Protein AF-A0A7M3SAU0-F1 (afdb_monomer_lite)

Secondary structure (DSSP, 8-state):
---B-TTT-PBPPPSSS---HHHHHHHHHHHHHHHHHHHHHHHHHHHHHHGGG--TT--TTEEEEEGGGTEEEE--SSSS-S---EE---SSS--------SS-TTEEE--SBTTEEEE--TT--S--TT-EEEEE-SS--SS-EEEEETTS--EEEE-TTSPBP-TTSS-TT--EEEEE-SSSEEES----TT---SSS----TT---SS---SS--PPTT-EEE-TTS-EEEE-----TT--EEEEEE---TTS--EEEEEESSS--------STTPPEEEEETTEEEEEE---TT--EEEEEE---TTS--EEEEEESSS---------TTPPEEEEETTEEEEEE---TT--EEEEEE---TTS--EEEEEESSS--------STT---EETTEEP-----TTSTT---------TT----TTS-TTSSS------------------S-----TT-EEEEE-SSTTPPEEEEEEEETTEEEEEEEETTSTTTT-EEPPPEEEE---TT----SSTTTT----TT-SEEESPPTTEESSTT-EE--BS---EEEEEETTEEEEEE-SSPBPTT-EEEEEEE-TTGGGGTTSEEEEEEEEEE-TT-EEEEEEE-SS-EEE---B-S-EEEEEEEEPPTT----EEEEEEE-BTPPTT-EEEEEEEEEEESSSPPPP-PPPHHHHHHHHSBSEEEEEEEEEPPTTSEEEEEEE-SSPBSSPPEEEE---EESSS---EEEEEEEETTEEEEEEESPPTT-EEEEEEEEE---

Radius of gyration: 81.07 Å; chains: 1; bounding box: 132×80×258 Å

pLDDT: mean 78.1, std 20.3, range [24.86, 98.06]

Organism: NCBI:txid1727145

Structure (mmCIF, N/CA/C/O backbone):
data_AF-A0A7M3SAU0-F1
#
_entry.id   AF-A0A7M3SAU0-F1
#
loop_
_atom_site.group_PDB
_atom_site.id
_atom_site.type_symbol
_atom_site.label_atom_id
_atom_site.label_alt_id
_atom_site.label_comp_id
_atom_site.label_asym_id
_atom_site.label_entity_id
_atom_site.label_seq_id
_atom_site.pdbx_PDB_ins_code
_atom_site.Cartn_x
_atom_site.Cartn_y
_atom_site.Cartn_z
_atom_site.occupancy
_atom_site.B_iso_or_equiv
_atom_site.auth_seq_id
_atom_site.auth_comp_id
_atom_site.auth_asym_id
_atom_site.auth_atom_id
_atom_site.pdbx_PDB_model_num
ATOM 1 N N . MET A 1 1 ? -40.540 9.536 162.791 1.00 55.34 1 MET A N 1
ATOM 2 C CA . MET A 1 1 ? -40.571 10.428 161.610 1.00 55.34 1 MET A CA 1
ATOM 3 C C . MET A 1 1 ? -41.323 9.709 160.509 1.00 55.34 1 MET A C 1
ATOM 5 O O . MET A 1 1 ? -41.010 8.548 160.273 1.00 55.34 1 MET A O 1
ATOM 9 N N . ALA A 1 2 ? -42.322 10.345 159.897 1.00 62.41 2 ALA A N 1
ATOM 10 C CA . ALA A 1 2 ? -43.128 9.719 158.853 1.00 62.41 2 ALA A CA 1
ATOM 11 C C . ALA A 1 2 ? -42.290 9.466 157.585 1.00 62.41 2 ALA A C 1
ATOM 13 O O . ALA A 1 2 ? -41.584 10.357 157.110 1.00 62.41 2 ALA A O 1
ATOM 14 N N . GLN A 1 3 ? -42.327 8.238 157.063 1.00 72.12 3 GLN A N 1
ATOM 15 C CA . GLN A 1 3 ? -41.645 7.871 155.819 1.00 72.12 3 GLN A CA 1
ATOM 16 C C . GLN A 1 3 ? -42.567 8.138 154.630 1.00 72.12 3 GLN A C 1
ATOM 18 O O . GLN A 1 3 ? -43.735 7.784 154.708 1.00 72.12 3 GLN A O 1
ATOM 23 N N . HIS A 1 4 ? -42.061 8.688 153.526 1.00 78.88 4 HIS A N 1
ATOM 24 C CA . HIS A 1 4 ? -42.871 8.981 152.336 1.00 78.88 4 HIS A CA 1
ATOM 25 C C . HIS A 1 4 ? -42.482 8.097 151.132 1.00 78.88 4 HIS A C 1
ATOM 27 O O . HIS A 1 4 ? -41.425 7.457 151.126 1.00 78.88 4 HIS A O 1
ATOM 33 N N . THR A 1 5 ? -43.355 7.984 150.127 1.00 75.56 5 THR A N 1
ATOM 34 C CA . THR A 1 5 ? -43.082 7.270 148.862 1.00 75.56 5 THR A CA 1
ATOM 35 C C . THR A 1 5 ? -42.251 8.116 147.897 1.00 75.56 5 THR A C 1
ATOM 37 O O . THR A 1 5 ? -42.413 9.327 147.858 1.00 75.56 5 THR A O 1
ATOM 40 N N . THR A 1 6 ? -41.448 7.492 147.039 1.00 76.19 6 THR A N 1
ATOM 41 C CA . THR A 1 6 ? -40.450 8.191 146.209 1.00 76.19 6 THR A CA 1
ATOM 42 C C . THR A 1 6 ? -41.015 9.027 145.050 1.00 76.19 6 THR A C 1
ATOM 44 O O . THR A 1 6 ? -40.392 10.014 144.682 1.00 76.19 6 THR A O 1
ATOM 47 N N . TYR A 1 7 ? -42.164 8.661 144.466 1.00 69.44 7 TYR A N 1
ATOM 48 C CA . TYR A 1 7 ? -42.658 9.289 143.224 1.00 69.44 7 TYR A CA 1
ATOM 49 C C . TYR A 1 7 ? -43.673 10.418 143.438 1.00 69.44 7 TYR A C 1
ATOM 51 O O . TYR A 1 7 ? -43.633 11.402 142.713 1.00 69.44 7 TYR A O 1
ATOM 59 N N . TYR A 1 8 ? -44.538 10.296 144.448 1.00 73.25 8 TYR A N 1
ATOM 60 C CA . TYR A 1 8 ? -45.601 11.274 144.735 1.00 73.25 8 TYR A CA 1
ATOM 61 C C . TYR A 1 8 ? -45.565 11.783 146.182 1.00 73.25 8 TYR A C 1
ATOM 63 O O . TYR A 1 8 ? -46.514 12.392 146.656 1.00 73.25 8 TYR A O 1
ATOM 71 N N . ASN A 1 9 ? -44.469 11.500 146.899 1.00 79.25 9 ASN A N 1
ATOM 72 C CA . ASN A 1 9 ? -44.233 11.914 148.283 1.00 79.25 9 ASN A CA 1
ATOM 73 C C . ASN A 1 9 ? -45.403 11.625 149.245 1.00 79.25 9 ASN A C 1
ATOM 75 O O . ASN A 1 9 ? -45.675 12.417 150.136 1.00 79.25 9 ASN A O 1
ATOM 79 N N . LEU A 1 10 ? -46.084 10.487 149.070 1.00 79.56 10 LEU A N 1
ATOM 80 C CA . LEU A 1 10 ? -47.210 10.066 149.905 1.00 79.56 10 LEU A CA 1
ATOM 81 C C . LEU A 1 10 ? -46.727 9.532 151.256 1.00 79.56 10 LEU A C 1
ATOM 83 O O . LEU A 1 10 ? -45.799 8.723 151.303 1.00 79.56 10 LEU A O 1
ATOM 87 N N . GLU A 1 11 ? -47.365 9.934 152.350 1.00 77.31 11 GLU A N 1
ATOM 88 C CA . GLU A 1 11 ? -47.033 9.516 153.713 1.00 77.31 11 GLU A CA 1
ATOM 89 C C . GLU A 1 11 ? -47.376 8.030 153.942 1.00 77.31 11 GLU A C 1
ATOM 91 O O . GLU A 1 11 ? -48.519 7.603 153.781 1.00 77.31 11 GLU A O 1
ATOM 96 N N . LYS A 1 12 ? -46.399 7.206 154.333 1.00 75.88 12 LYS A N 1
ATOM 97 C CA . LYS A 1 12 ? -46.600 5.783 154.643 1.00 75.88 12 LYS A CA 1
ATOM 98 C C . LYS A 1 12 ? -47.083 5.611 156.081 1.00 75.88 12 LYS A C 1
ATOM 100 O O . LYS A 1 12 ? -46.417 6.055 157.019 1.00 75.88 12 LYS A O 1
ATOM 105 N N . GLN A 1 13 ? -48.176 4.871 156.253 1.00 69.31 13 GLN A N 1
ATOM 106 C CA . GLN A 1 13 ? -48.697 4.491 157.569 1.00 69.31 13 GLN A CA 1
ATOM 107 C C . GLN A 1 13 ? -47.653 3.674 158.355 1.00 69.31 13 GLN A C 1
ATOM 109 O O . GLN A 1 13 ? -47.072 2.728 157.820 1.00 69.31 13 GLN A O 1
ATOM 114 N N . GLN A 1 14 ? -47.393 4.055 159.610 1.00 69.00 14 GLN A N 1
ATOM 115 C CA . GLN A 1 14 ? -46.475 3.352 160.516 1.00 69.00 14 GLN A CA 1
ATOM 116 C C . GLN A 1 14 ? -47.273 2.393 161.419 1.00 69.00 14 GLN A C 1
ATOM 118 O O . GLN A 1 14 ? -48.377 2.716 161.846 1.00 69.00 14 GLN A O 1
ATOM 123 N N . GLY A 1 15 ? -46.738 1.195 161.672 1.00 62.56 15 GLY A N 1
ATOM 124 C CA . GLY A 1 15 ? -47.479 0.034 162.194 1.00 62.56 15 GLY A CA 1
ATOM 125 C C . GLY A 1 15 ? -47.780 -0.005 163.700 1.00 62.56 15 GLY A C 1
ATOM 126 O O . GLY A 1 15 ? -47.715 -1.085 164.278 1.00 62.56 15 GLY A O 1
ATOM 127 N N . ASN A 1 16 ? -48.083 1.118 164.352 1.00 59.16 16 ASN A N 1
ATOM 128 C CA . ASN A 1 16 ? -48.481 1.156 165.764 1.00 59.16 16 ASN A CA 1
ATOM 129 C C . ASN A 1 16 ? -49.847 1.841 165.963 1.00 59.16 16 ASN A C 1
ATOM 131 O O . ASN A 1 16 ? -49.922 3.040 166.203 1.00 59.16 16 ASN A O 1
ATOM 135 N N . ASP A 1 17 ? -50.903 1.027 165.839 1.00 55.38 17 ASP A N 1
ATOM 136 C CA . ASP A 1 17 ? -52.296 1.091 166.340 1.00 55.38 17 ASP A CA 1
ATOM 137 C C . ASP A 1 17 ? -53.104 2.403 166.408 1.00 55.38 17 ASP A C 1
ATOM 139 O O . ASP A 1 17 ? -54.244 2.390 166.869 1.00 55.38 17 ASP A O 1
ATOM 143 N N . LEU A 1 18 ? -52.630 3.516 165.850 1.00 62.19 18 LEU A N 1
ATOM 144 C CA . LEU A 1 18 ? -53.469 4.680 165.553 1.00 62.19 18 LEU A CA 1
ATOM 145 C C . LEU A 1 18 ? -53.191 5.152 164.124 1.00 62.19 18 LEU A C 1
ATOM 147 O O . LEU A 1 18 ? -52.157 5.748 163.832 1.00 62.19 18 LEU A O 1
ATOM 151 N N . VAL A 1 19 ? -54.130 4.863 163.220 1.00 63.81 19 VAL A N 1
ATOM 152 C CA . VAL A 1 19 ? -54.087 5.302 161.818 1.00 63.81 19 VAL A CA 1
ATOM 153 C C . VAL A 1 19 ? -54.083 6.833 161.774 1.00 63.81 19 VAL A C 1
ATOM 155 O O . VAL A 1 19 ? -55.013 7.474 162.269 1.00 63.81 19 VAL A O 1
ATOM 158 N N . ASN A 1 20 ? -53.059 7.437 161.160 1.00 71.62 20 ASN A N 1
ATOM 159 C CA . ASN A 1 20 ? -53.014 8.884 160.934 1.00 71.62 20 ASN A CA 1
ATOM 160 C C . ASN A 1 20 ? -53.942 9.228 159.761 1.00 71.62 20 ASN A C 1
ATOM 162 O O . ASN A 1 20 ? -53.510 9.294 158.607 1.00 71.62 20 ASN A O 1
ATOM 166 N N . ILE A 1 21 ? -55.226 9.414 160.069 1.00 71.19 21 ILE A N 1
ATOM 167 C CA . ILE A 1 21 ? -56.283 9.718 159.095 1.00 71.19 21 ILE A CA 1
ATOM 168 C C . ILE A 1 21 ? -55.969 10.998 158.308 1.00 71.19 21 ILE A C 1
ATOM 170 O O . ILE A 1 21 ? -56.225 11.044 157.110 1.00 71.19 21 ILE A O 1
ATOM 174 N N . ASN A 1 22 ? -55.340 12.001 158.930 1.00 72.56 22 ASN A N 1
ATOM 175 C CA . ASN A 1 22 ? -54.955 13.229 158.227 1.00 72.56 22 ASN A CA 1
ATOM 176 C C . ASN A 1 22 ? -53.860 12.975 157.180 1.00 72.56 22 ASN A C 1
ATOM 178 O O . ASN A 1 22 ? -53.931 13.530 156.088 1.00 72.56 22 ASN A O 1
ATOM 182 N N . GLY A 1 23 ? -52.894 12.096 157.467 1.00 73.31 23 GLY A N 1
ATOM 183 C CA . GLY A 1 23 ? -51.886 11.677 156.485 1.00 73.31 23 GLY A CA 1
ATOM 184 C C . GLY A 1 23 ? -52.491 10.893 155.315 1.00 73.31 23 GLY A C 1
ATOM 185 O O . GLY A 1 23 ? -52.114 11.094 154.163 1.00 73.31 23 GLY A O 1
ATOM 186 N N . ILE A 1 24 ? -53.490 10.042 155.587 1.00 75.31 24 ILE A N 1
ATOM 187 C CA . ILE A 1 24 ? -54.235 9.326 154.536 1.00 75.31 24 ILE A CA 1
ATOM 188 C C . ILE A 1 24 ? -55.042 10.296 153.671 1.00 75.31 24 ILE A C 1
ATOM 190 O O . ILE A 1 24 ? -54.984 10.191 152.449 1.00 75.31 24 ILE A O 1
ATOM 194 N N . ASN A 1 25 ? -55.752 11.249 154.277 1.00 80.38 25 ASN A N 1
ATOM 195 C CA . ASN A 1 25 ? -56.526 12.241 153.529 1.00 80.38 25 ASN A CA 1
ATOM 196 C C . ASN A 1 25 ? -55.622 13.115 152.656 1.00 80.38 25 ASN A C 1
ATOM 198 O O . ASN A 1 25 ? -55.896 13.252 151.470 1.00 80.38 25 ASN A O 1
ATOM 202 N N . ASN A 1 26 ? -54.490 13.587 153.187 1.00 80.69 26 ASN A N 1
ATOM 203 C CA . ASN A 1 26 ? -53.517 14.340 152.394 1.00 80.69 26 ASN A CA 1
ATOM 204 C C . ASN A 1 26 ? -52.981 13.518 151.209 1.00 80.69 26 ASN A C 1
ATOM 206 O O . ASN A 1 26 ? -52.814 14.048 150.114 1.00 80.69 26 ASN A O 1
ATOM 210 N N . ASN A 1 27 ? -52.752 12.213 151.392 1.00 84.50 27 ASN A N 1
ATOM 211 C CA . ASN A 1 27 ? -52.362 11.342 150.283 1.00 84.50 27 ASN A CA 1
ATOM 212 C C . ASN A 1 27 ? -53.468 11.199 149.234 1.00 84.50 27 ASN A C 1
ATOM 214 O O . ASN A 1 27 ? -53.169 11.189 148.041 1.00 84.50 27 ASN A O 1
ATOM 218 N N . PHE A 1 28 ? -54.729 11.075 149.654 1.00 81.50 28 PHE A N 1
ATOM 219 C CA . PHE A 1 28 ? -55.855 10.999 148.724 1.00 81.50 28 PHE A CA 1
ATOM 220 C C . PHE A 1 28 ? -56.065 12.309 147.961 1.00 81.50 28 PHE A C 1
ATOM 222 O O . PHE A 1 28 ? -56.333 12.247 146.765 1.00 81.50 28 PHE A O 1
ATOM 229 N N . ASP A 1 29 ? -55.851 13.465 148.592 1.00 81.81 29 ASP A N 1
ATOM 230 C CA . ASP A 1 29 ? -55.914 14.769 147.920 1.00 81.81 29 ASP A CA 1
ATOM 231 C C . ASP A 1 29 ? -54.806 14.919 146.859 1.00 81.81 29 ASP A C 1
ATOM 233 O O . ASP A 1 29 ? -55.051 15.419 145.755 1.00 81.81 29 ASP A O 1
ATOM 237 N N . ILE A 1 30 ? -53.593 14.426 147.151 1.00 82.88 30 ILE A N 1
ATOM 238 C CA . ILE A 1 30 ? -52.484 14.383 146.181 1.00 82.88 30 ILE A CA 1
ATOM 239 C C . ILE A 1 30 ? -52.834 13.457 145.006 1.00 82.88 30 ILE A C 1
ATOM 241 O O . ILE A 1 30 ? -52.640 13.826 143.848 1.00 82.88 30 ILE A O 1
ATOM 245 N N . ILE A 1 31 ? -53.398 12.276 145.279 1.00 81.12 31 ILE A N 1
ATOM 246 C CA . ILE A 1 31 ? -53.791 11.316 144.236 1.00 81.12 31 ILE A CA 1
ATOM 247 C C . ILE A 1 31 ? -54.940 11.858 143.369 1.00 81.12 31 ILE A C 1
ATOM 249 O O . ILE A 1 31 ? -54.891 11.710 142.147 1.00 81.12 31 ILE A O 1
ATOM 253 N N . ASP A 1 32 ? -55.954 12.504 143.955 1.00 81.62 32 ASP A N 1
ATOM 254 C CA . ASP A 1 32 ? -57.078 13.083 143.197 1.00 81.62 32 ASP A CA 1
ATOM 255 C C . ASP A 1 32 ? -56.607 14.198 142.252 1.00 81.62 32 ASP A C 1
ATOM 257 O O . ASP A 1 32 ? -57.053 14.294 141.104 1.00 81.62 32 ASP A O 1
ATOM 261 N N . THR A 1 33 ? -55.646 15.005 142.706 1.00 82.69 33 THR A N 1
ATOM 262 C CA . THR A 1 33 ? -55.046 16.071 141.895 1.00 82.69 33 THR A CA 1
ATOM 263 C C . THR A 1 33 ? -54.310 15.499 140.678 1.00 82.69 33 THR A C 1
ATOM 265 O O . THR A 1 33 ? -54.573 15.918 139.549 1.00 82.69 33 THR A O 1
ATOM 268 N N . GLU A 1 34 ? -53.470 14.479 140.869 1.00 82.69 34 GLU A N 1
ATOM 269 C CA . GLU A 1 34 ? -52.735 13.818 139.776 1.00 82.69 34 GLU A CA 1
ATOM 270 C C . GLU A 1 34 ? -53.668 13.128 138.766 1.00 82.69 34 GLU A C 1
ATOM 272 O O . GLU A 1 34 ? -53.447 13.182 137.552 1.00 82.69 34 GLU A O 1
ATOM 277 N N . ILE A 1 35 ? -54.762 12.520 139.237 1.00 80.25 35 ILE A N 1
ATOM 278 C CA . ILE A 1 35 ? -55.760 11.891 138.360 1.00 80.25 35 ILE A CA 1
ATOM 279 C C . ILE A 1 35 ? -56.480 12.944 137.504 1.00 80.25 35 ILE A C 1
ATOM 281 O O . ILE A 1 35 ? -56.651 12.730 136.298 1.00 80.25 35 ILE A O 1
ATOM 285 N N . LYS A 1 36 ? -56.852 14.099 138.072 1.00 79.88 36 LYS A N 1
ATOM 286 C CA . LYS A 1 36 ? -57.441 15.216 137.307 1.00 79.88 36 LYS A CA 1
ATOM 287 C C . LYS A 1 36 ? -56.479 15.765 136.257 1.00 79.88 36 LYS A C 1
ATOM 289 O O . LYS A 1 36 ? -56.890 16.027 135.123 1.00 79.88 36 LYS A O 1
ATOM 294 N N . GLU A 1 37 ? -55.199 15.912 136.586 1.00 76.12 37 GLU A N 1
ATOM 295 C CA . GLU A 1 37 ? -54.195 16.370 135.622 1.00 76.12 37 GLU A CA 1
ATOM 296 C C . GLU A 1 37 ? -53.966 15.355 134.491 1.00 76.12 37 GLU A C 1
ATOM 298 O O . GLU A 1 37 ? -53.885 15.739 133.318 1.00 76.12 37 GLU A O 1
ATOM 303 N N . ALA A 1 38 ? -53.952 14.054 134.796 1.00 73.69 38 ALA A N 1
ATOM 304 C CA . ALA A 1 38 ? -53.873 12.995 133.791 1.00 73.69 38 ALA A CA 1
ATOM 305 C C . ALA A 1 38 ? -55.098 12.984 132.854 1.00 73.69 38 ALA A C 1
ATOM 307 O O . ALA A 1 38 ? -54.945 12.868 131.633 1.00 73.69 38 ALA A O 1
ATOM 308 N N . GLN A 1 39 ? -56.305 13.183 133.394 1.00 74.88 39 GLN A N 1
ATOM 309 C CA . GLN A 1 39 ? -57.538 13.287 132.603 1.00 74.88 39 GLN A CA 1
ATOM 310 C C . GLN A 1 39 ? -57.532 14.505 131.670 1.00 74.88 39 GLN A C 1
ATOM 312 O O . GLN A 1 39 ? -57.893 14.382 130.496 1.00 74.88 39 GLN A O 1
ATOM 317 N N . ASN A 1 40 ? -57.043 15.656 132.138 1.00 72.12 40 ASN A N 1
ATOM 318 C CA . ASN A 1 40 ? -56.898 16.855 131.309 1.00 72.12 40 ASN A CA 1
ATOM 319 C C . ASN A 1 40 ? -55.876 16.659 130.173 1.00 72.12 40 ASN A C 1
ATOM 321 O O . ASN A 1 40 ? -56.104 17.112 129.047 1.00 72.12 40 ASN A O 1
ATOM 325 N N . ARG A 1 41 ? -54.774 15.932 130.417 1.00 69.62 41 ARG A N 1
ATOM 326 C CA . ARG A 1 41 ? -53.793 15.568 129.371 1.00 69.62 41 ARG A CA 1
ATOM 327 C C . ARG A 1 41 ? -54.395 14.614 128.332 1.00 69.62 41 ARG A C 1
ATOM 329 O O . ARG A 1 41 ? -54.142 14.794 127.141 1.00 69.62 41 ARG A O 1
ATOM 336 N N . MET A 1 42 ? -55.240 13.669 128.751 1.00 66.81 42 MET A N 1
ATOM 337 C CA . MET A 1 42 ? -55.991 12.790 127.845 1.00 66.81 42 MET A CA 1
ATOM 338 C C . MET A 1 42 ? -57.024 13.550 127.004 1.00 66.81 42 MET A C 1
ATOM 340 O O . MET A 1 42 ? -57.064 13.358 125.792 1.00 66.81 42 MET A O 1
ATOM 344 N N . GLN A 1 43 ? -57.823 14.449 127.589 1.00 65.38 43 GLN A N 1
ATOM 345 C CA . GLN A 1 43 ? -58.794 15.239 126.818 1.00 65.38 43 GLN A CA 1
ATOM 346 C C . GLN A 1 43 ? -58.118 16.139 125.774 1.00 65.38 43 GLN A C 1
ATOM 348 O O . GLN A 1 43 ? -58.603 16.241 124.647 1.00 65.38 43 GLN A O 1
ATOM 353 N N . LYS A 1 44 ? -56.956 16.720 126.098 1.00 57.88 44 LYS A N 1
ATOM 354 C CA . LYS A 1 44 ? -56.162 17.519 125.150 1.00 57.88 44 LYS A CA 1
ATOM 355 C C . LYS A 1 44 ? -55.596 16.677 123.993 1.00 57.88 44 LYS A C 1
ATOM 357 O O . LYS A 1 44 ? -55.472 17.190 122.886 1.00 57.88 44 LYS A O 1
ATOM 362 N N . ALA A 1 45 ? -55.311 15.392 124.226 1.00 54.31 45 ALA A N 1
ATOM 363 C CA . ALA A 1 45 ? -54.886 14.432 123.201 1.00 54.31 45 ALA A CA 1
ATOM 364 C C . ALA A 1 45 ? -56.050 13.874 122.351 1.00 54.31 45 ALA A C 1
ATOM 366 O O . ALA A 1 45 ? -55.853 13.488 121.202 1.00 54.31 45 ALA A O 1
ATOM 367 N N . VAL A 1 46 ? -57.274 13.845 122.888 1.00 56.28 46 VAL A N 1
ATOM 368 C CA . VAL A 1 46 ? -58.486 13.439 122.147 1.00 56.28 46 VAL A CA 1
ATOM 369 C C . VAL A 1 46 ? -59.040 14.594 121.296 1.00 56.28 46 VAL A C 1
ATOM 371 O O . VAL A 1 46 ? -59.541 14.363 120.193 1.00 56.28 46 VAL A O 1
ATOM 374 N N . GLY A 1 47 ? -58.881 15.846 121.745 1.00 54.12 47 GLY A N 1
ATOM 375 C CA . GLY A 1 47 ? -59.205 17.041 120.954 1.00 54.12 47 GLY A CA 1
ATOM 376 C C . GLY A 1 47 ? -58.397 17.134 119.652 1.00 54.12 47 GLY A C 1
ATOM 377 O O . GLY A 1 47 ? -58.972 17.339 118.585 1.00 54.12 47 GLY A O 1
ATOM 378 N N . THR A 1 48 ? -57.090 16.857 119.701 1.00 52.69 48 THR A N 1
ATOM 379 C CA . THR A 1 48 ? -56.208 16.832 118.516 1.00 52.69 48 THR A CA 1
ATOM 380 C C . THR A 1 48 ? -56.472 15.656 117.566 1.00 52.69 48 THR A C 1
ATOM 382 O O . THR A 1 48 ? -56.154 15.741 116.382 1.00 52.69 48 THR A O 1
ATOM 385 N N . LEU A 1 49 ? -57.104 14.575 118.035 1.00 47.38 49 LEU A N 1
ATOM 386 C CA . LEU A 1 49 ? -57.517 13.447 117.189 1.00 47.38 49 LEU A CA 1
ATOM 387 C C . LEU A 1 49 ? -58.808 13.741 116.400 1.00 47.38 49 LEU A C 1
ATOM 389 O O . LEU A 1 49 ? -59.046 13.153 115.345 1.00 47.38 49 LEU A O 1
ATOM 393 N N . SER A 1 50 ? -59.635 14.663 116.896 1.00 47.44 50 SER A N 1
ATOM 394 C CA . SER A 1 50 ? -60.922 15.022 116.286 1.00 47.44 50 SER A CA 1
ATOM 395 C C . SER A 1 50 ? -60.759 16.005 115.117 1.00 47.44 50 SER A C 1
ATOM 397 O O . SER A 1 50 ? -61.482 15.903 114.129 1.00 47.44 50 SER A O 1
ATOM 399 N N . GLU A 1 51 ? -59.745 16.875 115.155 1.00 49.00 51 GLU A N 1
ATOM 400 C CA . GLU A 1 51 ? -59.379 17.758 114.031 1.00 49.00 51 GLU A CA 1
ATOM 401 C C . GLU A 1 51 ? -58.723 16.997 112.856 1.00 49.00 51 GLU A C 1
ATOM 403 O O . GLU A 1 51 ? -58.750 17.460 111.717 1.00 49.00 51 GLU A O 1
ATOM 408 N N . LEU A 1 52 ? -58.207 15.780 113.086 1.00 44.97 52 LEU A N 1
ATOM 409 C CA . LEU A 1 52 ? -57.582 14.942 112.052 1.00 44.97 52 LEU A CA 1
ATOM 410 C C . LEU A 1 52 ? -58.596 14.199 111.154 1.00 44.97 52 LEU A C 1
ATOM 412 O O . LEU A 1 52 ? -58.221 13.686 110.100 1.00 44.97 52 LEU A O 1
ATOM 416 N N . LYS A 1 53 ? -59.877 14.137 111.543 1.00 48.78 53 LYS A N 1
ATOM 417 C CA . LYS A 1 53 ? -60.940 13.431 110.797 1.00 48.78 53 LYS A CA 1
ATOM 418 C C . LYS A 1 53 ? -61.708 14.308 109.794 1.00 48.78 53 LYS A C 1
ATOM 420 O O . LYS A 1 53 ? -62.618 13.814 109.139 1.00 48.78 53 LYS A O 1
ATOM 425 N N . ALA A 1 54 ? -61.336 15.578 109.622 1.00 44.97 54 ALA A N 1
ATOM 426 C CA . ALA A 1 54 ? -62.035 16.528 108.748 1.00 44.97 54 ALA A CA 1
ATOM 427 C C . ALA A 1 54 ? -61.400 16.698 107.345 1.00 44.97 54 ALA A C 1
ATOM 429 O O . ALA A 1 54 ? -61.378 17.804 106.809 1.00 44.97 54 ALA A O 1
ATOM 430 N N . VAL A 1 55 ? -60.886 15.625 106.724 1.00 45.91 55 VAL A N 1
ATOM 431 C CA . VAL A 1 55 ? -60.539 15.630 105.286 1.00 45.91 55 VAL A CA 1
ATOM 432 C C . VAL A 1 55 ? -61.610 14.849 104.530 1.00 45.91 55 VAL A C 1
ATOM 434 O O . VAL A 1 55 ? -61.639 13.621 104.540 1.00 45.91 55 VAL A O 1
ATOM 437 N N . THR A 1 56 ? -62.524 15.577 103.901 1.00 46.72 56 THR A N 1
ATOM 438 C CA . THR A 1 56 ? -63.603 15.039 103.072 1.00 46.72 56 THR A CA 1
ATOM 439 C C . THR A 1 56 ? -63.045 14.395 101.796 1.00 46.72 56 THR A C 1
ATOM 441 O O . THR A 1 56 ? -62.307 15.030 101.047 1.00 46.72 56 THR A O 1
ATOM 444 N N . GLY A 1 57 ? -63.409 13.131 101.537 1.00 54.41 57 GLY A N 1
ATOM 445 C CA . GLY A 1 57 ? -63.156 12.444 100.258 1.00 54.41 57 GLY A CA 1
ATOM 446 C C . GLY A 1 57 ? -62.397 11.112 100.315 1.00 54.41 57 GLY A C 1
ATOM 447 O O . GLY A 1 57 ? -62.164 10.525 99.262 1.00 54.41 57 GLY A O 1
ATOM 448 N N . VAL A 1 58 ? -62.024 10.609 101.497 1.00 49.78 58 VAL A N 1
ATOM 449 C CA . VAL A 1 58 ? -61.376 9.290 101.647 1.00 49.78 58 VAL A CA 1
ATOM 450 C C . VAL A 1 58 ? -62.425 8.241 102.065 1.00 49.78 58 VAL A C 1
ATOM 452 O O . VAL A 1 58 ? -63.120 8.478 103.053 1.00 49.78 58 VAL A O 1
ATOM 455 N N . PRO A 1 59 ? -62.580 7.105 101.350 1.00 53.78 59 PRO A N 1
ATOM 456 C CA . PRO A 1 59 ? -63.508 6.034 101.730 1.00 53.78 59 PRO A CA 1
ATOM 457 C C . PRO A 1 59 ? -63.170 5.420 103.099 1.00 53.78 59 PRO A C 1
ATOM 459 O O . PRO A 1 59 ? -61.996 5.320 103.462 1.00 53.78 59 PRO A O 1
ATOM 462 N N . GLU A 1 60 ? -64.187 4.952 103.829 1.00 49.31 60 GLU A N 1
ATOM 463 C CA . GLU A 1 60 ? -64.105 4.568 105.255 1.00 49.31 60 GLU A CA 1
ATOM 464 C C . GLU A 1 60 ? -63.153 3.399 105.608 1.00 49.31 60 GLU A C 1
ATOM 466 O O . GLU A 1 60 ? -62.915 3.174 106.788 1.00 49.31 60 GLU A O 1
ATOM 471 N N . ASN A 1 61 ? -62.507 2.729 104.643 1.00 57.03 61 ASN A N 1
ATOM 472 C CA . ASN A 1 61 ? -61.605 1.585 104.881 1.00 57.03 61 ASN A CA 1
ATOM 473 C C . ASN A 1 61 ? -60.209 1.757 104.247 1.00 57.03 61 ASN A C 1
ATOM 475 O O . ASN A 1 61 ? -59.710 0.871 103.549 1.00 57.03 61 ASN A O 1
ATOM 479 N N . THR A 1 62 ? -59.574 2.913 104.463 1.00 55.50 62 THR A N 1
ATOM 480 C CA . THR A 1 62 ? -58.258 3.230 103.878 1.00 55.50 62 THR A CA 1
ATOM 481 C C . THR A 1 62 ? -57.189 3.458 104.955 1.00 55.50 62 THR A C 1
ATOM 483 O O . THR A 1 62 ? -57.348 4.330 105.809 1.00 55.50 62 THR A O 1
ATOM 486 N N . THR A 1 63 ? -56.067 2.733 104.890 1.00 57.56 63 THR A N 1
ATOM 487 C CA . THR A 1 63 ? -54.891 2.921 105.760 1.00 57.56 63 THR A CA 1
ATOM 488 C C . THR A 1 63 ? -53.841 3.780 105.047 1.00 57.56 63 THR A C 1
ATOM 490 O O . THR A 1 63 ? -53.454 3.505 103.909 1.00 57.56 63 THR A O 1
ATOM 493 N N . ILE A 1 64 ? -53.360 4.838 105.709 1.00 56.59 64 ILE A N 1
ATOM 494 C CA . ILE A 1 64 ? -52.337 5.747 105.164 1.00 56.59 64 ILE A CA 1
ATOM 495 C C . ILE A 1 64 ? -50.950 5.137 105.400 1.00 56.59 64 ILE A C 1
ATOM 497 O O . ILE A 1 64 ? -50.519 5.035 106.546 1.00 56.59 64 ILE A O 1
ATOM 501 N N . LEU A 1 65 ? -50.236 4.771 104.330 1.00 61.25 65 LEU A N 1
ATOM 502 C CA . LEU A 1 65 ? -48.875 4.222 104.428 1.00 61.25 65 LEU A CA 1
ATOM 503 C C . LEU A 1 65 ? -47.809 5.331 104.395 1.00 61.25 65 LEU A C 1
ATOM 505 O O . LEU A 1 65 ? -46.878 5.314 105.195 1.00 61.25 65 LEU A O 1
ATOM 509 N N . CYS A 1 66 ? -47.945 6.323 103.502 1.00 53.69 66 CYS A N 1
ATOM 510 C CA . CYS A 1 66 ? -47.059 7.495 103.461 1.00 53.69 66 CYS A CA 1
ATOM 511 C C . CYS A 1 66 ? -47.723 8.696 102.760 1.00 53.69 66 CYS A C 1
ATOM 513 O O . CYS A 1 66 ? -47.913 8.699 101.541 1.00 53.69 66 CYS A O 1
ATOM 515 N N . LYS A 1 67 ? -48.039 9.759 103.516 1.00 51.72 67 LYS A N 1
ATOM 516 C CA . LYS A 1 67 ? -48.774 10.938 103.007 1.00 51.72 67 LYS A CA 1
ATOM 517 C C . LYS A 1 67 ? -47.973 11.786 102.004 1.00 51.72 67 LYS A C 1
ATOM 519 O O . LYS A 1 67 ? -48.565 12.355 101.096 1.00 51.72 67 LYS A O 1
ATOM 524 N N . GLY A 1 68 ? -46.644 11.847 102.136 1.00 49.75 68 GLY A N 1
ATOM 525 C CA . GLY A 1 68 ? -45.774 12.655 101.261 1.00 49.75 68 GLY A CA 1
ATOM 526 C C . GLY A 1 68 ? -45.635 12.124 99.829 1.00 49.75 68 GLY A C 1
ATOM 527 O O . GLY A 1 68 ? -45.287 12.880 98.930 1.00 49.75 68 GLY A O 1
ATOM 528 N N . LEU A 1 69 ? -45.945 10.842 99.619 1.00 49.88 69 LEU A N 1
ATOM 529 C CA . LEU A 1 69 ? -45.891 10.160 98.320 1.00 49.88 69 LEU A CA 1
ATOM 530 C C . LEU A 1 69 ? -47.287 9.785 97.790 1.00 49.88 69 LEU A C 1
ATOM 532 O O . LEU A 1 69 ? -47.395 9.181 96.729 1.00 49.88 69 LEU A O 1
ATOM 536 N N . GLY A 1 70 ? -48.342 10.111 98.548 1.00 52.69 70 GLY A N 1
ATOM 537 C CA . GLY A 1 70 ? -49.729 9.752 98.247 1.00 52.69 70 GLY A CA 1
ATOM 538 C C . GLY A 1 70 ? -49.981 8.242 98.142 1.00 52.69 70 GLY A C 1
ATOM 539 O O . GLY A 1 70 ? -50.770 7.791 97.316 1.00 52.69 70 GLY A O 1
ATOM 540 N N . LEU A 1 71 ? -49.316 7.455 98.992 1.00 54.50 71 LEU A N 1
ATOM 541 C CA . LEU A 1 71 ? -49.488 6.003 99.083 1.00 54.50 71 LEU A CA 1
ATOM 542 C C . LEU A 1 71 ? -50.570 5.646 100.109 1.00 54.50 71 LEU A C 1
ATOM 544 O O . LEU A 1 71 ? -50.427 5.932 101.306 1.00 54.50 71 LEU A O 1
ATOM 548 N N . TYR A 1 72 ? -51.617 4.971 99.638 1.00 57.50 72 TYR A N 1
ATOM 549 C CA . TYR A 1 72 ? -52.767 4.544 100.435 1.00 57.50 72 TYR A CA 1
ATOM 550 C C . TYR A 1 72 ? -53.062 3.061 100.178 1.00 57.50 72 TYR A C 1
ATOM 552 O O . TYR A 1 72 ? -52.971 2.601 99.041 1.00 57.50 72 TYR A O 1
ATOM 560 N N . ARG A 1 73 ? -53.434 2.314 101.225 1.00 58.75 73 ARG A N 1
ATOM 561 C CA . ARG A 1 73 ? -53.910 0.926 101.117 1.00 58.75 73 ARG A CA 1
ATOM 562 C C . ARG A 1 73 ? -55.403 0.877 101.416 1.00 58.75 73 ARG A C 1
ATOM 564 O O . ARG A 1 73 ? -55.819 1.362 102.463 1.00 58.75 73 ARG A O 1
ATOM 571 N N . TYR A 1 74 ? -56.190 0.294 100.520 1.00 56.69 74 TYR A N 1
ATOM 572 C CA . TYR A 1 74 ? -57.607 0.018 100.753 1.00 56.69 74 TYR A CA 1
ATOM 573 C C . TYR A 1 74 ? -57.761 -1.419 101.255 1.00 56.69 74 TYR A C 1
ATOM 575 O O . TYR A 1 74 ? -57.270 -2.341 100.608 1.00 56.69 74 TYR A O 1
ATOM 583 N N . GLU A 1 75 ? -58.412 -1.621 102.400 1.00 54.84 75 GLU A N 1
ATOM 584 C CA . GLU A 1 75 ? -58.685 -2.966 102.921 1.00 54.84 75 GLU A CA 1
ATOM 585 C C . GLU A 1 75 ? -60.170 -3.287 102.719 1.00 54.84 75 GLU A C 1
ATOM 587 O O . GLU A 1 75 ? -61.041 -2.823 103.455 1.00 54.84 75 GLU A O 1
ATOM 592 N N . ALA A 1 76 ? -60.480 -4.044 101.664 1.00 50.06 76 ALA A N 1
ATOM 593 C CA . ALA A 1 76 ? -61.847 -4.471 101.395 1.00 50.06 76 ALA A CA 1
ATOM 594 C C . ALA A 1 76 ? -62.288 -5.521 102.429 1.00 50.06 76 ALA A C 1
ATOM 596 O O . ALA A 1 76 ? -61.620 -6.535 102.643 1.00 50.06 76 ALA A O 1
ATOM 597 N N . SER A 1 77 ? -63.439 -5.294 103.062 1.00 48.75 77 SER A N 1
ATOM 598 C CA . SER A 1 77 ? -64.043 -6.237 103.997 1.00 48.75 77 SER A CA 1
ATOM 599 C C . SER A 1 77 ? -64.482 -7.509 103.264 1.00 48.75 77 SER A C 1
ATOM 601 O O . SER A 1 77 ? -65.405 -7.468 102.455 1.00 48.75 77 SER A O 1
ATOM 603 N N . SER A 1 78 ? -63.829 -8.622 103.604 1.00 50.66 78 SER A N 1
ATOM 604 C CA . SER A 1 78 ? -64.199 -10.021 103.339 1.00 50.66 78 SER A CA 1
ATOM 605 C C . SER A 1 78 ? -64.469 -10.429 101.875 1.00 50.66 78 SER A C 1
ATOM 607 O O . SER A 1 78 ? -65.548 -10.176 101.349 1.00 50.66 78 SER A O 1
ATOM 609 N N . ALA A 1 79 ? -63.526 -11.216 101.325 1.00 45.59 79 ALA A N 1
ATOM 610 C CA . ALA A 1 79 ? -63.631 -12.145 100.177 1.00 45.59 79 ALA A CA 1
ATOM 611 C C . ALA A 1 79 ? -62.914 -11.808 98.841 1.00 45.59 79 ALA A C 1
ATOM 613 O O . ALA A 1 79 ? -63.316 -12.323 97.801 1.00 45.59 79 ALA A O 1
ATOM 614 N N . ALA A 1 80 ? -61.793 -11.075 98.849 1.00 37.91 80 ALA A N 1
ATOM 615 C CA . ALA A 1 80 ? -60.846 -11.047 97.719 1.00 37.91 80 ALA A CA 1
ATOM 616 C C . ALA A 1 80 ? -59.378 -10.980 98.205 1.00 37.91 80 ALA A C 1
ATOM 618 O O . ALA A 1 80 ? -59.114 -10.531 99.318 1.00 37.91 80 ALA A O 1
ATOM 619 N N . THR A 1 81 ? -58.451 -11.510 97.405 1.00 38.97 81 THR A N 1
ATOM 620 C CA . THR A 1 81 ? -57.019 -11.768 97.675 1.00 38.97 81 THR A CA 1
ATOM 621 C C . THR A 1 81 ? -56.169 -10.508 97.965 1.00 38.97 81 THR A C 1
ATOM 623 O O . THR A 1 81 ? -56.569 -9.411 97.587 1.00 38.97 81 THR A O 1
ATOM 626 N N . PRO A 1 82 ? -55.002 -10.622 98.641 1.00 43.50 82 PRO A N 1
ATOM 627 C CA . PRO A 1 82 ? -54.421 -9.533 99.437 1.00 43.50 82 PRO A CA 1
ATOM 628 C C . PRO A 1 82 ? -53.370 -8.616 98.764 1.00 43.50 82 PRO A C 1
ATOM 630 O O . PRO A 1 82 ? -52.521 -8.106 99.491 1.00 43.50 82 PRO A O 1
ATOM 633 N N . ASP A 1 83 ? -53.416 -8.330 97.454 1.00 46.75 83 ASP A N 1
ATOM 634 C CA . ASP A 1 83 ? -52.263 -7.706 96.755 1.00 46.75 83 ASP A CA 1
ATOM 635 C C . ASP A 1 83 ? -52.533 -6.454 95.879 1.00 46.75 83 ASP A C 1
ATOM 637 O O . ASP A 1 83 ? -51.803 -6.198 94.923 1.00 46.75 83 ASP A O 1
ATOM 641 N N . ASP A 1 84 ? -53.495 -5.591 96.231 1.00 45.31 84 ASP A N 1
ATOM 642 C CA . ASP A 1 84 ? -53.665 -4.294 95.543 1.00 45.31 84 ASP A CA 1
ATOM 643 C C . ASP A 1 84 ? -52.885 -3.148 96.235 1.00 45.31 84 ASP A C 1
ATOM 645 O O . ASP A 1 84 ? -53.213 -2.708 97.342 1.00 45.31 84 ASP A O 1
ATOM 649 N N . PHE A 1 85 ? -51.852 -2.622 95.562 1.00 46.75 85 PHE A N 1
ATOM 650 C CA . PHE A 1 85 ? -51.123 -1.398 95.936 1.00 46.75 85 PHE A CA 1
ATOM 651 C C . PHE A 1 85 ? -51.611 -0.204 95.093 1.00 46.75 85 PHE A C 1
ATOM 653 O O . PHE A 1 85 ? -51.579 -0.263 93.865 1.00 46.75 85 PHE A O 1
ATOM 660 N N . PHE A 1 86 ? -51.996 0.913 95.727 1.00 51.62 86 PHE A N 1
ATOM 661 C CA . PHE A 1 86 ? -52.449 2.131 95.036 1.00 51.62 86 PHE A CA 1
ATOM 662 C C . PHE A 1 86 ? -51.495 3.317 95.278 1.00 51.62 86 PHE A C 1
ATOM 664 O O . PHE A 1 86 ? -51.188 3.664 96.421 1.00 51.62 86 PHE A O 1
ATOM 671 N N . ILE A 1 87 ? -51.054 3.979 94.200 1.00 47.47 87 ILE A N 1
ATOM 672 C CA . ILE A 1 87 ? -50.311 5.252 94.239 1.00 47.47 87 ILE A CA 1
ATOM 673 C C . ILE A 1 87 ? -51.248 6.370 93.771 1.00 47.47 87 ILE A C 1
ATOM 675 O O . ILE A 1 87 ? -51.754 6.325 92.650 1.00 47.47 87 ILE A O 1
ATOM 679 N N . VAL A 1 88 ? -51.452 7.397 94.595 1.00 46.84 88 VAL A N 1
ATOM 680 C CA . VAL A 1 88 ? -52.121 8.646 94.210 1.00 46.84 88 VAL A CA 1
ATOM 681 C C . VAL A 1 88 ? -51.060 9.740 94.116 1.00 46.84 88 VAL A C 1
ATOM 683 O O . VAL A 1 88 ? -50.469 10.106 95.122 1.00 46.84 88 VAL A O 1
ATOM 686 N N . ALA A 1 89 ? -50.821 10.317 92.938 1.00 43.19 89 ALA A N 1
ATOM 687 C CA . ALA A 1 89 ? -50.017 11.539 92.849 1.00 43.19 89 ALA A CA 1
ATOM 688 C C . ALA A 1 89 ? -50.851 12.740 93.350 1.00 43.19 89 ALA A C 1
ATOM 690 O O . ALA A 1 89 ? -51.928 12.992 92.802 1.00 43.19 89 ALA A O 1
ATOM 691 N N . PRO A 1 90 ? -50.404 13.505 94.365 1.00 46.00 90 PRO A N 1
ATOM 692 C CA . PRO A 1 90 ? -51.176 14.615 94.897 1.00 46.00 90 PRO A CA 1
ATOM 693 C C . PRO A 1 90 ? -50.756 15.914 94.208 1.00 46.00 90 PRO A C 1
ATOM 695 O O . PRO A 1 90 ? -49.909 16.642 94.708 1.00 46.00 90 PRO A O 1
ATOM 698 N N . SER A 1 91 ? -51.340 16.234 93.057 1.00 49.31 91 SER A N 1
ATOM 699 C CA . SER A 1 91 ? -51.592 17.631 92.678 1.00 49.31 91 SER A CA 1
ATOM 700 C C . SER A 1 91 ? -52.501 17.678 91.453 1.00 49.31 91 SER A C 1
ATOM 702 O O . SER A 1 91 ? -52.263 16.976 90.480 1.00 49.31 91 SER A O 1
ATOM 704 N N . LEU A 1 92 ? -53.514 18.547 91.503 1.00 40.56 92 LEU A N 1
ATOM 705 C CA . LEU A 1 92 ? -54.400 18.921 90.391 1.00 40.56 92 LEU A CA 1
ATOM 706 C C . LEU A 1 92 ? -55.560 17.949 90.086 1.00 40.56 92 LEU A C 1
ATOM 708 O O . LEU A 1 92 ? -55.643 17.385 89.007 1.00 40.56 92 LEU A O 1
ATOM 712 N N . GLY A 1 93 ? -56.498 17.813 91.028 1.00 47.78 93 GLY A N 1
ATOM 713 C CA . GLY A 1 93 ? -57.944 18.029 90.804 1.00 47.78 93 GLY A CA 1
ATOM 714 C C . GLY A 1 93 ? -58.751 17.313 89.702 1.00 47.78 93 GLY A C 1
ATOM 715 O O . GLY A 1 93 ? -59.968 17.456 89.731 1.00 47.78 93 GLY A O 1
ATOM 716 N N . THR A 1 94 ? -58.188 16.544 88.766 1.00 43.56 94 THR A N 1
ATOM 717 C CA . THR A 1 94 ? -58.942 15.882 87.683 1.00 43.56 94 THR A CA 1
ATOM 718 C C . THR A 1 94 ? -58.242 14.606 87.178 1.00 43.56 94 THR A C 1
ATOM 720 O O . THR A 1 94 ? -57.353 14.680 86.342 1.00 43.56 94 THR A O 1
ATOM 723 N N . GLY A 1 95 ? -58.692 13.437 87.654 1.00 37.75 95 GLY A N 1
ATOM 724 C CA . GLY A 1 95 ? -58.722 12.145 86.939 1.00 37.75 95 GLY A CA 1
ATOM 725 C C . GLY A 1 95 ? -57.413 11.459 86.501 1.00 37.75 95 GLY A C 1
ATOM 726 O O . GLY A 1 95 ? -56.811 11.842 85.506 1.00 37.75 95 GLY A O 1
ATOM 727 N N . ARG A 1 96 ? -57.109 10.291 87.093 1.00 44.25 96 ARG A N 1
ATOM 728 C CA . ARG A 1 96 ? -57.338 8.945 86.502 1.00 44.25 96 ARG A CA 1
ATOM 729 C C . ARG A 1 96 ? -56.695 7.844 87.363 1.00 44.25 96 ARG A C 1
ATOM 731 O O . ARG A 1 96 ? -55.549 7.954 87.777 1.00 44.25 96 ARG A O 1
ATOM 738 N N . TRP A 1 97 ? -57.452 6.774 87.593 1.00 43.56 97 TRP A N 1
ATOM 739 C CA . TRP A 1 97 ? -57.035 5.550 88.281 1.00 43.56 97 TRP A CA 1
ATOM 740 C C . TRP A 1 97 ? -56.175 4.693 87.341 1.00 43.56 97 TRP A C 1
ATOM 742 O O . TRP A 1 97 ? -56.606 4.424 86.220 1.00 43.56 97 TRP A O 1
ATOM 752 N N . ILE A 1 98 ? -54.995 4.239 87.769 1.00 43.56 98 ILE A N 1
ATOM 753 C CA . ILE A 1 98 ? -54.262 3.169 87.076 1.00 43.56 98 ILE A CA 1
ATOM 754 C C . ILE A 1 98 ? -54.447 1.901 87.909 1.00 43.56 98 ILE A C 1
ATOM 756 O O . ILE A 1 98 ? -53.744 1.698 88.892 1.00 43.56 98 ILE A O 1
ATOM 760 N N . LEU A 1 99 ? -55.414 1.062 87.528 1.00 42.03 99 LEU A N 1
ATOM 761 C CA . LEU A 1 99 ? -55.396 -0.344 87.920 1.00 42.03 99 LEU A CA 1
ATOM 762 C C . LEU A 1 99 ? -54.335 -1.041 87.063 1.00 42.03 99 LEU A C 1
ATOM 764 O O . LEU A 1 99 ? -54.507 -1.153 85.850 1.00 42.03 99 LEU A O 1
ATOM 768 N N . MET A 1 100 ? -53.271 -1.552 87.677 1.00 44.56 100 MET A N 1
ATOM 769 C CA . MET A 1 100 ? -52.588 -2.726 87.130 1.00 44.56 100 MET A CA 1
ATOM 770 C C . MET A 1 100 ? -53.315 -3.959 87.674 1.00 44.56 100 MET A C 1
ATOM 772 O O . MET A 1 100 ? -52.802 -4.651 88.540 1.00 44.56 100 MET A O 1
ATOM 776 N N . ALA A 1 101 ? -54.552 -4.186 87.222 1.00 37.66 101 ALA A N 1
ATOM 777 C CA . ALA A 1 101 ? -55.253 -5.430 87.516 1.00 37.66 101 ALA A CA 1
ATOM 778 C C . ALA A 1 101 ? -54.738 -6.541 86.592 1.00 37.66 101 ALA A C 1
ATOM 780 O O . ALA A 1 101 ? -54.486 -6.326 85.406 1.00 37.66 101 ALA A O 1
ATOM 781 N N . GLU A 1 102 ? -54.640 -7.740 87.149 1.00 39.69 102 GLU A N 1
ATOM 782 C CA . GLU A 1 102 ? -54.070 -8.981 86.613 1.00 39.69 102 GLU A CA 1
ATOM 783 C C . GLU A 1 102 ? -54.796 -9.585 85.382 1.00 39.69 102 GLU A C 1
ATOM 785 O O . GLU A 1 102 ? -54.621 -10.756 85.057 1.00 39.69 102 GLU A O 1
ATOM 790 N N . THR A 1 103 ? -55.586 -8.812 84.630 1.00 42.50 103 THR A N 1
ATOM 791 C CA . THR A 1 103 ? -56.118 -9.241 83.322 1.00 42.50 103 THR A CA 1
ATOM 792 C C . THR A 1 103 ? -55.529 -8.392 82.201 1.00 42.50 103 THR A C 1
ATOM 794 O O . THR A 1 103 ? -56.060 -7.357 81.822 1.00 42.50 103 THR A O 1
ATOM 797 N N . ALA A 1 104 ? -54.382 -8.871 81.708 1.00 43.69 104 ALA A N 1
ATOM 798 C CA . ALA A 1 104 ? -53.757 -8.617 80.409 1.00 43.69 104 ALA A CA 1
ATOM 799 C C . ALA A 1 104 ? -53.987 -7.229 79.775 1.00 43.69 104 ALA A C 1
ATOM 801 O O . ALA A 1 104 ? -55.033 -6.940 79.201 1.00 43.69 104 ALA A O 1
ATOM 802 N N . MET A 1 105 ? -52.926 -6.421 79.760 1.00 52.72 105 MET A N 1
ATOM 803 C CA . MET A 1 105 ? -52.747 -5.227 78.926 1.00 52.72 105 MET A CA 1
ATOM 804 C C . MET A 1 105 ? -53.453 -5.323 77.552 1.00 52.72 105 MET A C 1
ATOM 806 O O . MET A 1 105 ? -52.902 -5.914 76.632 1.00 52.72 105 MET A O 1
ATOM 810 N N . GLY A 1 106 ? -54.652 -4.743 77.399 1.00 66.81 106 GLY A N 1
ATOM 811 C CA . GLY A 1 106 ? -55.323 -4.428 76.123 1.00 66.81 106 GLY A CA 1
ATOM 812 C C . GLY A 1 106 ? -55.234 -5.447 74.972 1.00 66.81 106 GLY A C 1
ATOM 813 O O . GLY A 1 106 ? -55.215 -5.003 73.824 1.00 66.81 106 GLY A O 1
ATOM 814 N N . PHE A 1 107 ? -55.142 -6.759 75.239 1.00 82.56 107 PHE A N 1
ATOM 815 C CA . PHE A 1 107 ? -54.912 -7.799 74.225 1.00 82.56 107 PHE A CA 1
ATOM 816 C C . PHE A 1 107 ? -56.199 -8.532 73.828 1.00 82.56 107 PHE A C 1
ATOM 818 O O . PHE A 1 107 ? -56.955 -8.969 74.692 1.00 82.56 107 PHE A O 1
ATOM 825 N N . SER A 1 108 ? -56.418 -8.739 72.527 1.00 88.06 108 SER A N 1
ATOM 826 C CA . SER A 1 108 ? -57.515 -9.571 72.014 1.00 88.06 108 SER A CA 1
ATOM 827 C C . SER A 1 108 ? -57.096 -10.387 70.790 1.00 88.06 108 SER A C 1
ATOM 829 O O . SER A 1 108 ? -56.318 -9.925 69.956 1.00 88.06 108 SER A O 1
ATOM 831 N N . ALA A 1 109 ? -57.631 -11.598 70.639 1.00 90.88 109 ALA A N 1
ATOM 832 C CA . ALA A 1 109 ? -57.581 -12.280 69.350 1.00 90.88 109 ALA A CA 1
ATOM 833 C C . ALA A 1 109 ? -58.595 -11.623 68.407 1.00 90.88 109 ALA A C 1
ATOM 835 O O . ALA A 1 109 ? -59.734 -11.364 68.793 1.00 90.88 109 ALA A O 1
ATOM 836 N N . ASP A 1 110 ? -58.176 -11.351 67.177 1.00 94.50 110 ASP A N 1
ATOM 837 C CA . ASP A 1 110 ? -59.092 -10.923 66.131 1.00 94.50 110 ASP A CA 1
ATOM 838 C C . ASP A 1 110 ? -60.115 -12.025 65.828 1.00 94.50 110 ASP A C 1
ATOM 840 O O . ASP A 1 110 ? -59.799 -13.212 65.841 1.00 94.50 110 ASP A O 1
ATOM 844 N N . THR A 1 111 ? -61.347 -11.623 65.550 1.00 94.56 111 THR A N 1
ATOM 845 C CA . THR A 1 111 ? -62.446 -12.513 65.134 1.00 94.56 111 THR A CA 1
ATOM 846 C C . THR A 1 111 ? -63.096 -12.060 63.826 1.00 94.56 111 THR A C 1
ATOM 848 O O . THR A 1 111 ? -64.099 -12.629 63.397 1.00 94.56 111 THR A O 1
ATOM 851 N N . GLY A 1 112 ? -62.545 -11.020 63.199 1.00 93.25 112 GLY A N 1
ATOM 852 C CA . GLY A 1 112 ? -63.055 -10.422 61.979 1.00 93.25 112 GLY A CA 1
ATOM 853 C C . GLY A 1 112 ? -62.609 -11.130 60.697 1.00 93.25 112 GLY A C 1
ATOM 854 O O . GLY A 1 112 ? -62.070 -12.238 60.695 1.00 93.25 112 GLY A O 1
ATOM 855 N N . SER A 1 113 ? -62.853 -10.464 59.570 1.00 93.50 113 SER A N 1
ATOM 856 C CA . SER A 1 113 ? -62.472 -10.928 58.233 1.00 93.50 113 SER A CA 1
ATOM 857 C C . SER A 1 113 ? -61.223 -10.204 57.725 1.00 93.50 113 SER A C 1
ATOM 859 O O . SER A 1 113 ? -60.753 -9.235 58.320 1.00 93.50 113 SER A O 1
ATOM 861 N N . THR A 1 114 ? -60.693 -10.624 56.574 1.00 93.19 114 THR A N 1
ATOM 862 C CA . THR A 1 114 ? -59.629 -9.889 55.871 1.00 93.19 114 THR A CA 1
ATOM 863 C C . THR A 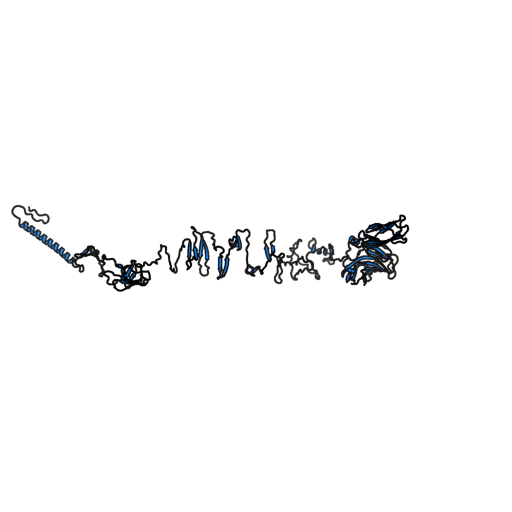1 114 ? -59.973 -8.400 55.762 1.00 93.19 114 THR A C 1
ATOM 865 O O . THR A 1 114 ? -61.081 -8.047 55.362 1.00 93.19 114 THR A O 1
ATOM 868 N N . ASN A 1 115 ? -59.019 -7.536 56.119 1.00 95.69 115 ASN A N 1
ATOM 869 C CA . ASN A 1 115 ? -59.142 -6.072 56.152 1.00 95.69 115 ASN A CA 1
ATOM 870 C C . ASN A 1 115 ? -60.158 -5.491 57.165 1.00 95.69 115 ASN A C 1
ATOM 872 O O . ASN A 1 115 ? -60.263 -4.272 57.274 1.00 95.69 115 ASN A O 1
ATOM 876 N N . ALA A 1 116 ? -60.881 -6.299 57.941 1.00 95.88 116 ALA A N 1
ATOM 877 C CA . ALA A 1 116 ? -61.853 -5.813 58.920 1.00 95.88 116 ALA A CA 1
ATOM 878 C C . ALA A 1 116 ? -61.693 -6.560 60.245 1.00 95.88 116 ALA A C 1
ATOM 880 O O . ALA A 1 116 ? -62.324 -7.590 60.470 1.00 95.88 116 ALA A O 1
ATOM 881 N N . TYR A 1 117 ? -60.848 -6.019 61.120 1.00 95.81 117 TYR A N 1
ATOM 882 C CA . TYR A 1 117 ? -60.477 -6.636 62.388 1.00 95.81 117 TYR A CA 1
ATOM 883 C C . TYR A 1 117 ? -61.497 -6.334 63.484 1.00 95.81 117 TYR A C 1
ATOM 885 O O . TYR A 1 117 ? -61.943 -5.192 63.641 1.00 95.81 117 TYR A O 1
ATOM 893 N N . VAL A 1 118 ? -61.841 -7.350 64.269 1.00 95.88 118 VAL A N 1
ATOM 894 C CA . VAL A 1 118 ? -62.825 -7.248 65.355 1.00 95.88 118 VAL A CA 1
ATOM 895 C C . VAL A 1 118 ? -62.208 -7.759 66.644 1.00 95.88 118 VAL A C 1
ATOM 897 O O . VAL A 1 118 ? -61.836 -8.928 66.735 1.00 95.88 118 VAL A O 1
ATOM 900 N N . LEU A 1 119 ? -62.120 -6.878 67.641 1.00 93.38 119 LEU A N 1
ATOM 901 C CA . LEU A 1 119 ? -61.510 -7.158 68.938 1.00 93.38 119 LEU A CA 1
ATOM 902 C C . LEU A 1 119 ? -62.546 -7.071 70.061 1.00 93.38 119 LEU A C 1
ATOM 904 O O . LEU A 1 119 ? -63.408 -6.192 70.057 1.00 93.38 119 LEU A O 1
ATOM 908 N N . THR A 1 120 ? -62.409 -7.933 71.064 1.00 90.44 120 THR A N 1
ATOM 909 C CA . THR A 1 120 ? -63.199 -7.875 72.303 1.00 90.44 120 THR A CA 1
ATOM 910 C C . THR A 1 120 ? -62.255 -7.688 73.489 1.00 90.44 120 THR A C 1
ATOM 912 O O . THR A 1 120 ? -61.415 -8.550 73.749 1.00 90.44 120 THR A O 1
ATOM 915 N N . LEU A 1 121 ? -62.371 -6.557 74.186 1.00 85.31 121 LEU A N 1
ATOM 916 C CA . LEU A 1 121 ? -61.566 -6.174 75.348 1.00 85.31 121 LEU A CA 1
ATOM 917 C C . LEU A 1 121 ? -62.467 -5.944 76.576 1.00 85.31 121 LEU A C 1
ATOM 919 O O . LEU A 1 121 ? -63.472 -5.248 76.468 1.00 85.31 121 LEU A O 1
ATOM 923 N N . PRO A 1 122 ? -62.138 -6.460 77.767 1.00 80.75 122 PRO A N 1
ATOM 924 C CA . PRO A 1 122 ? -62.938 -6.206 78.965 1.00 80.75 122 PRO A CA 1
ATOM 925 C C . PRO A 1 122 ? -62.994 -4.712 79.336 1.00 80.75 122 PRO A C 1
ATOM 927 O O . PRO A 1 122 ? -61.985 -4.014 79.290 1.00 80.75 122 PRO A O 1
ATOM 930 N N . GLY A 1 123 ? -64.174 -4.217 79.729 1.00 77.06 123 GLY A N 1
ATOM 931 C CA . GLY A 1 123 ? -64.329 -2.906 80.382 1.00 77.06 123 GLY A CA 1
ATOM 932 C C . GLY A 1 123 ? -64.205 -1.652 79.501 1.00 77.06 123 GLY A C 1
ATOM 933 O O . GLY A 1 123 ? -64.282 -0.545 80.030 1.00 77.06 123 GLY A O 1
ATOM 934 N N . LEU A 1 124 ? -64.044 -1.780 78.179 1.00 82.00 124 LEU A N 1
ATOM 935 C CA . LEU A 1 124 ? -63.942 -0.628 77.274 1.00 82.00 124 LEU A CA 1
ATOM 936 C C . LEU A 1 124 ? -65.317 -0.200 76.728 1.00 82.00 124 LEU A C 1
ATOM 938 O O . LEU A 1 124 ? -65.976 -0.982 76.042 1.00 82.00 124 LEU A O 1
ATOM 942 N N . SER A 1 125 ? -65.720 1.049 76.988 1.00 83.06 125 SER A N 1
ATOM 943 C CA . SER A 1 125 ? -67.015 1.624 76.572 1.00 83.06 125 SER A CA 1
ATOM 944 C C . SER A 1 125 ? -66.922 2.803 75.589 1.00 83.06 125 SER A C 1
ATOM 946 O O . SER A 1 125 ? -67.945 3.230 75.060 1.00 83.06 125 SER A O 1
ATOM 948 N N . ALA A 1 126 ? -65.722 3.329 75.320 1.00 84.31 126 ALA A N 1
ATOM 949 C CA . ALA A 1 126 ? -65.460 4.353 74.304 1.00 84.31 126 ALA A CA 1
ATOM 950 C C . ALA A 1 126 ? -63.977 4.344 73.889 1.00 84.31 126 ALA A C 1
ATOM 952 O O . ALA A 1 126 ? -63.124 3.871 74.638 1.00 84.31 126 ALA A O 1
ATOM 953 N N . TYR A 1 127 ? -63.656 4.899 72.716 1.00 85.69 127 TYR A N 1
ATOM 954 C CA . TYR A 1 127 ? -62.267 5.143 72.313 1.00 85.69 127 TYR A CA 1
ATOM 955 C C . TYR A 1 127 ? -61.722 6.431 72.943 1.00 85.69 127 TYR A C 1
ATOM 957 O O . TYR A 1 127 ? -62.406 7.454 72.950 1.00 85.69 127 TYR A O 1
ATOM 965 N N . TYR A 1 128 ? -60.465 6.410 73.392 1.00 84.25 128 TYR A N 1
ATOM 966 C CA . TYR A 1 128 ? -59.763 7.587 73.919 1.00 84.25 128 TYR A CA 1
ATOM 967 C C . TYR A 1 128 ? -58.458 7.808 73.153 1.00 84.25 128 TYR A C 1
ATOM 969 O O . TYR A 1 128 ? -57.746 6.847 72.866 1.00 84.25 128 TYR A O 1
ATOM 977 N N . THR A 1 129 ? -58.125 9.056 72.814 1.00 87.00 129 THR A N 1
ATOM 978 C CA . THR A 1 129 ? -56.843 9.382 72.165 1.00 87.00 129 THR A CA 1
ATOM 979 C C . THR A 1 129 ? -55.668 8.887 73.012 1.00 87.00 129 THR A C 1
ATOM 981 O O . THR A 1 129 ? -55.654 9.060 74.230 1.00 87.00 129 THR A O 1
ATOM 984 N N . GLY A 1 130 ? -54.694 8.246 72.367 1.00 79.44 130 GLY A N 1
ATOM 985 C CA . GLY A 1 130 ? -53.559 7.573 72.997 1.00 79.44 130 GLY A CA 1
ATOM 986 C C . GLY A 1 130 ? -53.843 6.137 73.454 1.00 79.44 130 GLY A C 1
ATOM 987 O O . GLY A 1 130 ? -52.933 5.480 73.952 1.00 79.44 130 GLY A O 1
ATOM 988 N N . MET A 1 131 ? -55.070 5.622 73.295 1.00 83.88 131 MET A N 1
ATOM 989 C CA . MET A 1 131 ? -55.403 4.253 73.696 1.00 83.88 131 MET A CA 1
ATOM 990 C C . MET A 1 131 ? -54.648 3.228 72.847 1.00 83.88 131 MET A C 1
ATOM 992 O O . MET A 1 131 ? -54.801 3.194 71.627 1.00 83.88 131 MET A O 1
ATOM 996 N N . MET A 1 132 ? -53.885 2.364 73.513 1.00 86.31 132 MET A N 1
ATOM 997 C CA . MET A 1 132 ? -53.179 1.238 72.904 1.00 86.31 132 MET A CA 1
ATOM 998 C C . MET A 1 132 ? -54.034 -0.026 72.924 1.00 86.31 132 MET A C 1
ATOM 1000 O O . MET A 1 132 ? -54.613 -0.371 73.953 1.00 86.31 132 MET A O 1
ATOM 1004 N N . VAL A 1 133 ? -54.047 -0.745 71.805 1.00 88.38 133 VAL A N 1
ATOM 1005 C CA . VAL A 1 133 ? -54.622 -2.088 71.691 1.00 88.38 133 VAL A CA 1
ATOM 1006 C C . VAL A 1 133 ? -53.586 -3.039 71.117 1.00 88.38 133 VAL A C 1
ATOM 1008 O O . VAL A 1 133 ? -52.892 -2.718 70.150 1.00 88.38 133 VAL A O 1
ATOM 1011 N N . TRP A 1 134 ? -53.486 -4.214 71.721 1.00 88.50 134 TRP A N 1
ATOM 1012 C CA . TRP A 1 134 ? -52.701 -5.325 71.216 1.00 88.50 134 TRP A CA 1
ATOM 1013 C C . TRP A 1 134 ? -53.649 -6.367 70.641 1.00 88.50 134 TRP A C 1
ATOM 1015 O O . TRP A 1 134 ? -54.692 -6.664 71.222 1.00 88.50 134 TRP A O 1
ATOM 1025 N N . PHE A 1 135 ? -53.318 -6.937 69.491 1.00 90.44 135 PHE A N 1
ATOM 1026 C CA . PHE A 1 135 ? -54.135 -8.002 68.938 1.00 90.44 135 PHE A CA 1
ATOM 1027 C C . PHE A 1 135 ? -53.360 -8.976 68.075 1.00 90.44 135 PHE A C 1
ATOM 1029 O O . PHE A 1 135 ? -52.279 -8.675 67.571 1.00 90.44 135 PHE A O 1
ATOM 1036 N N . LYS A 1 136 ? -53.937 -10.165 67.920 1.00 91.31 136 LYS A N 1
ATOM 1037 C CA . LYS A 1 136 ? -53.452 -11.196 67.007 1.00 91.31 136 LYS A CA 1
ATOM 1038 C C . LYS A 1 136 ? -54.453 -11.335 65.851 1.00 91.31 136 LYS A C 1
ATOM 1040 O O . LYS A 1 136 ? -55.524 -11.890 66.087 1.00 91.31 136 LYS A O 1
ATOM 1045 N N . PRO A 1 137 ? -54.147 -10.833 64.641 1.00 92.38 137 PRO A N 1
ATOM 1046 C CA . PRO A 1 137 ? -55.020 -10.903 63.475 1.00 92.38 137 PRO A CA 1
ATOM 1047 C C . PRO A 1 137 ? -55.156 -12.352 62.994 1.00 92.38 137 PRO A C 1
ATOM 1049 O O . PRO A 1 137 ? -54.163 -13.084 62.950 1.00 92.38 137 PRO A O 1
ATOM 1052 N N . VAL A 1 138 ? -56.361 -12.768 62.599 1.00 94.06 138 VAL A N 1
ATOM 1053 C CA . VAL A 1 138 ? -56.585 -14.108 62.018 1.00 94.06 138 VAL A CA 1
ATOM 1054 C C . VAL A 1 138 ? -56.124 -14.145 60.566 1.00 94.06 138 VAL A C 1
ATOM 1056 O O . VAL A 1 138 ? -55.544 -15.131 60.120 1.00 94.06 138 VAL A O 1
ATOM 1059 N N . ASN A 1 139 ? -56.333 -13.046 59.843 1.00 90.25 139 ASN A N 1
ATOM 1060 C CA . ASN A 1 139 ? -56.005 -12.909 58.431 1.00 90.25 139 ASN A CA 1
ATOM 1061 C C . ASN A 1 139 ? -54.978 -11.791 58.229 1.00 90.25 139 ASN A C 1
ATOM 1063 O O . ASN A 1 139 ? -55.024 -10.773 58.914 1.00 90.25 139 ASN A O 1
ATOM 1067 N N . GLY A 1 140 ? -54.070 -11.959 57.265 1.00 90.44 140 GLY A N 1
ATOM 1068 C CA . GLY A 1 140 ? -53.249 -10.845 56.794 1.00 90.44 140 GLY A CA 1
ATOM 1069 C C . GLY A 1 140 ? -54.090 -9.869 55.972 1.00 90.44 140 GLY A C 1
ATOM 1070 O O . GLY A 1 140 ? -55.111 -10.262 55.400 1.00 90.44 140 GLY A O 1
ATOM 1071 N N . ASN A 1 141 ? -53.677 -8.606 55.890 1.00 92.12 141 ASN A N 1
ATOM 1072 C CA . ASN A 1 141 ? -54.402 -7.629 55.082 1.00 92.12 141 ASN A CA 1
ATOM 1073 C C . ASN A 1 141 ? -54.003 -7.678 53.598 1.00 92.12 141 ASN A C 1
ATOM 1075 O O . ASN A 1 141 ? -52.850 -7.931 53.252 1.00 92.12 141 ASN A O 1
ATOM 1079 N N . THR A 1 142 ? -54.949 -7.341 52.724 1.00 91.38 142 THR A N 1
ATOM 1080 C CA . THR A 1 142 ? -54.760 -7.175 51.271 1.00 91.38 142 THR A CA 1
ATOM 1081 C C . THR A 1 142 ? -54.965 -5.727 50.806 1.00 91.38 142 THR A C 1
ATOM 1083 O O . THR A 1 142 ? -54.708 -5.406 49.649 1.00 91.38 142 THR A O 1
ATOM 1086 N N . GLY A 1 143 ? -55.387 -4.828 51.700 1.00 89.12 143 GLY A N 1
ATOM 1087 C CA . GLY A 1 143 ? -55.629 -3.414 51.407 1.00 89.12 143 GLY A CA 1
ATOM 1088 C C . GLY A 1 143 ? -55.895 -2.590 52.669 1.00 89.12 143 GLY A C 1
ATOM 1089 O O . GLY A 1 143 ? -55.443 -2.955 53.760 1.00 89.12 143 GLY A O 1
ATOM 1090 N N . ALA A 1 144 ? -56.627 -1.482 52.513 1.00 93.44 144 ALA A N 1
ATOM 1091 C CA . ALA A 1 144 ? -57.019 -0.607 53.616 1.00 93.44 144 ALA A CA 1
ATOM 1092 C C . ALA A 1 144 ? -57.858 -1.374 54.644 1.00 93.44 144 ALA A C 1
ATOM 1094 O O . ALA A 1 144 ? -58.719 -2.163 54.262 1.00 93.44 144 ALA A O 1
ATOM 1095 N N . CYS A 1 145 ? -57.603 -1.144 55.933 1.00 95.31 145 CYS A N 1
ATOM 1096 C CA . CYS A 1 145 ? -58.211 -1.922 57.005 1.00 95.31 145 CYS A CA 1
ATOM 1097 C C . CYS A 1 145 ? -59.060 -1.078 57.948 1.00 95.31 145 CYS A C 1
ATOM 1099 O O . CYS A 1 145 ? -58.821 0.116 58.125 1.00 95.31 145 CYS A O 1
ATOM 1101 N N . THR A 1 146 ? -59.980 -1.735 58.644 1.00 97.00 146 THR A N 1
ATOM 1102 C CA . THR A 1 146 ? -60.668 -1.185 59.813 1.00 97.00 146 THR A CA 1
ATOM 1103 C C . THR A 1 146 ? -60.449 -2.059 61.037 1.00 97.00 146 THR A C 1
ATOM 1105 O O . THR A 1 146 ? -60.206 -3.257 60.915 1.00 97.00 146 THR A O 1
ATOM 1108 N N . ILE A 1 147 ? -60.589 -1.464 62.214 1.00 95.31 147 ILE A N 1
ATOM 1109 C CA . ILE A 1 147 ? -60.603 -2.137 63.508 1.00 95.31 147 ILE A CA 1
ATOM 1110 C C . ILE A 1 147 ? -61.846 -1.699 64.284 1.00 95.31 147 ILE A C 1
ATOM 1112 O O . ILE A 1 147 ? -62.166 -0.510 64.352 1.00 95.31 147 ILE A O 1
ATOM 1116 N N . ASN A 1 148 ? -62.576 -2.660 64.839 1.00 95.50 148 ASN A N 1
ATOM 1117 C CA . ASN A 1 148 ? -63.738 -2.416 65.686 1.00 95.50 148 ASN A CA 1
ATOM 1118 C C . ASN A 1 148 ? -63.540 -3.137 67.020 1.00 95.50 148 ASN A C 1
ATOM 1120 O O . ASN A 1 148 ? -63.491 -4.365 67.058 1.00 95.50 148 ASN A O 1
ATOM 1124 N N . VAL A 1 149 ? -63.412 -2.379 68.106 1.00 92.94 149 VAL A N 1
ATOM 1125 C CA . VAL A 1 149 ? -63.240 -2.928 69.455 1.00 92.94 149 VAL A CA 1
ATOM 1126 C C . VAL A 1 149 ? -64.567 -2.828 70.195 1.00 92.94 149 VAL A C 1
ATOM 1128 O O . VAL A 1 149 ? -65.174 -1.759 70.202 1.00 92.94 149 VAL A O 1
ATOM 1131 N N . ASN A 1 150 ? -65.028 -3.917 70.816 1.00 91.31 150 ASN A N 1
ATOM 1132 C CA . ASN A 1 150 ? -66.265 -3.962 71.612 1.00 91.31 150 ASN A CA 1
ATOM 1133 C C . ASN A 1 150 ? -67.507 -3.414 70.896 1.00 91.31 150 ASN A C 1
ATOM 1135 O O . ASN A 1 150 ? -68.401 -2.862 71.533 1.00 91.31 150 ASN A O 1
ATOM 1139 N N . THR A 1 151 ? -67.573 -3.520 69.567 1.00 91.00 151 THR A N 1
ATOM 1140 C CA . THR A 1 151 ? -68.662 -2.946 68.754 1.00 91.00 151 THR A CA 1
ATOM 1141 C C . THR A 1 151 ? -68.858 -1.426 68.917 1.00 91.00 151 THR A C 1
ATOM 1143 O O . THR A 1 151 ? -69.898 -0.898 68.536 1.00 91.00 151 THR A O 1
ATOM 1146 N N . LEU A 1 152 ? -67.844 -0.699 69.407 1.00 90.44 152 LEU A N 1
ATOM 1147 C CA . LEU A 1 152 ? -67.876 0.756 69.637 1.00 90.44 152 LEU A CA 1
ATOM 1148 C C . LEU A 1 152 ? -67.864 1.590 68.341 1.00 90.44 152 LEU A C 1
ATOM 1150 O O . LEU A 1 152 ? -67.949 2.818 68.381 1.00 90.44 152 LEU A O 1
ATOM 1154 N N . GLY A 1 153 ? -67.749 0.926 67.191 1.00 93.44 153 GLY A N 1
ATOM 1155 C CA . GLY A 1 153 ? -67.744 1.515 65.858 1.00 93.44 153 GLY A CA 1
ATOM 1156 C C . GLY A 1 153 ? -66.418 1.251 65.155 1.00 93.44 153 GLY A C 1
ATOM 1157 O O . GLY A 1 153 ? -65.346 1.405 65.744 1.00 93.44 153 GLY A O 1
ATOM 1158 N N . ALA A 1 154 ? -66.479 0.850 63.886 1.00 95.62 154 ALA A N 1
ATOM 1159 C CA . ALA A 1 154 ? -65.283 0.591 63.095 1.00 95.62 154 ALA A CA 1
ATOM 1160 C C . ALA A 1 154 ? -64.512 1.895 62.838 1.00 95.62 154 ALA A C 1
ATOM 1162 O O . ALA A 1 154 ? -65.077 2.895 62.389 1.00 95.62 154 ALA A O 1
ATOM 1163 N N . LYS A 1 155 ? -63.212 1.875 63.121 1.00 97.00 155 LYS A N 1
ATOM 1164 C CA . LYS A 1 155 ? -62.271 2.957 62.821 1.00 97.00 155 LYS A CA 1
ATOM 1165 C C . LYS A 1 155 ? -61.262 2.473 61.796 1.00 97.00 155 LYS A C 1
ATOM 1167 O O . LYS A 1 155 ? -60.937 1.288 61.775 1.00 97.00 155 LYS A O 1
ATOM 1172 N N . SER A 1 156 ? -60.754 3.369 60.956 1.00 97.06 156 SER A N 1
ATOM 1173 C CA . SER A 1 156 ? -59.685 3.005 60.026 1.00 97.06 156 SER A CA 1
ATOM 1174 C C . SER A 1 156 ? -58.447 2.588 60.815 1.00 97.06 156 SER A C 1
ATOM 1176 O O . SER A 1 156 ? -58.057 3.256 61.774 1.00 97.06 156 SER A O 1
ATOM 1178 N N . LEU A 1 157 ? -57.837 1.484 60.404 1.00 95.00 157 LEU A N 1
ATOM 1179 C CA . LEU A 1 157 ? -56.532 1.043 60.869 1.00 95.00 157 LEU A CA 1
ATOM 1180 C C . LEU A 1 157 ? -55.516 1.441 59.796 1.00 95.00 157 LEU A C 1
ATOM 1182 O O . LEU A 1 157 ? -55.654 1.059 58.633 1.00 95.00 157 LEU A O 1
ATOM 1186 N N . VAL A 1 158 ? -54.542 2.258 60.180 1.00 93.19 158 VAL A N 1
ATOM 1187 C CA . VAL A 1 158 ? -53.636 2.988 59.284 1.00 93.19 158 VAL A CA 1
ATOM 1188 C C . VAL A 1 158 ? -52.180 2.828 59.729 1.00 93.19 158 VAL A C 1
ATOM 1190 O O . VAL A 1 158 ? -51.890 2.358 60.830 1.00 93.19 158 VAL A O 1
ATOM 1193 N N . ARG A 1 159 ? -51.238 3.215 58.871 1.00 87.75 159 ARG A N 1
ATOM 1194 C CA . ARG A 1 159 ? -49.821 3.368 59.227 1.00 87.75 159 ARG A CA 1
ATOM 1195 C C . ARG A 1 159 ? -49.620 4.590 60.134 1.00 87.75 159 ARG A C 1
ATOM 1197 O O . ARG A 1 159 ? -50.477 5.483 60.137 1.00 87.75 159 ARG A O 1
ATOM 1204 N N . PRO A 1 160 ? -48.473 4.690 60.833 1.00 83.19 160 PRO A N 1
ATOM 1205 C CA . PRO A 1 160 ? -48.046 5.946 61.436 1.00 83.19 160 PRO A CA 1
ATOM 1206 C C . PRO A 1 160 ? -48.182 7.112 60.449 1.00 83.19 160 PRO A C 1
ATOM 1208 O O . PRO A 1 160 ? -47.739 7.011 59.304 1.00 83.19 160 PRO A O 1
ATOM 1211 N N . GLY A 1 161 ? -48.822 8.200 60.874 1.00 80.44 161 GLY A N 1
ATOM 1212 C CA . GLY A 1 161 ? -49.062 9.381 60.034 1.00 80.44 161 GLY A CA 1
ATOM 1213 C C . GLY A 1 161 ? -50.363 9.366 59.219 1.00 80.44 161 GLY A C 1
ATOM 1214 O O . GLY A 1 161 ? -50.575 10.274 58.421 1.00 80.44 161 GLY A O 1
ATOM 1215 N N . GLY A 1 162 ? -51.248 8.379 59.414 1.00 84.12 162 GLY A N 1
ATOM 1216 C CA . GLY A 1 162 ? -52.621 8.412 58.883 1.00 84.12 162 GLY A CA 1
ATOM 1217 C C . GLY A 1 162 ? -52.825 7.776 57.502 1.00 84.12 162 GLY A C 1
ATOM 1218 O O . GLY A 1 162 ? -53.931 7.817 56.967 1.00 84.12 162 GLY A O 1
ATOM 1219 N N . VAL A 1 163 ? -51.787 7.176 56.912 1.00 86.69 163 VAL A N 1
ATOM 1220 C CA . VAL A 1 163 ? -51.849 6.555 55.576 1.00 86.69 163 VAL A CA 1
ATOM 1221 C C . VAL A 1 163 ? -52.523 5.183 55.647 1.00 86.69 163 VAL A C 1
ATOM 1223 O O . VAL A 1 163 ? -52.173 4.367 56.497 1.00 86.69 163 VAL A O 1
ATOM 1226 N N . ALA A 1 164 ? -53.457 4.893 54.737 1.00 90.31 164 ALA A N 1
ATOM 1227 C CA . ALA A 1 164 ? -54.120 3.589 54.668 1.00 90.31 164 ALA A CA 1
ATOM 1228 C C . ALA A 1 164 ? -53.114 2.425 54.554 1.00 90.31 164 ALA A C 1
ATOM 1230 O O . ALA A 1 164 ? -52.096 2.537 53.867 1.00 90.31 164 ALA A O 1
ATOM 1231 N N . LEU A 1 165 ? -53.409 1.298 55.212 1.00 89.31 165 LEU A N 1
ATOM 1232 C CA . LEU A 1 165 ? -52.601 0.083 55.075 1.00 89.31 165 LEU A CA 1
ATOM 1233 C C . LEU A 1 165 ? -52.646 -0.456 53.638 1.00 89.31 165 LEU A C 1
ATOM 1235 O O . LEU A 1 165 ? -53.674 -0.377 52.963 1.00 89.31 165 LEU A O 1
ATOM 1239 N N . THR A 1 166 ? -51.543 -1.051 53.186 1.00 87.38 166 THR A N 1
ATOM 1240 C CA . THR A 1 166 ? -51.469 -1.795 51.918 1.00 87.38 166 THR A CA 1
ATOM 1241 C C . THR A 1 166 ? -51.264 -3.279 52.181 1.00 87.38 166 THR A C 1
ATOM 1243 O O . THR A 1 166 ? -50.827 -3.653 53.268 1.00 87.38 166 THR A O 1
ATOM 1246 N N . SER A 1 167 ? -51.544 -4.123 51.184 1.00 86.50 167 SER A N 1
ATOM 1247 C CA . SER A 1 167 ? -51.357 -5.577 51.271 1.00 86.50 167 SER A CA 1
ATOM 1248 C C . SER A 1 167 ? -50.034 -5.965 51.947 1.00 86.50 167 SER A C 1
ATOM 1250 O O . SER A 1 167 ? -48.970 -5.521 51.515 1.00 86.50 167 SER A O 1
ATOM 1252 N N . GLY A 1 168 ? -50.105 -6.812 52.976 1.00 81.38 168 GLY A N 1
ATOM 1253 C CA . GLY A 1 168 ? -48.941 -7.347 53.692 1.00 81.38 168 GLY A CA 1
ATOM 1254 C C . GLY A 1 168 ? -48.397 -6.501 54.852 1.00 81.38 168 GLY A C 1
ATOM 1255 O O . GLY A 1 168 ? -47.428 -6.925 55.476 1.00 81.38 168 GLY A O 1
ATOM 1256 N N . ASP A 1 169 ? -48.999 -5.352 55.180 1.00 82.69 169 ASP A N 1
ATOM 1257 C CA . ASP A 1 169 ? -48.635 -4.576 56.383 1.00 82.69 169 ASP A CA 1
ATOM 1258 C C . ASP A 1 169 ? -48.966 -5.318 57.695 1.00 82.69 169 ASP A C 1
ATOM 1260 O O . ASP A 1 169 ? -48.319 -5.098 58.718 1.00 82.69 169 ASP A O 1
ATOM 1264 N N . ILE A 1 170 ? -49.968 -6.202 57.671 1.00 87.50 170 ILE A N 1
ATOM 1265 C CA . ILE A 1 170 ? -50.383 -7.070 58.774 1.00 87.50 170 ILE A CA 1
ATOM 1266 C C . ILE A 1 170 ? -50.250 -8.522 58.322 1.00 87.50 170 ILE A C 1
ATOM 1268 O O . ILE A 1 170 ? -50.850 -8.937 57.329 1.00 87.50 170 ILE A O 1
ATOM 1272 N N . THR A 1 171 ? -49.491 -9.307 59.085 1.00 87.69 171 THR A N 1
ATOM 1273 C CA . THR A 1 171 ? -49.326 -10.751 58.871 1.00 87.69 171 THR A CA 1
ATOM 1274 C C . THR A 1 171 ? -50.237 -11.525 59.820 1.00 87.69 171 THR A C 1
ATOM 1276 O O . THR A 1 171 ? -50.248 -11.248 61.020 1.00 87.69 171 THR A O 1
ATOM 1279 N N . ALA A 1 172 ? -50.975 -12.512 59.300 1.00 89.69 172 ALA A N 1
ATOM 1280 C CA . ALA A 1 172 ? -51.807 -13.407 60.106 1.00 89.69 172 ALA A CA 1
ATOM 1281 C C . ALA A 1 172 ? -50.995 -14.040 61.248 1.00 89.69 172 ALA A C 1
ATOM 1283 O O . ALA A 1 172 ? -49.886 -14.532 61.046 1.00 89.69 172 ALA A O 1
ATOM 1284 N N . GLY A 1 173 ? -51.548 -14.028 62.458 1.00 85.25 173 GLY A N 1
ATOM 1285 C CA . GLY A 1 173 ? -50.926 -14.615 63.640 1.00 85.25 173 GLY A CA 1
ATOM 1286 C C . GLY A 1 173 ? -49.797 -13.800 64.286 1.00 85.25 173 GLY A C 1
ATOM 1287 O O . GLY A 1 173 ? -49.334 -14.207 65.352 1.00 85.25 173 GLY A O 1
ATOM 1288 N N . ALA A 1 174 ? -49.374 -12.666 63.715 1.00 85.06 174 ALA A N 1
ATOM 1289 C CA . ALA A 1 174 ? -48.399 -11.773 64.349 1.00 85.06 174 ALA A CA 1
ATOM 1290 C C . ALA A 1 174 ? -49.015 -11.013 65.540 1.00 85.06 174 ALA A C 1
ATOM 1292 O O . ALA A 1 174 ? -50.203 -10.718 65.544 1.00 85.06 174 ALA A O 1
ATOM 1293 N N . LEU A 1 175 ? -48.226 -10.662 66.558 1.00 86.81 175 LEU A N 1
ATOM 1294 C CA . LEU A 1 175 ? -48.692 -9.755 67.613 1.00 86.81 175 LEU A CA 1
ATOM 1295 C C . LEU A 1 175 ? -48.561 -8.312 67.120 1.00 86.81 175 LEU A C 1
ATOM 1297 O O . LEU A 1 175 ? -47.454 -7.854 66.842 1.00 86.81 175 LEU A O 1
ATOM 1301 N N . ILE A 1 176 ? -49.688 -7.616 67.005 1.00 87.75 176 ILE A N 1
ATOM 1302 C CA . ILE A 1 176 ? -49.774 -6.254 66.481 1.00 87.75 176 ILE A CA 1
ATOM 1303 C C . ILE A 1 176 ? -50.171 -5.295 67.601 1.00 87.75 176 ILE A C 1
ATOM 1305 O O . ILE A 1 176 ? -51.059 -5.601 68.393 1.00 87.75 176 ILE A O 1
ATOM 1309 N N . CYS A 1 177 ? -49.548 -4.117 67.636 1.00 88.19 177 CYS A N 1
ATOM 1310 C CA . CYS A 1 177 ? -49.964 -3.006 68.489 1.00 88.19 177 CYS A CA 1
ATOM 1311 C C . CYS A 1 177 ? -50.479 -1.842 67.635 1.00 88.19 177 CYS A C 1
ATOM 1313 O O . CYS A 1 177 ? -49.828 -1.463 66.656 1.00 88.19 177 CYS A O 1
ATOM 1315 N N . ALA A 1 178 ? -51.614 -1.257 68.020 1.00 90.50 178 ALA A N 1
ATOM 1316 C CA . ALA A 1 178 ? -52.157 -0.050 67.410 1.00 90.50 178 ALA A CA 1
ATOM 1317 C C . ALA A 1 178 ? -52.549 0.994 68.467 1.00 90.50 178 ALA A C 1
ATOM 1319 O O . ALA A 1 178 ? -53.022 0.643 69.546 1.00 90.50 178 ALA A O 1
ATOM 1320 N N . VAL A 1 179 ? -52.378 2.277 68.147 1.00 91.06 179 VAL A N 1
ATOM 1321 C CA . VAL A 1 179 ? -52.720 3.416 69.015 1.00 91.06 179 VAL A CA 1
ATOM 1322 C C . VAL A 1 179 ? -53.833 4.234 68.375 1.00 91.06 179 VAL A C 1
ATOM 1324 O O . VAL A 1 179 ? -53.712 4.628 67.219 1.00 91.06 179 VAL A O 1
ATOM 1327 N N . TYR A 1 180 ? -54.897 4.532 69.116 1.00 92.38 180 TYR A N 1
ATOM 1328 C CA . TYR A 1 180 ? -55.947 5.439 68.656 1.00 92.38 180 TYR A CA 1
ATOM 1329 C C . TYR A 1 180 ? -55.480 6.900 68.720 1.00 92.38 180 TYR A C 1
ATOM 1331 O O . TYR A 1 180 ? -55.128 7.386 69.791 1.00 92.38 180 TYR A O 1
ATOM 1339 N N . ASP A 1 181 ? -55.504 7.627 67.604 1.00 90.44 181 ASP A N 1
ATOM 1340 C CA . ASP A 1 181 ? -55.043 9.025 67.516 1.00 90.44 181 ASP A CA 1
ATOM 1341 C C . ASP A 1 181 ? -56.153 10.071 67.765 1.00 90.44 181 ASP A C 1
ATOM 1343 O O . ASP A 1 181 ? -55.895 11.273 67.770 1.00 90.44 181 ASP A O 1
ATOM 1347 N N . GLY A 1 182 ? -57.388 9.620 68.007 1.00 90.12 182 GLY A N 1
ATOM 1348 C CA . GLY A 1 182 ? -58.588 10.461 68.105 1.00 90.12 182 GLY A CA 1
ATOM 1349 C C . GLY A 1 182 ? -59.540 10.307 66.916 1.00 90.12 182 GLY A C 1
ATOM 1350 O O . GLY A 1 182 ? -60.738 10.547 67.071 1.00 90.12 182 GLY A O 1
ATOM 1351 N N . THR A 1 183 ? -59.042 9.826 65.773 1.00 93.88 183 THR A N 1
ATOM 1352 C CA . THR A 1 183 ? -59.804 9.581 64.536 1.00 93.88 183 THR A CA 1
ATOM 1353 C C . THR A 1 183 ? -59.624 8.148 64.020 1.00 93.88 183 THR A C 1
ATOM 1355 O O . THR A 1 183 ? -60.617 7.475 63.734 1.00 93.88 183 THR A O 1
ATOM 1358 N N . ASN A 1 184 ? -58.382 7.664 63.941 1.00 96.06 184 ASN A N 1
ATOM 1359 C CA . ASN A 1 184 ? -57.971 6.366 63.399 1.00 96.06 184 ASN A CA 1
ATOM 1360 C C . ASN A 1 184 ? -57.098 5.598 64.411 1.00 96.06 184 ASN A C 1
ATOM 1362 O O . ASN A 1 184 ? -56.558 6.174 65.354 1.00 96.06 184 ASN A O 1
ATOM 1366 N N . PHE A 1 185 ? -56.918 4.293 64.204 1.00 94.56 185 PHE A N 1
ATOM 1367 C CA . PHE A 1 185 ? -55.878 3.517 64.889 1.00 94.56 185 PHE A CA 1
ATOM 1368 C C . PHE A 1 185 ? -54.619 3.451 64.024 1.00 94.56 185 PHE A C 1
ATOM 1370 O O . PHE A 1 185 ? -54.692 2.998 62.887 1.00 94.56 185 PHE A O 1
ATOM 1377 N N . GLN A 1 186 ? -53.463 3.847 64.552 1.00 92.94 186 GLN A N 1
ATOM 1378 C CA . GLN A 1 186 ? -52.174 3.768 63.859 1.00 92.94 186 GLN A CA 1
ATOM 1379 C C . GLN A 1 186 ? -51.376 2.551 64.341 1.00 92.94 186 GLN A C 1
ATOM 1381 O O . GLN A 1 186 ? -51.204 2.371 65.546 1.00 92.94 186 GLN A O 1
ATOM 1386 N N . LEU A 1 187 ? -50.873 1.721 63.423 1.00 89.56 187 LEU A N 1
ATOM 1387 C CA . LEU A 1 187 ? -49.970 0.611 63.748 1.00 89.56 187 LEU A CA 1
ATOM 1388 C C . LEU A 1 187 ? -48.650 1.122 64.336 1.00 89.56 187 LEU A C 1
ATOM 1390 O O . LEU A 1 187 ? -48.038 2.020 63.772 1.00 89.56 187 LEU A O 1
ATOM 1394 N N . ILE A 1 188 ? -48.168 0.497 65.410 1.00 80.94 188 ILE A N 1
ATOM 1395 C CA . ILE A 1 188 ? -46.852 0.789 66.007 1.00 80.94 188 ILE A CA 1
ATOM 1396 C C . ILE A 1 188 ? -45.787 -0.207 65.531 1.00 80.94 188 ILE A C 1
ATOM 1398 O O . ILE A 1 188 ? -44.622 0.150 65.370 1.00 80.94 188 ILE A O 1
ATOM 1402 N N . SER A 1 189 ? -46.181 -1.447 65.234 1.00 64.31 189 SER A N 1
ATOM 1403 C CA . SER A 1 189 ? -45.297 -2.482 64.694 1.00 64.31 189 SER A CA 1
ATOM 1404 C C . SER A 1 189 ? -45.466 -2.601 63.176 1.00 64.31 189 SER A C 1
ATOM 1406 O O . SER A 1 189 ? -46.300 -3.375 62.706 1.00 64.31 189 SER A O 1
ATOM 1408 N N . LEU A 1 190 ? -44.680 -1.864 62.386 1.00 59.47 190 LEU A N 1
ATOM 1409 C CA . LEU A 1 190 ? -44.536 -2.188 60.962 1.00 59.47 190 LEU A CA 1
ATOM 1410 C C . LEU A 1 190 ? -43.529 -3.340 60.819 1.00 59.47 190 LEU A C 1
ATOM 1412 O O . LEU A 1 190 ? -42.329 -3.125 60.684 1.00 59.47 190 LEU A O 1
ATOM 1416 N N . LEU A 1 191 ? -44.020 -4.579 60.846 1.00 60.28 191 LEU A N 1
ATOM 1417 C CA . LEU A 1 191 ? -43.251 -5.762 60.442 1.00 60.28 191 LEU A CA 1
ATOM 1418 C C . LEU A 1 191 ? -43.471 -6.020 58.944 1.00 60.28 191 LEU A C 1
ATOM 1420 O O . LEU A 1 191 ? -43.925 -7.086 58.543 1.00 60.28 191 LEU A O 1
ATOM 1424 N N . ALA A 1 192 ? -43.205 -5.024 58.097 1.00 56.56 192 ALA A N 1
ATOM 1425 C CA . ALA A 1 192 ? -43.279 -5.238 56.657 1.00 56.56 192 ALA A CA 1
ATOM 1426 C C . ALA A 1 192 ? -42.018 -5.986 56.191 1.00 56.56 192 ALA A C 1
ATOM 1428 O O . ALA A 1 192 ? -40.899 -5.516 56.392 1.00 56.56 192 ALA A O 1
ATOM 1429 N N . ALA A 1 193 ? -42.202 -7.116 55.504 1.00 54.97 193 ALA A N 1
ATOM 1430 C CA . ALA A 1 193 ? -41.160 -7.993 54.945 1.00 54.97 193 ALA A CA 1
ATOM 1431 C C . ALA A 1 193 ? -40.272 -7.355 53.841 1.00 54.97 193 ALA A C 1
ATOM 1433 O O . ALA A 1 193 ? -39.618 -8.058 53.078 1.00 54.97 193 ALA A O 1
ATOM 1434 N N . ASN A 1 194 ? -40.256 -6.024 53.727 1.00 59.03 194 ASN A N 1
ATOM 1435 C CA . ASN A 1 194 ? -39.563 -5.259 52.688 1.00 59.03 194 ASN A CA 1
ATOM 1436 C C . ASN A 1 194 ? -38.485 -4.315 53.254 1.00 59.03 194 ASN A C 1
ATOM 1438 O O . ASN A 1 194 ? -38.056 -3.393 52.560 1.00 59.03 194 ASN A O 1
ATOM 1442 N N . LEU A 1 195 ? -38.072 -4.499 54.509 1.00 66.56 195 LEU A N 1
ATOM 1443 C CA . LEU A 1 195 ? -37.018 -3.694 55.120 1.00 66.56 195 LEU A CA 1
ATOM 1444 C C . LEU A 1 195 ? -35.643 -4.119 54.585 1.00 66.56 195 LEU A C 1
ATOM 1446 O O . LEU A 1 195 ? -35.246 -5.277 54.699 1.00 66.56 195 LEU A O 1
ATOM 1450 N N . VAL A 1 196 ? -34.905 -3.159 54.025 1.00 68.62 196 VAL A N 1
ATOM 1451 C CA . VAL A 1 196 ? -33.480 -3.314 53.713 1.00 68.62 196 VAL A CA 1
ATOM 1452 C C . VAL A 1 196 ? -32.689 -3.016 54.987 1.00 68.62 196 VAL A C 1
ATOM 1454 O O . VAL A 1 196 ? -32.629 -1.877 55.438 1.00 68.62 196 VAL A O 1
ATOM 1457 N N . HIS A 1 197 ? -32.117 -4.044 55.609 1.00 69.75 197 HIS A N 1
ATOM 1458 C CA . HIS A 1 197 ? -31.283 -3.942 56.813 1.00 69.75 197 HIS A CA 1
ATOM 1459 C C . HIS A 1 197 ? -29.818 -3.610 56.465 1.00 69.75 197 HIS A C 1
ATOM 1461 O O . HIS A 1 197 ? -29.307 -4.052 55.440 1.00 69.75 197 HIS A O 1
ATOM 1467 N N . LEU A 1 198 ? -29.109 -2.872 57.329 1.00 72.69 198 LEU A N 1
ATOM 1468 C CA . LEU A 1 198 ? -27.752 -2.371 57.039 1.00 72.69 198 LEU A CA 1
ATOM 1469 C C . LEU A 1 198 ? -26.671 -3.465 56.928 1.00 72.69 198 LEU A C 1
ATOM 1471 O O . LEU A 1 198 ? -25.667 -3.255 56.256 1.00 72.69 198 LEU A O 1
ATOM 1475 N N . THR A 1 199 ? -26.839 -4.605 57.602 1.00 73.69 199 THR A N 1
ATOM 1476 C CA . THR A 1 199 ? -25.776 -5.619 57.761 1.00 73.69 199 THR A CA 1
ATOM 1477 C C . THR A 1 199 ? -26.156 -7.019 57.276 1.00 73.69 199 THR A C 1
ATOM 1479 O O . THR A 1 199 ? -25.303 -7.902 57.245 1.00 73.69 199 THR A O 1
ATOM 1482 N N . ALA A 1 200 ? -27.413 -7.244 56.878 1.00 73.69 200 ALA A N 1
ATOM 1483 C CA . ALA A 1 200 ? -27.878 -8.542 56.393 1.00 73.69 200 ALA A CA 1
ATOM 1484 C C . ALA A 1 200 ? -27.765 -8.640 54.865 1.00 73.69 200 ALA A C 1
ATOM 1486 O O . ALA A 1 200 ? -28.189 -7.724 54.158 1.00 73.69 200 ALA A O 1
ATOM 1487 N N . THR A 1 201 ? -27.267 -9.770 54.350 1.00 75.50 201 THR A N 1
ATOM 1488 C CA . THR A 1 201 ? -27.358 -10.102 52.920 1.00 75.50 201 THR A CA 1
ATOM 1489 C C . THR A 1 201 ? -28.822 -10.177 52.506 1.00 75.50 201 THR A C 1
ATOM 1491 O O . THR A 1 201 ? -29.621 -10.852 53.153 1.00 75.50 201 THR A O 1
ATOM 1494 N N . GLN A 1 202 ? -29.172 -9.492 51.422 1.00 79.31 202 GLN A N 1
ATOM 1495 C CA . GLN A 1 202 ? -30.542 -9.420 50.930 1.00 79.31 202 GLN A CA 1
ATOM 1496 C C . GLN A 1 202 ? -30.610 -9.762 49.455 1.00 79.31 202 GLN A C 1
ATOM 1498 O O . GLN A 1 202 ? -29.757 -9.359 48.666 1.00 79.31 202 GLN A O 1
ATOM 1503 N N . THR A 1 203 ? -31.678 -10.457 49.084 1.00 78.88 203 THR A N 1
ATOM 1504 C CA . THR A 1 203 ? -32.055 -10.689 47.693 1.00 78.88 203 THR A CA 1
ATOM 1505 C C . THR A 1 203 ? -33.223 -9.768 47.359 1.00 78.88 203 THR A C 1
ATOM 1507 O O . THR A 1 203 ? -34.321 -9.927 47.886 1.00 78.88 203 THR A O 1
ATOM 1510 N N . LEU A 1 204 ? -32.988 -8.779 46.496 1.00 81.00 204 LEU A N 1
ATOM 1511 C CA . LEU A 1 204 ? -33.992 -7.785 46.110 1.00 81.00 204 LEU A CA 1
ATOM 1512 C C . LEU A 1 204 ? -34.741 -8.225 44.842 1.00 81.00 204 LEU A C 1
ATOM 1514 O O . LEU A 1 204 ? -34.545 -7.671 43.763 1.00 81.00 204 LEU A O 1
ATOM 1518 N N . THR A 1 205 ? -35.602 -9.235 44.961 1.00 76.75 205 THR A N 1
ATOM 1519 C CA . THR A 1 205 ? -36.397 -9.746 43.829 1.00 76.75 205 THR A CA 1
ATOM 1520 C C . THR A 1 205 ? -37.529 -8.781 43.466 1.00 76.75 205 THR A C 1
ATOM 1522 O O . THR A 1 205 ? -38.266 -8.326 44.343 1.00 76.75 205 THR A O 1
ATOM 1525 N N . ASN A 1 206 ? -37.704 -8.494 42.170 1.00 74.44 206 ASN A N 1
ATOM 1526 C CA . ASN A 1 206 ? -38.771 -7.634 41.631 1.00 74.44 206 ASN A CA 1
ATOM 1527 C C . ASN A 1 206 ? -38.828 -6.224 42.252 1.00 74.44 206 ASN A C 1
ATOM 1529 O O . ASN A 1 206 ? -39.901 -5.629 42.361 1.00 74.44 206 ASN A O 1
ATOM 1533 N N . LYS A 1 207 ? -37.687 -5.685 42.698 1.00 78.44 207 LYS A N 1
ATOM 1534 C CA . LYS A 1 207 ? -37.599 -4.315 43.215 1.00 78.44 207 LYS A CA 1
ATOM 1535 C C . LYS A 1 207 ? -37.046 -3.381 42.140 1.00 78.44 207 LYS A C 1
ATOM 1537 O O . LYS A 1 207 ? -35.989 -3.644 41.577 1.00 78.44 207 LYS A O 1
ATOM 1542 N N . THR A 1 208 ? -37.731 -2.266 41.892 1.00 81.69 208 THR A N 1
ATOM 1543 C CA . THR A 1 208 ? -37.200 -1.155 41.091 1.00 81.69 208 THR A CA 1
ATOM 1544 C C . THR A 1 208 ? -36.424 -0.222 42.010 1.00 81.69 208 THR A C 1
ATOM 1546 O O . THR A 1 208 ? -37.004 0.407 42.894 1.00 81.69 208 THR A O 1
ATOM 1549 N N . LEU A 1 209 ? -35.110 -0.134 41.819 1.00 82.88 209 LEU A N 1
ATOM 1550 C CA . LEU A 1 209 ? -34.278 0.833 42.525 1.00 82.88 209 LEU A CA 1
ATOM 1551 C C . LEU A 1 209 ? -34.248 2.132 41.713 1.00 82.88 209 LEU A C 1
ATOM 1553 O O . LEU A 1 209 ? -33.520 2.234 40.727 1.00 82.88 209 LEU A O 1
ATOM 1557 N N . THR A 1 210 ? -35.047 3.120 42.108 1.00 84.25 210 THR A N 1
ATOM 1558 C CA . THR A 1 210 ? -35.028 4.448 41.481 1.00 84.25 210 THR A CA 1
ATOM 1559 C C . THR A 1 210 ? -33.922 5.282 42.120 1.00 84.25 210 THR A C 1
ATOM 1561 O O . THR A 1 210 ? -34.020 5.649 43.287 1.00 84.25 210 THR A O 1
ATOM 1564 N N . SER A 1 211 ? -32.864 5.565 41.360 1.00 85.88 211 SER A N 1
ATOM 1565 C CA . SER A 1 211 ? -31.707 6.367 41.796 1.00 85.88 211 SER A CA 1
ATOM 1566 C C . SER A 1 211 ? -30.927 5.827 43.016 1.00 85.88 211 SER A C 1
ATOM 1568 O O . SER A 1 211 ? -30.599 6.606 43.914 1.00 85.88 211 SER A O 1
ATOM 1570 N N . PRO A 1 212 ? -30.593 4.522 43.090 1.00 88.44 212 PRO A N 1
ATOM 1571 C CA . PRO A 1 212 ? -29.716 4.024 44.144 1.00 88.44 212 PRO A CA 1
ATOM 1572 C C . PRO A 1 212 ? -28.313 4.628 43.993 1.00 88.44 212 PRO A C 1
ATOM 1574 O O . PRO A 1 212 ? -27.771 4.694 42.890 1.00 88.44 212 PRO A O 1
ATOM 1577 N N . ILE A 1 213 ? -27.697 5.023 45.106 1.00 88.25 213 ILE A N 1
ATOM 1578 C CA . ILE A 1 213 ? -26.285 5.419 45.140 1.00 88.25 213 ILE A CA 1
ATOM 1579 C C . ILE A 1 213 ? -25.470 4.201 45.579 1.00 88.25 213 ILE A C 1
ATOM 1581 O O . ILE A 1 213 ? -25.615 3.725 46.702 1.00 88.25 213 ILE A O 1
ATOM 1585 N N . LEU A 1 214 ? -24.609 3.697 44.694 1.00 89.19 214 LEU A N 1
ATOM 1586 C CA . LEU A 1 214 ? -23.687 2.597 44.976 1.00 89.19 214 LEU A CA 1
ATOM 1587 C C . LEU A 1 214 ? -22.267 3.163 45.080 1.00 89.19 214 LEU A C 1
ATOM 1589 O O . LEU A 1 214 ? -21.636 3.435 44.065 1.00 89.19 214 LEU A O 1
ATOM 1593 N N . THR A 1 215 ? -21.764 3.366 46.297 1.00 87.38 215 THR A N 1
ATOM 1594 C CA . THR A 1 215 ? -20.432 3.959 46.521 1.00 87.38 215 THR A CA 1
ATOM 1595 C C . THR A 1 215 ? -19.295 2.949 46.386 1.00 87.38 215 THR A C 1
ATOM 1597 O O . THR A 1 215 ? -18.226 3.296 45.896 1.00 87.38 215 THR A O 1
ATOM 1600 N N . THR A 1 216 ? -19.519 1.696 46.788 1.00 87.25 216 THR A N 1
ATOM 1601 C CA . THR A 1 216 ? -18.530 0.603 46.721 1.00 87.25 216 THR A CA 1
ATOM 1602 C C . THR A 1 216 ? -19.183 -0.733 46.335 1.00 87.25 216 THR A C 1
ATOM 1604 O O . THR A 1 216 ? -19.084 -1.718 47.075 1.00 87.25 216 THR A O 1
ATOM 1607 N N . PRO A 1 217 ? -19.903 -0.805 45.196 1.00 88.88 217 PRO A N 1
ATOM 1608 C CA . PRO A 1 217 ? -20.529 -2.051 44.779 1.00 88.88 217 PRO A CA 1
ATOM 1609 C C . PRO A 1 217 ? -19.465 -3.132 44.571 1.00 88.88 217 PRO A C 1
ATOM 1611 O O . PRO A 1 217 ? -18.500 -2.945 43.832 1.00 88.88 217 PRO A O 1
ATOM 1614 N N . LYS A 1 218 ? -19.660 -4.284 45.212 1.00 84.94 218 LYS A N 1
ATOM 1615 C CA . LYS A 1 218 ? -18.844 -5.478 45.001 1.00 84.94 218 LYS A CA 1
ATOM 1616 C C . LYS A 1 218 ? -19.684 -6.525 44.291 1.00 84.94 218 LYS A C 1
ATOM 1618 O O . LYS A 1 218 ? -20.663 -7.019 44.845 1.00 84.94 218 LYS A O 1
ATOM 1623 N N . PHE A 1 219 ? -19.265 -6.909 43.094 1.00 84.94 219 PHE A N 1
ATOM 1624 C CA . PHE A 1 219 ? -19.752 -8.134 42.476 1.00 84.94 219 PHE A CA 1
ATOM 1625 C C . PHE A 1 219 ? -19.024 -9.317 43.124 1.00 84.94 219 PHE A C 1
ATOM 1627 O O . PHE A 1 219 ? -17.813 -9.262 43.348 1.00 84.94 219 PHE A O 1
ATOM 1634 N N . ALA A 1 220 ? -19.760 -10.370 43.489 1.00 79.81 220 ALA A N 1
ATOM 1635 C CA . ALA A 1 220 ? -19.145 -11.598 43.988 1.00 79.81 220 ALA A CA 1
ATOM 1636 C C . ALA A 1 220 ? -18.193 -12.188 42.931 1.00 79.81 220 ALA A C 1
ATOM 1638 O O . ALA A 1 220 ? -18.306 -11.876 41.746 1.00 79.81 220 ALA A O 1
ATOM 1639 N N . THR A 1 221 ? -17.258 -13.043 43.344 1.00 74.75 221 THR A N 1
ATOM 1640 C CA . THR A 1 221 ? -16.359 -13.745 42.416 1.00 74.75 221 THR A CA 1
ATOM 1641 C C . THR A 1 221 ? -17.166 -14.486 41.350 1.00 74.75 221 THR A C 1
ATOM 1643 O O . THR A 1 221 ? -18.092 -15.220 41.690 1.00 74.75 221 THR A O 1
ATOM 1646 N N . ALA A 1 222 ? -16.818 -14.290 40.073 1.00 79.44 222 ALA A N 1
ATOM 1647 C CA . ALA A 1 222 ? -17.580 -14.778 38.916 1.00 79.44 222 ALA A CA 1
ATOM 1648 C C . ALA A 1 222 ? -19.014 -14.219 38.796 1.00 79.44 222 ALA A C 1
ATOM 1650 O O . ALA A 1 222 ? -19.829 -14.762 38.050 1.00 79.44 222 ALA A O 1
ATOM 1651 N N . GLY A 1 223 ? -19.307 -13.116 39.486 1.00 86.12 223 GLY A N 1
ATOM 1652 C CA . GLY A 1 223 ? -20.551 -12.370 39.365 1.00 86.12 223 GLY A CA 1
ATOM 1653 C C . GLY A 1 223 ? -20.708 -11.709 37.996 1.00 86.12 223 GLY A C 1
ATOM 1654 O O . GLY A 1 223 ? -19.768 -11.614 37.199 1.00 86.12 223 GLY A O 1
ATOM 1655 N N . TYR A 1 224 ? -21.925 -11.257 37.717 1.00 91.50 224 TYR A N 1
ATOM 1656 C CA . TYR A 1 224 ? -22.307 -10.722 36.418 1.00 91.50 224 TYR A CA 1
ATOM 1657 C C . TYR A 1 224 ? -23.469 -9.731 36.533 1.00 91.50 224 TYR A C 1
ATOM 1659 O O . TYR A 1 224 ? -24.222 -9.738 37.505 1.00 91.50 224 TYR A O 1
ATOM 1667 N N . ILE A 1 225 ? -23.605 -8.884 35.517 1.00 92.25 225 ILE A N 1
ATOM 1668 C CA . ILE A 1 225 ? -24.823 -8.122 35.231 1.00 92.25 225 ILE A CA 1
ATOM 1669 C C . ILE A 1 225 ? -25.600 -8.930 34.195 1.00 92.25 225 ILE A C 1
ATOM 1671 O O . ILE A 1 225 ? -25.009 -9.332 33.191 1.00 92.25 225 ILE A O 1
ATOM 1675 N N . THR A 1 226 ? -26.887 -9.181 34.430 1.00 91.25 226 THR A N 1
ATOM 1676 C CA . THR A 1 226 ? -27.747 -9.925 33.500 1.00 91.25 226 THR A CA 1
ATOM 1677 C C . THR A 1 226 ? -28.572 -9.014 32.599 1.00 91.25 226 THR A C 1
ATOM 1679 O O . THR A 1 226 ? -28.830 -7.856 32.930 1.00 91.25 226 THR A O 1
ATOM 1682 N N . ASP A 1 227 ? -29.031 -9.556 31.474 1.00 92.06 227 ASP A N 1
ATOM 1683 C CA . ASP A 1 227 ? -30.128 -8.985 30.697 1.00 92.06 227 ASP A CA 1
ATOM 1684 C C . ASP A 1 227 ? -31.499 -9.236 31.371 1.00 92.06 227 ASP A C 1
ATOM 1686 O O . ASP A 1 227 ? -31.597 -9.836 32.446 1.00 92.06 227 ASP A O 1
ATOM 1690 N N . ALA A 1 228 ? -32.577 -8.773 30.727 1.00 91.44 228 ALA A N 1
ATOM 1691 C CA . ALA A 1 228 ? -33.949 -8.946 31.215 1.00 91.44 228 ALA A CA 1
ATOM 1692 C C . ALA A 1 228 ? -34.436 -10.410 31.220 1.00 91.44 228 ALA A C 1
ATO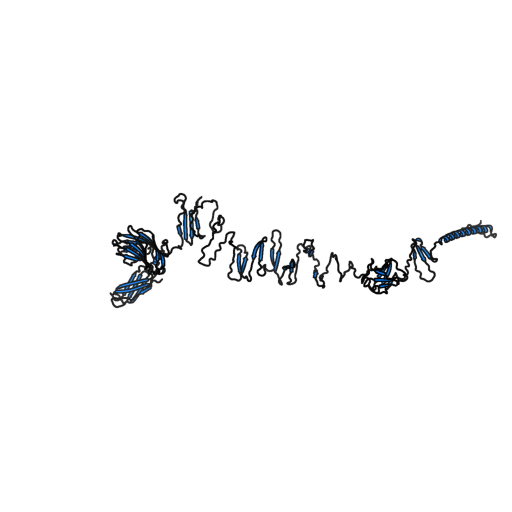M 1694 O O . ALA A 1 228 ? -35.416 -10.719 31.895 1.00 91.44 228 ALA A O 1
ATOM 1695 N N . ASN A 1 229 ? -33.766 -11.303 30.486 1.00 91.88 229 ASN A N 1
ATOM 1696 C CA . ASN A 1 229 ? -34.065 -12.735 30.441 1.00 91.88 229 ASN A CA 1
ATOM 1697 C C . ASN A 1 229 ? -33.232 -13.533 31.460 1.00 91.88 229 ASN A C 1
ATOM 1699 O O . ASN A 1 229 ? -33.406 -14.744 31.572 1.00 91.88 229 ASN A O 1
ATOM 1703 N N . GLY A 1 230 ? -32.332 -12.873 32.197 1.00 87.56 230 GLY A N 1
ATOM 1704 C CA . GLY A 1 230 ? -31.441 -13.502 33.168 1.00 87.56 230 GLY A CA 1
ATOM 1705 C C . GLY A 1 230 ? -30.134 -14.051 32.583 1.00 87.56 230 GLY A C 1
ATOM 1706 O O . GLY A 1 230 ? -29.387 -14.685 33.323 1.00 87.56 230 GLY A O 1
ATOM 1707 N N . ASN A 1 231 ? -29.826 -13.804 31.305 1.00 91.25 231 ASN A N 1
ATOM 1708 C CA . ASN A 1 231 ? -28.552 -14.217 30.698 1.00 91.25 231 ASN A CA 1
ATOM 1709 C C . ASN A 1 231 ? -27.438 -13.225 31.044 1.00 91.25 231 ASN A C 1
ATOM 1711 O O . ASN A 1 231 ? -27.707 -12.038 31.233 1.00 91.25 231 ASN A O 1
ATOM 1715 N N . GLU A 1 232 ? -26.178 -13.660 31.082 1.00 94.25 232 GLU A N 1
ATOM 1716 C CA . GLU A 1 232 ? -25.065 -12.758 31.381 1.00 94.25 232 GLU A CA 1
ATOM 1717 C C . GLU A 1 232 ? -24.844 -11.718 30.272 1.00 94.25 232 GLU A C 1
ATOM 1719 O O . GLU A 1 232 ? -24.561 -12.053 29.122 1.00 94.25 232 GLU A O 1
ATOM 1724 N N . LEU A 1 233 ? -24.894 -10.438 30.645 1.00 94.38 233 LEU A N 1
ATOM 1725 C CA . LEU A 1 233 ? -24.562 -9.306 29.782 1.00 94.38 233 LEU A CA 1
ATOM 1726 C C . LEU A 1 233 ? -23.093 -8.887 29.955 1.00 94.38 233 LEU A C 1
ATOM 1728 O O . LEU A 1 233 ? -22.379 -8.690 28.974 1.00 94.38 233 LEU A O 1
ATOM 1732 N N . ILE A 1 234 ? -22.627 -8.773 31.205 1.00 94.38 234 ILE A N 1
ATOM 1733 C CA . ILE A 1 234 ? -21.234 -8.450 31.565 1.00 94.38 234 ILE A CA 1
ATOM 1734 C C . ILE A 1 234 ? -20.795 -9.382 32.691 1.00 94.38 234 ILE A C 1
ATOM 1736 O O . ILE A 1 234 ? -21.515 -9.532 33.674 1.00 94.38 234 ILE A O 1
ATOM 1740 N N . ARG A 1 235 ? -19.606 -9.984 32.577 1.00 91.50 235 ARG A N 1
ATOM 1741 C CA . ARG A 1 235 ? -19.063 -10.932 33.564 1.00 91.50 235 ARG A CA 1
ATOM 1742 C C . ARG A 1 235 ? -17.797 -10.391 34.225 1.00 91.50 235 ARG A C 1
ATOM 1744 O O . ARG A 1 235 ? -16.949 -9.822 33.544 1.00 91.50 235 ARG A O 1
ATOM 1751 N N . PHE A 1 236 ? -17.628 -10.670 35.519 1.00 90.31 236 PHE A N 1
ATOM 1752 C CA . PHE A 1 236 ? -16.453 -10.306 36.323 1.00 90.31 236 PHE A CA 1
ATOM 1753 C C . PHE A 1 236 ? -15.741 -11.573 36.841 1.00 90.31 236 PHE A C 1
ATOM 1755 O O . PHE A 1 236 ? -15.881 -11.947 38.007 1.00 90.31 236 PHE A O 1
ATOM 1762 N N . PRO A 1 237 ? -15.008 -12.298 35.973 1.00 83.75 237 PRO A N 1
ATOM 1763 C CA . PRO A 1 237 ? -14.508 -13.640 36.280 1.00 83.75 237 PRO A CA 1
ATOM 1764 C C . PRO A 1 237 ? -13.245 -13.677 37.157 1.00 83.75 237 PRO A C 1
ATOM 1766 O O . PRO A 1 237 ? -12.847 -14.762 37.568 1.00 83.75 237 PRO A O 1
ATOM 1769 N N . SER A 1 238 ? -12.579 -12.542 37.403 1.00 77.62 238 SER A N 1
ATOM 1770 C CA . SER A 1 238 ? -11.256 -12.521 38.044 1.00 77.62 238 SER A CA 1
ATOM 1771 C C . SER A 1 238 ? -11.278 -13.067 39.479 1.00 77.62 238 SER A C 1
ATOM 1773 O O . SER A 1 238 ? -12.096 -12.660 40.302 1.00 77.62 238 SER A O 1
ATOM 1775 N N . THR A 1 239 ? -10.327 -13.956 39.778 1.00 71.88 239 THR A N 1
ATOM 1776 C CA . THR A 1 239 ? -10.013 -14.498 41.114 1.00 71.88 239 THR A CA 1
ATOM 1777 C C . THR A 1 239 ? -8.629 -14.051 41.600 1.00 71.88 239 THR A C 1
ATOM 1779 O O . THR A 1 239 ? -8.068 -14.658 42.512 1.00 71.88 239 THR A O 1
ATOM 1782 N N . VAL A 1 240 ? -8.022 -13.045 40.959 1.00 80.44 240 VAL A N 1
ATOM 1783 C CA . VAL A 1 240 ? -6.644 -12.627 41.258 1.00 80.44 240 VAL A CA 1
ATOM 1784 C C . VAL A 1 240 ? -6.604 -11.939 42.626 1.00 80.44 240 VAL A C 1
ATOM 1786 O O . VAL A 1 240 ? -7.155 -10.855 42.798 1.00 80.44 240 VAL A O 1
ATOM 1789 N N . ALA A 1 241 ? -5.947 -12.575 43.602 1.00 76.94 241 ALA A N 1
ATOM 1790 C CA . ALA A 1 241 ? -5.970 -12.173 45.014 1.00 76.94 241 ALA A CA 1
ATOM 1791 C C . ALA A 1 241 ? -5.314 -10.807 45.309 1.00 76.94 241 ALA A C 1
ATOM 1793 O O . ALA A 1 241 ? -5.566 -10.217 46.357 1.00 76.94 241 ALA A O 1
ATOM 1794 N N . SER A 1 242 ? -4.483 -10.298 44.398 1.00 84.88 242 SER A N 1
ATOM 1795 C CA . SER A 1 242 ? -3.802 -9.001 44.517 1.00 84.88 242 SER A CA 1
ATOM 1796 C C . SER A 1 242 ? -3.799 -8.274 43.172 1.00 84.88 242 SER A C 1
ATOM 1798 O O . SER A 1 242 ? -2.749 -7.885 42.673 1.00 84.88 242 SER A O 1
ATOM 1800 N N . ALA A 1 243 ? -4.965 -8.171 42.527 1.00 87.50 243 ALA A N 1
ATOM 1801 C CA . ALA A 1 243 ? -5.095 -7.395 41.296 1.00 87.50 243 ALA A CA 1
ATOM 1802 C C . ALA A 1 243 ? -4.742 -5.918 41.558 1.00 87.50 243 ALA A C 1
ATOM 1804 O O . ALA A 1 243 ? -5.329 -5.299 42.442 1.00 87.50 243 ALA A O 1
ATOM 1805 N N . VAL A 1 244 ? -3.773 -5.392 40.802 1.00 92.75 244 VAL A N 1
ATOM 1806 C CA . VAL A 1 244 ? -3.272 -4.004 40.893 1.00 92.75 244 VAL A CA 1
ATOM 1807 C C . VAL A 1 244 ? -3.727 -3.139 39.717 1.00 92.75 244 VAL A C 1
ATOM 1809 O O . VAL A 1 244 ? -3.783 -1.925 39.854 1.00 92.75 244 VAL A O 1
ATOM 1812 N N . ASN A 1 245 ? -4.019 -3.767 38.576 1.00 94.62 245 ASN A N 1
ATOM 1813 C CA . ASN A 1 245 ? -4.383 -3.094 37.338 1.00 94.62 245 ASN A CA 1
ATOM 1814 C C . ASN A 1 245 ? -5.833 -3.419 36.966 1.00 94.62 245 ASN A C 1
ATOM 1816 O O . ASN A 1 245 ? -6.253 -4.581 37.031 1.00 94.62 245 ASN A O 1
ATOM 1820 N N . GLU A 1 246 ? -6.579 -2.416 36.516 1.00 93.81 246 GLU A N 1
ATOM 1821 C CA . GLU A 1 246 ? -8.013 -2.507 36.257 1.00 93.81 246 GLU A CA 1
ATOM 1822 C C . GLU A 1 246 ? -8.467 -1.645 35.070 1.00 93.81 246 GLU A C 1
ATOM 1824 O O . GLU A 1 246 ? -7.695 -0.897 34.470 1.00 93.81 246 GLU A O 1
ATOM 1829 N N . ILE A 1 247 ? -9.748 -1.782 34.711 1.00 95.50 247 ILE A N 1
ATOM 1830 C CA . ILE A 1 247 ? -10.410 -0.923 33.728 1.00 95.50 247 ILE A CA 1
ATOM 1831 C C . ILE A 1 247 ? -11.147 0.186 34.475 1.00 95.50 247 ILE A C 1
ATOM 1833 O O . ILE A 1 247 ? -12.038 -0.095 35.277 1.00 95.50 247 ILE A O 1
ATOM 1837 N N . THR A 1 248 ? -10.845 1.436 34.135 1.00 95.75 248 THR A N 1
ATOM 1838 C CA . THR A 1 248 ? -11.625 2.601 34.557 1.00 95.75 248 THR A CA 1
ATOM 1839 C C . THR A 1 248 ? -12.536 3.059 33.418 1.00 95.75 248 THR A C 1
ATOM 1841 O O . THR A 1 248 ? -12.085 3.250 32.286 1.00 95.75 248 THR A O 1
ATOM 1844 N N . VAL A 1 249 ? -13.823 3.250 33.722 1.00 96.25 249 VAL A N 1
ATOM 1845 C CA . VAL A 1 249 ? -14.832 3.794 32.798 1.00 96.25 249 VAL A CA 1
ATOM 1846 C C . VAL A 1 249 ? -15.235 5.183 33.285 1.00 96.25 249 VAL A C 1
ATOM 1848 O O . VAL A 1 249 ? -15.878 5.314 34.325 1.00 96.25 249 VAL A O 1
ATOM 1851 N N . ASN A 1 250 ? -14.860 6.215 32.533 1.00 96.38 250 ASN A N 1
ATOM 1852 C CA . ASN A 1 250 ? -15.076 7.608 32.909 1.00 96.38 250 ASN A CA 1
ATOM 1853 C C . ASN A 1 250 ? -16.268 8.205 32.160 1.00 96.38 250 ASN A C 1
ATOM 1855 O O . ASN A 1 250 ? -16.380 8.088 30.934 1.00 96.38 250 ASN A O 1
ATOM 1859 N N . ASN A 1 251 ? -17.126 8.914 32.897 1.00 95.25 251 ASN A N 1
ATOM 1860 C CA . ASN A 1 251 ? -18.010 9.895 32.280 1.00 95.25 251 ASN A CA 1
ATOM 1861 C C . ASN A 1 251 ? -17.200 11.136 31.865 1.00 95.25 251 ASN A C 1
ATOM 1863 O O . ASN A 1 251 ? -16.006 11.253 32.144 1.00 95.25 251 ASN A O 1
ATOM 1867 N N . ALA A 1 252 ? -17.851 12.062 31.172 1.00 97.19 252 ALA A N 1
ATOM 1868 C CA . ALA A 1 252 ? -17.216 13.290 30.734 1.00 97.19 252 ALA A CA 1
ATOM 1869 C C . ALA A 1 252 ? -18.175 14.472 30.875 1.00 97.19 252 ALA A C 1
ATOM 1871 O O . ALA A 1 252 ? -19.396 14.312 30.797 1.00 97.19 252 ALA A O 1
ATOM 1872 N N . ALA A 1 253 ? -17.609 15.659 31.099 1.00 96.31 253 ALA A N 1
ATOM 1873 C CA . ALA A 1 253 ? -18.361 16.906 31.073 1.00 96.31 253 ALA A CA 1
ATOM 1874 C C . ALA A 1 253 ? -18.899 17.186 29.659 1.00 96.31 253 ALA A C 1
ATOM 1876 O O . ALA A 1 253 ? -18.376 16.677 28.666 1.00 96.31 253 ALA A O 1
ATOM 1877 N N . THR A 1 254 ? -19.927 18.030 29.557 1.00 95.50 254 THR A N 1
ATOM 1878 C CA . THR A 1 254 ? -20.502 18.443 28.270 1.00 95.50 254 THR A CA 1
ATOM 1879 C C . THR A 1 254 ? -19.414 18.922 27.300 1.00 95.50 254 THR A C 1
ATOM 1881 O O . THR A 1 254 ? -18.636 19.812 27.631 1.00 95.50 254 THR A O 1
ATOM 1884 N N . GLY A 1 255 ? -19.375 18.338 26.097 1.00 94.94 255 GLY A N 1
ATOM 1885 C CA . GLY A 1 255 ? -18.393 18.656 25.050 1.00 94.94 255 GLY A CA 1
ATOM 1886 C C . GLY A 1 255 ? -17.111 17.813 25.075 1.00 94.94 255 GLY A C 1
ATOM 1887 O O . GLY A 1 255 ? -16.326 17.896 24.133 1.00 94.94 255 GLY A O 1
ATOM 1888 N N . VAL A 1 256 ? -16.911 16.975 26.097 1.00 96.88 256 VAL A N 1
ATOM 1889 C CA . VAL A 1 256 ? -15.779 16.040 26.214 1.00 96.88 256 VAL A CA 1
ATOM 1890 C C . VAL A 1 256 ? -16.289 14.601 26.015 1.00 96.88 256 VAL A C 1
ATOM 1892 O O . VAL A 1 256 ? -17.379 14.279 26.491 1.00 96.88 256 VAL A O 1
ATOM 1895 N N . PRO A 1 257 ? -15.564 13.717 25.301 1.00 96.31 257 PRO A N 1
ATOM 1896 C CA . PRO A 1 257 ? -15.994 12.331 25.117 1.00 96.31 257 PRO A CA 1
ATOM 1897 C C . PRO A 1 257 ? -15.776 11.480 26.387 1.00 96.31 257 PRO A C 1
ATOM 1899 O O . PRO A 1 257 ? -14.761 11.661 27.063 1.00 96.31 257 PRO A O 1
ATOM 1902 N N . PRO A 1 258 ? -16.673 10.523 26.706 1.00 98.06 258 PRO A N 1
ATOM 1903 C CA . PRO A 1 258 ? -16.418 9.510 27.734 1.00 98.06 258 PRO A CA 1
ATOM 1904 C C . PRO A 1 258 ? -15.267 8.583 27.314 1.00 98.06 258 PRO A C 1
ATOM 1906 O O . PRO A 1 258 ? -14.965 8.461 26.123 1.00 98.06 258 PRO A O 1
ATOM 1909 N N . SER A 1 259 ? -14.636 7.901 28.273 1.00 97.31 259 SER A N 1
ATOM 1910 C CA . SER A 1 259 ? -13.472 7.049 27.996 1.00 97.31 259 SER A CA 1
ATOM 1911 C C . SER A 1 259 ? -13.471 5.728 28.764 1.00 97.31 259 SER A C 1
ATOM 1913 O O . SER A 1 259 ? -14.083 5.586 29.823 1.00 97.31 259 SER A O 1
ATOM 1915 N N . ILE A 1 260 ? -12.756 4.752 28.201 1.00 97.56 260 ILE A N 1
ATOM 1916 C CA . ILE A 1 260 ? -12.378 3.493 28.845 1.00 97.56 260 ILE A CA 1
ATOM 1917 C C . ILE A 1 260 ? -10.853 3.438 28.815 1.00 97.56 260 ILE A C 1
ATOM 1919 O O . ILE A 1 260 ? -10.259 3.618 27.751 1.00 97.56 260 ILE A O 1
ATOM 1923 N N . GLN A 1 261 ? -10.224 3.202 29.962 1.00 96.56 261 GLN A N 1
ATOM 1924 C CA . GLN A 1 261 ? -8.767 3.185 30.089 1.00 96.56 261 GLN A CA 1
ATOM 1925 C C . GLN A 1 261 ? -8.296 2.079 31.032 1.00 96.56 261 GLN A C 1
ATOM 1927 O O . GLN A 1 261 ? -9.039 1.649 31.914 1.00 96.56 261 GLN A O 1
ATOM 1932 N N . SER A 1 262 ? -7.044 1.660 30.870 1.00 97.38 262 SER A N 1
ATOM 1933 C CA . SER A 1 262 ? -6.315 0.946 31.912 1.00 97.38 262 SER A CA 1
ATOM 1934 C C . SER A 1 262 ? -5.913 1.910 33.038 1.00 97.38 262 SER A C 1
ATOM 1936 O O . SER A 1 262 ? -5.566 3.070 32.796 1.00 97.38 262 SER A O 1
ATOM 1938 N N . SER A 1 263 ? -5.975 1.438 34.278 1.00 95.75 263 SER A N 1
ATOM 1939 C CA . SER A 1 263 ? -5.461 2.111 35.476 1.00 95.75 263 SER A CA 1
ATOM 1940 C C . SER A 1 263 ? -4.810 1.091 36.410 1.00 95.75 263 SER A C 1
ATOM 1942 O O . SER A 1 263 ? -4.922 -0.112 36.180 1.00 95.75 263 SER A O 1
ATOM 1944 N N . GLY A 1 264 ? -4.068 1.575 37.403 1.00 95.06 264 GLY A N 1
ATOM 1945 C CA . GLY A 1 264 ? -3.335 0.755 38.364 1.00 95.06 264 GLY A CA 1
ATOM 1946 C C . GLY A 1 264 ? -2.079 1.468 38.856 1.00 95.06 264 GLY A C 1
ATOM 1947 O O . GLY A 1 264 ? -1.781 2.580 38.412 1.00 95.06 264 GLY A O 1
ATOM 1948 N N . SER A 1 265 ? -1.339 0.856 39.785 1.00 95.38 265 SER A N 1
ATOM 1949 C CA . SER A 1 265 ? -0.092 1.446 40.305 1.00 95.38 265 SER A CA 1
ATOM 1950 C C . SER A 1 265 ? 1.159 1.103 39.493 1.00 95.38 265 SER A C 1
ATOM 1952 O O . SER A 1 265 ? 2.227 1.645 39.776 1.00 95.38 265 SER A O 1
ATOM 1954 N N . ASP A 1 266 ? 1.058 0.210 38.508 1.00 96.12 266 ASP A N 1
ATOM 1955 C CA . ASP A 1 266 ? 2.180 -0.118 37.629 1.00 96.12 266 ASP A CA 1
ATOM 1956 C C . ASP A 1 266 ? 2.462 1.019 36.636 1.00 96.12 266 ASP A C 1
ATOM 1958 O O . ASP A 1 266 ? 1.556 1.696 36.153 1.00 96.12 266 ASP A O 1
ATOM 1962 N N . THR A 1 267 ? 3.734 1.205 36.271 1.00 96.81 267 THR A N 1
ATOM 1963 C CA . THR A 1 267 ? 4.156 2.312 35.394 1.00 96.81 267 THR A CA 1
ATOM 1964 C C . THR A 1 267 ? 3.561 2.235 33.986 1.00 96.81 267 THR A C 1
ATOM 1966 O O . THR A 1 267 ? 3.260 3.266 33.393 1.00 96.81 267 THR A O 1
ATOM 1969 N N . ASN A 1 268 ? 3.416 1.029 33.427 1.00 94.62 268 ASN A N 1
ATOM 1970 C CA . ASN A 1 268 ? 2.930 0.818 32.063 1.00 94.62 268 ASN A CA 1
ATOM 1971 C C . ASN A 1 268 ? 1.856 -0.269 32.066 1.00 94.62 268 ASN A C 1
ATOM 1973 O O . ASN A 1 268 ? 2.175 -1.452 32.188 1.00 94.62 268 ASN A O 1
ATOM 1977 N N . VAL A 1 269 ? 0.596 0.126 31.893 1.00 97.06 269 VAL A N 1
ATOM 1978 C CA . VAL A 1 269 ? -0.543 -0.798 31.906 1.00 97.06 269 VAL A CA 1
ATOM 1979 C C . VAL A 1 269 ? -1.222 -0.802 30.540 1.00 97.06 269 VAL A C 1
ATOM 1981 O O . VAL A 1 269 ? -1.823 0.191 30.129 1.00 97.06 269 VAL A O 1
ATOM 1984 N N . GLY A 1 270 ? -1.136 -1.926 29.829 1.00 95.88 270 GLY A N 1
ATOM 1985 C CA . GLY A 1 270 ? -1.873 -2.139 28.581 1.00 95.88 270 GLY A CA 1
ATOM 1986 C C . GLY A 1 270 ? -3.358 -2.435 28.815 1.00 95.88 270 GLY A C 1
ATOM 1987 O O . GLY A 1 270 ? -3.759 -2.823 29.911 1.00 95.88 270 GLY A O 1
ATOM 1988 N N . LEU A 1 271 ? -4.173 -2.286 27.768 1.00 96.56 271 LEU A N 1
ATOM 1989 C CA . LEU A 1 271 ? -5.576 -2.700 27.759 1.00 96.56 271 LEU A CA 1
ATOM 1990 C C . LEU A 1 271 ? -5.788 -3.777 26.694 1.00 96.56 271 LEU A C 1
ATOM 1992 O O . LEU A 1 271 ? -5.739 -3.501 25.496 1.00 96.56 271 LEU A O 1
ATOM 1996 N N . ASP A 1 272 ? -6.067 -4.995 27.143 1.00 94.75 272 ASP A N 1
ATOM 1997 C CA . ASP A 1 272 ? -6.384 -6.117 26.265 1.00 94.75 272 ASP A CA 1
ATOM 1998 C C . ASP A 1 272 ? -7.881 -6.145 25.928 1.00 94.75 272 ASP A C 1
ATOM 2000 O O . ASP A 1 272 ? -8.727 -6.252 26.817 1.00 94.75 272 ASP A O 1
ATOM 2004 N N . ILE A 1 273 ? -8.215 -6.155 24.635 1.00 95.25 273 ILE A N 1
ATOM 2005 C CA . ILE A 1 273 ? -9.570 -6.425 24.135 1.00 95.25 273 ILE A CA 1
ATOM 2006 C C . ILE A 1 273 ? -9.508 -7.712 23.318 1.00 95.25 273 ILE A C 1
ATOM 2008 O O . ILE A 1 273 ? -8.774 -7.791 22.335 1.00 95.25 273 ILE A O 1
ATOM 2012 N N . LYS A 1 274 ? -10.251 -8.739 23.741 1.00 91.38 274 LYS A N 1
ATOM 2013 C CA . LYS A 1 274 ? -10.141 -10.098 23.193 1.00 91.38 274 LYS A CA 1
ATOM 2014 C C . LYS A 1 274 ? -11.491 -10.602 22.705 1.00 91.38 274 LYS A C 1
ATOM 2016 O O . LYS A 1 274 ? -12.455 -10.654 23.467 1.00 91.38 274 LYS A O 1
ATOM 2021 N N . SER A 1 275 ? -11.542 -11.017 21.445 1.00 94.31 275 SER A N 1
ATOM 2022 C CA . SER A 1 275 ? -12.609 -11.867 20.921 1.00 94.31 275 SER A CA 1
ATOM 2023 C C . SER A 1 275 ? -12.293 -13.346 21.192 1.00 94.31 275 SER A C 1
ATOM 2025 O O . SER A 1 275 ? -11.161 -13.716 21.504 1.00 94.31 275 SER A O 1
ATOM 2027 N N . LYS A 1 276 ? -13.307 -14.215 21.108 1.00 90.88 276 LYS A N 1
ATOM 2028 C CA . LYS A 1 276 ? -13.143 -15.669 21.266 1.00 90.88 276 LYS A CA 1
ATOM 2029 C C . LYS A 1 276 ? -13.072 -16.344 19.894 1.00 90.88 276 LYS A C 1
ATOM 2031 O O . LYS A 1 276 ? -13.942 -16.106 19.058 1.00 90.88 276 LYS A O 1
ATOM 2036 N N . GLY A 1 277 ? -12.095 -17.232 19.689 1.00 88.62 277 GLY A N 1
ATOM 2037 C CA . GLY A 1 277 ? -11.922 -17.954 18.420 1.00 88.62 277 GLY A CA 1
ATOM 2038 C C . GLY A 1 277 ? -11.639 -17.000 17.256 1.00 88.62 277 GLY A C 1
ATOM 2039 O O . GLY A 1 277 ? -10.862 -16.067 17.411 1.00 88.62 277 GLY A O 1
ATOM 2040 N N . THR A 1 278 ? -12.303 -17.198 16.116 1.00 89.12 278 THR A N 1
ATOM 2041 C CA . THR A 1 278 ? -12.224 -16.319 14.930 1.00 89.12 278 THR A CA 1
ATOM 2042 C C . THR A 1 278 ? -13.210 -15.140 14.988 1.00 89.12 278 THR A C 1
ATOM 2044 O O . THR A 1 278 ? -13.641 -14.625 13.960 1.00 89.12 278 THR A O 1
ATOM 2047 N N . GLY A 1 279 ? -13.675 -14.753 16.181 1.00 93.88 279 GLY A N 1
ATOM 2048 C CA . GLY A 1 279 ? -14.550 -13.590 16.337 1.00 93.88 279 GLY A CA 1
ATOM 2049 C C . GLY A 1 279 ? -13.809 -12.280 16.046 1.00 93.88 279 GLY A C 1
ATOM 2050 O O . GLY A 1 279 ? -12.641 -12.137 16.392 1.00 93.88 279 GLY A O 1
ATOM 2051 N N . THR A 1 280 ? -14.495 -11.291 15.472 1.00 96.50 280 THR A N 1
ATOM 2052 C CA . THR A 1 280 ? -13.911 -9.970 15.162 1.00 96.50 280 THR A CA 1
ATOM 2053 C C . THR A 1 280 ? -14.140 -8.953 16.279 1.00 96.50 280 THR A C 1
ATOM 2055 O O . THR A 1 280 ? -15.198 -8.978 16.911 1.00 96.50 280 THR A O 1
ATOM 2058 N N . ILE A 1 281 ? -13.249 -7.973 16.424 1.00 97.12 281 ILE A N 1
ATOM 2059 C CA . ILE A 1 281 ? -13.504 -6.736 17.185 1.00 97.12 281 ILE A CA 1
ATOM 2060 C C . ILE A 1 281 ? -13.843 -5.625 16.183 1.00 97.12 281 ILE A C 1
ATOM 2062 O O . ILE A 1 281 ? -13.152 -5.470 15.180 1.00 97.12 281 ILE A O 1
ATOM 2066 N N . ARG A 1 282 ? -14.912 -4.852 16.415 1.00 97.06 282 ARG A N 1
ATOM 2067 C CA . ARG A 1 282 ? -15.387 -3.824 15.469 1.00 97.06 282 ARG A CA 1
ATOM 2068 C C . ARG A 1 282 ? -15.564 -2.479 16.148 1.00 97.06 282 ARG A C 1
ATOM 2070 O O . ARG A 1 282 ? -16.204 -2.402 17.193 1.00 97.06 282 ARG A O 1
ATOM 2077 N N . ASN A 1 283 ? -15.061 -1.427 15.512 1.00 96.75 283 ASN A N 1
ATOM 2078 C CA . ASN A 1 283 ? -15.325 -0.050 15.906 1.00 96.75 283 ASN A CA 1
ATOM 2079 C C . ASN A 1 283 ? -16.432 0.535 15.020 1.00 96.75 283 ASN A C 1
ATOM 2081 O O . ASN A 1 283 ? -16.312 0.521 13.792 1.00 96.75 283 ASN A O 1
ATOM 2085 N N . TYR A 1 284 ? -17.487 1.054 15.646 1.00 96.75 284 TYR A N 1
ATOM 2086 C CA . TYR A 1 284 ? -18.589 1.722 14.965 1.00 96.75 284 TYR A CA 1
ATOM 2087 C C . TYR A 1 284 ? -18.490 3.237 15.150 1.00 96.75 284 TYR A C 1
ATOM 2089 O O . TYR A 1 284 ? -18.460 3.734 16.272 1.00 96.75 284 TYR A O 1
ATOM 2097 N N . VAL A 1 285 ? -18.525 3.976 14.043 1.00 97.12 285 VAL A N 1
ATOM 2098 C CA . VAL A 1 285 ? -18.641 5.437 14.022 1.00 97.12 285 VAL A CA 1
ATOM 2099 C C . VAL A 1 285 ? -19.880 5.781 13.213 1.00 97.12 285 VAL A C 1
ATOM 2101 O O . VAL A 1 285 ? -20.022 5.329 12.081 1.00 97.12 285 VAL A O 1
ATOM 2104 N N . ASN A 1 286 ? -20.802 6.549 13.800 1.00 96.31 286 ASN A N 1
ATOM 2105 C CA . ASN A 1 286 ? -22.088 6.877 13.175 1.00 96.31 286 ASN A CA 1
ATOM 2106 C C . ASN A 1 286 ? -22.856 5.629 12.677 1.00 96.31 286 ASN A C 1
ATOM 2108 O O . ASN A 1 286 ? -23.353 5.592 11.554 1.00 96.31 286 ASN A O 1
ATOM 2112 N N . ASN A 1 287 ? -22.889 4.571 13.499 1.00 94.31 287 ASN A N 1
ATOM 2113 C CA . ASN A 1 287 ? -23.487 3.267 13.175 1.00 94.31 287 ASN A CA 1
ATOM 2114 C C . ASN A 1 287 ? -22.889 2.554 11.937 1.00 94.31 287 ASN A C 1
ATOM 2116 O O . ASN A 1 287 ? -23.469 1.603 11.419 1.00 94.31 287 ASN A O 1
ATOM 2120 N N . VAL A 1 288 ? -21.711 2.977 11.474 1.00 96.81 288 VAL A N 1
ATOM 2121 C CA . VAL A 1 288 ? -20.955 2.333 10.395 1.00 96.81 288 VAL A CA 1
ATOM 2122 C C . VAL A 1 288 ? -19.701 1.705 10.980 1.00 96.81 288 VAL A C 1
ATOM 2124 O O . VAL A 1 288 ? -18.994 2.330 11.768 1.00 96.81 288 VAL A O 1
ATOM 2127 N N . VAL A 1 289 ? -19.404 0.469 10.584 1.00 97.88 289 VAL A N 1
ATOM 2128 C CA . VAL A 1 289 ? -18.142 -0.182 10.945 1.00 97.88 289 VAL A CA 1
ATOM 2129 C C . VAL A 1 289 ? -16.997 0.569 10.267 1.00 97.88 289 VAL A C 1
ATOM 2131 O O . VAL A 1 289 ? -16.831 0.486 9.053 1.00 97.88 289 VAL A O 1
ATOM 2134 N N . SER A 1 290 ? -16.226 1.312 11.055 1.00 97.19 290 SER A N 1
ATOM 2135 C CA . SER A 1 290 ? -15.088 2.100 10.573 1.00 97.19 290 SER A CA 1
ATOM 2136 C C . SER A 1 290 ? -13.826 1.241 10.475 1.00 97.19 290 SER A C 1
ATOM 2138 O O . SER A 1 290 ? -13.082 1.323 9.502 1.00 97.19 290 SER A O 1
ATOM 2140 N N . VAL A 1 291 ? -13.614 0.362 11.462 1.00 96.88 291 VAL A N 1
ATOM 2141 C CA . VAL A 1 291 ? -12.472 -0.562 11.519 1.00 96.88 291 VAL A CA 1
ATOM 2142 C C . VAL A 1 291 ? -12.935 -1.921 12.034 1.00 96.88 291 VAL A C 1
ATOM 2144 O O . VAL A 1 291 ? -13.725 -2.001 12.980 1.00 96.88 291 VAL A O 1
ATOM 2147 N N . VAL A 1 292 ? -12.416 -2.987 11.424 1.00 96.44 292 VAL A N 1
ATOM 2148 C CA . VAL A 1 292 ? -12.561 -4.373 11.885 1.00 96.44 292 VAL A CA 1
ATOM 2149 C C . VAL A 1 292 ? -11.176 -4.929 12.179 1.00 96.44 292 VAL A C 1
ATOM 2151 O O . VAL A 1 292 ? -10.316 -4.920 11.304 1.00 96.44 292 VAL A O 1
ATOM 2154 N N . PHE A 1 293 ? -10.984 -5.445 13.388 1.00 95.19 293 PHE A N 1
ATOM 2155 C CA . PHE A 1 293 ? -9.855 -6.300 13.726 1.00 95.19 293 PHE A CA 1
ATOM 2156 C C . PHE A 1 293 ? -10.317 -7.749 13.604 1.00 95.19 293 PHE A C 1
ATOM 2158 O O . PHE A 1 293 ? -11.206 -8.198 14.335 1.00 95.19 293 PHE A O 1
ATOM 2165 N N . ASP A 1 294 ? -9.738 -8.444 12.634 1.00 93.12 294 ASP A N 1
ATOM 2166 C CA . ASP A 1 294 ? -10.019 -9.835 12.306 1.00 93.12 294 ASP A CA 1
ATOM 2167 C C . ASP A 1 294 ? -8.714 -10.632 12.358 1.00 93.12 294 ASP A C 1
ATOM 2169 O O . ASP A 1 294 ? -7.643 -10.103 12.046 1.00 93.12 294 ASP A O 1
ATOM 2173 N N . ALA A 1 295 ? -8.800 -11.889 12.774 1.00 88.62 295 ALA A N 1
ATOM 2174 C CA . ALA A 1 295 ? -7.654 -12.766 12.928 1.00 88.62 295 ALA A CA 1
ATOM 2175 C C . ALA A 1 295 ? -7.936 -14.117 12.273 1.00 88.62 295 ALA A C 1
ATOM 2177 O O . ALA A 1 295 ? -8.967 -14.749 12.512 1.00 88.62 295 ALA A O 1
ATOM 2178 N N . ALA A 1 296 ? -6.970 -14.590 11.483 1.00 87.12 296 ALA A N 1
ATOM 2179 C CA . ALA A 1 296 ? -6.970 -15.966 11.009 1.00 87.12 296 ALA A CA 1
ATOM 2180 C C . ALA A 1 296 ? -6.863 -16.941 12.195 1.00 87.12 296 ALA A C 1
ATOM 2182 O O . ALA A 1 296 ? -6.322 -16.608 13.255 1.00 87.12 296 ALA A O 1
ATOM 2183 N N . ALA A 1 297 ? -7.348 -18.171 12.012 1.00 86.19 297 ALA A N 1
ATOM 2184 C CA . ALA A 1 297 ? -7.159 -19.220 13.007 1.00 86.19 297 ALA A CA 1
ATOM 2185 C C . ALA A 1 297 ? -5.657 -19.415 13.288 1.00 86.19 297 ALA A C 1
ATOM 2187 O O . ALA A 1 297 ? -4.865 -19.546 12.357 1.00 86.19 297 ALA A O 1
ATOM 2188 N N . SER A 1 298 ? -5.280 -19.421 14.571 1.00 87.44 298 SER A N 1
ATOM 2189 C CA . SER A 1 298 ? -3.887 -19.572 15.023 1.00 87.44 298 SER A CA 1
ATOM 2190 C C . SER A 1 298 ? -2.907 -18.537 14.440 1.00 87.44 298 SER A C 1
ATOM 2192 O O . SER A 1 298 ? -1.753 -18.866 14.176 1.00 87.44 298 SER A O 1
ATOM 2194 N N . ALA A 1 299 ? -3.346 -17.292 14.227 1.00 88.88 299 ALA A N 1
ATOM 2195 C CA . ALA A 1 299 ? -2.476 -16.223 13.737 1.00 88.88 299 ALA A CA 1
ATOM 2196 C C . ALA A 1 299 ? -1.266 -15.978 14.667 1.00 88.88 299 ALA A C 1
ATOM 2198 O O . ALA A 1 299 ? -1.433 -15.763 15.867 1.00 88.88 299 ALA A O 1
ATOM 2199 N N . VAL A 1 300 ? -0.059 -15.969 14.089 1.00 92.56 300 VAL A N 1
ATOM 2200 C CA . VAL A 1 300 ? 1.217 -15.655 14.776 1.00 92.56 300 VAL A CA 1
ATOM 2201 C C . VAL A 1 300 ? 1.827 -14.315 14.348 1.00 92.56 300 VAL A C 1
ATOM 2203 O O . VAL A 1 300 ? 2.779 -13.838 14.962 1.00 92.56 300 VAL A O 1
ATOM 2206 N N . ASN A 1 301 ? 1.249 -13.691 13.318 1.00 94.62 301 ASN A N 1
ATOM 2207 C CA . ASN A 1 301 ? 1.654 -12.401 12.767 1.00 94.62 301 ASN A CA 1
ATOM 2208 C C . ASN A 1 301 ? 0.533 -11.368 12.969 1.00 94.62 301 AS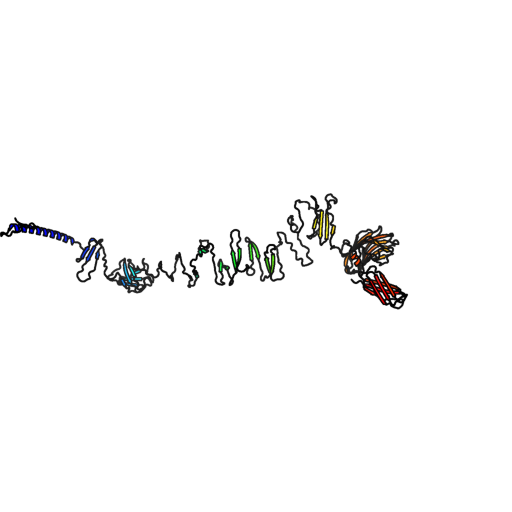N A C 1
ATOM 2210 O O . ASN A 1 301 ? -0.648 -11.714 12.981 1.00 94.62 301 ASN A O 1
ATOM 2214 N N . SER A 1 302 ? 0.897 -10.099 13.131 1.00 94.19 302 SER A N 1
ATOM 2215 C CA . SER A 1 302 ? 0.009 -9.001 13.523 1.00 94.19 302 SER A CA 1
ATOM 2216 C C . SER A 1 302 ? 0.475 -7.653 12.960 1.00 94.19 302 SER A C 1
ATOM 2218 O O . SER A 1 302 ? 1.594 -7.520 12.460 1.00 94.19 302 SER A O 1
ATOM 2220 N N . LEU A 1 303 ? -0.395 -6.646 13.052 1.00 95.38 303 LEU A N 1
ATOM 2221 C CA . LEU A 1 303 ? -0.103 -5.259 12.698 1.00 95.38 303 LEU A CA 1
ATOM 2222 C C . LEU A 1 303 ? 0.065 -4.429 13.974 1.00 95.38 303 LEU A C 1
ATOM 2224 O O . LEU A 1 303 ? -0.822 -4.432 14.827 1.00 95.38 303 LEU A O 1
ATOM 2228 N N . THR A 1 304 ? 1.155 -3.672 14.083 1.00 95.00 304 THR A N 1
ATOM 2229 C CA . THR A 1 304 ? 1.362 -2.698 15.162 1.00 95.00 304 THR A CA 1
ATOM 2230 C C . THR A 1 304 ? 1.323 -1.281 14.601 1.00 95.00 304 THR A C 1
ATOM 2232 O O . THR A 1 304 ? 2.050 -0.960 13.666 1.00 95.00 304 THR A O 1
ATOM 2235 N N . MET A 1 305 ? 0.500 -0.413 15.190 1.00 95.69 305 MET A N 1
ATOM 2236 C CA . MET A 1 305 ? 0.482 1.022 14.893 1.00 95.69 305 MET A CA 1
ATOM 2237 C C . MET A 1 305 ? 1.093 1.770 16.076 1.00 95.69 305 MET A C 1
ATOM 2239 O O . MET A 1 305 ? 0.569 1.680 17.187 1.00 95.69 305 MET A O 1
ATOM 2243 N N . LYS A 1 306 ? 2.203 2.483 15.865 1.00 94.94 306 LYS A N 1
ATOM 2244 C CA . LYS A 1 306 ? 2.965 3.123 16.946 1.00 94.94 306 LYS A CA 1
ATOM 2245 C C . LYS A 1 306 ? 2.951 4.638 16.807 1.00 94.94 306 LYS A C 1
ATOM 2247 O O . LYS A 1 306 ? 3.380 5.183 15.792 1.00 94.94 306 LYS A O 1
ATOM 2252 N N . SER A 1 307 ? 2.516 5.325 17.861 1.00 94.19 307 SER A N 1
ATOM 2253 C CA . SER A 1 307 ? 2.927 6.709 18.106 1.00 94.19 307 SER A CA 1
ATOM 2254 C C . SER A 1 307 ? 4.386 6.731 18.559 1.00 94.19 307 SER A C 1
ATOM 2256 O O . SER A 1 307 ? 4.867 5.760 19.142 1.00 94.19 307 SER A O 1
ATOM 2258 N N . ASN A 1 308 ? 5.085 7.838 18.330 1.00 94.81 308 ASN A N 1
ATOM 2259 C CA . ASN A 1 308 ? 6.499 7.951 18.668 1.00 94.81 308 ASN A CA 1
ATOM 2260 C C . ASN A 1 308 ? 6.776 9.229 19.469 1.00 94.81 308 ASN A C 1
ATOM 2262 O O . ASN A 1 308 ? 5.944 10.137 19.511 1.00 94.81 308 ASN A O 1
ATOM 2266 N N . ALA A 1 309 ? 7.932 9.271 20.132 1.00 94.62 309 ALA A N 1
ATOM 2267 C CA . ALA A 1 309 ? 8.391 10.447 20.859 1.00 94.62 309 ALA A CA 1
ATOM 2268 C C . ALA A 1 309 ? 8.562 11.649 19.914 1.00 94.62 309 ALA A C 1
ATOM 2270 O O . ALA A 1 309 ? 8.679 11.494 18.696 1.00 94.62 309 ALA A O 1
ATOM 2271 N N . THR A 1 310 ? 8.605 12.856 20.482 1.00 93.25 310 THR A N 1
ATOM 2272 C CA . THR A 1 310 ? 8.844 14.091 19.726 1.00 93.25 310 THR A CA 1
ATOM 2273 C C . THR A 1 310 ? 10.058 13.936 18.805 1.00 93.25 310 THR A C 1
ATOM 2275 O O . THR A 1 310 ? 11.085 13.403 19.219 1.00 93.25 310 THR A O 1
ATOM 2278 N N . ASN A 1 311 ? 9.939 14.426 17.568 1.00 92.38 311 ASN A N 1
ATOM 2279 C CA . ASN A 1 311 ? 10.933 14.330 16.485 1.00 92.38 311 ASN A CA 1
ATOM 2280 C C . ASN A 1 311 ? 11.064 12.960 15.794 1.00 92.38 311 ASN A C 1
ATOM 2282 O O . ASN A 1 311 ? 11.823 12.858 14.833 1.00 92.38 311 ASN A O 1
ATOM 2286 N N . ASN A 1 312 ? 10.295 11.945 16.198 1.00 94.69 312 ASN A N 1
ATOM 2287 C CA . ASN A 1 312 ? 10.177 10.684 15.465 1.00 94.69 312 ASN A CA 1
ATOM 2288 C C . ASN A 1 312 ? 8.799 10.567 14.795 1.00 94.69 312 ASN A C 1
ATOM 2290 O O . ASN A 1 312 ? 7.791 11.047 15.314 1.00 94.69 312 ASN A O 1
ATOM 2294 N N . SER A 1 313 ? 8.733 9.895 13.645 1.00 95.94 313 SER A N 1
ATOM 2295 C CA . SER A 1 313 ? 7.466 9.673 12.940 1.00 95.94 313 SER A CA 1
ATOM 2296 C C . SER A 1 313 ? 6.671 8.505 13.545 1.00 95.94 313 SER A C 1
ATOM 2298 O O . SER A 1 313 ? 7.271 7.501 13.942 1.00 95.94 313 SER A O 1
ATOM 2300 N N . PRO A 1 314 ? 5.327 8.590 13.585 1.00 97.75 314 PRO A N 1
ATOM 2301 C CA . PRO A 1 314 ? 4.474 7.424 13.788 1.00 97.75 314 PRO A CA 1
ATOM 2302 C C . PRO A 1 314 ? 4.695 6.368 12.697 1.00 97.75 314 PRO A C 1
ATOM 2304 O O . PRO A 1 314 ? 5.018 6.714 11.557 1.00 97.75 314 PRO A O 1
ATOM 2307 N N . SER A 1 315 ? 4.491 5.095 13.029 1.00 96.50 315 SER A N 1
ATOM 2308 C CA . SER A 1 315 ? 4.742 3.967 12.125 1.00 96.50 315 SER A CA 1
ATOM 2309 C C . SER A 1 315 ? 3.608 2.940 12.120 1.00 96.50 315 SER A C 1
ATOM 2311 O O . SER A 1 315 ? 2.822 2.828 13.065 1.00 96.50 315 SER A O 1
ATOM 2313 N N . ILE A 1 316 ? 3.538 2.184 11.021 1.00 96.62 316 ILE A N 1
ATOM 2314 C CA . ILE A 1 316 ? 2.730 0.972 10.872 1.00 96.62 316 ILE A CA 1
ATOM 2315 C C . ILE A 1 316 ? 3.705 -0.162 10.552 1.00 96.62 316 ILE A C 1
ATOM 2317 O O . ILE A 1 316 ? 4.475 -0.059 9.598 1.00 96.62 316 ILE A O 1
ATOM 2321 N N . GLU A 1 317 ? 3.692 -1.216 11.360 1.00 96.06 317 GLU A N 1
ATOM 2322 C CA . GLU A 1 317 ? 4.717 -2.261 11.363 1.00 96.06 317 GLU A CA 1
ATOM 2323 C C . GLU A 1 317 ? 4.081 -3.653 11.371 1.00 96.06 317 GLU A C 1
ATOM 2325 O O . GLU A 1 317 ? 3.115 -3.898 12.096 1.00 96.06 317 GLU A O 1
ATOM 2330 N N . ALA A 1 318 ? 4.645 -4.581 10.598 1.00 96.94 318 ALA A N 1
ATOM 2331 C CA . ALA A 1 318 ? 4.359 -5.998 10.758 1.00 96.94 318 ALA A CA 1
ATOM 2332 C C . ALA A 1 318 ? 5.121 -6.525 11.981 1.00 96.94 318 ALA A C 1
ATOM 2334 O O . ALA A 1 318 ? 6.293 -6.202 12.172 1.00 96.94 318 ALA A O 1
ATOM 2335 N N . ALA A 1 319 ? 4.460 -7.334 12.801 1.00 94.62 319 ALA A N 1
ATOM 2336 C CA . ALA A 1 319 ? 5.048 -7.980 13.969 1.00 94.62 319 ALA A CA 1
ATOM 2337 C C . ALA A 1 319 ? 4.640 -9.455 14.010 1.00 94.62 319 ALA A C 1
ATOM 2339 O O . ALA A 1 319 ? 3.582 -9.818 13.505 1.00 94.62 319 ALA A O 1
ATOM 2340 N N . GLY A 1 320 ? 5.443 -10.310 14.631 1.00 93.88 320 GLY A N 1
ATOM 2341 C CA . GLY A 1 320 ? 5.143 -11.736 14.736 1.00 93.88 320 GLY A CA 1
ATOM 2342 C C . GLY A 1 320 ? 6.387 -12.565 15.007 1.00 93.88 320 GLY A C 1
ATOM 2343 O O . GLY A 1 320 ? 7.487 -12.022 15.104 1.00 93.88 320 GLY A O 1
ATOM 2344 N N . SER A 1 321 ? 6.203 -13.876 15.153 1.00 95.38 321 SER A N 1
ATOM 2345 C CA . SER A 1 321 ? 7.316 -14.814 15.351 1.00 95.38 321 SER A CA 1
ATOM 2346 C C . SER A 1 321 ? 8.045 -15.184 14.059 1.00 95.38 321 SER A C 1
ATOM 2348 O O . SER A 1 321 ? 9.161 -15.697 14.121 1.00 95.38 321 SER A O 1
ATOM 2350 N N . ASP A 1 322 ? 7.430 -14.963 12.898 1.00 95.38 322 ASP A N 1
ATOM 2351 C CA . ASP A 1 322 ? 8.034 -15.309 11.615 1.00 95.38 322 ASP A CA 1
ATOM 2352 C C . ASP A 1 322 ? 9.165 -14.339 11.253 1.00 95.38 322 ASP A C 1
ATOM 2354 O O . ASP A 1 322 ? 9.096 -13.138 11.506 1.00 95.38 322 ASP A O 1
ATOM 2358 N N . ALA A 1 323 ? 10.210 -14.859 10.605 1.00 96.19 323 ALA A N 1
ATOM 2359 C CA . ALA A 1 323 ? 11.399 -14.070 10.278 1.00 96.19 323 ALA A CA 1
ATOM 2360 C C . ALA A 1 323 ? 11.141 -12.967 9.233 1.00 96.19 323 ALA A C 1
ATOM 2362 O O . ALA A 1 323 ? 11.823 -11.947 9.244 1.00 96.19 323 ALA A O 1
ATOM 2363 N N . ASN A 1 324 ? 10.181 -13.171 8.322 1.00 94.56 324 ASN A N 1
ATOM 2364 C CA . ASN A 1 324 ? 9.856 -12.235 7.246 1.00 94.56 324 ASN A CA 1
ATOM 2365 C C . ASN A 1 324 ? 8.338 -12.068 7.147 1.00 94.56 324 ASN A C 1
ATOM 2367 O O . ASN A 1 324 ? 7.649 -12.968 6.668 1.00 94.56 324 ASN A O 1
ATOM 2371 N N . VAL A 1 325 ? 7.823 -10.911 7.563 1.00 96.31 325 VAL A N 1
ATOM 2372 C CA . VAL A 1 325 ? 6.385 -10.611 7.547 1.00 96.31 325 VAL A CA 1
ATOM 2373 C C . VAL A 1 325 ? 6.141 -9.340 6.736 1.00 96.31 325 VAL A C 1
ATOM 2375 O O . VAL A 1 325 ? 6.667 -8.277 7.060 1.00 96.31 325 VAL A O 1
ATOM 2378 N N . GLY A 1 326 ? 5.359 -9.455 5.661 1.00 94.94 326 GLY A N 1
ATOM 2379 C CA . GLY A 1 326 ? 4.924 -8.318 4.846 1.00 94.94 326 GLY A CA 1
ATOM 2380 C C . GLY A 1 326 ? 3.646 -7.658 5.376 1.00 94.94 326 GLY A C 1
ATOM 2381 O O . GLY A 1 326 ? 2.956 -8.212 6.231 1.00 94.94 326 GLY A O 1
ATOM 2382 N N . ILE A 1 327 ? 3.308 -6.483 4.835 1.00 96.19 327 ILE A N 1
ATOM 2383 C CA . ILE A 1 327 ? 2.021 -5.811 5.064 1.00 96.19 327 ILE A CA 1
ATOM 2384 C C . ILE A 1 327 ? 1.287 -5.709 3.731 1.00 96.19 327 ILE A C 1
ATOM 2386 O O . ILE A 1 327 ? 1.756 -5.044 2.808 1.00 96.19 327 ILE A O 1
ATOM 2390 N N . ASP A 1 328 ? 0.105 -6.310 3.667 1.00 94.62 328 ASP A N 1
ATOM 2391 C CA . ASP A 1 328 ? -0.801 -6.169 2.535 1.00 94.62 328 ASP A CA 1
ATOM 2392 C C . ASP A 1 328 ? -1.767 -4.999 2.763 1.00 94.62 328 ASP A C 1
ATOM 2394 O O . ASP A 1 328 ? -2.494 -4.968 3.758 1.00 94.62 328 ASP A O 1
ATOM 2398 N N . VAL A 1 329 ? -1.863 -4.082 1.797 1.00 94.94 329 VAL A N 1
ATOM 2399 C CA . VAL A 1 329 ? -2.925 -3.065 1.740 1.00 94.94 329 VAL A CA 1
ATOM 2400 C C . VAL A 1 329 ? -3.802 -3.357 0.530 1.00 94.94 329 VAL A C 1
ATOM 2402 O O . VAL A 1 329 ? -3.352 -3.261 -0.609 1.00 94.94 329 VAL A O 1
ATOM 2405 N N . LYS A 1 330 ? -5.059 -3.741 0.774 1.00 91.81 330 LYS A N 1
ATOM 2406 C CA . LYS A 1 330 ? -5.980 -4.217 -0.267 1.00 91.81 330 LYS A CA 1
ATOM 2407 C C . LYS A 1 330 ? -7.122 -3.233 -0.477 1.00 91.81 330 LYS A C 1
ATOM 2409 O O . LYS A 1 330 ? -7.862 -2.920 0.454 1.00 91.81 330 LYS A O 1
ATOM 2414 N N . THR A 1 331 ? -7.288 -2.780 -1.714 1.00 94.31 331 THR A N 1
ATOM 2415 C CA . THR A 1 331 ? -8.501 -2.094 -2.166 1.00 94.31 331 THR A CA 1
ATOM 2416 C C . THR A 1 331 ? -9.502 -3.116 -2.708 1.00 94.31 331 THR A C 1
ATOM 2418 O O . THR A 1 331 ? -9.164 -4.271 -2.970 1.00 94.31 331 THR A O 1
ATOM 2421 N N . LYS A 1 332 ? -10.771 -2.720 -2.840 1.00 91.94 332 LYS A N 1
ATOM 2422 C CA . LYS A 1 332 ? -11.831 -3.580 -3.381 1.00 91.94 332 LYS A CA 1
ATOM 2423 C C . LYS A 1 332 ? -12.197 -3.135 -4.796 1.00 91.94 332 LYS A C 1
ATOM 2425 O O . LYS A 1 332 ? -12.461 -1.955 -5.013 1.00 91.94 332 LYS A O 1
ATOM 2430 N N . GLY A 1 333 ? -12.277 -4.083 -5.732 1.00 89.62 333 GLY A N 1
ATOM 2431 C CA . GLY A 1 333 ? -12.607 -3.796 -7.132 1.00 89.62 333 GLY A CA 1
ATOM 2432 C C . GLY A 1 333 ? -11.557 -2.894 -7.786 1.00 89.62 333 GLY A C 1
ATOM 2433 O O . GLY A 1 333 ? -10.367 -3.100 -7.589 1.00 89.62 333 GLY A O 1
ATOM 2434 N N . THR A 1 334 ? -11.996 -1.874 -8.522 1.00 89.12 334 THR A N 1
ATOM 2435 C CA . THR A 1 334 ? -11.129 -0.861 -9.159 1.00 89.12 334 THR A CA 1
ATOM 2436 C C . THR A 1 334 ? -10.815 0.324 -8.231 1.00 89.12 334 THR A C 1
ATOM 2438 O O . THR A 1 334 ? -10.569 1.437 -8.689 1.00 89.12 334 THR A O 1
ATOM 2441 N N . GLY A 1 335 ? -10.913 0.140 -6.910 1.00 93.81 335 GLY A N 1
ATOM 2442 C CA . GLY A 1 335 ? -10.531 1.170 -5.946 1.00 93.81 335 GLY A CA 1
ATOM 2443 C C . GLY A 1 335 ? -9.016 1.395 -5.944 1.00 93.81 335 GLY A C 1
ATOM 2444 O O . GLY A 1 335 ? -8.250 0.436 -5.987 1.00 93.81 335 GLY A O 1
ATOM 2445 N N . VAL A 1 336 ? -8.583 2.652 -5.840 1.00 96.00 336 VAL A N 1
ATOM 2446 C CA . VAL A 1 336 ? -7.158 3.030 -5.855 1.00 96.00 336 VAL A CA 1
ATOM 2447 C C . VAL A 1 336 ? -6.587 3.199 -4.450 1.00 96.00 336 VAL A C 1
ATOM 2449 O O . VAL A 1 336 ? -7.283 3.664 -3.543 1.00 96.00 336 VAL A O 1
ATOM 2452 N N . PHE A 1 337 ? -5.304 2.891 -4.270 1.00 96.56 337 PHE A N 1
ATOM 2453 C CA . PHE A 1 337 ? -4.557 3.288 -3.075 1.00 96.56 337 PHE A CA 1
ATOM 2454 C C . PHE A 1 337 ? -3.933 4.669 -3.304 1.00 96.56 337 PHE A C 1
ATOM 2456 O O . PHE A 1 337 ? -3.351 4.921 -4.358 1.00 96.56 337 PHE A O 1
ATOM 2463 N N . ARG A 1 338 ? -4.050 5.578 -2.329 1.00 97.31 338 ARG A N 1
ATOM 2464 C CA . ARG A 1 338 ? -3.493 6.938 -2.414 1.00 97.31 338 ARG A CA 1
ATOM 2465 C C . ARG A 1 338 ? -2.669 7.256 -1.177 1.00 97.31 338 ARG A C 1
ATOM 2467 O O . ARG A 1 338 ? -3.175 7.144 -0.064 1.00 97.31 338 ARG A O 1
ATOM 2474 N N . ALA A 1 339 ? -1.454 7.751 -1.385 1.00 96.75 339 ALA A N 1
ATOM 2475 C CA . ALA A 1 339 ? -0.676 8.412 -0.346 1.00 96.75 339 ALA A CA 1
ATOM 2476 C C . ALA A 1 339 ? -0.775 9.928 -0.542 1.00 96.75 339 ALA A C 1
ATOM 2478 O O . ALA A 1 339 ? -0.422 10.464 -1.599 1.00 96.75 339 ALA A O 1
ATOM 2479 N N . LEU A 1 340 ? -1.298 10.613 0.473 1.00 97.81 340 LEU A N 1
ATOM 2480 C CA . LEU A 1 340 ? -1.454 12.061 0.473 1.00 97.81 340 LEU A CA 1
ATOM 2481 C C . LEU A 1 340 ? -0.364 12.687 1.347 1.00 97.81 340 LEU A C 1
ATOM 2483 O O . LEU A 1 340 ? -0.120 12.226 2.459 1.00 97.81 340 LEU A O 1
ATOM 2487 N N . VAL A 1 341 ? 0.249 13.763 0.863 1.00 96.94 341 VAL A N 1
ATOM 2488 C CA .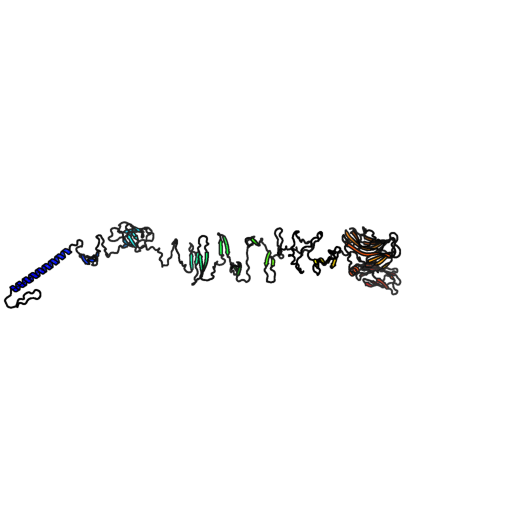 VAL A 1 341 ? 1.205 14.590 1.606 1.00 96.94 341 VAL A CA 1
ATOM 2489 C C . VAL A 1 341 ? 0.629 15.997 1.672 1.00 96.94 341 VAL A C 1
ATOM 2491 O O . VAL A 1 341 ? 0.325 16.595 0.642 1.00 96.94 341 VAL A O 1
ATOM 2494 N N . ASN A 1 342 ? 0.423 16.513 2.887 1.00 95.50 342 ASN A N 1
ATOM 2495 C CA . ASN A 1 342 ? -0.210 17.817 3.132 1.00 95.50 342 ASN A CA 1
ATOM 2496 C C . ASN A 1 342 ? -1.563 17.986 2.408 1.00 95.50 342 ASN A C 1
ATOM 2498 O O . ASN A 1 342 ? -1.859 19.037 1.848 1.00 95.50 342 ASN A O 1
ATOM 2502 N N . GLY A 1 343 ? -2.372 16.922 2.376 1.00 95.25 343 GLY A N 1
ATOM 2503 C CA . GLY A 1 343 ? -3.680 16.909 1.710 1.00 95.25 343 GLY A CA 1
ATOM 2504 C C . GLY A 1 343 ? -3.635 16.781 0.182 1.00 95.25 343 GLY A C 1
ATOM 2505 O O . GLY A 1 343 ? -4.684 16.634 -0.440 1.00 95.25 343 GLY A O 1
ATOM 2506 N N . VAL A 1 344 ? -2.449 16.776 -0.434 1.00 96.50 344 VAL A N 1
ATOM 2507 C CA . VAL A 1 344 ? -2.269 16.599 -1.880 1.00 96.50 344 VAL A CA 1
ATOM 2508 C C . VAL A 1 344 ? -1.896 15.155 -2.177 1.00 96.50 344 VAL A C 1
ATOM 2510 O O . VAL A 1 344 ? -1.065 14.563 -1.494 1.00 96.50 344 VAL A O 1
ATOM 2513 N N . VAL A 1 345 ? -2.495 14.573 -3.213 1.00 97.50 345 VAL A N 1
ATOM 2514 C CA . VAL A 1 345 ? -2.136 13.231 -3.680 1.00 97.50 345 VAL A CA 1
ATOM 2515 C C . VAL A 1 345 ? -0.703 13.254 -4.216 1.00 97.50 345 VAL A C 1
ATOM 2517 O O . VAL A 1 345 ? -0.444 13.842 -5.263 1.00 97.50 345 VAL A O 1
ATOM 2520 N N . ALA A 1 346 ? 0.214 12.614 -3.492 1.00 97.06 346 ALA A N 1
ATOM 2521 C CA . ALA A 1 346 ? 1.622 12.518 -3.869 1.00 97.06 346 ALA A CA 1
ATOM 2522 C C . ALA A 1 346 ? 1.910 11.235 -4.661 1.00 97.06 346 ALA A C 1
ATOM 2524 O O . ALA A 1 346 ? 2.759 11.231 -5.548 1.00 97.06 346 ALA A O 1
ATOM 2525 N N . PHE A 1 347 ? 1.185 10.155 -4.357 1.00 96.62 347 PHE A N 1
ATOM 2526 C CA . PHE A 1 347 ? 1.326 8.865 -5.025 1.00 96.62 347 PHE A CA 1
ATOM 2527 C C . PHE A 1 347 ? -0.019 8.140 -5.107 1.00 96.62 347 PHE A C 1
ATOM 2529 O O . PHE A 1 347 ? -0.826 8.197 -4.173 1.00 96.62 347 PHE A O 1
ATOM 2536 N N . VAL A 1 348 ? -0.254 7.461 -6.230 1.00 96.75 348 VAL A N 1
ATOM 2537 C CA . VAL A 1 348 ? -1.452 6.653 -6.483 1.00 96.75 348 VAL A CA 1
ATOM 2538 C C . VAL A 1 348 ? -1.030 5.315 -7.063 1.00 96.75 348 VAL A C 1
ATOM 2540 O O . VAL A 1 348 ? -0.256 5.283 -8.017 1.00 96.75 348 VAL A O 1
ATOM 2543 N N . VAL A 1 349 ? -1.586 4.235 -6.520 1.00 95.50 349 VAL A N 1
ATOM 2544 C CA . VAL A 1 349 ? -1.570 2.911 -7.147 1.00 95.50 349 VAL A CA 1
ATOM 2545 C C . VAL A 1 349 ? -2.975 2.625 -7.648 1.00 95.50 349 VAL A C 1
ATOM 2547 O O . VAL A 1 349 ? -3.925 2.572 -6.861 1.00 95.50 349 VAL A O 1
ATOM 2550 N N . ASP A 1 350 ? -3.085 2.477 -8.961 1.00 93.75 350 ASP A N 1
ATOM 2551 C CA . ASP A 1 350 ? -4.314 2.132 -9.667 1.00 93.75 350 ASP A CA 1
ATOM 2552 C C . ASP A 1 350 ? -4.207 0.708 -10.225 1.00 93.75 350 ASP A C 1
ATOM 2554 O O . ASP A 1 350 ? -3.107 0.165 -10.360 1.00 93.75 350 ASP A O 1
ATOM 2558 N N . THR A 1 351 ? -5.343 0.087 -10.516 1.00 92.19 351 THR A N 1
ATOM 2559 C CA . THR A 1 351 ? -5.403 -1.275 -11.038 1.00 92.19 351 THR A CA 1
ATOM 2560 C C . THR A 1 351 ? -6.586 -1.464 -11.981 1.00 92.19 351 THR A C 1
ATOM 2562 O O . THR A 1 351 ? -7.586 -0.748 -11.932 1.00 92.19 351 THR A O 1
ATOM 2565 N N . VAL A 1 352 ? -6.484 -2.482 -12.829 1.00 90.00 352 VAL A N 1
ATOM 2566 C CA . VAL A 1 352 ? -7.567 -2.964 -13.689 1.00 90.00 352 VAL A CA 1
ATOM 2567 C C . VAL A 1 352 ? -7.916 -4.399 -13.305 1.00 90.00 352 VAL A C 1
ATOM 2569 O O . VAL A 1 352 ? -7.107 -5.115 -12.712 1.00 90.00 352 VAL A O 1
ATOM 2572 N N . ALA A 1 353 ? -9.131 -4.842 -13.629 1.00 89.88 353 ALA A N 1
ATOM 2573 C CA . ALA A 1 353 ? -9.532 -6.218 -13.360 1.00 89.88 353 ALA A CA 1
ATOM 2574 C C . ALA A 1 353 ? -8.581 -7.204 -14.067 1.00 89.88 353 ALA A C 1
ATOM 2576 O O . ALA A 1 353 ? -8.383 -7.111 -15.275 1.00 89.88 353 ALA A O 1
ATOM 2577 N N . GLY A 1 354 ? -8.004 -8.144 -13.311 1.00 88.31 354 GLY A N 1
ATOM 2578 C CA . GLY A 1 354 ? -7.114 -9.176 -13.853 1.00 88.31 354 GLY A CA 1
ATOM 2579 C C . GLY A 1 354 ? -5.675 -8.732 -14.139 1.00 88.31 354 GLY A C 1
ATOM 2580 O O . GLY A 1 354 ? -4.985 -9.423 -14.880 1.00 88.31 354 GLY A O 1
ATOM 2581 N N . ALA A 1 355 ? -5.202 -7.610 -13.584 1.00 91.81 355 ALA A N 1
ATOM 2582 C CA . ALA A 1 355 ? -3.800 -7.211 -13.719 1.00 91.81 355 ALA A CA 1
ATOM 2583 C C . ALA A 1 355 ? -2.840 -8.288 -13.161 1.00 91.81 355 ALA A C 1
ATOM 2585 O O . ALA A 1 355 ? -2.936 -8.657 -11.991 1.00 91.81 355 ALA A O 1
ATOM 2586 N N . VAL A 1 356 ? -1.908 -8.769 -13.995 1.00 94.69 356 VAL A N 1
ATOM 2587 C CA . VAL A 1 356 ? -0.879 -9.775 -13.637 1.00 94.69 356 VAL A CA 1
ATOM 2588 C C . VAL A 1 356 ? 0.552 -9.226 -13.635 1.00 94.69 356 VAL A C 1
ATOM 2590 O O . VAL A 1 356 ? 1.460 -9.869 -13.112 1.00 94.69 356 VAL A O 1
ATOM 2593 N N . ASN A 1 357 ? 0.742 -8.019 -14.171 1.00 95.31 357 ASN A N 1
ATOM 2594 C CA . ASN A 1 357 ? 2.015 -7.306 -14.207 1.00 95.31 357 ASN A CA 1
ATOM 2595 C C . ASN A 1 357 ? 1.942 -6.066 -13.309 1.00 95.31 357 ASN A C 1
ATOM 2597 O O . ASN A 1 357 ? 0.923 -5.375 -13.280 1.00 95.31 357 ASN A O 1
ATOM 2601 N N . TYR A 1 358 ? 3.014 -5.776 -12.580 1.00 94.88 358 TYR A N 1
ATOM 2602 C CA . TYR A 1 358 ? 3.089 -4.706 -11.590 1.00 94.88 358 TYR A CA 1
ATOM 2603 C C . TYR A 1 358 ? 4.522 -4.181 -11.429 1.00 94.88 358 TYR A C 1
ATOM 2605 O O . TYR A 1 358 ? 5.493 -4.773 -11.897 1.00 94.88 358 TYR A O 1
ATOM 2613 N N . LEU A 1 359 ? 4.658 -3.034 -10.767 1.00 96.00 359 LEU A N 1
ATOM 2614 C CA . LEU A 1 359 ? 5.948 -2.415 -10.476 1.00 96.00 359 LEU A CA 1
ATOM 2615 C C . LEU A 1 359 ? 6.469 -2.879 -9.110 1.00 96.00 359 LEU A C 1
ATOM 2617 O O . LEU A 1 359 ? 5.744 -2.805 -8.119 1.00 96.00 359 LEU A O 1
ATOM 2621 N N . THR A 1 360 ? 7.741 -3.263 -9.037 1.00 94.88 360 THR A N 1
ATOM 2622 C CA . THR A 1 360 ? 8.458 -3.490 -7.776 1.00 94.88 360 THR A CA 1
ATOM 2623 C C . THR A 1 360 ? 9.471 -2.371 -7.557 1.00 94.88 360 THR A C 1
ATOM 2625 O O . THR A 1 360 ? 10.274 -2.077 -8.441 1.00 94.88 360 THR A O 1
ATOM 2628 N N . VAL A 1 361 ? 9.464 -1.765 -6.366 1.00 95.44 361 VAL A N 1
ATOM 2629 C CA . VAL A 1 361 ? 10.491 -0.809 -5.923 1.00 95.44 361 VAL A CA 1
ATOM 2630 C C . VAL A 1 361 ? 11.308 -1.465 -4.819 1.00 95.44 361 VAL A C 1
ATOM 2632 O O . VAL A 1 361 ? 10.774 -1.808 -3.765 1.00 95.44 361 VAL A O 1
ATOM 2635 N N . LYS A 1 362 ? 12.602 -1.668 -5.064 1.00 94.69 362 LYS A N 1
ATOM 2636 C CA . LYS A 1 362 ? 13.492 -2.442 -4.198 1.00 94.69 362 LYS A CA 1
ATOM 2637 C C . LYS A 1 362 ? 14.639 -1.579 -3.681 1.00 94.69 362 LYS A C 1
ATOM 2639 O O . LYS A 1 362 ? 15.456 -1.085 -4.458 1.00 94.69 362 LYS A O 1
ATOM 2644 N N . ALA A 1 363 ? 14.727 -1.455 -2.358 1.00 94.75 363 ALA A N 1
ATOM 2645 C CA . ALA A 1 363 ? 15.939 -0.991 -1.688 1.00 94.75 363 ALA A CA 1
ATOM 2646 C C . ALA A 1 363 ? 17.039 -2.063 -1.779 1.00 94.75 363 ALA A C 1
ATOM 2648 O O . ALA A 1 363 ? 16.747 -3.256 -1.890 1.00 94.75 363 ALA A O 1
ATOM 2649 N N . ASN A 1 364 ? 18.303 -1.649 -1.736 1.00 94.31 364 ASN A N 1
ATOM 2650 C CA . ASN A 1 364 ? 19.438 -2.551 -1.910 1.00 94.31 364 ASN A CA 1
ATOM 2651 C C . ASN A 1 364 ? 20.477 -2.368 -0.798 1.00 94.31 364 ASN A C 1
ATOM 2653 O O . ASN A 1 364 ? 20.450 -1.375 -0.069 1.00 94.31 364 ASN A O 1
ATOM 2657 N N . THR A 1 365 ? 21.366 -3.346 -0.643 1.00 93.06 365 THR A N 1
ATOM 2658 C CA . THR A 1 365 ? 22.457 -3.267 0.333 1.00 93.06 365 THR A CA 1
ATOM 2659 C C . THR A 1 365 ? 23.445 -2.166 -0.042 1.00 93.06 365 THR A C 1
ATOM 2661 O O . THR A 1 365 ? 23.539 -1.761 -1.203 1.00 93.06 365 THR A O 1
ATOM 2664 N N . ALA A 1 366 ? 24.192 -1.674 0.949 1.00 94.12 366 ALA A N 1
ATOM 2665 C CA . ALA A 1 366 ? 25.210 -0.652 0.733 1.00 94.12 366 ALA A CA 1
ATOM 2666 C C . ALA A 1 366 ? 26.151 -1.035 -0.426 1.00 94.12 366 ALA A C 1
ATOM 2668 O O . ALA A 1 366 ? 26.629 -2.165 -0.499 1.00 94.12 366 ALA A O 1
ATOM 2669 N N . GLY A 1 367 ? 26.394 -0.086 -1.334 1.00 92.00 367 GLY A N 1
ATOM 2670 C CA . GLY A 1 367 ? 27.195 -0.289 -2.547 1.00 92.00 367 GLY A CA 1
ATOM 2671 C C . GLY A 1 367 ? 26.397 -0.692 -3.794 1.00 92.00 367 GLY A C 1
ATOM 2672 O O . GLY A 1 367 ? 26.929 -0.574 -4.893 1.00 92.00 367 GLY A O 1
ATOM 2673 N N . ASN A 1 368 ? 25.127 -1.090 -3.660 1.00 93.56 368 ASN A N 1
ATOM 2674 C CA . ASN A 1 368 ? 24.246 -1.406 -4.787 1.00 93.56 368 ASN A CA 1
ATOM 2675 C C . ASN A 1 368 ? 23.145 -0.347 -4.951 1.00 93.56 368 ASN A C 1
ATOM 2677 O O . ASN A 1 368 ? 22.627 0.185 -3.968 1.00 93.56 368 ASN A O 1
ATOM 2681 N N . ALA A 1 369 ? 22.749 -0.059 -6.193 1.00 93.94 369 ALA A N 1
ATOM 2682 C CA . ALA A 1 369 ? 21.679 0.899 -6.464 1.00 93.94 369 ALA A CA 1
ATOM 2683 C C . ALA A 1 369 ? 20.289 0.322 -6.104 1.00 93.94 369 ALA A C 1
ATOM 2685 O O . ALA A 1 369 ? 20.052 -0.878 -6.304 1.00 93.94 369 ALA A O 1
ATOM 2686 N N . PRO A 1 370 ? 19.353 1.149 -5.595 1.00 97.06 370 PRO A N 1
ATOM 2687 C CA . PRO A 1 370 ? 17.941 0.784 -5.546 1.00 97.06 370 PRO A CA 1
ATOM 2688 C C . PRO A 1 370 ? 17.391 0.613 -6.969 1.00 97.06 370 PRO A C 1
ATOM 2690 O O . PRO A 1 370 ? 17.880 1.237 -7.910 1.00 97.06 370 PRO A O 1
ATOM 2693 N N . ALA A 1 371 ? 16.367 -0.223 -7.125 1.00 95.19 371 ALA A N 1
ATOM 2694 C CA . ALA A 1 371 ? 15.795 -0.550 -8.428 1.00 95.19 371 ALA A CA 1
ATOM 2695 C C . ALA A 1 371 ? 14.279 -0.330 -8.460 1.00 95.19 371 ALA A C 1
ATOM 2697 O O . ALA A 1 371 ? 13.580 -0.590 -7.480 1.00 95.19 371 ALA A O 1
ATOM 2698 N N . ILE A 1 372 ? 13.785 0.109 -9.616 1.00 95.56 372 ILE A N 1
ATOM 2699 C CA . ILE A 1 372 ? 12.370 0.103 -9.989 1.00 95.56 372 ILE A CA 1
ATOM 2700 C C . ILE A 1 372 ? 12.259 -0.825 -11.201 1.00 95.56 372 ILE A C 1
ATOM 2702 O O . ILE A 1 372 ? 12.900 -0.565 -12.217 1.00 95.56 372 ILE A O 1
ATOM 2706 N N . SER A 1 373 ? 11.495 -1.911 -11.099 1.00 94.38 373 SER A N 1
ATOM 2707 C CA . SER A 1 373 ? 11.418 -2.944 -12.144 1.00 94.38 373 SER A CA 1
ATOM 2708 C C . SER A 1 373 ? 9.988 -3.413 -12.384 1.00 94.38 373 SER A C 1
ATOM 2710 O O . SER A 1 373 ? 9.233 -3.583 -11.426 1.00 94.38 373 SER A O 1
ATOM 2712 N N . ALA A 1 374 ? 9.627 -3.682 -13.640 1.00 96.31 374 ALA A N 1
ATOM 2713 C CA . ALA A 1 374 ? 8.423 -4.448 -13.947 1.00 96.31 374 ALA A CA 1
ATOM 2714 C C . ALA A 1 374 ? 8.579 -5.890 -13.441 1.00 96.31 374 ALA A C 1
ATOM 2716 O O . ALA A 1 374 ? 9.663 -6.474 -13.468 1.00 96.31 374 ALA A O 1
ATOM 2717 N N . THR A 1 375 ? 7.502 -6.454 -12.922 1.00 95.06 375 THR A N 1
ATOM 2718 C CA . THR A 1 375 ? 7.419 -7.830 -12.429 1.00 95.06 375 THR A CA 1
ATOM 2719 C C . THR A 1 375 ? 6.036 -8.365 -12.778 1.00 95.06 375 THR A C 1
ATOM 2721 O O . THR A 1 375 ? 5.088 -7.596 -12.892 1.00 95.06 375 THR A O 1
ATOM 2724 N N . GLY A 1 376 ? 5.900 -9.668 -12.970 1.00 94.38 376 GLY A N 1
ATOM 2725 C CA . GLY A 1 376 ? 4.628 -10.279 -13.332 1.00 94.38 376 GLY A CA 1
ATOM 2726 C C . GLY A 1 376 ? 4.825 -11.680 -13.878 1.00 94.38 376 GLY A C 1
ATOM 2727 O O . GLY A 1 376 ? 5.944 -12.195 -13.886 1.00 94.38 376 GLY A O 1
ATOM 2728 N N . THR A 1 377 ? 3.732 -12.305 -14.304 1.00 96.31 377 THR A N 1
ATOM 2729 C CA . THR A 1 377 ? 3.776 -13.640 -14.920 1.00 96.31 377 THR A CA 1
ATOM 2730 C C . THR A 1 377 ? 4.175 -13.609 -16.390 1.00 96.31 377 THR A C 1
ATOM 2732 O O . THR A 1 377 ? 4.591 -14.636 -16.922 1.00 96.31 377 THR A O 1
ATOM 2735 N N . ASP A 1 378 ? 4.051 -12.460 -17.052 1.00 95.50 378 ASP A N 1
ATOM 2736 C CA . ASP A 1 378 ? 4.421 -12.333 -18.456 1.00 95.50 378 ASP A CA 1
ATOM 2737 C C . ASP A 1 378 ? 5.946 -12.302 -18.613 1.00 95.50 378 ASP A C 1
ATOM 2739 O O . ASP A 1 378 ? 6.669 -11.723 -17.802 1.00 95.50 378 ASP A O 1
ATOM 2743 N N . THR A 1 379 ? 6.452 -12.934 -19.675 1.00 94.25 379 THR A N 1
ATOM 2744 C CA . THR A 1 379 ? 7.900 -13.099 -19.890 1.00 94.25 379 THR A CA 1
ATOM 2745 C C . THR A 1 379 ? 8.616 -11.779 -20.168 1.00 94.25 379 THR A C 1
ATOM 2747 O O . THR A 1 379 ? 9.744 -11.594 -19.722 1.00 94.25 379 THR A O 1
ATOM 2750 N N . ASN A 1 380 ? 7.966 -10.867 -20.894 1.00 91.06 380 ASN A N 1
ATOM 2751 C CA . ASN A 1 380 ? 8.516 -9.566 -21.260 1.00 91.06 380 ASN A CA 1
ATOM 2752 C C . ASN A 1 380 ? 7.510 -8.488 -20.860 1.00 91.06 380 ASN A C 1
ATOM 2754 O O . ASN A 1 380 ? 6.386 -8.484 -21.362 1.00 91.06 380 ASN A O 1
ATOM 2758 N N . VAL A 1 381 ? 7.908 -7.593 -19.958 1.00 93.81 381 VAL A N 1
ATOM 2759 C CA . VAL A 1 381 ? 7.052 -6.513 -19.460 1.00 93.81 381 VAL A CA 1
ATOM 2760 C C . VAL A 1 381 ? 7.843 -5.216 -19.443 1.00 93.81 381 VAL A C 1
ATOM 2762 O O . VAL A 1 381 ? 8.834 -5.093 -18.722 1.00 93.81 381 VAL A O 1
ATOM 2765 N N . ASP A 1 382 ? 7.365 -4.234 -20.197 1.00 90.62 382 ASP A N 1
ATOM 2766 C CA . ASP A 1 382 ? 7.945 -2.896 -20.219 1.00 90.62 382 ASP A CA 1
ATOM 2767 C C . ASP A 1 382 ? 7.476 -2.065 -19.015 1.00 90.62 382 ASP A C 1
ATOM 2769 O O . ASP A 1 382 ? 6.340 -2.184 -18.547 1.00 90.62 382 ASP A O 1
ATOM 2773 N N . VAL A 1 383 ? 8.330 -1.153 -18.537 1.00 92.62 383 VAL A N 1
ATOM 2774 C CA . VAL A 1 383 ? 7.920 -0.096 -17.599 1.00 92.62 383 VAL A CA 1
ATOM 2775 C C . VAL A 1 383 ? 7.597 1.162 -18.393 1.00 92.62 383 VAL A C 1
ATOM 2777 O O . VAL A 1 383 ? 8.488 1.823 -18.922 1.00 92.62 383 VAL A O 1
ATOM 2780 N N . ASN A 1 384 ? 6.320 1.535 -18.437 1.00 89.81 384 ASN A N 1
ATOM 2781 C CA . ASN A 1 384 ? 5.888 2.749 -19.121 1.00 89.81 384 ASN A CA 1
ATOM 2782 C C . ASN A 1 384 ? 5.864 3.957 -18.165 1.00 89.81 384 ASN A C 1
ATOM 2784 O O . ASN A 1 384 ? 5.106 3.969 -17.194 1.00 89.81 384 ASN A O 1
ATOM 2788 N N . VAL A 1 385 ? 6.655 4.998 -18.452 1.00 90.50 385 VAL A N 1
ATOM 2789 C CA . VAL A 1 385 ? 6.686 6.257 -17.683 1.00 90.50 385 VAL A CA 1
ATOM 2790 C C . VAL A 1 385 ? 6.278 7.415 -18.588 1.00 90.50 385 VAL A C 1
ATOM 2792 O O . VAL A 1 385 ? 7.053 7.865 -19.430 1.00 90.50 385 VAL A O 1
ATOM 2795 N N . VAL A 1 386 ? 5.055 7.918 -18.402 1.00 87.25 386 VAL A N 1
ATOM 2796 C CA . VAL A 1 386 ? 4.434 8.881 -19.325 1.00 87.25 386 VAL A CA 1
ATOM 2797 C C . VAL A 1 386 ? 4.199 10.233 -18.641 1.00 87.25 386 VAL A C 1
ATOM 2799 O O . VAL A 1 386 ? 3.341 10.338 -17.762 1.00 87.25 386 VAL A O 1
ATOM 2802 N N . PRO A 1 387 ? 4.911 11.304 -19.040 1.00 89.25 387 PRO A N 1
ATOM 2803 C CA . PRO A 1 387 ? 4.569 12.663 -18.636 1.00 89.25 387 PRO A CA 1
ATOM 2804 C C . PRO A 1 387 ? 3.210 13.092 -19.207 1.00 89.25 387 PRO A C 1
ATOM 2806 O O . PRO A 1 387 ? 2.843 12.726 -20.321 1.00 89.25 387 PRO A O 1
ATOM 2809 N N . LYS A 1 388 ? 2.467 13.930 -18.480 1.00 88.00 388 LYS A N 1
ATOM 2810 C CA . LYS A 1 388 ? 1.198 14.489 -18.970 1.00 88.00 388 LYS A CA 1
ATOM 2811 C C . LYS A 1 388 ? 1.437 15.718 -19.864 1.00 88.00 388 LYS A C 1
ATOM 2813 O O . LYS A 1 388 ? 2.215 16.602 -19.507 1.00 88.00 388 LYS A O 1
ATOM 2818 N N . GLY A 1 389 ? 0.705 15.822 -20.977 1.00 91.00 389 GLY A N 1
ATOM 2819 C CA . GLY A 1 389 ? 0.734 16.992 -21.868 1.00 91.00 389 GLY A CA 1
ATOM 2820 C C . GLY A 1 389 ? 2.098 17.199 -22.535 1.00 91.00 389 GLY A C 1
ATOM 2821 O O . GLY A 1 389 ? 2.684 16.257 -23.052 1.00 91.00 389 GLY A O 1
ATOM 2822 N N . THR A 1 390 ? 2.620 18.428 -22.509 1.00 85.69 390 THR A N 1
ATOM 2823 C CA . THR A 1 390 ? 3.959 18.776 -23.031 1.00 85.69 390 THR A CA 1
ATOM 2824 C C . THR A 1 390 ? 5.104 18.465 -22.051 1.00 85.69 390 THR A C 1
ATOM 2826 O O . THR A 1 390 ? 6.244 18.881 -22.274 1.00 85.69 390 THR A O 1
ATOM 2829 N N . GLY A 1 391 ? 4.825 17.755 -20.950 1.00 84.12 391 GLY A N 1
ATOM 2830 C CA . GLY A 1 391 ? 5.827 17.350 -19.966 1.00 84.12 391 GLY A CA 1
ATOM 2831 C C . GLY A 1 391 ? 6.905 16.427 -20.549 1.00 84.12 391 GLY A C 1
ATOM 2832 O O . GLY A 1 391 ? 6.685 15.715 -21.524 1.00 84.12 391 GLY A O 1
ATOM 2833 N N . ARG A 1 392 ? 8.089 16.417 -19.929 1.00 82.69 392 ARG A N 1
ATOM 2834 C CA . ARG A 1 392 ? 9.211 15.528 -20.283 1.00 82.69 392 ARG A CA 1
ATOM 2835 C C . ARG A 1 392 ? 9.651 14.762 -19.038 1.00 82.69 392 ARG A C 1
ATOM 2837 O O . ARG A 1 392 ? 9.668 15.352 -17.959 1.00 82.69 392 ARG A O 1
ATOM 2844 N N . LEU A 1 393 ? 10.026 13.489 -19.186 1.00 87.12 393 LEU A N 1
ATOM 2845 C CA . LEU A 1 393 ? 10.720 12.755 -18.125 1.00 87.12 393 LEU A CA 1
ATOM 2846 C C . LEU A 1 393 ? 12.062 13.447 -17.871 1.00 87.12 393 LEU A C 1
ATOM 2848 O O . LEU A 1 393 ? 12.724 13.860 -18.824 1.00 87.12 393 LEU A O 1
ATOM 2852 N N . LYS A 1 394 ? 12.441 13.617 -16.605 1.00 83.81 394 LYS A N 1
ATOM 2853 C CA . LYS A 1 394 ? 13.666 14.316 -16.220 1.00 83.81 394 LYS A CA 1
ATOM 2854 C C . LYS A 1 394 ? 14.453 13.520 -15.189 1.00 83.81 394 LYS A C 1
ATOM 2856 O O . LYS A 1 394 ? 13.871 13.006 -14.241 1.00 83.81 394 LYS A O 1
ATOM 2861 N N . GLU A 1 395 ? 15.766 13.510 -15.344 1.00 85.50 395 GLU A N 1
ATOM 2862 C CA . GLU A 1 395 ? 16.730 13.059 -14.352 1.00 85.50 395 GLU A CA 1
ATOM 2863 C C . GLU A 1 395 ? 17.426 14.300 -13.788 1.00 85.50 395 GLU A C 1
ATOM 2865 O O . GLU A 1 395 ? 18.019 15.085 -14.528 1.00 85.50 395 GLU A O 1
ATOM 2870 N N . ASN A 1 396 ? 17.275 14.528 -12.480 1.00 85.12 396 ASN A N 1
ATOM 2871 C CA . ASN A 1 396 ? 17.845 15.681 -11.773 1.00 85.12 396 ASN A CA 1
ATOM 2872 C C . ASN A 1 396 ? 17.645 17.033 -12.505 1.00 85.12 396 ASN A C 1
ATOM 2874 O O . ASN A 1 396 ? 18.570 17.820 -12.689 1.00 85.12 396 ASN A O 1
ATOM 2878 N N . GLY A 1 397 ? 16.425 17.279 -12.997 1.00 80.44 397 GLY A N 1
ATOM 2879 C CA . GLY A 1 397 ? 16.054 18.511 -13.707 1.00 80.44 397 GLY A CA 1
ATOM 2880 C C . GLY A 1 397 ? 16.361 18.534 -15.211 1.00 80.44 397 GLY A C 1
ATOM 2881 O O . GLY A 1 397 ? 15.751 19.331 -15.934 1.00 80.44 397 GLY A O 1
ATOM 2882 N N . THR A 1 398 ? 17.201 17.623 -15.705 1.00 78.50 398 THR A N 1
ATOM 2883 C CA . THR A 1 398 ? 17.551 17.491 -17.127 1.00 78.50 398 THR A CA 1
ATOM 2884 C C . THR A 1 398 ? 16.601 16.522 -17.811 1.00 78.50 398 THR A C 1
ATOM 2886 O O . THR A 1 398 ? 16.313 15.462 -17.274 1.00 78.50 398 THR A O 1
ATOM 2889 N N . ALA A 1 399 ? 16.076 16.868 -18.989 1.00 80.44 399 ALA A N 1
ATOM 2890 C CA . ALA A 1 399 ? 15.188 15.961 -19.713 1.00 80.44 399 ALA A CA 1
ATOM 2891 C C . ALA A 1 399 ? 15.927 14.677 -20.108 1.00 80.44 399 ALA A C 1
ATOM 2893 O O . ALA A 1 399 ? 16.955 14.745 -20.776 1.00 80.44 399 ALA A O 1
ATOM 2894 N N . VAL A 1 400 ? 15.366 13.525 -19.739 1.00 79.19 400 VAL A N 1
ATOM 2895 C CA . VAL A 1 400 ? 15.851 12.222 -20.190 1.00 79.19 400 VAL A CA 1
ATOM 2896 C C . VAL A 1 400 ? 15.586 12.138 -21.691 1.00 79.19 400 VAL A C 1
ATOM 2898 O O . VAL A 1 400 ? 14.438 12.220 -22.141 1.00 79.19 400 VAL A O 1
ATOM 2901 N N . ALA A 1 401 ? 16.654 12.036 -22.479 1.00 63.25 401 ALA A N 1
ATOM 2902 C CA . ALA A 1 401 ? 16.559 11.734 -23.897 1.00 63.25 401 ALA A CA 1
ATOM 2903 C C . ALA A 1 401 ? 16.227 10.245 -24.020 1.00 63.25 401 ALA A C 1
ATOM 2905 O O . ALA A 1 401 ? 17.104 9.400 -23.880 1.00 63.25 401 ALA A O 1
ATOM 2906 N N . LEU A 1 402 ? 14.946 9.923 -24.206 1.00 59.91 402 LEU A N 1
ATOM 2907 C CA . LEU A 1 402 ? 14.512 8.550 -24.442 1.00 59.91 402 LEU A CA 1
ATOM 2908 C C . LEU A 1 402 ? 15.149 8.075 -25.757 1.00 59.91 402 LEU A C 1
ATOM 2910 O O . LEU A 1 402 ? 14.717 8.492 -26.833 1.00 59.91 402 LEU A O 1
ATOM 2914 N N . SER A 1 403 ? 16.199 7.253 -25.678 1.00 44.59 403 SER A N 1
ATOM 2915 C CA . SER A 1 403 ? 16.666 6.489 -26.830 1.00 44.59 403 SER A CA 1
ATOM 2916 C C . SER A 1 403 ? 15.598 5.443 -27.118 1.00 44.59 403 SER A C 1
ATOM 2918 O O . SER A 1 403 ? 15.416 4.512 -26.339 1.00 44.59 403 SER A O 1
ATOM 2920 N N . THR A 1 404 ? 14.850 5.619 -28.199 1.00 41.09 404 THR A N 1
ATOM 2921 C CA . THR A 1 404 ? 14.050 4.531 -28.765 1.00 41.09 404 THR A CA 1
ATOM 2922 C C . THR A 1 404 ? 14.971 3.342 -29.045 1.00 41.09 404 THR A C 1
ATOM 2924 O O . THR A 1 404 ? 16.080 3.557 -29.535 1.00 41.09 404 THR A O 1
ATOM 2927 N N . ASP A 1 405 ? 14.521 2.135 -28.704 1.00 35.88 405 ASP A N 1
ATOM 2928 C CA . ASP A 1 405 ? 15.261 0.871 -28.774 1.00 35.88 405 ASP A CA 1
ATOM 2929 C C . ASP A 1 405 ? 16.278 0.767 -29.919 1.00 35.88 405 ASP A C 1
ATOM 2931 O O . ASP A 1 405 ? 15.947 0.810 -31.103 1.00 35.88 405 ASP A O 1
ATOM 2935 N N . LEU A 1 406 ? 17.534 0.536 -29.537 1.00 39.66 406 LEU A N 1
ATOM 2936 C CA . LEU A 1 406 ? 18.683 0.285 -30.414 1.00 39.66 406 LEU A CA 1
ATOM 2937 C C . LEU A 1 406 ? 18.709 -1.142 -31.002 1.00 39.66 406 LEU A C 1
ATOM 2939 O O . LEU A 1 406 ? 19.728 -1.564 -31.544 1.00 39.66 406 LEU A O 1
ATOM 2943 N N . THR A 1 407 ? 17.615 -1.901 -30.907 1.00 30.97 407 THR A N 1
ATOM 2944 C CA . THR A 1 407 ? 17.541 -3.299 -31.374 1.00 30.97 407 THR A CA 1
ATOM 2945 C C . THR A 1 407 ? 16.786 -3.480 -32.690 1.00 30.97 407 THR A C 1
ATOM 2947 O O . THR A 1 407 ? 16.889 -4.541 -33.300 1.00 30.97 407 THR A O 1
ATOM 2950 N N . SER A 1 408 ? 16.114 -2.444 -33.201 1.00 30.23 408 SER A N 1
ATOM 2951 C CA . SER A 1 408 ? 15.599 -2.431 -34.576 1.00 30.23 408 SER A CA 1
ATOM 2952 C C . SER A 1 408 ? 16.532 -1.606 -35.459 1.00 30.23 408 SER A C 1
ATOM 2954 O O . SER A 1 408 ? 16.396 -0.391 -35.590 1.00 30.23 408 SER A O 1
ATOM 2956 N N . TYR A 1 409 ? 17.524 -2.285 -36.033 1.00 38.22 409 TYR A N 1
ATOM 2957 C CA . TYR A 1 409 ? 18.397 -1.758 -37.077 1.00 38.22 409 TYR A CA 1
ATOM 2958 C C . TYR A 1 409 ? 17.571 -1.008 -38.148 1.00 38.22 409 TYR A C 1
ATOM 2960 O O . TYR A 1 409 ? 16.648 -1.573 -38.731 1.00 38.22 409 TYR A O 1
ATOM 2968 N N . ASN A 1 410 ? 18.003 0.221 -38.465 1.00 32.41 410 ASN A N 1
ATOM 2969 C CA . ASN A 1 410 ? 17.962 0.831 -39.805 1.00 32.41 410 ASN A CA 1
ATOM 2970 C C . ASN A 1 410 ? 16.981 1.979 -40.166 1.00 32.41 410 ASN A C 1
ATOM 2972 O O . ASN A 1 410 ? 16.902 2.287 -41.354 1.00 32.41 410 ASN A O 1
ATOM 2976 N N . SER A 1 411 ? 16.294 2.697 -39.254 1.00 35.09 411 SER A N 1
ATOM 2977 C CA . SER A 1 411 ? 15.526 3.885 -39.724 1.00 35.09 411 SER A CA 1
ATOM 2978 C C . SER A 1 411 ? 15.135 5.014 -38.747 1.00 35.09 411 SER A C 1
ATOM 2980 O O . SER A 1 411 ? 14.154 5.703 -39.033 1.00 35.09 411 SER A O 1
ATOM 2982 N N . LEU A 1 412 ? 15.841 5.287 -37.640 1.00 30.30 412 LEU A N 1
ATOM 2983 C CA . LEU A 1 412 ? 15.516 6.466 -36.808 1.00 30.30 412 LEU A CA 1
ATOM 2984 C C . LEU A 1 412 ? 16.660 7.482 -36.715 1.00 30.30 412 LEU A C 1
ATOM 2986 O O . LEU A 1 412 ? 17.545 7.422 -35.867 1.00 30.30 412 LEU A O 1
ATOM 2990 N N . ILE A 1 413 ? 16.573 8.456 -37.616 1.00 35.09 413 ILE A N 1
ATOM 2991 C CA . ILE A 1 413 ? 17.248 9.751 -37.580 1.00 35.09 413 ILE A CA 1
ATOM 2992 C C . ILE A 1 413 ? 16.997 10.392 -36.207 1.00 35.09 413 ILE A C 1
ATOM 2994 O O . ILE A 1 413 ? 15.852 10.581 -35.791 1.00 35.09 413 ILE A O 1
ATOM 2998 N N . GLY A 1 414 ? 18.078 10.717 -35.497 1.00 34.91 414 GLY A N 1
ATOM 2999 C CA . GLY A 1 414 ? 18.047 11.309 -34.166 1.00 34.91 414 GLY A CA 1
ATOM 3000 C C . GLY A 1 414 ? 17.262 12.619 -34.121 1.00 34.91 414 GLY A C 1
ATOM 3001 O O . GLY A 1 414 ? 17.746 13.673 -34.526 1.00 34.91 414 GLY A O 1
ATOM 3002 N N . ARG A 1 415 ? 16.057 12.584 -33.547 1.00 33.00 415 ARG A N 1
ATOM 3003 C CA . ARG A 1 415 ? 15.343 13.792 -33.123 1.00 33.00 415 ARG A CA 1
ATOM 3004 C C . ARG A 1 415 ? 15.813 14.199 -31.725 1.00 33.00 415 ARG A C 1
ATOM 3006 O O . ARG A 1 415 ? 15.097 14.007 -30.743 1.00 33.00 415 ARG A O 1
ATOM 3013 N N . ILE A 1 416 ? 16.991 14.815 -31.636 1.00 36.50 416 ILE A N 1
ATOM 3014 C CA . ILE A 1 416 ? 17.319 15.686 -30.500 1.00 36.50 416 ILE A CA 1
ATOM 3015 C C . ILE A 1 416 ? 16.666 17.044 -30.782 1.00 36.50 416 ILE A C 1
ATOM 3017 O O . ILE A 1 416 ? 17.158 17.839 -31.577 1.00 36.50 416 ILE A O 1
ATOM 3021 N N . VAL A 1 417 ? 15.522 17.312 -30.147 1.00 32.91 417 VAL A N 1
ATOM 3022 C CA . VAL A 1 417 ? 14.920 18.655 -30.142 1.00 32.91 417 VAL A CA 1
ATOM 3023 C C . VAL A 1 417 ? 15.703 19.522 -29.155 1.00 32.91 417 VAL A C 1
ATOM 3025 O O . VAL A 1 417 ? 15.490 19.412 -27.943 1.00 32.91 417 VAL A O 1
ATOM 3028 N N . ILE A 1 418 ? 16.589 20.384 -29.660 1.00 30.86 418 ILE A N 1
ATOM 3029 C CA . ILE A 1 418 ? 17.096 21.543 -28.912 1.00 30.86 418 ILE A CA 1
ATOM 3030 C C . ILE A 1 418 ? 16.044 22.654 -29.079 1.00 30.86 418 ILE A C 1
ATOM 3032 O O . ILE A 1 418 ? 15.848 23.128 -30.200 1.00 30.86 418 ILE A O 1
ATOM 3036 N N . PRO A 1 419 ? 15.290 23.036 -28.030 1.00 29.50 419 PRO A N 1
ATOM 3037 C CA . PRO A 1 419 ? 14.306 24.104 -28.145 1.00 29.50 419 PRO A CA 1
ATOM 3038 C C . PRO A 1 419 ? 15.021 25.440 -28.379 1.00 29.50 419 PRO A C 1
ATOM 3040 O O . PRO A 1 419 ? 16.021 25.735 -27.732 1.00 29.50 419 PRO A O 1
ATOM 3043 N N . ALA A 1 420 ? 14.484 26.250 -29.291 1.00 28.48 420 ALA A N 1
ATOM 3044 C CA . ALA A 1 420 ? 15.145 27.429 -29.849 1.00 28.48 420 ALA A CA 1
ATOM 3045 C C . ALA A 1 420 ? 15.491 28.562 -28.854 1.00 28.48 420 ALA A C 1
ATOM 3047 O O . ALA A 1 420 ? 16.188 29.483 -29.253 1.00 28.48 420 ALA A O 1
ATOM 3048 N N . ASN A 1 421 ? 15.067 28.509 -27.583 1.00 31.89 421 ASN A N 1
ATOM 3049 C CA . ASN A 1 421 ? 15.154 29.648 -26.653 1.00 31.89 421 ASN A CA 1
ATOM 3050 C C . ASN A 1 421 ? 15.633 29.278 -25.230 1.00 31.89 421 ASN A C 1
ATOM 3052 O O . ASN A 1 421 ? 15.100 29.801 -24.253 1.00 31.89 421 ASN A O 1
ATOM 3056 N N . ALA A 1 422 ? 16.589 28.362 -25.065 1.00 28.77 422 ALA A N 1
ATOM 3057 C CA . ALA A 1 422 ? 17.213 28.145 -23.755 1.00 28.77 422 ALA A CA 1
ATOM 3058 C C . ALA A 1 422 ? 18.628 28.735 -23.743 1.00 28.77 422 ALA A C 1
ATOM 3060 O O . ALA A 1 422 ? 19.539 28.160 -24.336 1.00 28.77 422 ALA A O 1
ATOM 3061 N N . ASP A 1 423 ? 18.802 29.866 -23.058 1.00 33.56 423 ASP A N 1
ATOM 3062 C CA . ASP A 1 423 ? 20.113 30.384 -22.663 1.00 33.56 423 ASP A CA 1
ATOM 3063 C C . ASP A 1 423 ? 20.828 29.321 -21.813 1.00 33.56 423 ASP A C 1
ATOM 3065 O O . ASP A 1 423 ? 20.516 29.108 -20.639 1.00 33.56 423 ASP A O 1
ATOM 3069 N N . LEU A 1 424 ? 21.756 28.588 -22.430 1.00 35.16 424 LEU A N 1
ATOM 3070 C CA . LEU A 1 424 ? 22.530 27.534 -21.780 1.00 35.16 424 LEU A CA 1
ATOM 3071 C C . LEU A 1 424 ? 23.636 28.173 -20.933 1.00 35.16 424 LEU A C 1
ATOM 3073 O O . LEU A 1 424 ? 24.700 28.533 -21.435 1.00 35.16 424 LEU A O 1
ATOM 3077 N N . ASN A 1 425 ? 23.385 28.313 -19.632 1.00 31.52 425 ASN A N 1
ATOM 3078 C CA . ASN A 1 425 ? 24.404 28.675 -18.655 1.00 31.52 425 ASN A CA 1
ATOM 3079 C C . ASN A 1 425 ? 25.350 27.486 -18.387 1.00 31.52 425 ASN A C 1
ATOM 3081 O O . ASN A 1 425 ? 24.960 26.321 -18.371 1.00 31.52 425 ASN A O 1
ATOM 3085 N N . ALA A 1 426 ? 26.633 27.789 -18.190 1.00 32.66 426 ALA A N 1
ATOM 3086 C CA . ALA A 1 426 ? 27.770 26.862 -18.249 1.00 32.66 426 ALA A CA 1
ATOM 3087 C C . ALA A 1 426 ? 27.810 25.719 -17.201 1.00 32.66 426 ALA A C 1
ATOM 3089 O O . ALA A 1 426 ? 28.798 24.993 -17.121 1.00 32.66 426 ALA A O 1
ATOM 3090 N N . ALA A 1 427 ? 26.767 25.524 -16.391 1.00 30.92 427 ALA A N 1
ATOM 3091 C CA . ALA A 1 427 ? 26.775 24.579 -15.273 1.00 30.92 427 ALA A CA 1
ATOM 3092 C C . ALA A 1 427 ? 26.359 23.138 -15.644 1.00 30.92 427 ALA A C 1
ATOM 3094 O O . ALA A 1 427 ? 26.601 22.218 -14.864 1.00 30.92 427 ALA A O 1
ATOM 3095 N N . THR A 1 428 ? 25.758 22.904 -16.816 1.00 33.06 428 THR A N 1
ATOM 3096 C CA . THR A 1 428 ? 25.145 21.601 -17.162 1.00 33.06 428 THR A CA 1
ATOM 3097 C C . THR A 1 428 ? 26.103 20.595 -17.825 1.00 33.06 428 THR A C 1
ATOM 3099 O O . THR A 1 428 ? 25.721 19.460 -18.081 1.00 33.06 428 THR A O 1
ATOM 3102 N N . TYR A 1 429 ? 27.373 20.944 -18.061 1.00 34.47 429 TYR A N 1
ATOM 3103 C CA . TYR A 1 429 ? 28.331 20.090 -18.792 1.00 34.47 429 TYR A CA 1
ATOM 3104 C C . TYR A 1 429 ? 29.081 19.048 -17.936 1.00 34.47 429 TYR A C 1
ATOM 3106 O O . TYR A 1 429 ? 30.130 18.551 -18.340 1.00 34.47 429 TYR A O 1
ATOM 3114 N N . LYS A 1 430 ? 28.587 18.694 -16.743 1.00 30.77 430 LYS A N 1
ATOM 3115 C CA . LYS A 1 430 ? 29.383 17.925 -15.766 1.00 30.77 430 LYS A CA 1
ATOM 3116 C C . LYS A 1 430 ? 29.328 16.391 -15.877 1.00 30.77 430 LYS A C 1
ATOM 3118 O O . LYS A 1 430 ? 29.902 15.733 -15.017 1.00 30.77 430 LYS A O 1
ATOM 3123 N N . SER A 1 431 ? 28.690 15.787 -16.883 1.00 28.23 431 SER A N 1
ATOM 3124 C CA . SER A 1 431 ? 28.572 14.314 -16.933 1.00 28.23 431 SER A CA 1
ATOM 3125 C C . SER A 1 431 ? 28.691 13.695 -18.325 1.00 28.23 431 SER A C 1
ATOM 3127 O O . SER A 1 431 ? 27.918 12.811 -18.688 1.00 28.23 431 SER A O 1
ATOM 3129 N N . ILE A 1 432 ? 29.691 14.118 -19.095 1.00 30.58 432 ILE A N 1
ATOM 3130 C CA . ILE A 1 432 ? 30.220 13.311 -20.199 1.00 30.58 432 ILE A CA 1
ATOM 3131 C C . ILE A 1 432 ? 31.713 13.131 -19.918 1.00 30.58 432 ILE A C 1
ATOM 3133 O O . ILE A 1 432 ? 32.426 14.104 -19.689 1.00 30.58 432 ILE A O 1
ATOM 3137 N N . GLY A 1 433 ? 32.140 11.876 -19.790 1.00 27.72 433 GLY A N 1
ATOM 3138 C CA . GLY A 1 433 ? 33.388 11.480 -19.142 1.00 27.72 433 GLY A CA 1
ATOM 3139 C C . GLY A 1 433 ? 34.661 12.178 -19.639 1.00 27.72 433 GLY A C 1
ATOM 3140 O O . GLY A 1 433 ? 34.875 12.360 -20.832 1.00 27.72 433 GLY A O 1
ATOM 3141 N N . ASN A 1 434 ? 35.528 12.474 -18.666 1.00 29.67 434 ASN A N 1
ATOM 3142 C CA . ASN A 1 434 ? 36.973 12.681 -18.776 1.00 29.67 434 ASN A CA 1
ATOM 3143 C C . ASN A 1 434 ? 37.488 13.726 -19.779 1.00 29.67 434 ASN A C 1
ATOM 3145 O O . ASN A 1 434 ? 38.260 13.368 -20.656 1.00 29.67 434 ASN A O 1
ATOM 3149 N N . TYR A 1 435 ? 37.228 15.019 -19.557 1.00 29.45 435 TYR A N 1
ATOM 3150 C CA . TYR A 1 435 ? 38.206 16.074 -19.878 1.00 29.45 435 TYR A CA 1
ATOM 3151 C C . TYR A 1 435 ? 38.126 17.208 -18.841 1.00 29.45 435 TYR A C 1
ATOM 3153 O O . TYR A 1 435 ? 37.059 17.749 -18.562 1.00 29.45 435 TYR A O 1
ATOM 3161 N N . TYR A 1 436 ? 39.268 17.524 -18.224 1.00 26.67 436 TYR A N 1
ATOM 3162 C CA . TYR A 1 436 ? 39.437 18.602 -17.245 1.00 26.67 436 TYR A CA 1
ATOM 3163 C C . TYR A 1 436 ? 39.092 19.971 -17.857 1.00 26.67 436 TYR A C 1
ATOM 3165 O O . TYR A 1 436 ? 39.567 20.300 -18.940 1.00 26.67 436 TYR A O 1
ATOM 3173 N N . CYS A 1 437 ? 38.344 20.800 -17.124 1.00 26.25 437 CYS A N 1
ATOM 3174 C CA . CYS A 1 437 ? 38.158 22.223 -17.411 1.00 26.25 437 CYS A CA 1
ATOM 3175 C C . CYS A 1 437 ? 38.737 23.033 -16.241 1.00 26.25 437 CYS A C 1
ATOM 3177 O O . CYS A 1 437 ? 38.249 22.863 -15.117 1.00 26.25 437 CYS A O 1
ATOM 3179 N N . PRO A 1 438 ? 39.758 23.887 -16.440 1.00 30.02 438 PRO A N 1
ATOM 3180 C CA . PRO A 1 438 ? 40.113 24.866 -15.435 1.00 30.02 438 PRO A CA 1
ATOM 3181 C C . PRO A 1 438 ? 39.179 26.077 -15.550 1.00 30.02 438 PRO A C 1
ATOM 3183 O O . PRO A 1 438 ? 39.015 26.687 -16.603 1.00 30.02 438 PRO A O 1
ATOM 3186 N N . THR A 1 439 ? 38.580 26.409 -14.411 1.00 36.81 439 THR A N 1
ATOM 3187 C CA . THR A 1 439 ? 38.046 27.725 -14.034 1.00 36.81 439 THR A CA 1
ATOM 3188 C C . THR A 1 439 ? 39.039 28.821 -14.455 1.00 36.81 439 THR A C 1
ATOM 3190 O O . THR A 1 439 ? 40.229 28.650 -14.217 1.00 36.81 439 THR A O 1
ATOM 3193 N N . THR A 1 440 ? 38.675 29.919 -15.113 1.00 30.91 440 THR A N 1
ATOM 3194 C CA . THR A 1 440 ? 37.873 31.050 -14.615 1.00 30.91 440 THR A CA 1
ATOM 3195 C C . THR A 1 440 ? 37.662 32.066 -15.747 1.00 30.91 440 THR A C 1
ATOM 3197 O O . THR A 1 440 ? 38.528 32.193 -16.602 1.00 30.91 440 THR A O 1
ATOM 3200 N N . ALA A 1 441 ? 36.544 32.800 -15.677 1.00 35.69 441 ALA A N 1
ATOM 3201 C CA . ALA A 1 441 ? 36.321 34.167 -16.169 1.00 35.69 441 ALA A CA 1
ATOM 3202 C C . ALA A 1 441 ? 37.113 34.636 -17.409 1.00 35.69 441 ALA A C 1
ATOM 3204 O O . ALA A 1 441 ? 38.244 35.082 -17.289 1.00 35.69 441 ALA A O 1
ATOM 3205 N N . ASP A 1 442 ? 36.466 34.642 -18.575 1.00 30.91 442 ASP A N 1
ATOM 3206 C CA . ASP A 1 442 ? 36.109 35.913 -19.211 1.00 30.91 442 ASP A CA 1
ATOM 3207 C C . ASP A 1 442 ? 35.098 35.694 -20.336 1.00 30.91 442 ASP A C 1
ATOM 3209 O O . ASP A 1 442 ? 35.241 34.861 -21.231 1.00 30.91 442 ASP A O 1
ATOM 3213 N N . SER A 1 443 ? 34.003 36.431 -20.211 1.00 35.34 443 SER A N 1
ATOM 3214 C CA . SER A 1 443 ? 32.927 36.495 -21.185 1.00 35.34 443 SER A CA 1
ATOM 3215 C C . SER A 1 443 ? 33.333 37.442 -22.312 1.00 35.34 443 SER A C 1
ATOM 3217 O O . SER A 1 443 ? 34.039 38.412 -22.069 1.00 35.34 443 SER A O 1
ATOM 3219 N N . GLN A 1 444 ? 32.750 37.226 -23.494 1.00 31.78 444 GLN A N 1
ATOM 3220 C CA . GLN A 1 444 ? 32.765 38.107 -24.673 1.00 31.78 444 GLN A CA 1
ATOM 3221 C C . GLN A 1 444 ? 33.909 37.887 -25.674 1.00 31.78 444 GLN A C 1
ATOM 3223 O O . GLN A 1 444 ? 34.902 38.599 -25.667 1.00 31.78 444 GLN A O 1
ATOM 3228 N N . THR A 1 445 ? 33.722 36.935 -26.599 1.00 31.81 445 THR A N 1
ATOM 3229 C CA . THR A 1 445 ? 34.100 37.039 -28.036 1.00 31.81 445 THR A CA 1
ATOM 3230 C C . THR A 1 445 ? 33.681 35.775 -28.808 1.00 31.81 445 THR A C 1
ATOM 3232 O O . THR A 1 445 ? 34.460 35.138 -29.504 1.00 31.81 445 THR A O 1
ATOM 3235 N N . ILE A 1 446 ? 32.405 35.390 -28.701 1.00 30.91 446 ILE A N 1
ATOM 3236 C CA . ILE A 1 446 ? 31.787 34.422 -29.628 1.00 30.91 446 ILE A CA 1
ATOM 3237 C C . ILE A 1 446 ? 30.498 35.048 -30.173 1.00 30.91 446 ILE A C 1
ATOM 3239 O O . ILE A 1 446 ? 29.398 34.533 -30.009 1.00 30.91 446 ILE A O 1
ATOM 3243 N N . LEU A 1 447 ? 30.625 36.230 -30.775 1.00 32.25 447 LEU A N 1
ATOM 3244 C CA . LEU A 1 447 ? 29.604 36.805 -31.646 1.00 32.25 447 LEU A CA 1
ATOM 3245 C C . LEU A 1 447 ? 30.263 37.026 -33.008 1.00 32.25 447 LEU A C 1
ATOM 3247 O O . LEU A 1 447 ? 31.318 37.648 -33.075 1.00 32.25 447 LEU A O 1
ATOM 3251 N N . ASN A 1 448 ? 29.612 36.525 -34.058 1.00 30.31 448 ASN A N 1
ATOM 3252 C CA . ASN A 1 448 ? 29.988 36.554 -35.481 1.00 30.31 448 ASN A CA 1
ATOM 3253 C C . ASN A 1 448 ? 30.680 35.288 -36.014 1.00 30.31 448 ASN A C 1
ATOM 3255 O O . ASN A 1 448 ? 31.792 35.326 -36.532 1.00 30.31 448 ASN A O 1
ATOM 3259 N N . MET A 1 449 ? 29.948 34.170 -35.999 1.00 25.59 449 MET A N 1
ATOM 3260 C CA . MET A 1 449 ? 30.091 33.150 -37.044 1.00 25.59 449 MET A CA 1
ATOM 3261 C C . MET A 1 449 ? 28.981 33.339 -38.099 1.00 25.59 449 MET A C 1
ATOM 3263 O O . MET A 1 449 ? 27.832 33.575 -37.715 1.00 25.59 449 MET A O 1
ATOM 3267 N N . PRO A 1 450 ? 29.273 33.241 -39.412 1.00 27.61 450 PRO A N 1
ATOM 3268 C CA . PRO A 1 450 ? 28.247 33.249 -40.455 1.00 27.61 450 PRO A CA 1
ATOM 3269 C C . PRO A 1 450 ? 27.287 32.064 -40.284 1.00 27.61 450 PRO A C 1
ATOM 3271 O O . PRO A 1 450 ? 27.721 30.954 -39.976 1.00 27.61 450 PRO A O 1
ATOM 3274 N N . LYS A 1 451 ? 25.987 32.292 -40.515 1.00 26.25 451 LYS A N 1
ATOM 3275 C CA . LYS A 1 451 ? 24.952 31.245 -40.556 1.00 26.25 451 LYS A CA 1
ATOM 3276 C C . LYS A 1 451 ? 25.335 30.164 -41.576 1.00 26.25 451 LYS A C 1
ATOM 3278 O O . LYS A 1 451 ? 25.287 30.411 -42.777 1.00 26.25 451 LYS A O 1
ATOM 3283 N N . ILE A 1 452 ? 25.665 28.969 -41.097 1.00 27.73 452 ILE A N 1
ATOM 3284 C CA . ILE A 1 452 ? 25.765 27.758 -41.918 1.00 27.73 452 ILE A CA 1
ATOM 3285 C C . ILE A 1 452 ? 24.347 27.164 -42.021 1.00 27.73 452 ILE A C 1
ATOM 3287 O O . ILE A 1 452 ? 23.682 27.048 -40.986 1.00 27.73 452 ILE A O 1
ATOM 3291 N N . PRO A 1 453 ? 23.843 26.792 -43.214 1.00 24.86 453 PRO A N 1
ATOM 3292 C CA . PRO A 1 453 ? 22.584 26.067 -43.331 1.00 24.86 453 PRO A CA 1
ATOM 3293 C C . PRO A 1 453 ? 22.770 24.676 -42.713 1.00 24.86 453 PRO A C 1
ATOM 3295 O O . PRO A 1 453 ? 23.530 23.869 -43.234 1.00 24.86 453 PRO A O 1
ATOM 3298 N N . SER A 1 454 ? 22.134 24.450 -41.561 1.00 26.23 454 SER A N 1
ATOM 3299 C CA . SER A 1 454 ? 21.862 23.147 -40.929 1.00 26.23 454 SER A CA 1
ATOM 3300 C C . SER A 1 454 ? 22.864 22.018 -41.226 1.00 26.23 454 SER A C 1
ATOM 3302 O O . SER A 1 454 ? 22.590 21.136 -42.038 1.00 26.23 454 SER A O 1
ATOM 3304 N N . ILE A 1 455 ? 23.987 21.997 -40.504 1.00 30.36 455 ILE A N 1
ATOM 3305 C CA . ILE A 1 455 ? 24.747 20.764 -40.271 1.00 30.36 455 ILE A CA 1
ATOM 3306 C C . ILE A 1 455 ? 24.204 20.127 -38.987 1.00 30.36 455 ILE A C 1
ATOM 3308 O O . ILE A 1 455 ? 24.183 20.750 -37.925 1.00 30.36 455 ILE A O 1
ATOM 3312 N N . ILE A 1 456 ? 23.709 18.897 -39.107 1.00 29.70 456 ILE A N 1
ATOM 3313 C CA . ILE A 1 456 ? 23.313 18.052 -37.980 1.00 29.70 456 ILE A CA 1
ATOM 3314 C C . ILE A 1 456 ? 24.612 17.586 -37.317 1.00 29.70 456 ILE A C 1
ATOM 3316 O O . ILE A 1 456 ? 25.343 16.776 -37.878 1.00 29.70 456 ILE A O 1
ATOM 3320 N N . ILE A 1 457 ? 24.933 18.136 -36.146 1.00 34.56 457 ILE A N 1
ATOM 3321 C CA . ILE A 1 457 ? 26.089 17.710 -35.352 1.00 34.56 457 ILE A CA 1
ATOM 3322 C C . ILE A 1 457 ? 25.629 16.551 -34.467 1.00 34.56 457 ILE A C 1
ATOM 3324 O O . ILE A 1 457 ? 24.937 16.763 -33.471 1.00 34.56 457 ILE A O 1
ATOM 3328 N N . ASN A 1 458 ? 26.007 15.323 -34.825 1.00 30.58 458 ASN A N 1
ATOM 3329 C CA . ASN A 1 458 ? 25.892 14.177 -33.929 1.00 30.58 458 ASN A CA 1
ATOM 3330 C C . ASN A 1 458 ? 26.867 14.382 -32.761 1.00 30.58 458 ASN A C 1
ATOM 3332 O O . ASN A 1 458 ? 28.081 14.492 -32.944 1.00 30.58 458 ASN A O 1
ATOM 3336 N N . ALA A 1 459 ? 26.328 14.491 -31.549 1.00 35.03 459 ALA A N 1
ATOM 3337 C CA . ALA A 1 459 ? 27.117 14.598 -30.333 1.00 35.03 459 ALA A CA 1
ATOM 3338 C C . ALA A 1 459 ? 27.894 13.292 -30.139 1.00 35.03 459 ALA A C 1
ATOM 3340 O O . ALA A 1 459 ? 27.266 12.306 -29.796 1.00 35.03 459 ALA A O 1
ATOM 3341 N N . PHE A 1 460 ? 29.204 13.276 -30.414 1.00 40.94 460 PHE A N 1
ATOM 3342 C CA . PHE A 1 460 ? 30.218 12.535 -29.635 1.00 40.94 460 PHE A CA 1
ATOM 3343 C C . PHE A 1 460 ? 31.669 12.691 -30.110 1.00 40.94 460 PHE A C 1
ATOM 3345 O O . PHE A 1 460 ? 32.534 11.955 -29.653 1.00 40.94 460 PHE A O 1
ATOM 3352 N N . ASN A 1 461 ? 31.995 13.663 -30.964 1.00 50.00 461 ASN A N 1
ATOM 3353 C CA . ASN A 1 461 ? 33.283 13.607 -31.635 1.00 50.00 461 ASN A CA 1
ATOM 3354 C C . ASN A 1 461 ? 33.941 14.973 -31.894 1.00 50.00 461 ASN A C 1
ATOM 3356 O O . ASN A 1 461 ? 34.248 15.313 -33.030 1.00 50.00 461 ASN A O 1
ATOM 3360 N N . LEU A 1 462 ? 34.179 15.780 -30.862 1.00 49.53 462 LEU A N 1
ATOM 3361 C CA . LEU A 1 462 ? 34.918 17.038 -31.008 1.00 49.53 462 LEU A CA 1
ATOM 3362 C C . LEU A 1 462 ? 36.029 17.116 -29.955 1.00 49.53 462 LEU A C 1
ATOM 3364 O O . LEU A 1 462 ? 35.734 17.141 -28.763 1.00 49.53 462 LEU A O 1
ATOM 3368 N N . LYS A 1 463 ? 37.298 17.174 -30.376 1.00 51.19 463 LYS A N 1
ATOM 3369 C CA . LYS A 1 463 ? 38.434 17.540 -29.514 1.00 51.19 463 LYS A CA 1
ATOM 3370 C C . LYS A 1 463 ? 38.912 18.943 -29.850 1.00 51.19 463 LYS A C 1
ATOM 3372 O O . LYS A 1 463 ? 39.061 19.296 -31.014 1.00 51.19 463 LYS A O 1
ATOM 3377 N N . VAL A 1 464 ? 39.171 19.735 -28.821 1.00 53.94 464 VAL A N 1
ATOM 3378 C CA . VAL A 1 464 ? 39.547 21.146 -28.929 1.00 53.94 464 VAL A CA 1
ATOM 3379 C C . VAL A 1 464 ? 40.890 21.323 -28.221 1.00 53.94 464 VAL A C 1
ATOM 3381 O O . VAL A 1 464 ? 41.015 20.982 -27.048 1.00 53.94 464 VAL A O 1
ATOM 3384 N N . PHE A 1 465 ? 41.901 21.806 -28.940 1.00 50.31 465 PHE A N 1
ATOM 3385 C CA . PHE A 1 465 ? 43.267 21.986 -28.452 1.00 50.31 465 PHE A CA 1
ATOM 3386 C C . PHE A 1 465 ? 43.550 23.478 -28.243 1.00 50.31 465 PHE A C 1
ATOM 3388 O O . PHE A 1 465 ? 43.362 24.299 -29.148 1.00 50.31 465 PHE A O 1
ATOM 3395 N N . PHE A 1 466 ? 44.023 23.818 -27.046 1.00 52.34 466 PHE A N 1
ATOM 3396 C CA . PHE A 1 466 ? 44.371 25.177 -26.631 1.00 52.34 466 PHE A CA 1
ATOM 3397 C C . PHE A 1 466 ? 45.899 25.339 -26.580 1.00 52.34 466 PHE A C 1
ATOM 3399 O O . PHE A 1 466 ? 46.605 24.396 -26.225 1.00 52.34 466 PHE A O 1
ATOM 3406 N N . GLY A 1 467 ? 46.415 26.518 -26.947 1.00 50.34 467 GLY A N 1
ATOM 3407 C CA . GLY A 1 467 ? 47.855 26.815 -26.904 1.00 50.34 467 GLY A CA 1
ATOM 3408 C C . GLY A 1 467 ? 48.384 27.025 -25.476 1.00 50.34 467 GLY A C 1
ATOM 3409 O O . GLY A 1 467 ? 47.644 27.438 -24.587 1.00 50.34 467 GLY A O 1
ATOM 3410 N N . THR A 1 468 ? 49.674 26.761 -25.239 1.00 42.75 468 THR A N 1
ATOM 3411 C CA . THR A 1 468 ? 50.299 26.761 -23.897 1.00 42.75 468 THR A CA 1
ATOM 3412 C C . THR A 1 468 ? 50.926 28.101 -23.495 1.00 42.75 468 THR A C 1
ATOM 3414 O O . THR A 1 468 ? 52.095 28.166 -23.116 1.00 42.75 468 THR A O 1
ATOM 3417 N N . GLY A 1 469 ? 50.155 29.184 -23.533 1.00 42.00 469 GLY A N 1
ATOM 3418 C CA . GLY A 1 469 ? 50.560 30.450 -22.922 1.00 42.00 469 GLY A CA 1
ATOM 3419 C C . GLY A 1 469 ? 49.356 31.280 -22.482 1.00 42.00 469 GLY A C 1
ATOM 3420 O O . GLY A 1 469 ? 48.206 30.905 -22.703 1.00 42.00 469 GLY A O 1
ATOM 3421 N N . THR A 1 470 ? 49.599 32.417 -21.838 1.00 36.66 470 THR A N 1
ATOM 3422 C CA . THR A 1 470 ? 48.543 33.332 -21.384 1.00 36.66 470 THR A CA 1
ATOM 3423 C C . THR A 1 470 ? 47.874 34.030 -22.574 1.00 36.66 470 THR A C 1
ATOM 3425 O O . THR A 1 470 ? 48.544 34.767 -23.293 1.00 36.66 470 THR A O 1
ATOM 3428 N N . GLY A 1 471 ? 46.568 33.803 -22.778 1.00 45.84 471 GLY A N 1
ATOM 3429 C CA . GLY A 1 471 ? 45.746 34.500 -23.786 1.00 45.84 471 GLY A CA 1
ATOM 3430 C C . GLY A 1 471 ? 45.577 33.806 -25.146 1.00 45.84 471 GLY A C 1
ATOM 3431 O O . GLY A 1 471 ? 45.249 34.474 -26.122 1.00 45.84 471 GLY A O 1
ATOM 3432 N N . TYR A 1 472 ? 45.805 32.493 -25.251 1.00 45.91 472 TYR A N 1
ATOM 3433 C CA . TYR A 1 472 ? 45.818 31.807 -26.549 1.00 45.91 472 TYR A CA 1
ATOM 3434 C C . TYR A 1 472 ? 44.421 31.265 -26.916 1.00 45.91 472 TYR A C 1
ATOM 3436 O O . TYR A 1 472 ? 43.889 30.429 -26.180 1.00 45.91 472 TYR A O 1
ATOM 3444 N N . PRO A 1 473 ? 43.823 31.698 -28.047 1.00 56.34 473 PRO A N 1
ATOM 3445 C CA . PRO A 1 473 ? 42.571 31.142 -28.554 1.00 56.34 473 PRO A CA 1
ATOM 3446 C C . PRO A 1 473 ? 42.741 29.662 -28.916 1.00 56.34 473 PRO A C 1
ATOM 3448 O O . PRO A 1 473 ? 43.861 29.155 -29.025 1.00 56.34 473 PRO A O 1
ATOM 3451 N N . VAL A 1 474 ? 41.617 28.964 -29.107 1.00 52.28 474 VAL A N 1
ATOM 3452 C CA . VAL A 1 474 ? 41.612 27.590 -29.626 1.00 52.28 474 VAL A CA 1
ATOM 3453 C C . VAL A 1 474 ? 42.527 27.524 -30.852 1.00 52.28 474 VAL A C 1
ATOM 3455 O O . VAL A 1 474 ? 42.285 28.221 -31.834 1.00 52.28 474 VAL A O 1
ATOM 3458 N N . GLN A 1 475 ? 43.575 26.703 -30.795 1.00 60.50 475 GLN A N 1
ATOM 3459 C CA . GLN A 1 475 ? 44.543 26.595 -31.888 1.00 60.50 475 GLN A CA 1
ATOM 3460 C C . GLN A 1 475 ? 44.194 25.483 -32.865 1.00 60.50 475 GLN A C 1
ATOM 3462 O O . GLN A 1 475 ? 44.600 25.522 -34.021 1.00 60.50 475 GLN A O 1
ATOM 3467 N N . GLN A 1 476 ? 43.425 24.491 -32.425 1.00 61.06 476 GLN A N 1
ATOM 3468 C CA . GLN A 1 476 ? 43.066 23.362 -33.264 1.00 61.06 476 GLN A CA 1
ATOM 3469 C C . GLN A 1 476 ? 41.765 22.726 -32.783 1.00 61.06 476 GLN A C 1
ATOM 3471 O O . GLN A 1 476 ? 41.518 22.595 -31.587 1.00 61.06 476 GLN A O 1
ATOM 3476 N N . VAL A 1 477 ? 40.933 22.316 -33.731 1.00 59.56 477 VAL A N 1
ATOM 3477 C CA . VAL A 1 477 ? 39.697 21.575 -33.492 1.00 59.56 477 VAL A CA 1
ATOM 3478 C C . VAL A 1 477 ? 39.732 20.325 -34.351 1.00 59.56 477 VAL A C 1
ATOM 3480 O O . VAL A 1 477 ? 39.995 20.398 -35.549 1.00 59.56 477 VAL A O 1
ATOM 3483 N N . GLU A 1 478 ? 39.475 19.177 -33.745 1.00 61.88 478 GLU A N 1
ATOM 3484 C CA . GLU A 1 478 ? 39.370 17.896 -34.425 1.00 61.88 478 GLU A CA 1
ATOM 3485 C C . GLU A 1 478 ? 37.960 17.340 -34.267 1.00 61.88 478 GLU A C 1
ATOM 3487 O O . GLU A 1 478 ? 37.473 17.181 -33.150 1.00 61.88 478 GLU A O 1
ATOM 3492 N N . PHE A 1 479 ? 37.309 17.051 -35.385 1.00 57.38 479 PHE A N 1
ATOM 3493 C CA . PHE A 1 479 ? 36.043 16.348 -35.454 1.00 57.38 479 PHE A CA 1
ATOM 3494 C C . PHE A 1 479 ? 36.311 14.881 -35.783 1.00 57.38 479 PHE A C 1
ATOM 3496 O O . PHE A 1 479 ? 36.988 14.584 -36.763 1.00 57.38 479 PHE A O 1
ATOM 3503 N N . TYR A 1 480 ? 35.812 13.974 -34.957 1.00 51.59 480 TYR A N 1
ATOM 3504 C CA . TYR A 1 480 ? 35.879 12.539 -35.202 1.00 51.59 480 TYR A CA 1
ATOM 3505 C C . TYR A 1 480 ? 34.525 12.113 -35.817 1.00 51.59 480 TYR A C 1
ATOM 3507 O O . TYR A 1 480 ? 33.486 12.707 -35.564 1.00 51.59 480 TYR A O 1
ATOM 3515 N N . ASP A 1 481 ? 34.468 11.131 -36.685 1.00 45.59 481 ASP A N 1
ATOM 3516 C CA . ASP A 1 481 ? 33.194 10.583 -37.139 1.00 45.59 481 ASP A CA 1
ATOM 3517 C C . ASP A 1 481 ? 33.454 9.201 -37.673 1.00 45.59 481 ASP A C 1
ATOM 3519 O O . ASP A 1 481 ? 34.202 9.048 -38.630 1.00 45.59 481 ASP A O 1
ATOM 3523 N N . SER A 1 482 ? 32.870 8.191 -37.033 1.00 45.91 482 SER A N 1
ATOM 3524 C CA . SER A 1 482 ? 32.895 6.831 -37.572 1.00 45.91 482 SER A CA 1
ATOM 3525 C C . SER A 1 482 ? 34.317 6.335 -37.908 1.00 45.91 482 SER A C 1
ATOM 3527 O O . SER A 1 482 ? 34.548 5.667 -38.910 1.00 45.91 482 SER A O 1
ATOM 3529 N N . GLY A 1 483 ? 35.295 6.696 -37.066 1.00 47.25 483 GLY A N 1
ATOM 3530 C CA . GLY A 1 483 ? 36.711 6.355 -37.246 1.00 47.25 483 GLY A CA 1
ATOM 3531 C C . GLY A 1 483 ? 37.515 7.318 -38.129 1.00 47.25 483 GLY A C 1
ATOM 3532 O O . GLY A 1 483 ? 38.724 7.140 -38.220 1.00 47.25 483 GLY A O 1
ATOM 3533 N N . ILE A 1 484 ? 36.883 8.333 -38.726 1.00 46.09 484 ILE A N 1
ATOM 3534 C CA . ILE A 1 484 ? 37.493 9.410 -39.518 1.00 46.09 484 ILE A CA 1
ATOM 3535 C C . ILE A 1 484 ? 37.780 10.628 -38.636 1.00 46.09 484 ILE A C 1
ATOM 3537 O O . ILE A 1 484 ? 36.965 10.994 -37.801 1.00 46.09 484 ILE A O 1
ATOM 3541 N N . VAL A 1 485 ? 38.923 11.284 -38.826 1.00 59.66 485 VAL A N 1
ATOM 3542 C CA . VAL A 1 485 ? 39.329 12.495 -38.103 1.00 59.66 485 VAL A CA 1
ATOM 3543 C C . VAL A 1 485 ? 39.503 13.647 -39.089 1.00 59.66 485 VAL A C 1
ATOM 3545 O O . VAL A 1 485 ? 40.342 13.583 -39.987 1.00 59.66 485 VAL A O 1
ATOM 3548 N N . TYR A 1 486 ? 38.743 14.722 -38.902 1.00 56.94 486 TYR A N 1
ATOM 3549 C CA . TYR A 1 486 ? 38.890 16.004 -39.590 1.00 56.94 486 TYR A CA 1
ATOM 3550 C C . TYR A 1 486 ? 39.495 17.029 -38.633 1.00 56.94 486 TYR A C 1
ATOM 3552 O O . TYR A 1 486 ? 39.031 17.175 -37.512 1.00 56.94 486 TYR A O 1
ATOM 3560 N N . ARG A 1 487 ? 40.502 17.782 -39.065 1.00 69.62 487 ARG A N 1
ATOM 3561 C CA . ARG A 1 487 ? 41.202 18.802 -38.278 1.00 69.62 487 ARG A CA 1
ATOM 3562 C C . ARG A 1 487 ? 41.081 20.171 -38.916 1.00 69.62 487 ARG A C 1
ATOM 3564 O O . ARG A 1 487 ? 41.310 20.331 -40.112 1.00 69.62 487 ARG A O 1
ATOM 3571 N N . ARG A 1 488 ? 40.833 21.179 -38.095 1.00 70.19 488 ARG A N 1
ATOM 3572 C CA . ARG A 1 488 ? 40.940 22.594 -38.438 1.00 70.19 488 ARG A CA 1
ATOM 3573 C C . ARG A 1 488 ? 41.941 23.252 -37.501 1.00 70.19 488 ARG A C 1
ATOM 3575 O O . ARG A 1 488 ? 41.825 23.084 -36.292 1.00 70.19 488 ARG A O 1
ATOM 3582 N N . VAL A 1 489 ? 42.910 23.984 -38.039 1.00 64.00 489 VAL A N 1
ATOM 3583 C CA . VAL A 1 489 ? 43.930 24.699 -37.252 1.00 64.00 489 VAL A CA 1
ATOM 3584 C C . VAL A 1 489 ? 43.690 26.201 -37.390 1.00 64.00 489 VAL A C 1
ATOM 3586 O O . VAL A 1 489 ? 43.339 26.684 -38.468 1.00 64.00 489 VAL A O 1
ATOM 3589 N N . PHE A 1 490 ? 43.819 26.933 -36.291 1.00 66.81 490 PHE A N 1
ATOM 3590 C CA . PHE A 1 490 ? 43.815 28.387 -36.278 1.00 66.81 490 PHE A CA 1
ATOM 3591 C C . PHE A 1 490 ? 45.221 28.874 -36.617 1.00 66.81 490 PHE A C 1
ATOM 3593 O O . PHE A 1 490 ? 46.173 28.567 -35.900 1.00 66.81 490 PHE A O 1
ATOM 3600 N N . ASP A 1 491 ? 45.351 29.613 -37.714 1.00 62.81 491 ASP A N 1
ATOM 3601 C CA . ASP A 1 491 ? 46.601 30.257 -38.094 1.00 62.81 491 ASP A CA 1
ATOM 3602 C C . ASP A 1 491 ? 46.584 31.710 -37.590 1.00 62.81 491 ASP A C 1
ATOM 3604 O O . ASP A 1 491 ? 45.794 32.525 -38.085 1.00 62.81 491 ASP A O 1
ATOM 3608 N N . PRO A 1 492 ? 47.435 32.066 -36.613 1.00 56.22 492 PRO A N 1
ATOM 3609 C CA . PRO A 1 492 ? 47.493 33.423 -36.085 1.00 56.22 492 PRO A CA 1
ATOM 3610 C C . PRO A 1 492 ? 48.041 34.456 -37.089 1.00 56.22 492 PRO A C 1
ATOM 3612 O O . PRO A 1 492 ? 47.939 35.653 -36.822 1.00 56.22 492 PRO A O 1
ATOM 3615 N N . TYR A 1 493 ? 48.570 34.037 -38.245 1.00 57.12 493 TYR A N 1
ATOM 3616 C CA . TYR A 1 493 ? 49.200 34.911 -39.242 1.00 57.12 493 TYR A CA 1
ATOM 3617 C C . TYR A 1 493 ? 48.438 35.014 -40.571 1.00 57.12 493 TYR A C 1
ATOM 3619 O O . TYR A 1 493 ? 48.920 35.660 -41.505 1.00 57.12 493 TYR A O 1
ATOM 3627 N N . LEU A 1 494 ? 47.232 34.441 -40.670 1.00 56.31 494 LEU A N 1
ATOM 3628 C CA . LEU A 1 494 ? 46.409 34.565 -41.875 1.00 56.31 494 LEU A CA 1
ATOM 3629 C C . LEU A 1 494 ? 46.023 36.040 -42.129 1.00 56.31 494 LEU A C 1
ATOM 3631 O O . LEU A 1 494 ? 45.551 36.727 -41.223 1.00 56.31 494 LEU A O 1
ATOM 3635 N N . ASN A 1 495 ? 46.261 36.513 -43.360 1.00 51.09 495 ASN A N 1
ATOM 3636 C CA . ASN A 1 495 ? 46.165 37.905 -43.838 1.00 51.09 495 ASN A CA 1
ATOM 3637 C C . ASN A 1 495 ? 45.040 38.759 -43.208 1.00 51.09 495 ASN A C 1
ATOM 3639 O O . ASN A 1 495 ? 43.946 38.808 -43.761 1.00 51.09 495 ASN A O 1
ATOM 3643 N N . SER A 1 496 ? 45.351 39.466 -42.109 1.00 48.47 496 SER A N 1
ATOM 3644 C CA . SER A 1 496 ? 44.800 40.777 -41.673 1.00 48.47 496 SER A CA 1
ATOM 3645 C C . SER A 1 496 ? 45.070 41.102 -40.187 1.00 48.47 496 SER A C 1
ATOM 3647 O O . SER A 1 496 ? 44.347 41.896 -39.591 1.00 48.47 496 SER A O 1
ATOM 3649 N N . GLY A 1 497 ? 46.081 40.500 -39.546 1.00 50.19 497 GLY A N 1
ATOM 3650 C CA . GLY A 1 497 ? 46.472 40.848 -38.168 1.00 50.19 497 GLY A CA 1
ATOM 3651 C C . GLY A 1 497 ? 45.512 40.389 -37.060 1.00 50.19 497 GLY A C 1
ATOM 3652 O O . GLY A 1 497 ? 45.722 40.749 -35.908 1.00 50.19 497 GLY A O 1
ATOM 3653 N N . ALA A 1 498 ? 44.492 39.584 -37.382 1.00 49.56 498 ALA A N 1
ATOM 3654 C CA . ALA A 1 498 ? 43.520 39.062 -36.413 1.00 49.56 498 ALA A CA 1
ATOM 3655 C C . ALA A 1 498 ? 43.509 37.523 -36.288 1.00 49.56 498 ALA A C 1
ATOM 3657 O O . ALA A 1 498 ? 42.773 36.990 -35.461 1.00 49.56 498 ALA A O 1
ATOM 3658 N N . GLY A 1 499 ? 44.333 36.810 -37.068 1.00 57.41 499 GLY A N 1
ATOM 3659 C CA . GLY A 1 499 ? 44.332 35.347 -37.131 1.00 57.41 499 GLY A CA 1
ATOM 3660 C C . GLY A 1 499 ? 43.037 34.772 -37.723 1.00 57.41 499 GLY A C 1
ATOM 3661 O O . GLY A 1 499 ? 41.966 35.376 -37.666 1.00 57.41 499 GLY A O 1
ATOM 3662 N N . GLY A 1 500 ? 43.119 33.597 -38.342 1.00 61.16 500 GLY A N 1
ATOM 3663 C CA . GLY A 1 500 ? 41.987 32.992 -39.040 1.00 61.16 500 GLY A CA 1
ATOM 3664 C C . GLY A 1 500 ? 42.017 31.471 -39.011 1.00 61.16 500 GLY A C 1
ATOM 3665 O O . GLY A 1 500 ? 43.069 30.840 -38.975 1.00 61.16 500 GLY A O 1
ATOM 3666 N N . TRP A 1 501 ? 40.836 30.860 -39.045 1.00 61.00 501 TRP A N 1
ATOM 3667 C CA . TRP A 1 501 ? 40.709 29.409 -39.126 1.00 61.00 501 TRP A CA 1
ATOM 3668 C C . TRP A 1 501 ? 40.978 28.907 -40.545 1.00 61.00 501 TRP A C 1
ATOM 3670 O O . TRP A 1 501 ? 40.192 29.191 -41.455 1.00 61.00 501 TRP A O 1
ATOM 3680 N N . LEU A 1 502 ? 42.014 28.083 -40.711 1.00 61.59 502 LEU A N 1
ATOM 3681 C CA . LEU A 1 502 ? 42.286 27.359 -41.957 1.00 61.59 502 LEU A CA 1
ATOM 3682 C C . LEU A 1 502 ? 41.121 26.425 -42.315 1.00 61.59 502 LEU A C 1
ATOM 3684 O O . LEU A 1 502 ? 40.282 26.123 -41.472 1.00 61.59 502 LEU A O 1
ATOM 3688 N N . SER A 1 503 ? 41.025 25.963 -43.559 1.00 59.94 503 SER A N 1
ATOM 3689 C CA . SER A 1 503 ? 39.989 25.000 -43.966 1.00 59.94 503 SER A CA 1
ATOM 3690 C C . SER A 1 503 ? 40.121 23.660 -43.224 1.00 59.94 503 SER A C 1
ATOM 3692 O O . SER A 1 503 ? 41.203 23.300 -42.761 1.00 59.94 503 SER A O 1
ATOM 3694 N N . TRP A 1 504 ? 39.021 22.909 -43.103 1.00 60.06 504 TRP A N 1
ATOM 3695 C CA . TRP A 1 504 ? 39.057 21.549 -42.554 1.00 60.06 504 TRP A CA 1
ATOM 3696 C C . TRP A 1 504 ? 39.950 20.638 -43.413 1.00 60.06 504 TRP A C 1
ATOM 3698 O O . TRP A 1 504 ? 39.874 20.663 -44.640 1.00 60.06 504 TRP A O 1
ATOM 3708 N N . SER A 1 505 ? 40.780 19.830 -42.759 1.00 52.06 505 SER A N 1
ATOM 3709 C CA . SER A 1 505 ? 41.760 18.918 -43.356 1.00 52.06 505 SER A CA 1
ATOM 3710 C C . SER A 1 505 ? 41.569 17.502 -42.809 1.00 52.06 505 SER A C 1
ATOM 3712 O O . SER A 1 505 ? 41.317 17.327 -41.623 1.00 52.06 505 SER A O 1
ATOM 3714 N N . TYR A 1 506 ? 41.643 16.481 -43.660 1.00 52.69 506 TYR A N 1
ATOM 3715 C CA . TYR A 1 506 ? 41.536 15.077 -43.241 1.00 52.69 506 TYR A CA 1
ATOM 3716 C C . TYR A 1 506 ? 42.821 14.613 -42.534 1.00 52.69 506 TYR A C 1
ATOM 3718 O O . TYR A 1 506 ? 43.917 14.957 -42.976 1.00 52.69 506 TYR A O 1
ATOM 3726 N N . VAL A 1 507 ? 42.691 13.826 -41.460 1.00 61.69 507 VAL A N 1
ATOM 3727 C CA . VAL A 1 507 ? 43.817 13.335 -40.645 1.00 61.69 507 VAL A CA 1
ATOM 3728 C C . VAL A 1 507 ? 43.970 11.809 -40.712 1.00 61.69 507 VAL A C 1
ATOM 3730 O O . VAL A 1 507 ? 45.073 11.354 -41.008 1.00 61.69 507 VAL A O 1
ATOM 3733 N N . SER A 1 508 ? 42.920 11.008 -40.464 1.00 48.50 508 SER A N 1
ATOM 3734 C CA . SER A 1 508 ? 42.977 9.523 -40.517 1.00 48.50 508 SER A CA 1
ATOM 3735 C C . SER A 1 508 ? 41.598 8.839 -40.377 1.00 48.50 508 SER A C 1
ATOM 3737 O O . SER A 1 508 ? 40.713 9.444 -39.789 1.00 48.50 508 SER A O 1
ATOM 3739 N N . GLY A 1 509 ? 41.420 7.598 -40.877 1.00 50.12 509 GLY A N 1
ATOM 3740 C CA . GLY A 1 509 ? 40.224 6.732 -40.711 1.00 50.12 509 GLY A CA 1
ATOM 3741 C C . GLY A 1 509 ? 39.917 5.774 -41.886 1.00 50.12 509 GLY A C 1
ATOM 3742 O O . GLY A 1 509 ? 40.456 5.985 -42.971 1.00 50.12 509 GLY A O 1
ATOM 3743 N N . PRO A 1 510 ? 39.088 4.713 -41.723 1.00 43.72 510 PRO A N 1
ATOM 3744 C CA . PRO A 1 510 ? 38.620 3.888 -42.840 1.00 43.72 510 PRO A CA 1
ATOM 3745 C C . PRO A 1 510 ? 37.513 4.631 -43.609 1.00 43.72 510 PRO A C 1
ATOM 3747 O O . PRO A 1 510 ? 36.487 5.011 -43.053 1.00 43.72 510 PRO A O 1
ATOM 3750 N N . SER A 1 511 ? 37.748 4.885 -44.893 1.00 41.78 511 SER A N 1
ATOM 3751 C CA . SER A 1 511 ? 37.014 5.843 -45.728 1.00 41.78 511 SER A CA 1
ATOM 3752 C C . SER A 1 511 ? 35.599 5.375 -46.127 1.00 41.78 511 SER A C 1
ATOM 3754 O O . SER A 1 511 ? 35.372 4.963 -47.263 1.00 41.78 511 SER A O 1
ATOM 3756 N N . ALA A 1 512 ? 34.613 5.462 -45.232 1.00 40.78 512 ALA A N 1
ATOM 3757 C CA . ALA A 1 512 ? 33.202 5.303 -45.595 1.00 40.78 512 ALA A CA 1
ATOM 3758 C C . ALA A 1 512 ? 32.702 6.564 -46.332 1.00 40.78 512 ALA A C 1
ATOM 3760 O O . ALA A 1 512 ? 32.382 7.573 -45.711 1.00 40.78 512 ALA A O 1
ATOM 3761 N N . GLY A 1 513 ? 32.683 6.517 -47.669 1.00 43.84 513 GLY A N 1
ATOM 3762 C CA . GLY A 1 513 ? 32.161 7.603 -48.513 1.00 43.84 513 GLY A CA 1
ATOM 3763 C C . GLY A 1 513 ? 32.734 7.686 -49.931 1.00 43.84 513 GLY A C 1
ATOM 3764 O O . GLY A 1 513 ? 32.247 8.476 -50.731 1.00 43.84 513 GLY A O 1
ATOM 3765 N N . TYR A 1 514 ? 33.735 6.873 -50.273 1.00 52.41 514 TYR A N 1
ATOM 3766 C CA . TYR A 1 514 ? 34.286 6.830 -51.627 1.00 52.41 514 TYR A CA 1
ATOM 3767 C C . TYR A 1 514 ? 33.779 5.582 -52.337 1.00 52.41 514 TYR A C 1
ATOM 3769 O O . TYR A 1 514 ? 34.124 4.469 -51.943 1.00 52.41 514 TYR A O 1
ATOM 3777 N N . ALA A 1 515 ? 32.966 5.759 -53.381 1.00 55.66 515 ALA A N 1
ATOM 3778 C CA . ALA A 1 515 ? 32.686 4.661 -54.293 1.00 55.66 515 ALA A CA 1
ATOM 3779 C C . ALA A 1 515 ? 34.034 4.181 -54.872 1.00 55.66 515 ALA A C 1
ATOM 3781 O O . ALA A 1 515 ? 34.796 5.010 -55.393 1.00 55.66 515 ALA A O 1
ATOM 3782 N N . PRO A 1 516 ? 34.385 2.888 -54.732 1.00 69.25 516 PRO A N 1
ATOM 3783 C CA . PRO A 1 516 ? 35.630 2.370 -55.277 1.00 69.25 516 PRO A CA 1
ATOM 3784 C C . PRO A 1 516 ? 35.645 2.593 -56.790 1.00 69.25 516 PRO A C 1
ATOM 3786 O O . PRO A 1 516 ? 34.617 2.459 -57.452 1.00 69.25 516 PRO A O 1
ATOM 3789 N N . ASN A 1 517 ? 36.808 2.952 -57.337 1.00 89.12 517 ASN A N 1
ATOM 3790 C CA . ASN A 1 517 ? 36.957 3.154 -58.775 1.00 89.12 517 ASN A CA 1
ATOM 3791 C C . ASN A 1 517 ? 36.551 1.881 -59.526 1.00 89.12 517 ASN A C 1
ATOM 3793 O O . ASN A 1 517 ? 37.231 0.874 -59.390 1.00 89.12 517 ASN A O 1
ATOM 3797 N N . ILE A 1 518 ? 35.500 1.909 -60.340 1.00 91.38 518 ILE A N 1
ATOM 3798 C CA . ILE A 1 518 ? 35.053 0.726 -61.095 1.00 91.38 518 ILE A CA 1
ATOM 3799 C C . ILE A 1 518 ? 36.159 0.241 -62.045 1.00 91.38 518 ILE A C 1
ATOM 3801 O O . ILE A 1 518 ? 36.293 -0.953 -62.294 1.00 91.38 518 ILE A O 1
ATOM 3805 N N . LEU A 1 519 ? 37.000 1.158 -62.529 1.00 93.38 519 LEU A N 1
ATOM 3806 C CA . LEU A 1 519 ? 38.096 0.829 -63.429 1.00 93.38 519 LEU A CA 1
ATOM 3807 C C . LEU A 1 519 ? 39.222 0.096 -62.711 1.00 93.38 519 LEU A C 1
ATOM 3809 O O . LEU A 1 519 ? 39.591 0.406 -61.572 1.00 93.38 519 LEU A O 1
ATOM 3813 N N . ILE A 1 520 ? 39.802 -0.850 -63.437 1.00 91.75 520 ILE A N 1
ATOM 3814 C CA . ILE A 1 520 ? 40.973 -1.603 -63.021 1.00 91.75 520 ILE A CA 1
ATOM 3815 C C . ILE A 1 520 ? 42.215 -0.876 -63.534 1.00 91.75 520 ILE A C 1
ATOM 3817 O O . ILE A 1 520 ? 42.274 -0.392 -64.664 1.00 91.75 520 ILE A O 1
ATOM 3821 N N . ASN A 1 521 ? 43.224 -0.791 -62.686 1.00 92.56 521 ASN A N 1
ATOM 3822 C CA . ASN A 1 521 ? 44.492 -0.116 -62.904 1.00 92.56 521 ASN A CA 1
ATOM 3823 C C . ASN A 1 521 ? 44.318 1.350 -63.305 1.00 92.56 521 ASN A C 1
ATOM 3825 O O . ASN A 1 521 ? 44.994 1.846 -64.206 1.00 92.56 521 ASN A O 1
ATOM 3829 N N . GLY A 1 522 ? 43.355 2.033 -62.681 1.00 93.06 522 GLY A N 1
ATOM 3830 C CA . GLY A 1 522 ? 43.013 3.416 -63.007 1.00 93.06 522 GLY A CA 1
ATOM 3831 C C . GLY A 1 522 ? 44.134 4.418 -62.726 1.00 93.06 522 GLY A C 1
ATOM 3832 O O . GLY A 1 522 ? 44.144 5.469 -63.349 1.00 93.06 522 GLY A O 1
ATOM 3833 N N . ASP A 1 523 ? 45.085 4.105 -61.840 1.00 93.81 523 ASP A N 1
ATOM 3834 C CA . ASP A 1 523 ? 46.299 4.896 -61.567 1.00 93.81 523 ASP A CA 1
ATOM 3835 C C . ASP A 1 523 ? 47.558 4.378 -62.272 1.00 93.81 523 ASP A C 1
ATOM 3837 O O . ASP A 1 523 ? 48.656 4.893 -62.046 1.00 93.81 523 ASP A O 1
ATOM 3841 N N . PHE A 1 524 ? 47.414 3.364 -63.130 1.00 94.69 524 PHE A N 1
ATOM 3842 C CA . PHE A 1 524 ? 48.494 2.820 -63.952 1.00 94.69 524 PHE A CA 1
ATOM 3843 C C . PHE A 1 524 ? 49.700 2.328 -63.136 1.00 94.69 524 PHE A C 1
ATOM 3845 O O . PHE A 1 524 ? 50.854 2.448 -63.567 1.00 94.69 524 PHE A O 1
ATOM 3852 N N . GLN A 1 525 ? 49.469 1.781 -61.940 1.00 92.19 525 GLN A N 1
ATOM 3853 C CA . GLN A 1 525 ? 50.540 1.241 -61.100 1.00 92.19 525 GLN A CA 1
ATOM 3854 C C . GLN A 1 525 ? 51.040 -0.132 -61.587 1.00 92.19 525 GLN A C 1
ATOM 3856 O O . GLN A 1 525 ? 52.238 -0.428 -61.467 1.00 92.19 525 GLN A O 1
ATOM 3861 N N . VAL A 1 526 ? 50.171 -0.925 -62.222 1.00 91.31 526 VAL A N 1
ATOM 3862 C CA . VAL A 1 526 ? 50.472 -2.273 -62.732 1.00 91.31 526 VAL A CA 1
ATOM 3863 C C . VAL A 1 526 ? 50.881 -2.210 -64.217 1.00 91.31 526 VAL A C 1
ATOM 3865 O O . VAL A 1 526 ? 50.255 -1.505 -65.014 1.00 91.31 526 VAL A O 1
ATOM 3868 N N . TRP A 1 527 ? 51.992 -2.872 -64.576 1.00 91.00 527 TRP A N 1
ATOM 3869 C CA . TRP A 1 527 ? 52.515 -2.954 -65.955 1.00 91.00 527 TRP A CA 1
ATOM 3870 C C . TRP A 1 527 ? 53.152 -4.328 -66.233 1.00 91.00 527 TRP A C 1
ATOM 3872 O O . TRP A 1 527 ? 54.378 -4.448 -66.304 1.00 91.00 527 TRP A O 1
ATOM 3882 N N . GLN A 1 528 ? 52.350 -5.385 -66.377 1.00 85.94 528 GLN A N 1
ATOM 3883 C CA . GLN A 1 528 ? 52.883 -6.759 -66.501 1.00 85.94 528 GLN A CA 1
ATOM 3884 C C . GLN A 1 528 ? 53.356 -7.125 -67.922 1.00 85.94 528 GLN A C 1
ATOM 3886 O O . GLN A 1 528 ? 54.087 -8.100 -68.086 1.00 85.94 528 GLN A O 1
ATOM 3891 N N . ARG A 1 529 ? 52.964 -6.355 -68.952 1.00 82.88 529 ARG A N 1
ATOM 3892 C CA . ARG A 1 529 ? 53.285 -6.594 -70.384 1.00 82.88 529 ARG A CA 1
ATOM 3893 C C . ARG A 1 529 ? 54.547 -5.893 -70.894 1.00 82.88 529 ARG A C 1
ATOM 3895 O O . ARG A 1 529 ? 54.846 -5.956 -72.081 1.00 82.88 529 ARG A O 1
ATOM 3902 N N . GLY A 1 530 ? 55.277 -5.222 -70.009 1.00 85.25 530 GLY A N 1
ATOM 3903 C CA . GLY A 1 530 ? 56.377 -4.326 -70.361 1.00 85.25 530 GLY A CA 1
ATOM 3904 C C . GLY A 1 530 ? 56.017 -2.871 -70.086 1.00 85.25 530 GLY A C 1
ATOM 3905 O O . GLY A 1 530 ? 54.859 -2.531 -69.877 1.00 85.25 530 GLY A O 1
ATOM 3906 N N . THR A 1 531 ? 57.023 -2.002 -70.034 1.00 92.06 531 THR A N 1
ATOM 3907 C CA . THR A 1 531 ? 56.871 -0.584 -69.660 1.00 92.06 531 THR A CA 1
ATOM 3908 C C . THR A 1 531 ? 56.964 0.363 -70.854 1.00 92.06 531 THR A C 1
ATOM 3910 O O . THR A 1 531 ? 56.915 1.579 -70.679 1.00 92.06 531 THR A O 1
ATOM 3913 N N . THR A 1 532 ? 57.140 -0.161 -72.069 1.00 93.38 532 THR A N 1
ATOM 3914 C CA . THR A 1 532 ? 57.229 0.609 -73.316 1.00 93.38 532 THR A CA 1
ATOM 3915 C C . THR A 1 532 ? 56.702 -0.224 -74.482 1.00 93.38 532 THR A C 1
ATOM 3917 O O . THR A 1 532 ? 57.152 -1.346 -74.694 1.00 93.38 532 THR A O 1
ATOM 3920 N N . PHE A 1 533 ? 55.780 0.349 -75.254 1.00 93.00 533 PHE A N 1
ATOM 3921 C CA . PHE A 1 533 ? 55.118 -0.257 -76.406 1.00 93.00 533 PHE A CA 1
ATOM 3922 C C . PHE A 1 533 ? 55.234 0.696 -77.592 1.00 93.00 533 PHE A C 1
ATOM 3924 O O . PHE A 1 533 ? 54.526 1.700 -77.675 1.00 93.00 533 PHE A O 1
ATOM 3931 N N . ALA A 1 534 ? 56.170 0.393 -78.483 1.00 93.12 534 ALA A N 1
ATOM 3932 C CA . ALA A 1 534 ? 56.407 1.115 -79.723 1.00 93.12 534 ALA A CA 1
ATOM 3933 C C . ALA A 1 534 ? 55.458 0.624 -80.823 1.00 93.12 534 ALA A C 1
ATOM 3935 O O . ALA A 1 534 ? 55.357 -0.583 -81.025 1.00 93.12 534 ALA A O 1
ATOM 3936 N N . LEU A 1 535 ? 54.814 1.547 -81.546 1.00 92.81 535 LEU A N 1
ATOM 3937 C CA . LEU A 1 535 ? 53.932 1.242 -82.681 1.00 92.81 535 LEU A CA 1
ATOM 3938 C C . LEU A 1 535 ? 52.877 0.160 -82.350 1.00 92.81 535 LEU A C 1
ATOM 3940 O O . LEU A 1 535 ? 52.792 -0.854 -83.047 1.00 92.81 535 LEU A O 1
ATOM 3944 N N . PRO A 1 536 ? 52.098 0.325 -81.261 1.00 90.12 536 PRO A N 1
ATOM 3945 C CA . PRO A 1 536 ? 51.184 -0.708 -80.787 1.00 90.12 536 PRO A CA 1
ATOM 3946 C C . PRO A 1 536 ? 50.111 -1.018 -81.839 1.00 90.12 536 PRO A C 1
ATOM 3948 O O . PRO A 1 536 ? 49.473 -0.115 -82.382 1.00 90.12 536 PRO A O 1
ATOM 3951 N N . THR A 1 537 ? 49.885 -2.305 -82.107 1.00 87.44 537 THR A N 1
ATOM 3952 C CA . THR A 1 537 ? 48.805 -2.746 -83.006 1.00 87.44 537 THR A CA 1
ATOM 3953 C C . THR A 1 537 ? 47.432 -2.538 -82.359 1.00 87.44 537 THR A C 1
ATOM 3955 O O . THR A 1 537 ? 47.308 -2.582 -81.133 1.00 87.44 537 THR A O 1
ATOM 3958 N N . ASN A 1 538 ? 46.388 -2.317 -83.161 1.00 89.31 538 ASN A N 1
ATOM 3959 C CA . ASN A 1 538 ? 45.032 -2.102 -82.645 1.00 89.31 538 ASN A CA 1
ATOM 3960 C C . ASN A 1 538 ? 44.554 -3.296 -81.812 1.00 89.31 538 ASN A C 1
ATOM 3962 O O . ASN A 1 538 ? 44.673 -4.444 -82.236 1.00 89.31 538 ASN A O 1
ATOM 3966 N N . GLY A 1 539 ? 44.023 -3.015 -80.621 1.00 80.25 539 GLY A N 1
ATOM 3967 C CA . GLY A 1 539 ? 43.620 -4.041 -79.658 1.00 80.25 539 GLY A CA 1
ATOM 3968 C C . GLY A 1 539 ? 44.751 -4.528 -78.745 1.00 80.25 539 GLY A C 1
ATOM 3969 O O . GLY A 1 539 ? 44.511 -5.368 -77.878 1.00 80.25 539 GLY A O 1
ATOM 3970 N N . SER A 1 540 ? 45.972 -3.995 -78.890 1.00 83.94 540 SER A N 1
ATOM 3971 C CA . SER A 1 540 ? 47.068 -4.274 -77.955 1.00 83.94 540 SER A CA 1
ATOM 3972 C C . SER A 1 540 ? 46.806 -3.626 -76.597 1.00 83.94 540 SER A C 1
ATOM 3974 O O . SER A 1 540 ? 46.394 -2.470 -76.517 1.00 83.94 540 SER A O 1
ATOM 3976 N N . TYR A 1 541 ? 47.109 -4.358 -75.528 1.00 88.25 541 TYR A N 1
ATOM 3977 C CA . TYR A 1 541 ? 47.042 -3.871 -74.151 1.00 88.25 541 TYR A CA 1
ATOM 3978 C C . TYR A 1 541 ? 48.420 -3.409 -73.661 1.00 88.25 541 TYR A C 1
ATOM 3980 O O . TYR A 1 541 ? 49.423 -4.055 -73.959 1.00 88.25 541 TYR A O 1
ATOM 3988 N N . SER A 1 542 ? 48.459 -2.321 -72.885 1.00 89.81 542 SER A N 1
ATOM 3989 C CA . SER A 1 542 ? 49.687 -1.703 -72.358 1.00 89.81 542 SER A CA 1
ATOM 3990 C C . SER A 1 542 ? 49.813 -1.844 -70.837 1.00 89.81 542 SER A C 1
ATOM 3992 O O . SER A 1 542 ? 50.313 -2.865 -70.365 1.00 89.81 542 SER A O 1
ATOM 3994 N N . SER A 1 543 ? 49.327 -0.860 -70.066 1.00 89.94 543 SER A N 1
ATOM 3995 C CA . SER A 1 543 ? 49.210 -0.888 -68.598 1.00 89.94 543 SER A CA 1
ATOM 3996 C C . SER A 1 543 ? 48.095 -1.855 -68.178 1.00 89.94 543 SER A C 1
ATOM 3998 O O . SER A 1 543 ? 47.026 -1.487 -67.694 1.00 89.94 543 SER A O 1
ATOM 4000 N N . ASP A 1 544 ? 48.332 -3.128 -68.469 1.00 88.50 544 ASP A N 1
ATOM 4001 C CA . ASP A 1 544 ? 47.487 -4.283 -68.199 1.00 88.50 544 ASP A CA 1
ATOM 4002 C C . ASP A 1 544 ? 46.106 -4.275 -68.854 1.00 88.50 544 ASP A C 1
ATOM 4004 O O . ASP A 1 544 ? 45.915 -4.933 -69.881 1.00 88.50 544 ASP A O 1
ATOM 4008 N N . ARG A 1 545 ? 45.122 -3.601 -68.257 1.00 88.31 545 ARG A N 1
ATOM 4009 C CA . ARG A 1 545 ? 43.722 -3.600 -68.724 1.00 88.31 545 ARG A CA 1
ATOM 4010 C C . ARG A 1 545 ? 43.435 -2.493 -69.735 1.00 88.31 545 ARG A C 1
ATOM 4012 O O . ARG A 1 545 ? 42.385 -2.517 -70.370 1.00 88.31 545 ARG A O 1
ATOM 4019 N N . TRP A 1 546 ? 44.389 -1.587 -69.933 1.00 93.19 546 TRP A N 1
ATOM 4020 C CA . TRP A 1 546 ? 44.278 -0.462 -70.854 1.00 93.19 546 TRP A CA 1
ATOM 4021 C C . TRP A 1 546 ? 44.733 -0.834 -72.267 1.00 93.19 546 TRP A C 1
ATOM 4023 O O . TRP A 1 546 ? 45.922 -1.058 -72.522 1.00 93.19 546 TRP A O 1
ATOM 4033 N N . GLY A 1 547 ? 43.758 -0.931 -73.165 1.00 91.69 547 GLY A N 1
ATOM 4034 C CA . GLY A 1 547 ? 43.919 -1.177 -74.591 1.00 91.69 547 GLY A CA 1
ATOM 4035 C C . GLY A 1 547 ? 44.217 0.097 -75.373 1.00 91.69 547 GLY A C 1
ATOM 4036 O O . GLY A 1 547 ? 43.967 1.211 -74.911 1.00 91.69 547 GLY A O 1
ATOM 4037 N N . ILE A 1 548 ? 44.763 -0.081 -76.571 1.00 93.81 548 ILE A N 1
ATOM 4038 C CA . ILE A 1 548 ? 45.105 1.004 -77.488 1.00 93.81 548 ILE A CA 1
ATOM 4039 C C . ILE A 1 548 ? 44.432 0.736 -78.828 1.00 93.81 548 ILE A C 1
ATOM 4041 O O . ILE A 1 548 ? 44.512 -0.368 -79.378 1.00 93.81 548 ILE A O 1
ATOM 4045 N N . TRP A 1 549 ? 43.788 1.764 -79.364 1.00 94.25 549 TRP A N 1
ATOM 4046 C CA . TRP A 1 549 ? 43.316 1.783 -80.739 1.00 94.25 549 TRP A CA 1
ATOM 4047 C C . TRP A 1 549 ? 43.951 2.964 -81.460 1.00 94.25 549 TRP A C 1
ATOM 4049 O O . TRP A 1 549 ? 44.118 4.033 -80.886 1.00 94.25 549 TRP A O 1
ATOM 4059 N N . ASN A 1 550 ? 44.325 2.783 -82.715 1.00 92.31 550 ASN A N 1
ATOM 4060 C CA . ASN A 1 550 ? 44.932 3.814 -83.533 1.00 92.31 550 ASN A CA 1
ATOM 4061 C C . ASN A 1 550 ? 44.080 4.040 -84.777 1.00 92.31 550 ASN A C 1
ATOM 4063 O O . ASN A 1 550 ? 43.711 3.088 -85.475 1.00 92.31 550 ASN A O 1
ATOM 4067 N N . TYR A 1 551 ? 43.770 5.307 -85.042 1.00 92.00 551 TYR A N 1
ATOM 4068 C CA . TYR A 1 551 ? 43.071 5.739 -86.243 1.00 92.00 551 TYR A CA 1
ATOM 4069 C C . TYR A 1 551 ? 44.043 6.473 -87.176 1.00 92.00 551 TYR A C 1
ATOM 4071 O O . TYR A 1 551 ? 44.893 7.233 -86.710 1.00 92.00 551 TYR A O 1
ATOM 4079 N N . VAL A 1 552 ? 43.902 6.247 -88.487 1.00 90.62 552 VAL A N 1
ATOM 4080 C CA . VAL A 1 552 ? 44.793 6.706 -89.581 1.00 90.62 552 VAL A CA 1
ATOM 4081 C C . VAL A 1 552 ? 46.164 6.018 -89.628 1.00 90.62 552 VAL A C 1
ATOM 4083 O O . VAL A 1 552 ? 46.525 5.465 -90.663 1.00 90.62 552 VAL A O 1
ATOM 4086 N N . ASP A 1 553 ? 46.917 6.017 -88.531 1.00 89.19 553 ASP A N 1
ATOM 4087 C CA . ASP A 1 553 ? 48.268 5.449 -88.440 1.00 89.19 553 ASP A CA 1
ATOM 4088 C C . ASP A 1 553 ? 48.573 4.993 -87.006 1.00 89.19 553 ASP A C 1
ATOM 4090 O O . ASP A 1 553 ? 47.889 5.410 -86.079 1.00 89.19 553 ASP A O 1
ATOM 4094 N N . SER A 1 554 ? 49.603 4.169 -86.800 1.00 88.62 554 SER A N 1
ATOM 4095 C CA . SER A 1 554 ? 50.025 3.687 -85.474 1.00 88.62 554 SER A CA 1
ATOM 4096 C C . SER A 1 554 ? 51.319 4.343 -84.975 1.00 88.62 554 SER A C 1
ATOM 4098 O O . SER A 1 554 ? 52.082 3.697 -84.257 1.00 88.62 554 SER A O 1
ATOM 4100 N N . ASN A 1 555 ? 51.605 5.599 -85.349 1.00 91.44 555 ASN A N 1
ATOM 4101 C CA . ASN A 1 555 ? 52.867 6.294 -85.036 1.00 91.44 555 ASN A CA 1
ATOM 4102 C C . ASN A 1 555 ? 52.973 6.781 -83.581 1.00 91.44 555 ASN A C 1
ATOM 4104 O O . ASN A 1 555 ? 53.516 7.849 -83.309 1.00 91.44 555 ASN A O 1
ATOM 4108 N N . VAL A 1 556 ? 52.506 5.983 -82.627 1.00 94.25 556 VAL A N 1
ATOM 4109 C CA . VAL A 1 556 ? 52.538 6.302 -81.200 1.00 94.25 556 VAL A CA 1
ATOM 4110 C C . VAL A 1 556 ? 53.430 5.345 -80.427 1.00 94.25 556 VAL A C 1
ATOM 4112 O O . VAL A 1 556 ? 53.717 4.222 -80.851 1.00 94.25 556 VAL A O 1
ATOM 4115 N N . LYS A 1 557 ? 53.842 5.787 -79.247 1.00 94.94 557 LYS A N 1
ATOM 4116 C CA . LYS A 1 557 ? 54.435 4.947 -78.215 1.00 94.94 557 LYS A CA 1
ATOM 4117 C C . LYS A 1 557 ? 53.701 5.167 -76.915 1.00 94.94 557 LYS A C 1
ATOM 4119 O O . LYS A 1 557 ? 53.483 6.303 -76.501 1.00 94.94 557 LYS A O 1
ATOM 4124 N N . VAL A 1 558 ? 53.368 4.060 -76.266 1.00 95.88 558 VAL A N 1
ATOM 4125 C CA . VAL A 1 558 ? 52.841 4.057 -74.904 1.00 95.88 558 VAL A CA 1
ATOM 4126 C C . VAL A 1 558 ? 53.945 3.617 -73.961 1.00 95.88 558 VAL A C 1
ATOM 4128 O O . VAL A 1 558 ? 54.586 2.594 -74.189 1.00 95.88 558 VAL A O 1
ATOM 4131 N N . LEU A 1 559 ? 54.198 4.391 -72.916 1.00 95.19 559 LEU A N 1
ATOM 4132 C CA . LEU A 1 559 ? 55.245 4.117 -71.943 1.00 95.19 559 LEU A CA 1
ATOM 4133 C C . LEU A 1 559 ? 54.794 4.451 -70.522 1.00 95.19 559 LEU A C 1
ATOM 4135 O O . LEU A 1 559 ? 53.924 5.296 -70.301 1.00 95.19 559 LEU A O 1
ATOM 4139 N N . LYS A 1 560 ? 55.409 3.782 -69.548 1.00 95.12 560 LYS A N 1
ATOM 4140 C CA . LYS A 1 560 ? 55.180 4.041 -68.128 1.00 95.12 560 LYS A CA 1
ATOM 4141 C C . LYS A 1 560 ? 55.760 5.405 -67.750 1.00 95.12 560 LYS A C 1
ATOM 4143 O O . LYS A 1 560 ? 56.975 5.591 -67.776 1.00 95.12 560 LYS A O 1
ATOM 4148 N N . GLY A 1 561 ? 54.887 6.346 -67.401 1.00 86.69 561 GLY A N 1
ATOM 4149 C CA . GLY A 1 561 ? 55.256 7.642 -66.840 1.00 86.69 561 GLY A CA 1
ATOM 4150 C C . GLY A 1 561 ? 55.418 7.578 -65.319 1.00 86.69 561 GLY A C 1
ATOM 4151 O O . GLY A 1 561 ? 55.180 6.549 -64.680 1.00 86.69 561 GLY A O 1
ATOM 4152 N N . TYR A 1 562 ? 55.820 8.689 -64.700 1.00 84.25 562 TYR A N 1
ATOM 4153 C CA . TYR A 1 562 ? 55.821 8.786 -63.240 1.00 84.25 562 TYR A CA 1
ATOM 4154 C C . TYR A 1 562 ? 54.373 8.798 -62.739 1.00 84.25 562 TYR A C 1
ATOM 4156 O O . TYR A 1 562 ? 53.656 9.769 -62.982 1.00 84.25 562 TYR A O 1
ATOM 4164 N N . LYS A 1 563 ? 53.946 7.705 -62.084 1.00 85.25 563 LYS A N 1
ATOM 4165 C CA . LYS A 1 563 ? 52.567 7.497 -61.595 1.00 85.25 563 LYS A CA 1
ATOM 4166 C C . LYS A 1 563 ? 51.501 7.827 -62.658 1.00 85.25 563 LYS A C 1
ATOM 4168 O O . LYS A 1 563 ? 50.535 8.525 -62.373 1.00 85.25 563 LYS A O 1
ATOM 4173 N N . SER A 1 564 ? 51.759 7.430 -63.904 1.00 93.31 564 SER A N 1
ATOM 4174 C CA . SER A 1 564 ? 50.922 7.760 -65.060 1.00 93.31 564 SER A CA 1
ATOM 4175 C C . SER A 1 564 ? 51.167 6.810 -66.234 1.00 93.31 564 SER A C 1
ATOM 4177 O O . SER A 1 564 ? 52.218 6.166 -66.334 1.00 93.31 564 SER A O 1
ATOM 4179 N N . LEU A 1 565 ? 50.214 6.763 -67.164 1.00 96.75 565 LEU A N 1
ATOM 4180 C CA . LEU A 1 565 ? 50.395 6.220 -68.509 1.00 96.75 565 LEU A CA 1
ATOM 4181 C C . LEU A 1 565 ? 50.701 7.370 -69.464 1.00 96.75 565 LEU A C 1
ATOM 4183 O O . LEU A 1 565 ? 49.885 8.278 -69.623 1.00 96.75 565 LEU A O 1
ATOM 4187 N N . ARG A 1 566 ? 51.866 7.333 -70.116 1.00 96.44 566 ARG A N 1
ATOM 4188 C CA . ARG A 1 566 ? 52.228 8.300 -71.155 1.00 96.44 566 ARG A CA 1
ATOM 4189 C C . ARG A 1 566 ? 51.952 7.706 -72.527 1.00 96.44 566 ARG A C 1
ATOM 4191 O O . ARG A 1 566 ? 52.369 6.585 -72.809 1.00 96.44 566 ARG A O 1
ATOM 4198 N N . VAL A 1 567 ? 51.285 8.470 -73.382 1.00 96.25 567 VAL A N 1
ATOM 4199 C CA . VAL A 1 567 ? 51.182 8.193 -74.818 1.00 96.25 567 VAL A CA 1
ATOM 4200 C C . VAL A 1 567 ? 51.739 9.390 -75.569 1.00 96.25 567 VAL A C 1
ATOM 4202 O O . VAL A 1 567 ? 51.378 10.527 -75.273 1.00 96.25 567 VAL A O 1
ATOM 4205 N N . GLU A 1 568 ? 52.649 9.139 -76.502 1.00 95.94 568 GLU A N 1
ATOM 4206 C CA . GLU A 1 568 ? 53.315 10.174 -77.289 1.00 95.94 568 GLU A CA 1
ATOM 4207 C C . GLU A 1 568 ? 53.471 9.762 -78.749 1.00 95.94 568 GLU A C 1
ATOM 4209 O O . GLU A 1 568 ? 53.522 8.575 -79.075 1.00 95.94 568 GLU A O 1
ATOM 4214 N N . GLU A 1 569 ? 53.578 10.754 -79.624 1.00 95.19 569 GLU A N 1
ATOM 4215 C CA . GLU A 1 569 ? 53.935 10.560 -81.028 1.00 95.19 569 GLU A CA 1
ATOM 4216 C C . GLU A 1 569 ? 55.383 10.027 -81.137 1.00 95.19 569 GLU A C 1
ATOM 4218 O O . GLU A 1 569 ? 56.272 10.558 -80.470 1.00 95.19 569 GLU A O 1
ATOM 4223 N N . TYR A 1 570 ? 55.662 8.977 -81.925 1.00 91.69 570 TYR A N 1
ATOM 4224 C CA . TYR A 1 570 ? 56.904 8.189 -81.771 1.00 91.69 570 TYR A CA 1
ATOM 4225 C C . TYR A 1 570 ? 57.722 7.852 -83.030 1.00 91.69 570 TYR A C 1
ATOM 4227 O O . TYR A 1 570 ? 58.886 7.488 -82.895 1.00 91.69 570 TYR A O 1
ATOM 4235 N N . ASN A 1 571 ? 57.212 7.996 -84.250 1.00 90.44 571 ASN A N 1
ATOM 4236 C CA . ASN A 1 571 ? 57.986 7.597 -85.445 1.00 90.44 571 ASN A CA 1
ATOM 4237 C C . ASN A 1 571 ? 57.812 8.548 -86.632 1.00 90.44 571 ASN A C 1
ATOM 4239 O O . ASN A 1 571 ? 58.756 8.831 -87.362 1.00 90.44 571 ASN A O 1
ATOM 4243 N N . ALA A 1 572 ? 56.611 9.088 -86.785 1.00 90.06 572 ALA A N 1
ATOM 4244 C CA . ALA A 1 572 ? 56.282 10.145 -87.725 1.00 90.06 572 ALA A CA 1
ATOM 4245 C C . ALA A 1 572 ? 55.240 11.055 -87.070 1.00 90.06 572 ALA A C 1
ATOM 4247 O O . ALA A 1 572 ? 54.677 10.679 -86.050 1.00 90.06 572 ALA A O 1
ATOM 4248 N N . VAL A 1 573 ? 55.012 12.239 -87.637 1.00 88.81 573 VAL A N 1
ATOM 4249 C CA . VAL A 1 573 ? 53.914 13.124 -87.219 1.00 88.81 573 VAL A CA 1
ATOM 4250 C C . VAL A 1 573 ? 52.585 12.528 -87.684 1.00 88.81 573 VAL A C 1
ATOM 4252 O O . VAL A 1 573 ? 52.479 12.092 -88.833 1.00 88.81 573 VAL A O 1
ATOM 4255 N N . GLY A 1 574 ? 51.585 12.544 -86.806 1.00 82.56 574 GLY A N 1
ATOM 4256 C CA . GLY A 1 574 ? 50.270 11.967 -87.052 1.00 82.56 574 GLY A CA 1
ATOM 4257 C C . GLY A 1 574 ? 49.584 12.607 -88.252 1.00 82.56 574 GLY A C 1
ATOM 4258 O O . GLY A 1 574 ? 49.602 13.834 -88.417 1.00 82.56 574 GLY A O 1
ATOM 4259 N N . GLY A 1 575 ? 48.979 11.766 -89.093 1.00 81.06 575 GLY A N 1
ATOM 4260 C CA . GLY A 1 575 ? 48.264 12.209 -90.287 1.00 81.06 575 GLY A CA 1
ATOM 4261 C C . GLY A 1 575 ? 47.064 13.116 -89.981 1.00 81.06 575 GLY A C 1
ATOM 4262 O O . GLY A 1 575 ? 46.631 13.270 -88.835 1.00 81.06 575 GLY A O 1
ATOM 4263 N N . ALA A 1 576 ? 46.478 13.707 -91.026 1.00 85.81 576 ALA A N 1
ATOM 4264 C CA . ALA A 1 576 ? 45.244 14.476 -90.881 1.00 85.81 576 ALA A CA 1
ATOM 4265 C C . ALA A 1 576 ? 44.156 13.607 -90.224 1.00 85.81 576 ALA A C 1
ATOM 4267 O O . ALA A 1 576 ? 43.882 12.500 -90.684 1.00 85.81 576 ALA A O 1
ATOM 4268 N N . ASN A 1 577 ? 43.538 14.118 -89.157 1.00 87.75 577 ASN A N 1
ATOM 4269 C CA . ASN A 1 577 ? 42.560 13.400 -88.325 1.00 87.75 577 ASN A CA 1
ATOM 4270 C C . ASN A 1 577 ? 43.106 12.166 -87.578 1.00 87.75 577 ASN A C 1
ATOM 4272 O O . ASN A 1 577 ? 42.318 11.317 -87.165 1.00 87.75 577 ASN A O 1
ATOM 4276 N N . ALA A 1 578 ? 44.422 12.051 -87.375 1.00 91.75 578 ALA A N 1
ATOM 4277 C CA . ALA A 1 578 ? 44.989 10.997 -86.541 1.00 91.75 578 ALA A CA 1
ATOM 4278 C C . ALA A 1 578 ? 44.610 11.195 -85.064 1.00 91.75 578 ALA A C 1
ATOM 4280 O O . ALA A 1 578 ? 44.748 12.289 -84.506 1.00 91.75 578 ALA A O 1
ATOM 4281 N N . TYR A 1 579 ? 44.148 10.122 -84.423 1.00 94.62 579 TYR A N 1
ATOM 4282 C CA . TYR A 1 579 ? 43.900 10.068 -82.985 1.00 94.62 579 TYR A CA 1
ATOM 4283 C C . TYR A 1 579 ? 44.118 8.650 -82.450 1.00 94.62 579 TYR A C 1
ATOM 4285 O O . TYR A 1 579 ? 44.034 7.664 -83.188 1.00 94.62 579 TYR A O 1
ATOM 4293 N N . THR A 1 580 ? 44.414 8.562 -81.157 1.00 95.44 580 THR A N 1
ATOM 4294 C CA . THR A 1 580 ? 44.688 7.304 -80.459 1.00 95.44 580 THR A CA 1
ATOM 4295 C C . THR A 1 580 ? 43.869 7.236 -79.176 1.00 95.44 580 THR A C 1
ATOM 4297 O O . THR A 1 580 ? 44.224 7.876 -78.182 1.00 95.44 580 THR A O 1
ATOM 4300 N N . PRO A 1 581 ? 42.763 6.477 -79.181 1.00 95.19 581 PRO A N 1
ATOM 4301 C CA . PRO A 1 581 ? 42.043 6.114 -77.972 1.00 95.19 581 PRO A CA 1
ATOM 4302 C C . PRO A 1 581 ? 42.846 5.136 -77.107 1.00 95.19 581 PRO A C 1
ATOM 4304 O O . PRO A 1 581 ? 43.224 4.049 -77.554 1.00 95.19 581 PRO A O 1
ATOM 4307 N N . ILE A 1 582 ? 43.055 5.505 -75.846 1.00 96.81 582 ILE A N 1
ATOM 4308 C CA . ILE A 1 582 ? 43.438 4.592 -74.769 1.00 96.81 582 ILE A CA 1
ATOM 4309 C C . ILE A 1 582 ? 42.151 4.204 -74.052 1.00 96.81 582 ILE A C 1
ATOM 4311 O O . ILE A 1 582 ? 41.427 5.082 -73.582 1.00 96.81 582 ILE A O 1
ATOM 4315 N N . TYR A 1 583 ? 41.833 2.914 -73.996 1.00 95.25 583 TYR A N 1
ATOM 4316 C CA . TYR A 1 583 ? 40.516 2.468 -73.550 1.00 95.25 583 TYR A CA 1
ATOM 4317 C C . TYR A 1 583 ? 40.565 1.325 -72.542 1.00 95.25 583 TYR A C 1
ATOM 4319 O O . TYR A 1 583 ? 41.513 0.543 -72.500 1.00 95.25 583 TYR A O 1
ATOM 4327 N N . GLN A 1 584 ? 39.504 1.200 -71.754 1.00 95.00 584 GLN A N 1
ATOM 4328 C CA . GLN A 1 584 ? 39.235 0.033 -70.924 1.00 95.00 584 GLN A CA 1
ATOM 4329 C C . GLN A 1 584 ? 37.768 -0.362 -71.083 1.00 95.00 584 GLN A C 1
ATOM 4331 O O . GLN A 1 584 ? 36.880 0.477 -70.948 1.00 95.00 584 GLN A O 1
ATOM 4336 N N . ASN A 1 585 ? 37.522 -1.637 -71.376 1.00 92.00 585 ASN A N 1
ATOM 4337 C CA . ASN A 1 585 ? 36.173 -2.196 -71.354 1.00 92.00 585 ASN A CA 1
ATOM 4338 C C . ASN A 1 585 ? 35.828 -2.593 -69.916 1.00 92.00 585 ASN A C 1
ATOM 4340 O O . ASN A 1 585 ? 36.683 -3.150 -69.229 1.00 92.00 585 ASN A O 1
ATOM 4344 N N . VAL A 1 586 ? 34.597 -2.318 -69.493 1.00 91.69 586 VAL A N 1
ATOM 4345 C CA . VAL A 1 586 ? 34.029 -2.781 -68.223 1.00 91.69 586 VAL A CA 1
ATOM 4346 C C . VAL A 1 586 ? 33.173 -4.006 -68.525 1.00 91.69 586 VAL A C 1
ATOM 4348 O O . VAL A 1 586 ? 32.177 -3.911 -69.241 1.00 91.69 586 VAL A O 1
ATOM 4351 N N . GLU A 1 587 ? 33.586 -5.169 -68.035 1.00 85.38 587 GLU A N 1
ATOM 4352 C CA . GLU A 1 587 ? 32.977 -6.451 -68.398 1.00 85.38 587 GLU A CA 1
ATOM 4353 C C . GLU A 1 587 ? 31.571 -6.623 -67.813 1.00 85.38 587 GLU A C 1
ATOM 4355 O O . GLU A 1 587 ? 30.668 -7.057 -68.524 1.00 85.38 587 GLU A O 1
ATOM 4360 N N . ASP A 1 588 ? 31.349 -6.179 -66.575 1.00 85.81 588 ASP A N 1
ATOM 4361 C CA . ASP A 1 588 ? 30.061 -6.284 -65.874 1.00 85.81 588 ASP A CA 1
ATOM 4362 C C . ASP A 1 588 ? 29.119 -5.104 -66.182 1.00 85.81 588 ASP A C 1
ATOM 4364 O O . ASP A 1 588 ? 28.343 -4.651 -65.341 1.00 85.81 588 ASP A O 1
ATOM 4368 N N . TYR A 1 589 ? 29.176 -4.576 -67.410 1.00 91.44 589 TYR A N 1
ATOM 4369 C CA . TYR A 1 589 ? 28.470 -3.351 -67.808 1.00 91.44 589 TYR A CA 1
ATOM 4370 C C . TYR A 1 589 ? 26.955 -3.384 -67.543 1.00 91.44 589 TYR A C 1
ATOM 4372 O O . TYR A 1 589 ? 26.348 -2.342 -67.293 1.00 91.44 589 TYR A O 1
ATOM 4380 N N . ALA A 1 590 ? 26.340 -4.571 -67.588 1.00 89.38 590 ALA A N 1
ATOM 4381 C CA . ALA A 1 590 ? 24.910 -4.758 -67.363 1.00 89.38 590 ALA A CA 1
ATOM 4382 C C . ALA A 1 590 ? 24.468 -4.312 -65.957 1.00 89.38 590 ALA A C 1
ATOM 4384 O O . ALA A 1 590 ? 23.328 -3.885 -65.784 1.00 89.38 590 ALA A O 1
ATOM 4385 N N . GLU A 1 591 ? 25.367 -4.338 -64.964 1.00 89.94 591 GLU A N 1
ATOM 4386 C CA . GLU A 1 591 ? 25.087 -3.859 -63.604 1.00 89.94 591 GLU A CA 1
ATOM 4387 C C . GLU A 1 591 ? 24.868 -2.335 -63.551 1.00 89.94 591 GLU A C 1
ATOM 4389 O O . GLU A 1 591 ? 24.281 -1.810 -62.598 1.00 89.94 591 GLU A O 1
ATOM 4394 N N . TYR A 1 592 ? 25.338 -1.608 -64.565 1.00 92.56 592 TYR A N 1
ATOM 4395 C CA . TYR A 1 592 ? 25.348 -0.146 -64.600 1.00 92.56 592 TYR A CA 1
ATOM 4396 C C . TYR A 1 592 ? 24.304 0.456 -65.548 1.00 92.56 592 TYR A C 1
ATOM 4398 O O . TYR A 1 592 ? 24.099 1.671 -65.529 1.00 92.56 592 TYR A O 1
ATOM 4406 N N . ALA A 1 593 ? 23.599 -0.370 -66.326 1.00 91.56 593 ALA A N 1
ATOM 4407 C CA . ALA A 1 593 ? 22.554 0.080 -67.242 1.00 91.56 593 ALA A CA 1
ATOM 4408 C C . ALA A 1 593 ? 21.463 0.882 -66.502 1.00 91.56 593 ALA A C 1
ATOM 4410 O O . ALA A 1 593 ? 20.927 0.450 -65.480 1.00 91.56 593 ALA A O 1
ATOM 4411 N N . GLY A 1 594 ? 21.138 2.077 -67.004 1.00 90.38 594 GLY A N 1
ATOM 4412 C CA . GLY A 1 594 ? 20.162 2.989 -66.396 1.00 90.38 594 GLY A CA 1
ATOM 4413 C C . GLY A 1 594 ? 20.658 3.782 -65.177 1.00 90.38 594 GLY A C 1
ATOM 4414 O O . GLY A 1 594 ? 19.900 4.602 -64.657 1.00 90.38 594 GLY A O 1
ATOM 4415 N N . LYS A 1 595 ? 21.898 3.578 -64.709 1.00 93.25 595 LYS A N 1
ATOM 4416 C CA . LYS A 1 595 ? 22.483 4.340 -63.590 1.00 93.25 595 LYS A CA 1
ATOM 4417 C C . LYS A 1 595 ? 23.209 5.594 -64.089 1.00 93.25 595 LYS A C 1
ATOM 4419 O O . LYS A 1 595 ? 23.721 5.637 -65.207 1.00 93.25 595 LYS A O 1
ATOM 4424 N N . THR A 1 596 ? 23.283 6.619 -63.240 1.00 93.69 596 THR A N 1
ATOM 4425 C CA . THR A 1 596 ? 24.134 7.797 -63.476 1.00 93.69 596 THR A CA 1
ATOM 4426 C C . THR A 1 596 ? 25.577 7.466 -63.127 1.00 93.69 596 THR A C 1
ATOM 4428 O O . THR A 1 596 ? 25.868 7.052 -62.004 1.00 93.69 596 THR A O 1
ATOM 4431 N N . LEU A 1 597 ? 26.463 7.636 -64.107 1.00 94.62 597 LEU A N 1
ATOM 4432 C CA . LEU A 1 597 ? 27.891 7.391 -63.991 1.00 94.62 597 LEU A CA 1
ATOM 4433 C C . LEU A 1 597 ? 28.652 8.707 -64.081 1.00 94.62 597 LEU A C 1
ATOM 4435 O O . LEU A 1 597 ? 28.345 9.554 -64.924 1.00 94.62 597 LEU A O 1
ATOM 4439 N N . THR A 1 598 ? 29.688 8.835 -63.259 1.00 95.12 598 THR A N 1
ATOM 4440 C CA . THR A 1 598 ? 30.659 9.920 -63.349 1.00 95.12 598 THR A CA 1
ATOM 4441 C C . THR A 1 598 ? 32.040 9.364 -63.679 1.00 95.12 598 THR A C 1
ATOM 4443 O O . THR A 1 598 ? 32.643 8.624 -62.901 1.00 95.12 598 THR A O 1
ATOM 4446 N N . LEU A 1 599 ? 32.551 9.737 -64.852 1.00 97.06 599 LEU A N 1
ATOM 4447 C CA . LEU A 1 599 ? 33.923 9.514 -65.291 1.00 97.06 599 LEU A CA 1
ATOM 4448 C C . LEU A 1 599 ? 34.755 10.744 -64.933 1.00 97.06 599 LEU A C 1
ATOM 4450 O O . LEU A 1 599 ? 34.451 11.849 -65.376 1.00 97.06 599 LEU A O 1
ATOM 4454 N N . SER A 1 600 ? 35.835 10.562 -64.183 1.00 95.56 600 SER A N 1
ATOM 4455 C CA . SER A 1 600 ? 36.825 11.603 -63.926 1.00 95.56 600 SER A CA 1
ATOM 4456 C C . SER A 1 600 ? 38.228 11.143 -64.309 1.00 95.56 600 SER A C 1
ATOM 4458 O O . SER A 1 600 ? 38.606 9.994 -64.112 1.00 95.56 600 SER A O 1
ATOM 4460 N N . CYS A 1 601 ? 39.017 12.037 -64.892 1.00 96.94 601 CYS A N 1
ATOM 4461 C CA . CYS A 1 601 ? 40.368 11.736 -65.354 1.00 96.94 601 CYS A CA 1
ATOM 4462 C C . CYS A 1 601 ? 41.279 12.918 -65.075 1.00 96.94 601 CYS A C 1
ATOM 4464 O O . CYS A 1 601 ? 40.990 14.034 -65.507 1.00 96.94 601 CYS A O 1
ATOM 4466 N N . ASN A 1 602 ? 42.403 12.683 -64.407 1.00 96.81 602 ASN A N 1
ATOM 4467 C CA . ASN A 1 602 ? 43.445 13.687 -64.268 1.00 96.81 602 ASN A CA 1
ATOM 4468 C C . ASN A 1 602 ? 44.524 13.464 -65.318 1.00 96.81 602 ASN A C 1
ATOM 4470 O O . ASN A 1 602 ? 45.086 12.375 -65.429 1.00 96.81 602 ASN A O 1
ATOM 4474 N N . ILE A 1 603 ? 44.790 14.505 -66.099 1.00 95.69 603 ILE A N 1
ATOM 4475 C CA . ILE A 1 603 ? 45.631 14.416 -67.287 1.00 95.69 603 ILE A CA 1
ATOM 4476 C C . ILE A 1 603 ? 46.573 15.614 -67.371 1.00 95.69 603 ILE A C 1
ATOM 4478 O O . ILE A 1 603 ? 46.199 16.745 -67.058 1.00 95.69 603 ILE A O 1
ATOM 4482 N N . SER A 1 604 ? 47.801 15.368 -67.808 1.00 95.00 604 SER A N 1
ATOM 4483 C CA . SER A 1 604 ? 48.804 16.392 -68.098 1.00 95.00 604 SER A CA 1
ATOM 4484 C C . SER A 1 604 ? 49.110 16.358 -69.589 1.00 95.00 604 SER A C 1
ATOM 4486 O O . SER A 1 604 ? 49.435 15.300 -70.120 1.00 95.00 604 SER A O 1
ATOM 4488 N N . LEU A 1 605 ? 49.013 17.500 -70.266 1.00 95.25 605 LEU A N 1
ATOM 4489 C CA . LEU A 1 605 ? 49.206 17.605 -71.713 1.00 95.25 605 LEU A CA 1
ATOM 4490 C C . LEU A 1 605 ? 50.507 18.350 -72.009 1.00 95.25 605 LEU A C 1
ATOM 4492 O O . LEU A 1 605 ? 50.780 19.378 -71.384 1.00 95.25 605 LEU A O 1
ATOM 4496 N N . ASP A 1 606 ? 51.288 17.860 -72.970 1.00 95.00 606 ASP A N 1
ATOM 4497 C CA . ASP A 1 606 ? 52.377 18.650 -73.536 1.00 95.00 606 ASP A CA 1
ATOM 4498 C C . ASP A 1 606 ? 51.805 19.819 -74.366 1.00 95.00 606 ASP A C 1
ATOM 4500 O O . ASP A 1 606 ? 50.674 19.780 -74.854 1.00 95.00 606 ASP A O 1
ATOM 4504 N N . ALA A 1 607 ? 52.589 20.885 -74.543 1.00 89.19 607 ALA A N 1
ATOM 4505 C CA . ALA A 1 607 ? 52.155 22.049 -75.314 1.00 89.19 607 ALA A CA 1
ATOM 4506 C C . ALA A 1 607 ? 51.704 21.661 -76.738 1.00 89.19 607 ALA A C 1
ATOM 4508 O O . ALA A 1 607 ? 52.437 20.983 -77.459 1.00 89.19 607 ALA A O 1
ATOM 4509 N N . GLY A 1 608 ? 50.514 22.124 -77.134 1.00 86.94 608 GLY A N 1
ATOM 4510 C CA . GLY A 1 608 ? 49.912 21.853 -78.445 1.00 86.94 608 GLY A CA 1
ATOM 4511 C C . GLY A 1 608 ? 49.102 20.555 -78.530 1.00 86.94 608 GLY A C 1
ATOM 4512 O O . GLY A 1 608 ? 48.464 20.328 -79.551 1.00 86.94 608 GLY A O 1
ATOM 4513 N N . VAL A 1 609 ? 49.083 19.733 -77.477 1.00 94.50 609 VAL A N 1
ATOM 4514 C CA . VAL A 1 609 ? 48.304 18.488 -77.427 1.00 94.50 609 VAL A CA 1
ATOM 4515 C C . VAL A 1 609 ? 46.884 18.756 -76.933 1.00 94.50 609 VAL A C 1
ATOM 4517 O O . VAL A 1 609 ? 46.678 19.512 -75.981 1.00 94.50 609 VAL A O 1
ATOM 4520 N N . SER A 1 610 ? 45.907 18.094 -77.551 1.00 95.00 610 SER A N 1
ATOM 4521 C CA . SER A 1 610 ? 44.530 18.034 -77.070 1.00 95.00 610 SER A CA 1
ATOM 4522 C C . SER A 1 610 ? 44.091 16.596 -76.812 1.00 95.00 610 SER A C 1
ATOM 4524 O O . SER A 1 610 ? 44.620 15.634 -77.380 1.00 95.00 610 SER A O 1
ATOM 4526 N N . ALA A 1 611 ? 43.121 16.456 -75.917 1.00 96.88 611 ALA A N 1
ATOM 4527 C CA . ALA A 1 611 ? 42.565 15.175 -75.529 1.00 96.88 611 ALA A CA 1
ATOM 4528 C C . ALA A 1 611 ? 41.060 15.266 -75.278 1.00 96.88 611 ALA A C 1
ATOM 4530 O O . ALA A 1 611 ? 40.496 16.354 -75.193 1.00 96.88 611 ALA A O 1
ATOM 4531 N N . GLU A 1 612 ? 40.413 14.116 -75.164 1.00 96.75 612 GLU A N 1
ATOM 4532 C CA . GLU A 1 612 ? 39.012 13.982 -74.768 1.00 96.75 612 GLU A CA 1
ATOM 4533 C C . GLU A 1 612 ? 38.876 12.785 -73.832 1.00 96.75 612 GLU A C 1
ATOM 4535 O O . GLU A 1 612 ? 39.607 11.804 -73.970 1.00 96.75 612 GLU A O 1
ATOM 4540 N N . ILE A 1 613 ? 37.941 12.861 -72.887 1.00 97.81 613 ILE A N 1
ATOM 4541 C CA . ILE A 1 613 ? 37.503 11.693 -72.129 1.00 97.81 613 ILE A CA 1
ATOM 4542 C C . ILE A 1 613 ? 36.059 11.376 -72.477 1.00 97.81 613 ILE A C 1
ATOM 4544 O O . ILE A 1 613 ? 35.239 12.283 -72.642 1.00 97.81 613 ILE A O 1
ATOM 4548 N N . ALA A 1 614 ? 35.754 10.090 -72.579 1.00 96.75 614 ALA A N 1
ATOM 4549 C CA . ALA A 1 614 ? 34.416 9.633 -72.886 1.00 96.75 614 ALA A CA 1
ATOM 4550 C C . ALA A 1 614 ? 34.118 8.275 -72.260 1.00 96.75 614 ALA A C 1
ATOM 4552 O O . ALA A 1 614 ? 35.024 7.491 -71.966 1.00 96.75 614 ALA A O 1
ATOM 4553 N N . PHE A 1 615 ? 32.831 7.980 -72.120 1.00 96.50 615 PHE A N 1
ATOM 4554 C CA . PHE A 1 615 ? 32.366 6.607 -72.022 1.00 96.50 615 PHE A CA 1
ATOM 4555 C C . PHE A 1 615 ? 31.328 6.308 -73.102 1.00 96.50 615 PHE A C 1
ATOM 4557 O O . PHE A 1 615 ? 30.517 7.164 -73.455 1.00 96.50 615 PHE A O 1
ATOM 4564 N N . TYR A 1 616 ? 31.391 5.098 -73.648 1.00 95.56 616 TYR A N 1
ATOM 4565 C CA . TYR A 1 616 ? 30.509 4.597 -74.697 1.00 95.56 616 TYR A CA 1
ATOM 4566 C C . TYR A 1 616 ? 29.781 3.356 -74.195 1.00 95.56 616 TYR A C 1
ATOM 4568 O O . TYR A 1 616 ? 30.425 2.401 -73.757 1.00 95.56 616 TYR A O 1
ATOM 4576 N N . ASP A 1 617 ? 28.452 3.360 -74.262 1.00 94.62 617 ASP A N 1
ATOM 4577 C CA . ASP A 1 617 ? 27.612 2.289 -73.713 1.00 94.62 617 ASP A CA 1
ATOM 4578 C C . ASP A 1 617 ? 27.074 1.302 -74.777 1.00 94.62 617 ASP A C 1
ATOM 4580 O O . ASP A 1 617 ? 26.213 0.458 -74.517 1.00 94.62 617 ASP A O 1
ATOM 4584 N N . GLY A 1 618 ? 27.575 1.396 -76.013 1.00 91.75 618 GLY A N 1
ATOM 4585 C CA . GLY A 1 618 ? 27.071 0.620 -77.152 1.00 91.75 618 GLY A CA 1
ATOM 4586 C C . GLY A 1 618 ? 25.886 1.264 -77.873 1.00 91.75 618 GLY A C 1
ATOM 4587 O O . GLY A 1 618 ? 25.613 0.913 -79.019 1.00 91.75 618 GLY A O 1
ATOM 4588 N N . VAL A 1 619 ? 25.242 2.257 -77.254 1.00 94.00 619 VAL A N 1
ATOM 4589 C CA . VAL A 1 619 ? 24.111 3.004 -77.815 1.00 94.00 619 VAL A CA 1
ATOM 4590 C C . VAL A 1 619 ? 24.507 4.458 -78.081 1.00 94.00 619 VAL A C 1
ATOM 4592 O O . VAL A 1 619 ? 24.311 4.953 -79.189 1.00 94.00 619 VAL A O 1
ATOM 4595 N N . SER A 1 620 ? 25.092 5.137 -77.094 1.00 90.00 620 SER A N 1
ATOM 4596 C CA . SER A 1 620 ? 25.487 6.548 -77.118 1.00 90.00 620 SER A CA 1
ATOM 4597 C C . SER A 1 620 ? 26.882 6.761 -76.524 1.00 90.00 620 SER A C 1
ATOM 4599 O O . SER A 1 620 ? 27.330 6.034 -75.637 1.00 90.00 620 SER A O 1
ATOM 4601 N N . SER A 1 621 ? 27.573 7.789 -77.019 1.00 92.94 621 SER A N 1
ATOM 4602 C CA . SER A 1 621 ? 28.859 8.243 -76.480 1.00 92.94 621 SER A CA 1
ATOM 4603 C C . SER A 1 621 ? 28.666 9.508 -75.653 1.00 92.94 621 SER A C 1
ATOM 4605 O O . SER A 1 621 ? 28.073 10.478 -76.127 1.00 92.94 621 SER A O 1
ATOM 4607 N N . HIS A 1 622 ? 29.222 9.522 -74.447 1.00 94.88 622 HIS A N 1
ATOM 4608 C CA . HIS A 1 622 ? 29.179 10.653 -73.525 1.00 94.88 622 HIS A CA 1
ATOM 4609 C C . HIS A 1 622 ? 30.593 11.198 -73.355 1.00 94.88 622 HIS A C 1
ATOM 4611 O O . HIS A 1 622 ? 31.445 10.518 -72.790 1.00 94.88 622 HIS A O 1
ATOM 4617 N N . PHE A 1 623 ? 30.853 12.401 -73.865 1.00 95.19 623 PHE A N 1
ATOM 4618 C CA . PHE A 1 623 ? 32.196 12.976 -73.964 1.00 95.19 623 PHE A CA 1
ATOM 4619 C C . PHE A 1 623 ? 32.316 14.317 -73.234 1.00 95.19 623 PHE A C 1
ATOM 4621 O O . PHE A 1 623 ? 31.346 15.059 -73.092 1.00 95.19 623 PHE A O 1
ATOM 4628 N N . SER A 1 624 ? 33.537 14.651 -72.807 1.00 94.62 624 SER A N 1
ATOM 4629 C CA . SER A 1 624 ? 33.879 15.958 -72.224 1.00 94.62 624 SER A CA 1
ATOM 4630 C C . SER A 1 624 ? 33.961 17.086 -73.254 1.00 94.62 624 SER A C 1
ATOM 4632 O O . SER A 1 624 ? 34.079 18.252 -72.880 1.00 94.62 624 SER A O 1
ATOM 4634 N N . GLY A 1 625 ? 33.996 16.730 -74.540 1.00 92.31 625 GLY A N 1
ATOM 4635 C CA . GLY A 1 625 ? 34.536 17.562 -75.608 1.00 92.31 625 GLY A CA 1
ATOM 4636 C C . GLY A 1 625 ? 36.067 17.597 -75.567 1.00 92.31 625 GLY A C 1
ATOM 4637 O O . GLY A 1 625 ? 36.689 17.260 -74.551 1.00 92.31 625 GLY A O 1
ATOM 4638 N N . SER A 1 626 ? 36.684 18.017 -76.674 1.00 92.50 626 SER A N 1
ATOM 4639 C CA . SER A 1 626 ? 38.139 18.160 -76.763 1.00 92.50 626 SER A CA 1
ATOM 4640 C C . SER A 1 626 ? 38.644 19.293 -75.867 1.00 92.50 626 SER A C 1
ATOM 4642 O O . SER A 1 626 ? 38.129 20.412 -75.925 1.00 92.50 626 SER A O 1
ATOM 4644 N N . PHE A 1 627 ? 39.702 19.042 -75.104 1.00 95.19 627 PHE A N 1
ATOM 4645 C CA . PHE A 1 627 ? 40.361 20.019 -74.243 1.00 95.19 627 PHE A CA 1
ATOM 4646 C C . PHE A 1 627 ? 41.874 20.044 -74.487 1.00 95.19 627 PHE A C 1
ATOM 4648 O O . PHE A 1 627 ? 42.492 19.020 -74.766 1.00 95.19 627 PHE A O 1
ATOM 4655 N N . SER A 1 628 ? 42.478 21.224 -74.333 1.00 93.38 628 SER A N 1
ATOM 4656 C CA . SER A 1 628 ? 43.915 21.459 -74.576 1.00 93.38 628 SER A CA 1
ATOM 4657 C C . SER A 1 628 ? 44.661 21.944 -73.327 1.00 93.38 628 SER A C 1
ATOM 4659 O O . SER A 1 628 ? 45.756 22.494 -73.415 1.00 93.38 628 SER A O 1
ATOM 4661 N N . SER A 1 629 ? 44.061 21.773 -72.144 1.00 91.12 629 SER A N 1
ATOM 4662 C CA . SER A 1 629 ? 44.677 22.063 -70.847 1.00 91.12 629 SER A CA 1
ATOM 4663 C C . SER A 1 629 ? 44.541 20.871 -69.902 1.00 91.12 629 SER A C 1
ATOM 4665 O O . SER A 1 629 ? 43.501 20.207 -69.871 1.00 91.12 629 SER A O 1
ATOM 4667 N N . GLY A 1 630 ? 45.592 20.615 -69.120 1.00 88.56 630 GLY A N 1
ATOM 4668 C CA . GLY A 1 630 ? 45.611 19.538 -68.131 1.00 88.56 630 GLY A CA 1
ATOM 4669 C C . GLY A 1 630 ? 44.663 19.755 -66.941 1.00 88.56 630 GLY A C 1
ATOM 4670 O O . GLY A 1 630 ? 43.819 20.658 -66.927 1.00 88.56 630 GLY A O 1
ATOM 4671 N N . GLY A 1 631 ? 44.807 18.909 -65.925 1.00 92.00 631 GLY A N 1
ATOM 4672 C CA . GLY A 1 631 ? 43.977 18.881 -64.721 1.00 92.00 631 GLY A CA 1
ATOM 4673 C C . GLY A 1 631 ? 42.908 17.789 -64.762 1.00 92.00 631 GLY A C 1
ATOM 4674 O O . GLY A 1 631 ? 42.917 16.922 -65.634 1.00 92.00 631 GLY A O 1
ATOM 4675 N N . THR A 1 632 ? 41.993 17.817 -63.796 1.00 94.81 632 THR A N 1
ATOM 4676 C CA . THR A 1 632 ? 40.904 16.837 -63.707 1.00 94.81 632 THR A CA 1
ATOM 4677 C C . THR A 1 632 ? 39.757 17.229 -64.631 1.00 94.81 632 THR A C 1
ATOM 4679 O O . THR A 1 632 ? 39.220 18.331 -64.519 1.00 94.81 632 THR A O 1
ATOM 4682 N N . LYS A 1 633 ? 39.378 16.329 -65.537 1.00 95.88 633 LYS A N 1
ATOM 4683 C CA . LYS A 1 633 ? 38.198 16.440 -66.401 1.00 95.88 633 LYS A CA 1
ATOM 4684 C C . LYS A 1 633 ? 37.131 15.470 -65.921 1.00 95.88 633 LYS A C 1
ATOM 4686 O O . LYS A 1 633 ? 37.474 14.407 -65.409 1.00 95.88 633 LYS A O 1
ATOM 4691 N N . VAL A 1 634 ? 35.865 15.852 -66.065 1.00 95.44 634 VAL A N 1
ATOM 4692 C CA . VAL A 1 634 ? 34.718 15.102 -65.545 1.00 95.44 634 VAL A CA 1
ATOM 4693 C C . VAL A 1 634 ? 33.630 15.020 -66.611 1.00 95.44 634 VAL A C 1
ATOM 4695 O O . VAL A 1 634 ? 33.338 16.018 -67.265 1.00 95.44 634 VAL A O 1
ATOM 4698 N N . VAL A 1 635 ? 33.033 13.841 -66.764 1.00 95.31 635 VAL A N 1
ATOM 4699 C CA . VAL A 1 635 ? 31.837 13.583 -67.570 1.00 95.31 635 VAL A CA 1
ATOM 4700 C C . VAL A 1 635 ? 30.847 12.835 -66.691 1.00 95.31 635 VAL A C 1
ATOM 4702 O O . VAL A 1 635 ? 31.162 11.750 -66.211 1.00 95.31 635 VAL A O 1
ATOM 4705 N N . THR A 1 636 ? 29.655 13.394 -66.506 1.00 96.00 636 THR A N 1
ATOM 4706 C CA . THR A 1 636 ? 28.565 12.751 -65.764 1.00 96.00 636 THR A CA 1
ATOM 4707 C C . THR A 1 636 ? 27.374 12.575 -66.690 1.00 96.00 636 THR A C 1
ATOM 4709 O O . THR A 1 636 ? 26.887 13.551 -67.262 1.00 96.00 636 THR A O 1
ATOM 4712 N N . ALA A 1 637 ? 26.911 11.340 -66.853 1.00 94.75 637 ALA A N 1
ATOM 4713 C CA . ALA A 1 637 ? 25.733 11.028 -67.654 1.00 94.75 637 ALA A CA 1
ATOM 4714 C C . ALA A 1 637 ? 25.092 9.706 -67.211 1.00 94.75 637 ALA A C 1
ATOM 4716 O O . ALA A 1 637 ? 25.730 8.850 -66.600 1.00 94.75 637 ALA A O 1
ATOM 4717 N N . THR A 1 638 ? 23.808 9.545 -67.517 1.00 95.31 638 THR A N 1
ATOM 4718 C CA . THR A 1 638 ? 23.082 8.292 -67.291 1.00 95.31 638 THR A CA 1
ATOM 4719 C C . THR A 1 638 ? 23.343 7.330 -68.441 1.00 95.31 638 THR A C 1
ATOM 4721 O O . THR A 1 638 ? 23.094 7.673 -69.594 1.00 95.31 638 THR A O 1
ATOM 4724 N N . MET A 1 639 ? 23.829 6.133 -68.113 1.00 93.25 639 MET A N 1
ATOM 4725 C CA . MET A 1 639 ? 24.037 5.047 -69.069 1.00 93.25 639 MET A CA 1
ATOM 4726 C C . MET A 1 639 ? 22.691 4.540 -69.592 1.00 93.25 639 MET A C 1
ATOM 4728 O O . MET A 1 639 ? 21.746 4.380 -68.812 1.00 93.25 639 MET A O 1
ATOM 4732 N N . ALA A 1 640 ? 22.591 4.256 -70.892 1.00 93.06 640 ALA A N 1
ATOM 4733 C CA . ALA A 1 640 ? 21.354 3.767 -71.485 1.00 93.06 640 ALA A CA 1
ATOM 4734 C C . ALA A 1 640 ? 20.886 2.465 -70.811 1.00 93.06 640 ALA A C 1
ATOM 4736 O O . ALA A 1 640 ? 21.674 1.564 -70.519 1.00 93.06 640 ALA A O 1
ATOM 4737 N N . SER A 1 641 ? 19.580 2.337 -70.568 1.00 93.25 641 SER A N 1
ATOM 4738 C CA . SER A 1 641 ? 19.006 1.113 -69.990 1.00 93.25 641 SER A CA 1
ATOM 4739 C C . SER A 1 641 ? 19.094 -0.090 -70.937 1.00 93.25 641 SER A C 1
ATOM 4741 O O . SER A 1 641 ? 19.062 -1.228 -70.481 1.00 93.25 641 SER A O 1
ATOM 4743 N N . ASN A 1 642 ? 19.233 0.156 -72.243 1.00 93.81 642 ASN A N 1
ATOM 4744 C CA . ASN A 1 642 ? 19.463 -0.838 -73.293 1.00 93.81 642 ASN A CA 1
ATOM 4745 C C . ASN A 1 642 ? 20.928 -0.880 -73.771 1.00 93.81 642 ASN A C 1
ATOM 4747 O O . ASN A 1 642 ? 21.180 -1.272 -74.911 1.00 93.81 642 ASN A O 1
ATOM 4751 N N . ALA A 1 643 ? 21.875 -0.441 -72.937 1.00 93.38 643 ALA A N 1
ATOM 4752 C CA . ALA A 1 643 ? 23.302 -0.509 -73.230 1.00 93.38 643 ALA A CA 1
ATOM 4753 C C . ALA A 1 643 ? 23.747 -1.935 -73.598 1.00 93.38 643 ALA A C 1
ATOM 4755 O O . ALA A 1 643 ? 23.264 -2.915 -73.029 1.00 93.38 643 ALA A O 1
ATOM 4756 N N . THR A 1 644 ? 24.691 -2.048 -74.534 1.00 94.94 644 THR A N 1
ATOM 4757 C CA . THR A 1 644 ? 25.244 -3.336 -74.998 1.00 94.94 644 THR A CA 1
ATOM 4758 C C . THR A 1 644 ? 26.714 -3.523 -74.627 1.00 94.94 644 THR A C 1
ATOM 4760 O O . THR A 1 644 ? 27.283 -4.576 -74.908 1.00 94.94 644 THR A O 1
ATOM 4763 N N . GLN A 1 645 ? 27.346 -2.501 -74.045 1.00 94.81 645 GLN A N 1
ATOM 4764 C CA . GLN A 1 645 ? 28.695 -2.546 -73.478 1.00 94.81 645 GLN A CA 1
ATOM 4765 C C . GLN A 1 645 ? 28.922 -1.340 -72.557 1.00 94.81 645 GLN A C 1
ATOM 4767 O O . GLN A 1 645 ? 28.053 -0.487 -72.422 1.00 94.81 645 GLN A O 1
ATOM 4772 N N . LEU A 1 646 ? 30.103 -1.240 -71.950 1.00 95.62 646 LEU A N 1
ATOM 4773 C CA . LEU A 1 646 ? 30.595 -0.002 -71.352 1.00 95.62 646 LEU A CA 1
ATOM 4774 C C . LEU A 1 646 ? 32.101 0.092 -71.581 1.00 95.62 646 LEU A C 1
ATOM 4776 O O . LEU A 1 646 ? 32.869 -0.738 -71.098 1.00 95.62 646 LEU A O 1
ATOM 4780 N N . GLN A 1 647 ? 32.522 1.097 -72.338 1.00 95.25 647 GLN A N 1
ATOM 4781 C CA . GLN A 1 647 ? 33.922 1.352 -72.652 1.00 95.25 647 GLN A CA 1
ATOM 4782 C C . GLN A 1 647 ? 34.307 2.754 -72.196 1.00 95.25 647 GLN A C 1
ATOM 4784 O O . GLN A 1 647 ? 33.667 3.727 -72.587 1.00 95.25 647 GLN A O 1
ATOM 4789 N N . ILE A 1 648 ? 35.370 2.858 -71.400 1.00 97.38 648 ILE A N 1
ATOM 4790 C CA . ILE A 1 648 ? 35.972 4.131 -70.996 1.00 97.38 648 ILE A CA 1
ATOM 4791 C C . ILE A 1 648 ? 37.112 4.462 -71.939 1.00 97.38 648 ILE A C 1
ATOM 4793 O O . ILE A 1 648 ? 37.935 3.597 -72.232 1.00 97.38 648 ILE A O 1
ATOM 4797 N N . ILE A 1 649 ? 37.161 5.709 -72.399 1.00 96.06 649 ILE A N 1
ATOM 4798 C CA . ILE A 1 649 ? 38.055 6.161 -73.457 1.00 96.06 649 ILE A CA 1
ATOM 4799 C C . ILE A 1 649 ? 38.739 7.463 -73.037 1.00 96.06 649 ILE A C 1
ATOM 4801 O O . ILE A 1 649 ? 38.084 8.415 -72.615 1.00 96.06 649 ILE A O 1
ATOM 4805 N N . VAL A 1 650 ? 40.059 7.517 -73.205 1.00 97.44 650 VAL A N 1
ATOM 4806 C CA . VAL A 1 650 ? 40.863 8.742 -73.178 1.00 97.44 650 VAL A CA 1
ATOM 4807 C C . VAL A 1 650 ? 41.542 8.882 -74.535 1.00 97.44 650 VAL A C 1
ATOM 4809 O O . VAL A 1 650 ? 42.422 8.098 -74.888 1.00 97.44 650 VAL A O 1
ATOM 4812 N N . THR A 1 651 ? 41.119 9.865 -75.318 1.00 96.50 651 THR A N 1
ATOM 4813 C CA . THR A 1 651 ? 41.593 10.069 -76.688 1.00 96.50 651 THR A CA 1
ATOM 4814 C C . THR A 1 651 ? 42.747 11.056 -76.710 1.00 96.50 651 THR A C 1
ATOM 4816 O O . THR A 1 651 ? 42.608 12.178 -76.233 1.00 96.50 651 THR A O 1
ATOM 4819 N N . PHE A 1 652 ? 43.868 10.666 -77.314 1.00 96.81 652 PHE A N 1
ATOM 4820 C CA . PHE A 1 652 ? 44.944 11.571 -77.716 1.00 96.81 652 PHE A CA 1
ATOM 4821 C C . PHE A 1 652 ? 44.715 12.004 -79.169 1.00 96.81 652 PHE A C 1
ATOM 4823 O O . PHE A 1 652 ? 44.767 11.160 -80.066 1.00 96.81 652 PHE A O 1
ATOM 4830 N N . PHE A 1 653 ? 44.462 13.290 -79.424 1.00 95.19 653 PHE A N 1
ATOM 4831 C CA . PHE A 1 653 ? 44.375 13.817 -80.790 1.00 95.19 653 PHE A CA 1
ATOM 4832 C C . PHE A 1 653 ? 45.769 14.191 -81.300 1.00 95.19 653 PHE A C 1
ATOM 4834 O O . PHE A 1 653 ? 46.500 14.931 -80.643 1.00 95.19 653 PHE A O 1
ATOM 4841 N N . ARG A 1 654 ? 46.137 13.662 -82.472 1.00 92.75 654 ARG A N 1
ATOM 4842 C CA . ARG A 1 654 ? 47.532 13.599 -82.948 1.00 92.75 654 ARG A CA 1
ATOM 4843 C C . ARG A 1 654 ? 47.803 14.361 -84.237 1.00 92.75 654 ARG A C 1
ATOM 4845 O O . ARG A 1 654 ? 48.950 14.435 -84.668 1.00 92.75 654 ARG A O 1
ATOM 4852 N N . ASN A 1 655 ? 46.771 14.934 -84.850 1.00 89.94 655 ASN A N 1
ATOM 4853 C CA . ASN A 1 655 ? 46.898 15.678 -86.100 1.00 89.94 655 ASN A CA 1
ATOM 4854 C C . ASN A 1 655 ? 47.939 16.809 -85.970 1.00 89.94 655 ASN A C 1
ATOM 4856 O O . ASN A 1 655 ? 47.702 17.793 -85.269 1.00 89.94 655 ASN A O 1
ATOM 4860 N N . GLY A 1 656 ? 49.088 16.657 -86.637 1.00 86.12 656 GLY A N 1
ATOM 4861 C CA . GLY A 1 656 ? 50.165 17.651 -86.629 1.00 86.12 656 GLY A CA 1
ATOM 4862 C C . GLY A 1 656 ? 50.990 17.731 -85.336 1.00 86.12 656 GLY A C 1
ATOM 4863 O O . GLY A 1 656 ? 51.731 18.698 -85.156 1.00 86.12 656 GLY A O 1
ATOM 4864 N N . ILE A 1 657 ? 50.888 16.750 -84.433 1.00 92.44 657 ILE A N 1
ATOM 4865 C CA . ILE A 1 657 ? 51.650 16.740 -83.175 1.00 92.44 657 ILE A CA 1
ATOM 4866 C C . ILE A 1 657 ? 53.108 16.327 -83.423 1.00 92.44 657 ILE A C 1
ATOM 4868 O O . ILE A 1 657 ? 53.390 15.333 -84.088 1.00 92.44 657 ILE A O 1
ATOM 4872 N N . ALA A 1 658 ? 54.057 17.097 -82.882 1.00 91.50 658 ALA A N 1
ATOM 4873 C CA . ALA A 1 658 ? 55.485 16.816 -83.031 1.00 91.50 658 ALA A CA 1
ATOM 4874 C C . ALA A 1 658 ? 55.898 15.514 -82.320 1.00 91.50 658 ALA A C 1
ATOM 4876 O O . ALA A 1 658 ? 55.416 15.211 -81.228 1.00 91.50 658 ALA A O 1
ATOM 4877 N N . ILE A 1 659 ? 56.855 14.787 -82.904 1.00 94.31 659 ILE A N 1
ATOM 4878 C CA . ILE A 1 659 ? 57.415 13.559 -82.317 1.00 94.31 659 ILE A CA 1
ATOM 4879 C C . ILE A 1 659 ? 57.929 13.838 -80.892 1.00 94.31 659 ILE A C 1
ATOM 4881 O O . ILE A 1 659 ? 58.612 14.833 -80.642 1.00 94.31 659 ILE A O 1
ATOM 4885 N N . GLY A 1 660 ? 57.583 12.955 -79.955 1.00 91.00 660 GLY A N 1
ATOM 4886 C CA . GLY A 1 660 ? 57.902 13.048 -78.530 1.00 91.00 660 GLY A CA 1
ATOM 4887 C C . GLY A 1 660 ? 56.909 13.874 -77.706 1.00 91.00 660 GLY A C 1
ATOM 4888 O O . GLY A 1 660 ? 57.039 13.920 -76.483 1.00 91.00 660 GLY A O 1
ATOM 4889 N N . LYS A 1 661 ? 55.919 14.522 -78.336 1.00 94.88 661 LYS A N 1
ATOM 4890 C CA . LYS A 1 661 ? 54.830 15.214 -77.635 1.00 94.88 661 LYS A CA 1
ATOM 4891 C C . LYS A 1 661 ? 53.644 14.286 -77.437 1.00 94.88 661 LYS A C 1
ATOM 4893 O O . LYS A 1 661 ? 53.321 13.466 -78.297 1.00 94.88 661 LYS A O 1
ATOM 4898 N N . GLY A 1 662 ? 52.984 14.442 -76.300 1.00 95.00 662 GLY A N 1
ATOM 4899 C CA . GLY A 1 662 ? 51.808 13.655 -75.987 1.00 95.00 662 GLY A CA 1
ATOM 4900 C C . GLY A 1 662 ? 51.134 14.069 -74.694 1.00 95.00 662 GLY A C 1
ATOM 4901 O O . GLY A 1 662 ? 51.130 15.241 -74.308 1.00 95.00 662 GLY A O 1
ATOM 4902 N N . LEU A 1 663 ? 50.553 13.085 -74.024 1.00 96.38 663 LEU A N 1
ATOM 4903 C CA . LEU A 1 663 ? 49.850 13.274 -72.767 1.00 96.38 663 LEU A CA 1
ATOM 4904 C C . LEU A 1 663 ? 50.273 12.234 -71.735 1.00 96.38 663 LEU A C 1
ATOM 4906 O O . LEU A 1 663 ? 50.673 11.121 -72.075 1.00 96.38 663 LEU A O 1
ATOM 4910 N N . ASN A 1 664 ? 50.161 12.611 -70.465 1.00 96.81 664 ASN A N 1
ATOM 4911 C CA . ASN A 1 664 ? 50.238 11.703 -69.332 1.00 96.81 664 ASN A CA 1
ATOM 4912 C C . ASN A 1 664 ? 48.844 11.600 -68.720 1.00 96.81 664 ASN A C 1
ATOM 4914 O O . ASN A 1 664 ? 48.291 12.602 -68.262 1.00 96.81 664 ASN A O 1
ATOM 4918 N N . ILE A 1 665 ? 48.288 10.397 -68.707 1.00 97.62 665 ILE A N 1
ATOM 4919 C CA . ILE A 1 665 ? 47.078 10.077 -67.961 1.00 97.62 665 ILE A CA 1
ATOM 4920 C C . ILE A 1 665 ? 47.535 9.713 -66.552 1.00 97.62 665 ILE A C 1
ATOM 4922 O O . ILE A 1 665 ? 48.184 8.687 -66.355 1.00 97.62 665 ILE A O 1
ATOM 4926 N N . ASN A 1 666 ? 47.267 10.586 -65.585 1.00 95.62 666 ASN A N 1
ATOM 4927 C CA . ASN A 1 666 ? 47.745 10.424 -64.211 1.00 95.62 666 ASN A CA 1
ATOM 4928 C C . ASN A 1 666 ? 46.858 9.437 -63.451 1.00 95.62 666 ASN A C 1
ATOM 4930 O O . ASN A 1 666 ? 47.357 8.562 -62.754 1.00 95.62 666 ASN A O 1
ATOM 4934 N N . TRP A 1 667 ? 45.542 9.557 -63.621 1.00 96.00 667 TRP A N 1
ATOM 4935 C CA . TRP A 1 667 ? 44.583 8.550 -63.184 1.00 96.00 667 TRP A CA 1
ATOM 4936 C C . TRP A 1 667 ? 43.250 8.710 -63.914 1.00 96.00 667 TRP A C 1
ATOM 4938 O O . TRP A 1 667 ? 42.904 9.809 -64.354 1.00 96.00 667 TRP A O 1
ATOM 4948 N N . VAL A 1 668 ? 42.486 7.623 -63.996 1.00 96.56 668 VAL A N 1
ATOM 4949 C CA . VAL A 1 668 ? 41.115 7.582 -64.512 1.00 96.56 668 VAL A CA 1
ATOM 4950 C C . VAL A 1 668 ? 40.230 6.851 -63.516 1.00 96.56 668 VAL A C 1
ATOM 4952 O O . VAL A 1 668 ? 40.583 5.780 -63.015 1.00 96.56 668 VAL A O 1
ATOM 4955 N N . LYS A 1 669 ? 39.062 7.427 -63.250 1.00 94.38 669 LYS A N 1
ATOM 4956 C CA . LYS A 1 669 ? 38.084 6.923 -62.303 1.00 94.38 669 LYS A CA 1
ATOM 4957 C C . LYS A 1 669 ? 36.688 6.902 -62.899 1.00 94.38 669 LYS A C 1
ATOM 4959 O O . LYS A 1 669 ? 36.242 7.911 -63.431 1.00 94.38 669 LYS A O 1
ATOM 4964 N N . LEU A 1 670 ? 35.989 5.788 -62.734 1.00 94.56 670 LEU A N 1
ATOM 4965 C CA . LEU A 1 670 ? 34.555 5.686 -62.982 1.00 94.56 670 LEU A CA 1
ATOM 4966 C C . LEU A 1 670 ? 33.843 5.332 -61.676 1.00 94.56 670 LEU A C 1
ATOM 4968 O O . LEU A 1 670 ? 34.307 4.467 -60.933 1.00 94.56 670 LEU A O 1
ATOM 4972 N N . GLU A 1 671 ? 32.728 5.996 -61.400 1.00 91.38 671 GLU A N 1
ATOM 4973 C CA . GLU A 1 671 ? 31.934 5.799 -60.187 1.00 91.38 671 GLU A CA 1
ATOM 4974 C C . GLU A 1 671 ? 30.431 5.975 -60.457 1.00 91.38 671 GLU A C 1
ATOM 4976 O O . GLU A 1 671 ? 30.029 6.708 -61.362 1.00 91.38 671 GLU A O 1
ATOM 4981 N N . VAL A 1 672 ? 29.596 5.269 -59.682 1.00 89.19 672 VAL A N 1
ATOM 4982 C CA . VAL A 1 672 ? 28.130 5.405 -59.724 1.00 89.19 672 VAL A CA 1
ATOM 4983 C C . VAL A 1 672 ? 27.710 6.545 -58.798 1.00 89.19 672 VAL A C 1
ATOM 4985 O O . VAL A 1 672 ? 27.579 6.346 -57.591 1.00 89.19 672 VAL A O 1
ATOM 4988 N N . ASN A 1 673 ? 27.525 7.737 -59.361 1.00 83.88 673 ASN A N 1
ATOM 4989 C CA . ASN A 1 673 ? 27.021 8.946 -58.703 1.00 83.88 673 ASN A CA 1
ATOM 4990 C C . ASN A 1 673 ? 26.879 10.088 -59.724 1.00 83.88 673 ASN A C 1
ATOM 4992 O O . ASN A 1 673 ? 27.214 9.956 -60.903 1.00 83.88 673 ASN A O 1
ATOM 4996 N N . ASP A 1 674 ? 26.385 11.227 -59.251 1.00 85.38 674 ASP A N 1
ATOM 4997 C CA . ASP A 1 674 ? 26.153 12.448 -60.022 1.00 85.38 674 ASP A CA 1
ATOM 4998 C C . ASP A 1 674 ? 27.285 13.493 -59.913 1.00 85.38 674 ASP A C 1
ATOM 5000 O O . ASP A 1 674 ? 27.151 14.595 -60.442 1.00 85.38 674 ASP A O 1
ATOM 5004 N N . HIS A 1 675 ? 28.399 13.178 -59.246 1.00 85.12 675 HIS A N 1
ATOM 5005 C CA . HIS A 1 675 ? 29.541 14.082 -59.098 1.00 85.12 675 HIS A CA 1
ATOM 5006 C C . HIS A 1 675 ? 30.858 13.324 -58.897 1.00 85.12 675 HIS A C 1
ATOM 5008 O O . HIS A 1 675 ? 30.893 12.249 -58.310 1.00 85.12 675 HIS A O 1
ATOM 5014 N N . ALA A 1 676 ? 31.973 13.912 -59.338 1.00 83.69 676 ALA A N 1
ATOM 5015 C CA . ALA A 1 676 ? 33.288 13.301 -59.163 1.00 83.69 676 ALA A CA 1
ATOM 5016 C C . ALA A 1 676 ? 33.735 13.399 -57.698 1.00 83.69 676 ALA A C 1
ATOM 5018 O O . ALA A 1 676 ? 33.823 14.498 -57.143 1.00 83.69 676 ALA A O 1
ATOM 5019 N N . THR A 1 677 ? 34.084 12.267 -57.091 1.00 84.62 677 THR A N 1
ATOM 5020 C CA . THR A 1 677 ? 34.705 12.224 -55.762 1.00 84.62 677 THR A CA 1
ATOM 5021 C C . THR A 1 677 ? 36.220 12.024 -55.893 1.00 84.62 677 THR A C 1
ATOM 5023 O O . THR A 1 677 ? 36.687 11.499 -56.910 1.00 84.62 677 THR A O 1
ATOM 5026 N N . PRO A 1 678 ? 37.032 12.441 -54.900 1.00 84.94 678 PRO A N 1
ATOM 5027 C CA . PRO A 1 678 ? 38.482 12.276 -54.962 1.00 84.94 678 PRO A CA 1
ATOM 5028 C C . PRO A 1 678 ? 38.926 10.862 -55.366 1.00 84.94 678 PRO A C 1
ATOM 5030 O O . PRO A 1 678 ? 38.316 9.852 -54.997 1.00 84.94 678 PRO A O 1
ATOM 5033 N N . PHE A 1 679 ? 39.998 10.794 -56.155 1.00 83.19 679 PHE A N 1
ATOM 5034 C CA . PHE A 1 679 ? 40.594 9.529 -56.561 1.00 83.19 679 PHE A CA 1
ATOM 5035 C C . PHE A 1 679 ? 41.413 8.942 -55.408 1.00 83.19 679 PHE A C 1
ATOM 5037 O O . PHE A 1 679 ? 42.405 9.534 -54.982 1.00 83.19 679 PHE A O 1
ATOM 5044 N N . ILE A 1 680 ? 40.991 7.777 -54.914 1.00 82.00 680 ILE A N 1
ATOM 5045 C CA . ILE A 1 680 ? 41.736 6.978 -53.941 1.00 82.00 680 ILE A CA 1
ATOM 5046 C C . ILE A 1 680 ? 42.232 5.730 -54.679 1.00 82.00 680 ILE A C 1
ATOM 5048 O O . ILE A 1 680 ? 41.400 4.898 -55.051 1.00 82.00 680 ILE A O 1
ATOM 5052 N N . PRO A 1 681 ? 43.546 5.599 -54.942 1.00 80.69 681 PRO A N 1
ATOM 5053 C CA . PRO A 1 681 ? 44.083 4.403 -55.577 1.00 80.69 681 PRO A CA 1
ATOM 5054 C C . PRO A 1 681 ? 43.911 3.197 -54.653 1.00 80.69 681 PRO A C 1
ATOM 5056 O O . PRO A 1 681 ? 44.084 3.313 -53.435 1.00 80.69 681 PRO A O 1
ATOM 5059 N N . ARG A 1 682 ? 43.605 2.030 -55.230 1.00 84.94 682 ARG A N 1
ATOM 5060 C CA . ARG A 1 682 ? 43.716 0.764 -54.498 1.00 84.94 682 ARG A CA 1
ATOM 5061 C C . ARG A 1 682 ? 45.180 0.491 -54.177 1.00 84.94 682 ARG A C 1
ATOM 5063 O O . ARG A 1 682 ? 46.083 1.019 -54.837 1.00 84.94 682 ARG A O 1
ATOM 5070 N N . SER A 1 683 ? 45.428 -0.350 -53.177 1.00 85.50 683 SER A N 1
ATOM 5071 C CA . SER A 1 683 ? 46.788 -0.827 -52.946 1.00 85.50 683 SER A CA 1
ATOM 5072 C C . SER A 1 683 ? 47.300 -1.587 -54.173 1.00 85.50 683 SER A C 1
ATOM 5074 O O . SER A 1 683 ? 46.532 -2.222 -54.897 1.00 85.50 683 SER A O 1
ATOM 5076 N N . TYR A 1 684 ? 48.618 -1.579 -54.375 1.00 84.69 684 TYR A N 1
ATOM 5077 C CA . TYR A 1 684 ? 49.244 -2.322 -55.471 1.00 84.69 684 TYR A CA 1
ATOM 5078 C C . TYR A 1 684 ? 48.847 -3.803 -55.493 1.00 84.69 684 TYR A C 1
ATOM 5080 O O . TYR A 1 684 ? 48.646 -4.363 -56.565 1.00 84.69 684 TYR A O 1
ATOM 5088 N N . GLY A 1 685 ? 48.700 -4.435 -54.321 1.00 79.25 685 GLY A N 1
ATOM 5089 C CA . GLY A 1 685 ? 48.288 -5.836 -54.218 1.00 79.25 685 GLY A CA 1
ATOM 5090 C C . GLY A 1 685 ? 46.866 -6.078 -54.730 1.00 79.25 685 GLY A C 1
ATOM 5091 O O . GLY A 1 685 ? 46.647 -7.015 -55.492 1.00 79.25 685 GLY A O 1
ATOM 5092 N N . GLU A 1 686 ? 45.916 -5.215 -54.371 1.00 81.88 686 GLU A N 1
ATOM 5093 C CA . GLU A 1 686 ? 44.530 -5.302 -54.853 1.00 81.88 686 GLU A CA 1
ATOM 5094 C C . GLU A 1 686 ? 44.444 -5.050 -56.363 1.00 81.88 686 GLU A C 1
ATOM 5096 O O . GLU A 1 686 ? 43.753 -5.776 -57.079 1.00 81.88 686 GLU A O 1
ATOM 5101 N N . GLU A 1 687 ? 45.182 -4.057 -56.864 1.00 87.50 687 GLU A N 1
ATOM 5102 C CA . GLU A 1 687 ? 45.184 -3.701 -58.283 1.00 87.50 687 GLU A CA 1
ATOM 5103 C C . GLU A 1 687 ? 45.851 -4.782 -59.147 1.00 87.50 687 GLU A C 1
ATOM 5105 O O . GLU A 1 687 ? 45.345 -5.131 -60.215 1.00 87.50 687 GLU A O 1
ATOM 5110 N N . LEU A 1 688 ? 46.949 -5.374 -58.662 1.00 86.12 688 LEU A N 1
ATOM 5111 C CA . LEU A 1 688 ? 47.625 -6.497 -59.313 1.00 86.12 688 LEU A CA 1
ATOM 5112 C C . LEU A 1 688 ? 46.691 -7.703 -59.447 1.00 86.12 688 LEU A C 1
ATOM 5114 O O . LEU A 1 688 ? 46.603 -8.297 -60.519 1.00 86.12 688 LEU A O 1
ATOM 5118 N N . VAL A 1 689 ? 45.957 -8.026 -58.383 1.00 82.00 689 VAL A N 1
ATOM 5119 C CA . VAL A 1 689 ? 45.000 -9.135 -58.370 1.00 82.00 689 VAL A CA 1
ATOM 5120 C C . VAL A 1 689 ? 43.875 -8.899 -59.388 1.00 82.00 689 VAL A C 1
ATOM 5122 O O . VAL A 1 689 ? 43.517 -9.815 -60.128 1.00 82.00 689 VAL A O 1
ATOM 5125 N N . LEU A 1 690 ? 43.350 -7.674 -59.505 1.00 83.31 690 LEU A N 1
ATOM 5126 C CA . LEU A 1 690 ? 42.340 -7.312 -60.515 1.00 83.31 690 LEU A CA 1
ATOM 5127 C C . LEU A 1 690 ? 42.887 -7.293 -61.957 1.00 83.31 690 LEU A C 1
ATOM 5129 O O . LEU A 1 690 ? 42.143 -7.575 -62.897 1.00 83.31 690 LEU A O 1
ATOM 5133 N N . CYS A 1 691 ? 44.172 -6.976 -62.147 1.00 85.81 691 CYS A N 1
ATOM 5134 C CA . CYS A 1 691 ? 44.836 -7.004 -63.457 1.00 85.81 691 CYS A CA 1
ATOM 5135 C C . CYS A 1 691 ? 45.127 -8.421 -63.964 1.00 85.81 691 CYS A C 1
ATOM 5137 O O . CYS A 1 691 ? 45.156 -8.643 -65.182 1.00 85.81 691 CYS A O 1
ATOM 5139 N N . GLN A 1 692 ? 45.333 -9.366 -63.046 1.00 82.88 692 GLN A N 1
ATOM 5140 C CA . GLN A 1 692 ? 45.482 -10.779 -63.364 1.00 82.88 692 GLN A CA 1
ATOM 5141 C C . GLN A 1 692 ? 44.165 -11.352 -63.896 1.00 82.88 692 GLN A C 1
ATOM 5143 O O . GLN A 1 692 ? 43.077 -11.050 -63.402 1.00 82.88 692 GLN A O 1
ATOM 5148 N N . ARG A 1 693 ? 44.257 -12.176 -64.942 1.00 76.12 693 ARG A N 1
ATOM 5149 C CA . ARG A 1 693 ? 43.078 -12.719 -65.633 1.00 76.12 693 ARG A CA 1
ATOM 5150 C C . ARG A 1 693 ? 42.620 -14.044 -65.019 1.00 76.12 693 ARG A C 1
ATOM 5152 O O . ARG A 1 693 ? 43.419 -14.770 -64.436 1.00 76.12 693 ARG A O 1
ATOM 5159 N N . TYR A 1 694 ? 41.340 -14.351 -65.215 1.00 75.81 694 TYR A N 1
ATOM 5160 C CA . TYR A 1 694 ? 40.755 -15.659 -64.909 1.00 75.81 694 TYR A CA 1
ATOM 5161 C C . TYR A 1 694 ? 40.849 -16.614 -66.091 1.00 75.81 694 TYR A C 1
ATOM 5163 O O . TYR A 1 694 ? 41.188 -17.771 -65.919 1.00 75.81 694 TYR A O 1
ATOM 5171 N N . TYR A 1 695 ? 40.629 -16.116 -67.307 1.00 78.31 695 TYR A N 1
ATOM 5172 C CA . TYR A 1 695 ? 40.492 -16.968 -68.479 1.00 78.31 695 TYR A CA 1
ATOM 5173 C C . TYR A 1 695 ? 41.302 -16.455 -69.670 1.00 78.31 695 TYR A C 1
ATOM 5175 O O . TYR A 1 695 ? 41.284 -15.257 -69.981 1.00 78.31 695 TYR A O 1
ATOM 5183 N N . GLN A 1 696 ? 41.999 -17.357 -70.363 1.00 76.69 696 GLN A N 1
ATOM 5184 C CA . GLN A 1 696 ? 42.710 -17.073 -71.611 1.00 76.69 696 GLN A CA 1
ATOM 5185 C C . GLN A 1 696 ? 42.615 -18.253 -72.591 1.00 76.69 696 GLN A C 1
ATOM 5187 O O . GLN A 1 696 ? 42.720 -19.412 -72.201 1.00 76.69 696 GLN A O 1
ATOM 5192 N N . ILE A 1 697 ? 42.467 -17.956 -73.887 1.00 78.06 697 ILE A N 1
ATOM 5193 C CA . ILE A 1 697 ? 42.561 -18.949 -74.968 1.00 78.06 697 ILE A CA 1
ATOM 5194 C C . ILE A 1 697 ? 43.776 -18.621 -75.828 1.00 78.06 697 ILE A C 1
ATOM 5196 O O . ILE A 1 697 ? 43.888 -17.511 -76.348 1.00 78.06 697 ILE A O 1
ATOM 5200 N N . PHE A 1 698 ? 44.644 -19.606 -76.032 1.00 77.56 698 PHE A N 1
ATOM 5201 C CA . PHE A 1 698 ? 45.808 -19.521 -76.904 1.00 77.56 698 PHE A CA 1
ATOM 5202 C C . PHE A 1 698 ? 45.691 -20.504 -78.058 1.00 77.56 698 PHE A C 1
ATOM 5204 O O . PHE A 1 698 ? 45.173 -21.605 -77.899 1.00 77.56 698 PHE A O 1
ATOM 5211 N N . THR A 1 699 ? 46.216 -20.121 -79.219 1.00 79.62 699 THR A N 1
ATOM 5212 C CA . THR A 1 699 ? 46.522 -21.058 -80.305 1.00 79.62 699 THR A CA 1
ATOM 5213 C C . THR A 1 699 ? 48.024 -21.023 -80.506 1.00 79.62 699 THR A C 1
ATOM 5215 O O . THR A 1 699 ? 48.566 -19.967 -80.828 1.00 79.62 699 THR A O 1
ATOM 5218 N N . VAL A 1 700 ? 48.696 -22.149 -80.279 1.00 75.56 700 VAL A N 1
ATOM 5219 C CA . VAL A 1 700 ? 50.162 -22.223 -80.336 1.00 75.56 700 VAL A CA 1
ATOM 5220 C C . VAL A 1 700 ? 50.581 -23.200 -81.423 1.00 75.56 700 VAL A C 1
ATOM 5222 O O . VAL A 1 700 ? 49.909 -24.210 -81.628 1.00 75.56 700 VAL A O 1
ATOM 5225 N N . VAL A 1 701 ? 51.657 -22.875 -82.144 1.00 78.88 701 VAL A N 1
ATOM 5226 C CA . VAL A 1 701 ? 52.165 -23.635 -83.294 1.00 78.88 701 VAL A CA 1
ATOM 5227 C C . VAL A 1 701 ? 53.644 -23.945 -83.077 1.00 78.88 701 VAL A C 1
ATOM 5229 O O . VAL A 1 701 ? 54.417 -23.013 -82.873 1.00 78.88 701 VAL A O 1
ATOM 5232 N N . ASP A 1 702 ? 54.041 -25.217 -83.172 1.00 81.75 702 ASP A N 1
ATOM 5233 C CA . ASP A 1 702 ? 55.451 -25.632 -83.071 1.00 81.75 702 ASP A CA 1
ATOM 5234 C C . ASP A 1 702 ? 55.792 -26.821 -84.000 1.00 81.75 702 ASP A C 1
ATOM 5236 O O . ASP A 1 702 ? 54.904 -27.444 -84.596 1.00 81.75 702 ASP A O 1
ATOM 5240 N N . ILE A 1 703 ? 57.083 -27.111 -84.181 1.00 80.69 703 ILE A N 1
ATOM 5241 C CA . ILE A 1 703 ? 57.623 -28.180 -85.035 1.00 80.69 703 ILE A CA 1
ATOM 5242 C C . ILE A 1 703 ? 58.015 -29.380 -84.160 1.00 80.69 703 ILE A C 1
ATOM 5244 O O . ILE A 1 703 ? 58.638 -29.227 -83.110 1.00 80.69 703 ILE A O 1
ATOM 5248 N N . ALA A 1 704 ? 57.683 -30.596 -84.599 1.00 79.81 704 ALA A N 1
ATOM 5249 C CA . ALA A 1 704 ? 58.160 -31.808 -83.934 1.00 79.81 704 ALA A CA 1
ATOM 5250 C C . ALA A 1 704 ? 59.699 -31.891 -83.937 1.00 79.81 704 ALA A C 1
ATOM 5252 O O . ALA A 1 704 ? 60.355 -31.434 -84.867 1.00 79.81 704 ALA A O 1
ATOM 5253 N N . GLN A 1 705 ? 60.276 -32.509 -82.914 1.00 83.94 705 GLN A N 1
ATOM 5254 C CA . GLN A 1 705 ? 61.697 -32.796 -82.727 1.00 83.94 705 GLN A CA 1
ATOM 5255 C C . GLN A 1 705 ? 62.040 -34.188 -83.288 1.00 83.94 705 GLN A C 1
ATOM 5257 O O . GLN A 1 705 ? 61.176 -35.057 -83.409 1.00 83.94 705 GLN A O 1
ATOM 5262 N N . SER A 1 706 ? 63.313 -34.431 -83.614 1.00 80.25 706 SER A N 1
ATOM 5263 C CA . SER A 1 706 ? 63.784 -35.679 -84.249 1.00 80.25 706 SER A CA 1
ATOM 5264 C C . SER A 1 706 ? 63.572 -36.951 -83.412 1.00 80.25 706 SER A C 1
ATOM 5266 O O . SER A 1 706 ? 63.595 -38.052 -83.952 1.00 80.25 706 SER A O 1
ATOM 5268 N N . ASN A 1 707 ? 63.321 -36.810 -82.110 1.00 80.75 707 ASN A N 1
ATOM 5269 C CA . ASN A 1 707 ? 62.978 -37.888 -81.176 1.00 80.75 707 ASN A CA 1
ATOM 5270 C C . ASN A 1 707 ? 61.466 -38.216 -81.131 1.00 80.75 707 ASN A C 1
ATOM 5272 O O . ASN A 1 707 ? 61.030 -38.964 -80.256 1.00 80.75 707 ASN A O 1
ATOM 5276 N N . GLY A 1 708 ? 60.660 -37.642 -82.031 1.00 81.94 708 GLY A N 1
ATOM 5277 C CA . GLY A 1 708 ? 59.219 -37.894 -82.130 1.00 81.94 708 GLY A CA 1
ATOM 5278 C C . GLY A 1 708 ? 58.354 -37.145 -81.106 1.00 81.94 708 GLY A C 1
ATOM 5279 O O . GLY A 1 708 ? 57.208 -37.532 -80.851 1.00 81.94 708 GLY A O 1
ATOM 5280 N N . ARG A 1 709 ? 58.902 -36.091 -80.486 1.00 85.19 709 ARG A N 1
ATOM 5281 C CA . ARG A 1 709 ? 58.209 -35.225 -79.518 1.00 85.19 709 ARG A CA 1
ATOM 5282 C C . ARG A 1 709 ? 57.895 -33.859 -80.107 1.00 85.19 709 ARG A C 1
ATOM 5284 O O . ARG A 1 709 ? 58.672 -33.347 -80.896 1.00 85.19 709 ARG A O 1
ATOM 5291 N N . VAL A 1 710 ? 56.812 -33.225 -79.676 1.00 86.62 710 VAL A N 1
ATOM 5292 C CA . VAL A 1 710 ? 56.599 -31.779 -79.848 1.00 86.62 710 VAL A CA 1
ATOM 5293 C C . VAL A 1 710 ? 56.468 -31.152 -78.466 1.00 86.62 710 VAL A C 1
ATOM 5295 O O . VAL A 1 710 ? 55.738 -31.666 -77.617 1.00 86.62 710 VAL A O 1
ATOM 5298 N N . THR A 1 711 ? 57.214 -30.077 -78.228 1.00 85.75 711 THR A N 1
ATOM 5299 C CA . THR A 1 711 ? 57.226 -29.354 -76.955 1.00 85.75 711 THR A CA 1
ATOM 5300 C C . THR A 1 711 ? 56.781 -27.935 -77.222 1.00 85.75 711 THR A C 1
ATOM 5302 O O . THR A 1 711 ? 57.366 -27.285 -78.073 1.00 85.75 711 THR A O 1
ATOM 5305 N N . ILE A 1 712 ? 55.784 -27.466 -76.484 1.00 83.81 712 ILE A N 1
ATOM 5306 C CA . ILE A 1 712 ? 55.267 -26.107 -76.574 1.00 83.81 712 ILE A CA 1
ATOM 5307 C C . ILE A 1 712 ? 55.450 -25.443 -75.217 1.00 83.81 712 ILE A C 1
ATOM 5309 O O . ILE A 1 712 ? 55.028 -25.992 -74.199 1.00 83.81 712 ILE A O 1
ATOM 5313 N N . SER A 1 713 ? 56.026 -24.247 -75.200 1.00 84.81 713 SER A N 1
ATOM 5314 C CA . SER A 1 713 ? 56.067 -23.404 -74.010 1.00 84.81 713 SER A CA 1
ATOM 5315 C C . SER A 1 713 ? 55.672 -21.967 -74.323 1.00 84.81 713 SER A C 1
ATOM 5317 O O . SER A 1 713 ? 55.833 -21.484 -75.444 1.00 84.81 713 SER A O 1
ATOM 5319 N N . GLY A 1 714 ? 55.135 -21.277 -73.324 1.00 79.38 714 GLY A N 1
ATOM 5320 C CA . GLY A 1 714 ? 54.795 -19.865 -73.428 1.00 79.38 714 GLY A CA 1
ATOM 5321 C C . GLY A 1 714 ? 54.752 -19.199 -72.063 1.00 79.38 714 GLY A C 1
ATOM 5322 O O . GLY A 1 714 ? 54.467 -19.841 -71.054 1.00 79.38 714 GLY A O 1
ATOM 5323 N N . VAL A 1 715 ? 55.054 -17.903 -72.038 1.00 79.50 715 VAL A N 1
ATOM 5324 C CA . VAL A 1 715 ? 54.917 -17.055 -70.849 1.00 79.50 715 VAL A CA 1
ATOM 5325 C C . VAL A 1 715 ? 53.583 -16.323 -70.944 1.00 79.50 715 VAL A C 1
ATOM 5327 O O . VAL A 1 715 ? 53.264 -15.734 -71.979 1.00 79.50 715 VAL A O 1
ATOM 5330 N N . LEU A 1 716 ? 52.806 -16.358 -69.867 1.00 77.56 716 LEU A N 1
ATOM 5331 C CA . LEU A 1 716 ? 51.548 -15.636 -69.747 1.00 77.56 716 LEU A CA 1
ATOM 5332 C C . LEU A 1 716 ? 51.848 -14.199 -69.320 1.00 77.56 716 LEU A C 1
ATOM 5334 O O . LEU A 1 716 ? 52.355 -13.942 -68.229 1.00 77.56 716 LEU A O 1
ATOM 5338 N N . SER A 1 717 ? 51.540 -13.245 -70.195 1.00 70.88 717 SER A N 1
ATOM 5339 C CA . SER A 1 717 ? 51.629 -11.820 -69.883 1.00 70.88 717 SER A CA 1
ATOM 5340 C C . SER A 1 717 ? 50.329 -11.130 -70.322 1.00 70.88 717 SER A C 1
ATOM 5342 O O . SER A 1 717 ? 50.109 -10.935 -71.521 1.00 70.88 717 SER A O 1
ATOM 5344 N N . PRO A 1 718 ? 49.410 -10.824 -69.382 1.00 76.00 718 PRO A N 1
ATOM 5345 C CA . PRO A 1 718 ? 49.573 -10.868 -67.925 1.00 76.00 718 PRO A CA 1
ATOM 5346 C C . PRO A 1 718 ? 49.566 -12.303 -67.387 1.00 76.00 718 PRO A C 1
ATOM 5348 O O . PRO A 1 718 ? 49.004 -13.200 -68.019 1.00 76.00 718 PRO A O 1
ATOM 5351 N N . GLN A 1 719 ? 50.099 -12.468 -66.177 1.00 80.00 719 GLN A N 1
ATOM 5352 C CA . GLN A 1 719 ? 49.896 -13.675 -65.379 1.00 80.00 719 GLN A CA 1
ATOM 5353 C C . GLN A 1 719 ? 48.396 -13.853 -65.060 1.00 80.00 719 GLN A C 1
ATOM 5355 O O . GLN A 1 719 ? 47.648 -12.876 -64.931 1.00 80.00 719 GLN A O 1
ATOM 5360 N N . LEU A 1 720 ? 47.950 -15.097 -64.936 1.00 81.12 720 LEU A N 1
ATOM 5361 C CA . LEU A 1 720 ? 46.649 -15.465 -64.384 1.00 81.12 720 LEU A CA 1
ATOM 5362 C C . LEU A 1 720 ? 46.663 -15.315 -62.855 1.00 81.12 720 LEU A C 1
ATOM 5364 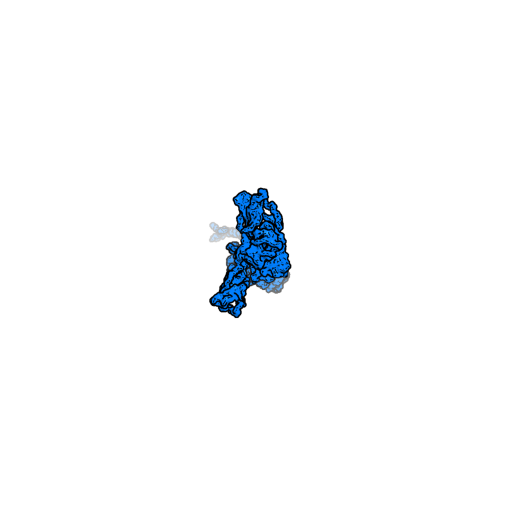O O . LEU A 1 720 ? 47.725 -15.194 -62.240 1.00 81.12 720 LEU A O 1
ATOM 5368 N N . ARG A 1 721 ? 45.483 -15.251 -62.234 1.00 80.44 721 ARG A N 1
ATOM 5369 C CA . ARG A 1 721 ? 45.376 -14.960 -60.793 1.00 80.44 721 ARG A CA 1
ATOM 5370 C C . ARG A 1 721 ? 45.925 -16.092 -59.924 1.00 80.44 721 ARG A C 1
ATOM 5372 O O . ARG A 1 721 ? 46.609 -15.845 -58.933 1.00 80.44 721 ARG A O 1
ATOM 5379 N N . VAL A 1 722 ? 45.658 -17.324 -60.333 1.00 82.56 722 VAL A N 1
ATOM 5380 C CA . VAL A 1 722 ? 46.168 -18.556 -59.727 1.00 82.56 722 VAL A CA 1
ATOM 5381 C C . VAL A 1 722 ? 46.675 -19.488 -60.823 1.00 82.56 722 VAL A C 1
ATOM 5383 O O . VAL A 1 722 ? 46.507 -19.203 -62.012 1.00 82.56 722 VAL A O 1
ATOM 5386 N N . ASP A 1 723 ? 47.340 -20.575 -60.432 1.00 85.94 723 ASP A N 1
ATOM 5387 C CA . ASP A 1 723 ? 47.731 -21.625 -61.374 1.00 85.94 723 ASP A CA 1
ATOM 5388 C C . ASP A 1 723 ? 46.461 -22.158 -62.066 1.00 85.94 723 ASP A C 1
ATOM 5390 O O . ASP A 1 723 ? 45.575 -22.665 -61.374 1.00 85.94 723 ASP A O 1
ATOM 5394 N N . PRO A 1 724 ? 46.316 -22.016 -63.398 1.00 85.00 724 PRO A N 1
ATOM 5395 C CA . PRO A 1 724 ? 45.070 -22.348 -64.072 1.00 85.00 724 PRO A CA 1
ATOM 5396 C C . PRO A 1 724 ? 44.934 -23.848 -64.323 1.00 85.00 724 PRO A C 1
ATOM 5398 O O . PRO A 1 724 ? 45.907 -24.578 -64.535 1.00 85.00 724 PRO A O 1
ATOM 5401 N N . SER A 1 725 ? 43.689 -24.283 -64.441 1.00 85.12 725 SER A N 1
ATOM 5402 C CA . SER A 1 725 ? 43.356 -25.503 -65.157 1.00 85.12 725 SER A CA 1
ATOM 5403 C C . SER A 1 725 ? 43.577 -25.305 -66.662 1.00 85.12 725 SER A C 1
ATOM 5405 O O . SER A 1 725 ? 43.323 -24.235 -67.218 1.00 85.12 725 SER A O 1
ATOM 5407 N N . ALA A 1 726 ? 44.079 -26.338 -67.338 1.00 84.06 726 ALA A N 1
ATOM 5408 C CA . ALA A 1 726 ? 44.341 -26.303 -68.771 1.00 84.06 726 ALA A CA 1
ATOM 5409 C C . ALA A 1 726 ? 43.443 -27.302 -69.497 1.00 84.06 726 ALA A C 1
ATOM 5411 O O . ALA A 1 726 ? 43.514 -28.506 -69.255 1.00 84.06 726 ALA A O 1
ATOM 5412 N N . THR A 1 727 ? 42.618 -26.802 -70.413 1.00 85.19 727 THR A N 1
ATOM 5413 C CA . THR A 1 727 ? 41.845 -27.627 -71.341 1.00 85.19 727 THR A CA 1
ATOM 5414 C C . THR A 1 727 ? 42.481 -27.560 -72.719 1.00 85.19 727 THR A C 1
ATOM 5416 O O . THR A 1 727 ? 42.624 -26.488 -73.314 1.00 85.19 727 THR A O 1
ATOM 5419 N N . PHE A 1 728 ? 42.840 -28.724 -73.243 1.00 84.12 728 PHE A N 1
ATOM 5420 C CA . PHE A 1 728 ? 43.498 -28.864 -74.532 1.00 84.12 728 PHE A CA 1
ATOM 5421 C C . PHE A 1 728 ? 42.473 -29.206 -75.613 1.00 84.12 728 PHE A C 1
ATOM 5423 O O . PHE A 1 728 ? 41.716 -30.168 -75.490 1.00 84.12 728 PHE A O 1
ATOM 5430 N N . GLY A 1 729 ? 42.439 -28.403 -76.672 1.00 79.06 729 GLY A N 1
ATOM 5431 C CA . GLY A 1 729 ? 41.720 -28.724 -77.897 1.00 79.06 729 GLY A CA 1
ATOM 5432 C C . GLY A 1 729 ? 42.404 -29.851 -78.671 1.00 79.06 729 GLY A C 1
ATOM 5433 O O . GLY A 1 729 ? 43.456 -30.364 -78.291 1.00 79.06 729 GLY A O 1
ATOM 5434 N N . THR A 1 730 ? 41.814 -30.239 -79.795 1.00 81.62 730 THR A N 1
ATOM 5435 C CA . THR A 1 730 ? 42.406 -31.257 -80.665 1.00 81.62 730 THR A CA 1
ATOM 5436 C C . THR A 1 730 ? 43.667 -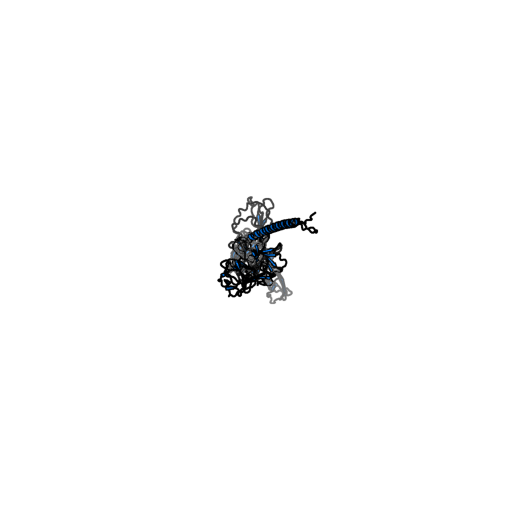30.712 -81.337 1.00 81.62 730 THR A C 1
ATOM 5438 O O . THR A 1 730 ? 43.654 -29.614 -81.893 1.00 81.62 730 THR A O 1
ATOM 5441 N N . TRP A 1 731 ? 44.752 -31.489 -81.316 1.00 79.88 731 TRP A N 1
ATOM 5442 C CA . TRP A 1 731 ? 45.935 -31.206 -82.126 1.00 79.88 731 TRP A CA 1
ATOM 5443 C C . TRP A 1 731 ? 45.553 -31.211 -83.611 1.00 79.88 731 TRP A C 1
ATOM 5445 O O . TRP A 1 731 ? 44.988 -32.190 -84.103 1.00 79.88 731 TRP A O 1
ATOM 5455 N N . SER A 1 732 ? 45.877 -30.140 -84.332 1.00 73.81 732 SER A N 1
ATOM 5456 C CA . SER A 1 732 ? 45.642 -30.034 -85.774 1.00 73.81 732 SER A CA 1
ATOM 5457 C C . SER A 1 732 ? 46.963 -29.969 -86.550 1.00 73.81 732 SER A C 1
ATOM 5459 O O . SER A 1 732 ? 47.980 -29.495 -86.036 1.00 73.81 732 SER A O 1
ATOM 5461 N N . LEU A 1 733 ? 46.967 -30.534 -87.764 1.00 67.00 733 LEU A N 1
ATOM 5462 C CA . LEU A 1 733 ? 48.171 -30.865 -88.535 1.00 67.00 733 LEU A CA 1
ATOM 5463 C C . LEU A 1 733 ? 48.099 -30.500 -90.013 1.00 67.00 733 LEU A C 1
ATOM 5465 O O . LEU A 1 733 ? 47.032 -30.525 -90.617 1.00 67.00 733 LEU A O 1
ATOM 5469 N N . ASN A 1 734 ? 49.302 -30.414 -90.597 1.00 62.25 734 ASN A N 1
ATOM 5470 C CA . ASN A 1 734 ? 49.582 -30.570 -92.029 1.00 62.25 734 ASN A CA 1
ATOM 5471 C C . ASN A 1 734 ? 50.022 -32.004 -92.462 1.00 62.25 734 ASN A C 1
ATOM 5473 O O . ASN A 1 734 ? 50.243 -32.205 -93.650 1.00 62.25 734 ASN A O 1
ATOM 5477 N N . ALA A 1 735 ? 50.180 -33.003 -91.566 1.00 58.28 735 ALA A N 1
ATOM 5478 C CA . ALA A 1 735 ? 50.788 -34.322 -91.886 1.00 58.28 735 ALA A CA 1
ATOM 5479 C C . ALA A 1 735 ? 50.022 -35.599 -91.427 1.00 58.28 735 ALA A C 1
ATOM 5481 O O . ALA A 1 735 ? 50.610 -36.674 -91.364 1.00 58.28 735 ALA A O 1
ATOM 5482 N N . GLY A 1 736 ? 48.722 -35.519 -91.109 1.00 65.81 736 GLY A N 1
ATOM 5483 C CA . GLY A 1 736 ? 47.834 -36.694 -90.963 1.00 65.81 736 GLY A CA 1
ATOM 5484 C C . GLY A 1 736 ? 47.972 -37.600 -89.721 1.00 65.81 736 GLY A C 1
ATOM 5485 O O . GLY A 1 736 ? 47.166 -38.516 -89.585 1.00 65.81 736 GLY A O 1
ATOM 5486 N N . VAL A 1 737 ? 48.923 -37.365 -88.806 1.00 73.75 737 VAL A N 1
ATOM 5487 C CA . VAL A 1 737 ? 49.094 -38.142 -87.554 1.00 73.75 737 VAL A CA 1
ATOM 5488 C C . VAL A 1 737 ? 48.935 -37.236 -86.335 1.00 73.75 737 VAL A C 1
ATOM 5490 O O . VAL A 1 737 ? 49.689 -36.282 -86.189 1.00 73.75 737 VAL A O 1
ATOM 5493 N N . THR A 1 738 ? 47.986 -37.535 -85.446 1.00 77.50 738 THR A N 1
ATOM 5494 C CA . THR A 1 738 ? 47.707 -36.735 -84.240 1.00 77.50 738 THR A CA 1
ATOM 5495 C C . THR A 1 738 ? 48.587 -37.190 -83.065 1.00 77.50 738 THR A C 1
ATOM 5497 O O . THR A 1 738 ? 48.482 -38.347 -82.653 1.00 77.50 738 THR A O 1
ATOM 5500 N N . PRO A 1 739 ? 49.441 -36.320 -82.494 1.00 81.25 739 PRO A N 1
ATOM 5501 C CA . PRO A 1 739 ? 50.264 -36.661 -81.344 1.00 81.25 739 PRO A CA 1
ATOM 5502 C C . PRO A 1 739 ? 49.408 -36.689 -80.073 1.00 81.25 739 PRO A C 1
ATOM 5504 O O . PRO A 1 739 ? 48.346 -36.068 -79.999 1.00 81.25 739 PRO A O 1
ATOM 5507 N N . THR A 1 740 ? 49.882 -37.402 -79.053 1.00 82.38 740 THR A N 1
ATOM 5508 C CA . THR A 1 740 ? 49.193 -37.511 -77.760 1.00 82.38 740 THR A CA 1
ATOM 5509 C C . THR A 1 740 ? 49.930 -36.687 -76.716 1.00 82.38 740 THR A C 1
ATOM 5511 O O . THR A 1 740 ? 51.135 -36.863 -76.530 1.00 82.38 740 THR A O 1
ATOM 5514 N N . THR A 1 741 ? 49.221 -35.794 -76.024 1.00 82.56 741 THR A N 1
ATOM 5515 C CA . THR A 1 741 ? 49.780 -35.032 -74.899 1.00 82.56 741 THR A CA 1
ATOM 5516 C C . THR A 1 741 ? 50.188 -35.996 -73.789 1.00 82.56 741 THR A C 1
ATOM 5518 O O . THR A 1 741 ? 49.351 -36.729 -73.269 1.00 82.56 741 THR A O 1
ATOM 5521 N N . THR A 1 742 ? 51.473 -36.014 -73.440 1.00 82.69 742 THR A N 1
ATOM 5522 C CA . THR A 1 742 ? 52.030 -36.932 -72.434 1.00 82.69 742 THR A CA 1
ATOM 5523 C C . THR A 1 742 ? 52.374 -36.250 -71.123 1.00 82.69 742 THR A C 1
ATOM 5525 O O . THR A 1 742 ? 52.373 -36.905 -70.089 1.00 82.69 742 THR A O 1
ATOM 5528 N N . GLU A 1 743 ? 52.686 -34.956 -71.155 1.00 86.88 743 GLU A N 1
ATOM 5529 C CA . GLU A 1 743 ? 53.052 -34.188 -69.966 1.00 86.88 743 GLU A CA 1
ATOM 5530 C C . GLU A 1 743 ? 52.683 -32.721 -70.171 1.00 86.88 743 GLU A C 1
ATOM 5532 O O . GLU A 1 743 ? 52.853 -32.182 -71.268 1.00 86.88 743 GLU A O 1
ATOM 5537 N N . TYR A 1 744 ? 52.189 -32.066 -69.123 1.00 87.88 744 TYR A N 1
ATOM 5538 C CA . TYR A 1 744 ? 52.023 -30.621 -69.119 1.00 87.88 744 TYR A CA 1
ATOM 5539 C C . TYR A 1 744 ? 52.201 -30.047 -67.713 1.00 87.88 744 TYR A C 1
ATOM 5541 O O . TYR A 1 744 ? 51.885 -30.690 -66.714 1.00 87.88 744 TYR A O 1
ATOM 5549 N N . VAL A 1 745 ? 52.675 -28.808 -67.658 1.00 88.06 745 VAL A N 1
ATOM 5550 C CA . VAL A 1 745 ? 52.719 -27.967 -66.465 1.00 88.06 745 VAL A CA 1
ATOM 5551 C C . VAL A 1 745 ? 52.119 -26.634 -66.859 1.00 88.06 745 VAL A C 1
ATOM 5553 O O . VAL A 1 745 ? 52.579 -26.007 -67.813 1.00 88.06 745 VAL A O 1
ATOM 5556 N N . VAL A 1 746 ? 51.101 -26.192 -66.128 1.00 85.81 746 VAL A N 1
ATOM 5557 C CA . VAL A 1 746 ? 50.616 -24.822 -66.254 1.00 85.81 746 VAL A CA 1
ATOM 5558 C C . VAL A 1 746 ? 50.698 -24.140 -64.904 1.00 85.81 746 VAL A C 1
ATOM 5560 O O . VAL A 1 746 ? 50.250 -24.667 -63.888 1.00 85.81 746 VAL A O 1
ATOM 5563 N N . LYS A 1 747 ? 51.339 -22.980 -64.923 1.00 86.00 747 LYS A N 1
ATOM 5564 C CA . LYS A 1 747 ? 51.467 -22.050 -63.819 1.00 86.00 747 LYS A CA 1
ATOM 5565 C C . LYS A 1 747 ? 50.772 -20.757 -64.182 1.00 86.00 747 LYS A C 1
ATOM 5567 O O . LYS A 1 747 ? 50.471 -20.489 -65.346 1.00 86.00 747 LYS A O 1
ATOM 5572 N N . ASN A 1 748 ? 50.506 -19.953 -63.169 1.00 81.94 748 ASN A N 1
ATOM 5573 C CA . ASN A 1 748 ? 49.872 -18.659 -63.345 1.00 81.94 748 ASN A CA 1
ATOM 5574 C C . ASN A 1 748 ? 50.660 -17.722 -64.284 1.00 81.94 748 ASN A C 1
ATOM 5576 O O . ASN A 1 748 ? 50.091 -16.786 -64.830 1.00 81.94 748 ASN A O 1
ATOM 5580 N N . ASP A 1 749 ? 51.942 -17.980 -64.531 1.00 82.75 749 ASP A N 1
ATOM 5581 C CA . ASP A 1 749 ? 52.817 -17.140 -65.345 1.00 82.75 749 ASP A CA 1
ATOM 5582 C C . ASP A 1 749 ? 53.367 -17.802 -66.609 1.00 82.75 749 ASP A C 1
ATOM 5584 O O . ASP A 1 749 ? 53.970 -17.131 -67.447 1.00 82.75 749 ASP A O 1
ATOM 5588 N N . SER A 1 750 ? 53.178 -19.106 -66.773 1.00 84.69 750 SER A N 1
ATOM 5589 C CA . SER A 1 750 ? 53.815 -19.868 -67.838 1.00 84.69 750 SER A CA 1
ATOM 5590 C C . SER A 1 750 ? 53.124 -21.204 -68.065 1.00 84.69 750 SER A C 1
ATOM 5592 O O . SER A 1 750 ? 52.478 -21.764 -67.182 1.00 84.69 750 SER A O 1
ATOM 5594 N N . PHE A 1 751 ? 53.271 -21.746 -69.267 1.00 86.38 751 PHE A N 1
ATOM 5595 C CA . PHE A 1 751 ? 52.833 -23.098 -69.578 1.00 86.38 751 PHE A CA 1
ATOM 5596 C C . PHE A 1 751 ? 53.909 -23.850 -70.349 1.00 86.38 751 PHE A C 1
ATOM 5598 O O . PHE A 1 751 ? 54.682 -23.270 -71.115 1.00 86.38 751 PHE A O 1
ATOM 5605 N N . TYR A 1 752 ? 53.931 -25.160 -70.142 1.00 87.06 752 TYR A N 1
ATOM 5606 C CA . TYR A 1 752 ? 54.809 -26.110 -70.801 1.00 87.06 752 TYR A CA 1
ATOM 5607 C C . TYR A 1 752 ? 54.019 -27.381 -71.111 1.00 87.06 752 TYR A C 1
ATOM 5609 O O . TYR A 1 752 ? 53.359 -27.930 -70.233 1.00 87.06 752 TYR A O 1
ATOM 5617 N N . ILE A 1 753 ? 54.062 -27.853 -72.352 1.00 86.75 753 ILE A N 1
ATOM 5618 C CA . ILE A 1 753 ? 53.311 -29.020 -72.824 1.00 86.75 753 ILE A CA 1
ATOM 5619 C C . ILE A 1 753 ? 54.238 -29.862 -73.692 1.00 86.75 753 ILE A C 1
ATOM 5621 O O . ILE A 1 753 ? 54.882 -29.341 -74.598 1.00 86.75 753 ILE A O 1
ATOM 5625 N N . THR A 1 754 ? 54.275 -31.171 -73.459 1.00 86.50 754 THR A N 1
ATOM 5626 C CA . THR A 1 754 ? 54.967 -32.135 -74.316 1.00 86.50 754 THR A CA 1
ATOM 5627 C C . THR A 1 754 ? 53.994 -33.201 -74.798 1.00 86.50 754 THR A C 1
ATOM 5629 O O . THR A 1 754 ? 53.275 -33.820 -74.009 1.00 86.50 754 THR A O 1
ATOM 5632 N N . ALA A 1 755 ? 54.000 -33.448 -76.105 1.00 85.88 755 ALA A N 1
ATOM 5633 C CA . ALA A 1 755 ? 53.270 -34.538 -76.736 1.00 85.88 755 ALA A CA 1
ATOM 5634 C C . ALA A 1 755 ? 54.227 -35.490 -77.469 1.00 85.88 755 ALA A C 1
ATOM 5636 O O . ALA A 1 755 ? 55.239 -35.062 -78.030 1.00 85.88 755 ALA A O 1
ATOM 5637 N N . THR A 1 756 ? 53.911 -36.788 -77.457 1.00 85.69 756 THR A N 1
ATOM 5638 C CA . THR A 1 756 ? 54.677 -37.848 -78.140 1.00 85.69 756 THR A CA 1
ATOM 5639 C C . THR A 1 756 ? 53.876 -38.443 -79.300 1.00 85.69 756 THR A C 1
ATOM 5641 O O . THR A 1 756 ? 52.661 -38.260 -79.398 1.00 85.69 756 THR A O 1
ATOM 5644 N N . GLY A 1 757 ? 54.564 -39.133 -80.214 1.00 82.38 757 GLY A N 1
ATOM 5645 C CA . GLY A 1 757 ? 53.956 -39.673 -81.437 1.00 82.38 757 GLY A CA 1
ATOM 5646 C C . GLY A 1 757 ? 53.887 -38.657 -82.579 1.00 82.38 757 GLY A C 1
ATOM 5647 O O . GLY A 1 757 ? 53.184 -38.882 -83.560 1.00 82.38 757 GLY A O 1
ATOM 5648 N N . ALA A 1 758 ? 54.614 -37.542 -82.461 1.00 82.12 758 ALA A N 1
ATOM 5649 C CA . ALA A 1 758 ? 54.741 -36.556 -83.522 1.00 82.12 758 ALA A CA 1
ATOM 5650 C C . ALA A 1 758 ? 55.782 -37.016 -84.557 1.00 82.12 758 ALA A C 1
ATOM 5652 O O . ALA A 1 758 ? 56.831 -37.554 -84.210 1.00 82.12 758 ALA A O 1
ATOM 5653 N N . VAL A 1 759 ? 55.515 -36.778 -85.838 1.00 82.62 759 VAL A N 1
ATOM 5654 C CA . VAL A 1 759 ? 56.449 -37.066 -86.938 1.00 82.62 759 VAL A CA 1
ATOM 5655 C C . VAL A 1 759 ? 57.313 -35.838 -87.231 1.00 82.62 759 VAL A C 1
ATOM 5657 O O . VAL A 1 759 ? 56.789 -34.758 -87.515 1.00 82.62 759 VAL A O 1
ATOM 5660 N N . TYR A 1 760 ? 58.636 -36.004 -87.190 1.00 81.56 760 TYR A N 1
ATOM 5661 C CA . TYR A 1 760 ? 59.607 -34.986 -87.603 1.00 81.56 760 TYR A CA 1
ATOM 5662 C C . TYR A 1 760 ? 59.696 -34.892 -89.139 1.00 81.56 760 TYR A C 1
ATOM 5664 O O . TYR A 1 760 ? 59.781 -35.947 -89.773 1.00 81.56 760 TYR A O 1
ATOM 5672 N N . PRO A 1 761 ? 59.753 -33.694 -89.765 1.00 79.88 761 PRO A N 1
ATOM 5673 C CA . PRO A 1 761 ? 59.679 -32.333 -89.213 1.00 79.88 761 PRO A CA 1
ATOM 5674 C C . PRO A 1 761 ? 58.309 -31.657 -89.470 1.00 79.88 761 PRO A C 1
ATOM 5676 O O . PRO A 1 761 ? 58.236 -30.612 -90.120 1.00 79.88 761 PRO A O 1
ATOM 5679 N N . ALA A 1 762 ? 57.192 -32.241 -89.024 1.00 82.06 762 ALA A N 1
ATOM 5680 C CA . ALA A 1 762 ? 55.872 -31.632 -89.233 1.00 82.06 762 ALA A CA 1
ATOM 5681 C C . ALA A 1 762 ? 55.560 -30.515 -88.212 1.00 82.06 762 ALA A C 1
ATOM 5683 O O . ALA A 1 762 ? 56.064 -30.524 -87.087 1.00 82.06 762 ALA A O 1
ATOM 5684 N N . ARG A 1 763 ? 54.709 -29.556 -88.616 1.00 84.31 763 ARG A N 1
ATOM 5685 C CA . ARG A 1 763 ? 54.145 -28.503 -87.750 1.00 84.31 763 ARG A CA 1
ATOM 5686 C C . ARG A 1 763 ? 52.809 -28.941 -87.164 1.00 84.31 763 ARG A C 1
ATOM 5688 O O . ARG A 1 763 ? 51.961 -29.464 -87.891 1.00 84.31 763 ARG A O 1
ATOM 5695 N N . TYR A 1 764 ? 52.624 -28.647 -85.887 1.00 82.81 764 TYR A N 1
ATOM 5696 C CA . TYR A 1 764 ? 51.440 -28.986 -85.110 1.00 82.81 764 TYR A CA 1
ATOM 5697 C C . TYR A 1 764 ? 50.914 -27.724 -84.439 1.00 82.81 764 TYR A C 1
ATOM 5699 O O . TYR A 1 764 ? 51.703 -26.899 -83.974 1.00 82.81 764 TYR A O 1
ATOM 5707 N N . SER A 1 765 ? 49.594 -27.576 -84.380 1.00 83.19 765 SER A N 1
ATOM 5708 C CA . SER A 1 765 ? 48.959 -26.530 -83.586 1.00 83.19 765 SER A CA 1
ATOM 5709 C C . SER A 1 765 ? 47.947 -27.107 -82.612 1.00 83.19 765 SER A C 1
ATOM 5711 O O . SER A 1 765 ? 47.309 -28.127 -82.882 1.00 83.19 765 SER A O 1
ATOM 5713 N N . ILE A 1 766 ? 47.799 -26.441 -81.473 1.00 84.75 766 ILE A N 1
ATOM 5714 C CA . ILE A 1 766 ? 46.810 -26.792 -80.462 1.00 84.75 766 ILE A CA 1
ATOM 5715 C C . ILE A 1 766 ? 46.194 -25.528 -79.872 1.00 84.75 766 ILE A C 1
ATOM 5717 O O . ILE A 1 766 ? 46.883 -24.532 -79.631 1.00 84.75 766 ILE A O 1
ATOM 5721 N N . GLN A 1 767 ? 44.880 -25.574 -79.653 1.00 85.56 767 GLN A N 1
ATOM 5722 C CA . GLN A 1 767 ? 44.200 -24.585 -78.831 1.00 85.56 767 GLN A CA 1
ATOM 5723 C C . GLN A 1 767 ? 44.290 -24.980 -77.365 1.00 85.56 767 GLN A C 1
ATOM 5725 O O . GLN A 1 767 ? 43.961 -26.104 -76.997 1.00 85.56 767 GLN A O 1
ATOM 5730 N N . ILE A 1 768 ? 44.704 -24.041 -76.529 1.00 85.12 768 ILE A N 1
ATOM 5731 C CA . ILE A 1 768 ? 44.819 -24.226 -75.089 1.00 85.12 768 ILE A CA 1
ATOM 5732 C C . ILE A 1 768 ? 43.894 -23.207 -74.443 1.00 85.12 768 ILE A C 1
ATOM 5734 O O . ILE A 1 768 ? 44.025 -22.007 -74.685 1.00 85.12 768 ILE A O 1
ATOM 5738 N N . LYS A 1 769 ? 42.952 -23.681 -73.636 1.00 86.19 769 LYS A N 1
ATOM 5739 C CA . LYS A 1 769 ? 42.115 -22.840 -72.782 1.00 86.19 769 LYS A CA 1
ATOM 5740 C C . LYS A 1 769 ? 42.666 -22.937 -71.368 1.00 86.19 769 LYS A C 1
ATOM 5742 O O . LYS A 1 769 ? 42.770 -24.041 -70.842 1.00 86.19 769 LYS A O 1
ATOM 5747 N N . LEU A 1 770 ? 43.042 -21.806 -70.793 1.00 84.25 770 LEU A N 1
ATOM 5748 C CA . LEU A 1 770 ? 43.540 -21.696 -69.430 1.00 84.25 770 LEU A CA 1
ATOM 5749 C C . LEU A 1 770 ? 42.489 -20.988 -68.585 1.00 84.25 770 LEU A C 1
ATOM 5751 O O . LEU A 1 770 ? 42.117 -19.861 -68.917 1.00 84.25 770 LEU A O 1
ATOM 5755 N N . ASP A 1 771 ? 42.025 -21.653 -67.531 1.00 81.44 771 ASP A N 1
ATOM 5756 C CA . ASP A 1 771 ? 41.000 -21.149 -66.617 1.00 81.44 771 ASP A CA 1
ATOM 5757 C C . ASP A 1 771 ? 41.473 -21.245 -65.162 1.00 81.44 771 ASP A C 1
ATOM 5759 O O . ASP A 1 771 ? 41.753 -22.330 -64.652 1.00 81.44 771 ASP A O 1
ATOM 5763 N N . ALA A 1 772 ? 41.601 -20.097 -64.515 1.00 71.69 772 ALA A N 1
ATOM 5764 C CA . ALA A 1 772 ? 42.080 -19.899 -63.157 1.00 71.69 772 ALA A CA 1
ATOM 5765 C C . ALA A 1 772 ? 40.904 -19.572 -62.224 1.00 71.69 772 ALA A C 1
ATOM 5767 O O . ALA A 1 772 ? 40.954 -18.524 -61.587 1.00 71.69 772 ALA A O 1
ATOM 5768 N N . GLU A 1 773 ? 39.862 -20.423 -62.221 1.00 64.44 773 GLU A N 1
ATOM 5769 C CA . GLU A 1 773 ? 38.583 -20.254 -61.499 1.00 64.44 773 GLU A CA 1
ATOM 5770 C C . GLU A 1 773 ? 38.719 -19.573 -60.121 1.00 64.44 773 GLU A C 1
ATOM 5772 O O . GLU A 1 773 ? 39.684 -19.795 -59.385 1.00 64.44 773 GLU A O 1
ATOM 5777 N N . LEU A 1 774 ? 37.729 -18.723 -59.816 1.00 51.97 774 LEU A N 1
ATOM 5778 C CA . LEU A 1 774 ? 37.637 -17.861 -58.629 1.00 51.97 774 LEU A CA 1
ATOM 5779 C C . LEU A 1 774 ? 37.611 -18.621 -57.300 1.00 51.97 774 LEU A C 1
ATOM 5781 O O . LEU A 1 774 ? 36.750 -19.520 -57.161 1.00 51.97 774 LEU A O 1
#

Foldseek 3Di:
DFDADDPQRQTDFDPDDDGPVVSVVVNVVSVVVVVVVVVVVVVVVVVVVVVVPPDPDDDPAKDPPDVVFQWIDGDDPDDDDDDDTFTDDDDDDDDDGDDPDPPDDQEAEFPDDAQETEGEDPPDDEDDAFDKHKYAYQAFHAWWHWYQYPNNDIATEAAPPRHGDHGQQGHHGDIWMWGHHPGHTHTPDRPRPPDDDPPDDDDDPPDDDDDDDDPDDDAPAQGADADPVRHGPGTDNDPPPDDFKDWDWADDDPPDDTDIDIDGPDPDDDDDDDDPFQDWDFDDDPNDGPDIDTDDGPDFKDWDWDDDDPPDDTDIDIDGPDPDDDDDDDDPAQDKDFDDDPNHGPDIDTDHPPDFKDWDWADDPPPDDTDIDIDGPDPDDDDDDDDPDPDADDDPNHGDPDDDDPPDPDDDDDPPDPDPDDPDDPPPPPPDDDDDDDDDDDDDDPPDDPDDPDDDDDPDFKDWDFDPDPPTDGQKIWGADPFWIKMWGWACPPPDNRTDIDDIDTDDGDDPPDFAFLDFCQQLPAFLPDFKDALDDAQDDGSQQKGKHKDPGSQWMWGDDDSWIWIFRADDFAADFIKMKTKGWRPVLLVQAQFKKKKKWFKAFDQPKKKKKWKDQQPDIFIQPIDRHGGMTMTIDTHHNPGPTIMIIIMIGGHRNDGPGTMITRGMGMGGDRDDDDDDDDPPVVSLLVSAAFKDKDKDKFWADPQQKDKDKDFDRVFHNWFWDKDKDFKDWPPPWGWAWDDKGTTSTMIMTMTGRHDPGTMIIIMIMTGNDD

Sequence (774 aa):
MAQHTTYYNLEKQQGNDLVNINGINNNFDIIDTEIKEAQNRMQKAVGTLSELKAVTGVPENTTILCKGLGLYRYEASSAATPDDFFIVAPSLGTGRWILMAETAMGFSADTGSTNAYVLTLPGLSAYYTGMMVWFKPVNGNTGACTINVNTLGAKSLVRPGGVALTSGDITAGALICAVYDGTNFQLISLLAANLVHLTATQTLTNKTLTSPILTTPKFATAGYITDANGNELIRFPSTVASAVNEITVNNAATGVPPSIQSSGSDTNVGLDIKSKGTGTIRNYVNNVVSVVFDAAASAVNSLTMKSNATNNSPSIEAAGSDANVGIDVKTKGTGVFRALVNGVVAFVVDTVAGAVNYLTVKANTAGNAPAISATGTDTNVDVNVVPKGTGRLKENGTAVALSTDLTSYNSLIGRIVIPANADLNAATYKSIGNYYCPTTADSQTILNMPKIPSIIINAFNLKVFFGTGTGYPVQQVEFYDSGIVYRRVFDPYLNSGAGGWLSWSYVSGPSAGYAPNILINGDFQVWQRGTTFALPTNGSYSSDRWGIWNYVDSNVKVLKGYKSLRVEEYNAVGGANAYTPIYQNVEDYAEYAGKTLTLSCNISLDAGVSAEIAFYDGVSSHFSGSFSSGGTKVVTATMASNATQLQIIVTFFRNGIAIGKGLNINWVKLEVNDHATPFIPRSYGEELVLCQRYYQIFTVVDIAQSNGRVTISGVLSPQLRVDPSATFGTWSLNAGVTPTTTEYVVKNDSFYITATGAVYPARYSIQIKLDAEL